Protein AF-A0A9D8F911-F1 (afdb_monomer_lite)

Sequence (1002 aa):
MTALPIVSRELAAAAREPRVYHNRSIGALWGMAVLVVVLFFEGSASGPASQARMLFSMLAVGAFILCTTIGLAFADNLSLEKREGTLGLLFLTSLRGHDIVLGKIAARALGALYAILSLLPVLAIALLLGGIRLSDVFRMGLVWANALFLSLACAALASALSVDGRRATLSALGLVLLVLFGPLLAAFLLASPNNLFLGFWSSGIVDLSPIASLIIAIETAQGGMTIATFLEPRFLSNLAFGHATGWTLLWFASRVLPLAARGTPPSPRRMKWQQFADRWSYGEGNSRRQRRPTLLDQNPFLWLAGRHQRKTQYAWWFVLSMAAIWCPLLAAHTSLMMAWGFLYFLFWLLYGVLKIWWGTEACLRLGEDRRTGALELLLTTPVEVREFVHGHRLALQTIFLKPVLCLAAADILLTTTVVWRTVTNETERNVALGGLAARLVLVVVDAWAVRWVALWNALTRKTSQIAVNQTIVSVLVAPLVLTAVLSAAATSMAVLLSRTPPWFPYIPFLLLVISLPWSLGFGLSAKRKLLSQFRLIASEGFRKSALVRPDRKTTLAAFTFRFWRWPKLYSIPFGLAALSVAALLIHRAWWKHALGEPFARMRSLSMPRHFKDLAHTKLRVPAEANARPLLDQAATQLTPLRKWSTARYQNDEVPFRHKPFSSARLAQLGPEIDQNARCLELFRDAAALTGIEFPKSEYSLVDNPSVHFFKLQEPLLLAAAVRMDQGRLEEAVDLIAAQLRIGDMFANSPDWPGIYLHRGWQSQALNLMERLLSQHRLPAMTLQRLRAALPDYATPGFLGNLADSMGTYAILVRENGPGMLRRGVPVLPMTSNIDAFRWNVGNFTGLSDRDLSSCLHRVIRLKELSLLDWPAAREALVKLEPATGSHWLPGADYLGTISEGELILHGTLAGRLRCARVGLEIEEFRLKHGRLPTTLDALPPPSRPELRLDPFQKLPLIFEPLAQGSGFRVFLHQTSKNTSLSTNHAPTLGSRHNPIDFTVER

pLDDT: mean 73.67, std 14.59, range [27.33, 95.69]

Foldseek 3Di:
DPLVVLLVVLLVVLVPDCVLVVLLVVLLVVLVVLLVLLLFQDFCLPPLLVSLLSSCLVNLVVLLVVLLLLLLVVLCVLLVCLLVLVLLVVVVDPDALLSVLVSSLNNSLVSSLSSNVSSVVSNVVSVVSDLFDPLLVVLSSLLSSLSNLLLNLLSLLLNLPDNDSVSSSVSSNVSSLCQQCVLVVVLVVLDDPPDVVSVVVSVVSNLSHSVVSSVLSSVCSNPPDDPVCSPVVSNVSSSVNSNVSSVVSSVNSSVSNVVSSVPDDQDPVRVVVVVVVLCVQQNDPVVNVVVQVVQVVLAVLLCVLCRGVCLQVVLVVLLVSVVVVLPVCCVVPVPQSLSLSNLLVVLVVSLLVVLLVLLLVLLVVLLVCLVVCVVVVVLPDPDALVRNLVSSVVSSCSRPVVSVVVSLVVSCVSNLVSLVVPPPDPVLSVLSVVLNVLVVVLSVLSSLLSNLQSNLLSLQDPHSVVSSVCSCCQQPVVLVVVLVLVVLLQLLVCVLVLHDSPCSSVSSVSSSVRNNVSSVVNSVVSVVCCNPCVSVSSVVPPPPPPPPPPDPPDVVVVCVVVVVVPPVVVVVSVVSSVVSLVSLVVLQVVLVVLLVVLVVLCVVLVFDQALLCLQVPDDDDPPVQALAVLLVVLLVQQDQDPPPPDPPPPPDDDPLFADADDPVVLVVVVVNLVSSVSSLVSLLVSLVGQAHHDDSVQSDLFHDPLLSNVSVQVSLLSNLRSCLNVVVPVSSLSSLLSLLSVLVNLLSPLAPSSVVSNLLSLLSSLSSLNHNLQVDQDDLVSLVSSLVSQDPDDDLCSLQSHLSNLLNVLSSCLVPPLSSCVRYPPFAPRDDSVLSSLQSSCNSRVSSSVLSSVLSVLSSLSNVLSVDQQQVSQVVQVPDDQPDGDHSRRCSNVSRRCRNVVSVSVLLSLLSSLQVSLQSQQSSVCVVPVDGDPDSVVGDCDPDNQSQARSNPRHGWDKDQDPPNQWIKTFHPPQDDDPPPVPVPTPDDDPDDPDSMSTHGD

Radius of gyration: 39.86 Å; chains: 1; bounding box: 105×61×112 Å

Secondary structure (DSSP, 8-state):
---HHHHHHHHHHHHT-THHHHHHHHHHHHHHHHHHHHHHHS-TTS-HHHHHHHHHHHHHHHHHHHHHHHHHHHTHHHHHHHHTTHHHHHHTTT--HHHHHHHHHHHHHHHHHHHHHTTHHHHHHHHHTSS--HHHHHHHHHHHHHHHHHHHHHHHHHHHH-SSHHHHHHHHHHHHHHHHHHHHHHHHHH--TT-HHHHHHHHHHHTTSHHHHHHHHHHHHHHT--GGGGG-HHHHHHHHHHHHHHHHHHHHHHHHHHHHHTTPPPPHHHHHHHHHHHHHHH--HHHHHHHHHHHHHH-HHHHHHHTSTTHHHHHHHHHHHHHHHHHHHHHH-HHHHT-HHHHHHHHHHHHHHHHHHHHHHHHHHHHHHHHTTHHHHHHTSS--HHHHHHHHHHHHHHHHHHHHHHHHHHHHHHHHHHHHHH---HHHHHHHHHHHHHHHHHHHHHHHHHHHHHHHHHHHSSSHHHHHHHHHIIIIIHHHHHHHHHHHHHHHHHHHTT---TTSTTHHHHHHHHHHHHHHHHHHHHHHHHHHHHHHHHHHGGGSTTT-PPPTT-HHHHHHHHHTT-HHHHHHHHHHHHHHHHHHHHHHHHHHHHTHHHHHHHHHTT--SSGGGGGGGSPPPPGGGB-HHHHHHHHHHPPPPTT--STTSSSS----SS-PPPHHHHHHHHHHHHTTHHHHHHHHHHHTS-B----GGG--SS--GGGGGGGGHHHHHHHHHHHHHTT-HHHHHHHHHHHHHHHHHGGG-SSHHHHHHHHHHHHHHHHHHHHHHHH-PPPHHHHHHHHHHS-----THHHHHHHHHHHHHHHHHHHH-GGGGGTT-TTSPPPPHHHHHHHHHHHHHSHHHHHHHHHHHHHHHHHHHTTS-HHHHHHHHHTSPP--S--SSTTHHHHHHHHHHHHHHHHHHHHHHHHHHHHHHHHHHHHHHSS--SSGGGSPPPSSGGGGB-TTT-PBPEEEEPGGGSEEEEE-TTTTS------TTS--SS-S---SEEEEE-

Structure (mmCIF, N/CA/C/O backbone):
data_AF-A0A9D8F911-F1
#
_entry.id   AF-A0A9D8F911-F1
#
loop_
_atom_site.group_PDB
_atom_site.id
_atom_site.type_symbol
_atom_site.label_atom_id
_atom_site.label_alt_id
_atom_site.label_comp_id
_atom_site.label_asym_id
_atom_site.label_entity_id
_atom_site.label_seq_id
_atom_site.pdbx_PDB_ins_code
_atom_site.Cartn_x
_atom_site.Cartn_y
_atom_site.Cartn_z
_atom_site.occupancy
_atom_site.B_iso_or_equiv
_atom_site.auth_seq_id
_atom_site.auth_comp_id
_atom_site.auth_asym_id
_atom_site.auth_atom_id
_atom_site.pdbx_PDB_model_num
ATOM 1 N N . MET A 1 1 ? -46.778 9.294 17.442 1.00 45.53 1 MET A N 1
ATOM 2 C CA . MET A 1 1 ? -45.452 8.768 17.835 1.00 45.53 1 MET A CA 1
ATOM 3 C C . MET A 1 1 ? -44.903 9.629 18.963 1.00 45.53 1 MET A C 1
ATOM 5 O O . MET A 1 1 ? -44.649 10.801 18.733 1.00 45.53 1 MET A O 1
ATOM 9 N N . THR A 1 2 ? -44.754 9.085 20.171 1.00 60.09 2 THR A N 1
ATOM 10 C CA . THR A 1 2 ? -44.238 9.793 21.364 1.00 60.09 2 THR A CA 1
ATOM 11 C C . THR A 1 2 ? -42.732 9.569 21.580 1.00 60.09 2 THR A C 1
ATOM 13 O O . THR A 1 2 ? -42.197 9.938 22.618 1.00 60.09 2 THR A O 1
ATOM 16 N N . ALA A 1 3 ? -42.022 8.998 20.595 1.00 60.28 3 ALA A N 1
ATOM 17 C CA . ALA A 1 3 ? -40.574 8.761 20.639 1.00 60.28 3 ALA A CA 1
ATOM 18 C C . ALA A 1 3 ? -39.716 10.029 20.422 1.00 60.28 3 ALA A C 1
ATOM 20 O O . ALA A 1 3 ? -38.586 10.100 20.904 1.00 60.28 3 ALA A O 1
ATOM 21 N N . LEU A 1 4 ? -40.241 11.043 19.720 1.00 69.62 4 LEU A N 1
ATOM 22 C CA . LEU A 1 4 ? -39.529 12.288 19.378 1.00 69.62 4 LEU A CA 1
ATOM 23 C C . LEU A 1 4 ? -38.951 13.045 20.599 1.00 69.62 4 LEU A C 1
ATOM 25 O O . LEU A 1 4 ? -37.795 13.459 20.522 1.00 69.62 4 LEU A O 1
ATOM 29 N N . PRO A 1 5 ? -39.662 13.175 21.740 1.00 76.56 5 PRO A N 1
ATOM 30 C CA . PRO A 1 5 ? -39.117 13.755 22.971 1.00 76.56 5 PRO A CA 1
ATOM 31 C C . PRO A 1 5 ? -37.935 12.982 23.574 1.00 76.56 5 PRO A C 1
ATOM 33 O O . PRO A 1 5 ? -37.034 13.580 24.157 1.00 76.56 5 PRO A O 1
ATOM 36 N N . ILE A 1 6 ? -37.904 11.650 23.442 1.00 76.81 6 ILE A N 1
ATOM 37 C CA . ILE A 1 6 ? -36.761 10.846 23.907 1.00 76.81 6 ILE A CA 1
ATOM 38 C C . ILE A 1 6 ? -35.571 11.089 22.989 1.00 76.81 6 ILE A C 1
ATOM 40 O O . ILE A 1 6 ? -34.465 11.332 23.465 1.00 76.81 6 ILE A O 1
ATOM 44 N N . VAL A 1 7 ? -35.804 11.062 21.674 1.00 77.31 7 VAL A N 1
ATOM 45 C CA . VAL A 1 7 ? -34.765 11.333 20.678 1.00 77.31 7 VAL A CA 1
ATOM 46 C C . VAL A 1 7 ? -34.167 12.721 20.906 1.00 77.31 7 VAL A C 1
ATOM 48 O O . VAL A 1 7 ? -32.949 12.838 20.971 1.00 77.31 7 VAL A O 1
ATOM 51 N N . SER A 1 8 ? -34.987 13.758 21.106 1.00 79.38 8 SER A N 1
ATOM 52 C CA . SER A 1 8 ? -34.491 15.115 21.360 1.00 79.38 8 SER A CA 1
ATOM 53 C C . SER A 1 8 ? -33.690 15.209 22.661 1.00 79.38 8 SER A C 1
ATOM 55 O O . SER A 1 8 ? -32.609 15.799 22.660 1.00 79.38 8 SER A O 1
ATOM 57 N N . ARG A 1 9 ? -34.150 14.571 23.747 1.00 80.31 9 ARG A N 1
ATOM 58 C CA . ARG A 1 9 ? -33.425 14.522 25.027 1.00 80.31 9 ARG A CA 1
ATOM 59 C C . ARG A 1 9 ? -32.065 13.841 24.887 1.00 80.31 9 ARG A C 1
ATOM 61 O O . ARG A 1 9 ? -31.056 14.383 25.333 1.00 80.31 9 ARG A O 1
ATOM 68 N N . GLU A 1 10 ? -32.032 12.660 24.277 1.00 77.50 10 GLU A N 1
ATOM 69 C CA . GLU A 1 10 ? -30.810 11.867 24.123 1.00 77.50 10 GLU A CA 1
ATOM 70 C C . GLU A 1 10 ? -29.834 12.519 23.129 1.00 77.50 10 GLU A C 1
ATOM 72 O O . GLU A 1 10 ? -28.626 12.513 23.360 1.00 77.50 10 GLU A O 1
ATOM 77 N N . LEU A 1 11 ? -30.336 13.160 22.067 1.00 75.25 11 LEU A N 1
ATOM 78 C CA . LEU A 1 11 ? -29.518 13.952 21.145 1.00 75.25 11 LEU A CA 1
ATOM 79 C C . LEU A 1 11 ? -28.944 15.203 21.812 1.00 75.25 11 LEU A C 1
ATOM 81 O O . LEU A 1 11 ? -27.763 15.489 21.630 1.00 75.25 11 LEU A O 1
ATOM 85 N N . ALA A 1 12 ? -29.731 15.926 22.612 1.00 77.75 12 ALA A N 1
ATOM 86 C CA . ALA A 1 12 ? -29.249 17.087 23.357 1.00 77.75 12 ALA A CA 1
ATOM 87 C C . ALA A 1 12 ? -28.187 16.693 24.397 1.00 77.75 12 ALA A C 1
ATOM 89 O O . ALA A 1 12 ? -27.187 17.397 24.558 1.00 77.75 12 ALA A O 1
ATOM 90 N N . ALA A 1 13 ? -28.364 15.550 25.067 1.00 74.06 13 ALA A N 1
ATOM 91 C CA . ALA A 1 13 ? -27.361 14.989 25.967 1.00 74.06 13 ALA A CA 1
ATOM 92 C C . ALA A 1 13 ? -26.079 14.602 25.208 1.00 74.06 13 ALA A C 1
ATOM 94 O O . ALA A 1 13 ? -24.987 15.008 25.604 1.00 74.06 13 ALA A O 1
ATOM 95 N N . ALA A 1 14 ? -26.204 13.896 24.079 1.00 68.88 14 ALA A N 1
ATOM 96 C CA . ALA A 1 14 ? -25.070 13.479 23.257 1.00 68.88 14 ALA A CA 1
ATOM 97 C C . ALA A 1 14 ? -24.313 14.664 22.630 1.00 68.88 14 ALA A C 1
ATOM 99 O O . ALA A 1 14 ? -23.085 14.649 22.588 1.00 68.88 14 ALA A O 1
ATOM 100 N N . ALA A 1 15 ? -25.013 15.712 22.185 1.00 70.44 15 ALA A N 1
ATOM 101 C CA . ALA A 1 15 ? -24.412 16.910 21.594 1.00 70.44 15 ALA A CA 1
ATOM 102 C C . ALA A 1 15 ? -23.548 17.700 22.592 1.00 70.44 15 ALA A C 1
ATOM 104 O O . ALA A 1 15 ? -22.583 18.356 22.198 1.00 70.44 15 ALA A O 1
ATOM 105 N N . ARG A 1 16 ? -23.873 17.610 23.887 1.00 70.50 16 ARG A N 1
ATOM 106 C CA . ARG A 1 16 ? -23.096 18.210 24.981 1.00 70.50 16 ARG A CA 1
ATOM 107 C C . ARG A 1 16 ? -21.911 17.340 25.413 1.00 70.50 16 ARG A C 1
ATOM 109 O O . ARG A 1 16 ? -21.068 17.807 26.178 1.00 70.50 16 ARG A O 1
ATOM 116 N N . GLU A 1 17 ? -21.806 16.098 24.931 1.00 63.31 17 GLU A N 1
ATOM 117 C CA . GLU A 1 17 ? -20.663 15.239 25.225 1.00 63.31 17 GLU A CA 1
ATOM 118 C C . GLU A 1 17 ? -19.501 15.495 24.242 1.00 63.31 17 GLU A C 1
ATOM 120 O O . GLU A 1 17 ? -19.627 15.238 23.041 1.00 63.31 17 GLU A O 1
ATOM 125 N N . PRO A 1 18 ? -18.293 15.853 24.726 1.00 63.12 18 PRO A N 1
ATOM 126 C CA . PRO A 1 18 ? -17.110 16.016 23.869 1.00 63.12 18 PRO A CA 1
ATOM 127 C C . PRO A 1 18 ? -16.697 14.723 23.134 1.00 63.12 18 PRO A C 1
ATOM 129 O O . PRO A 1 18 ? -15.866 14.739 22.227 1.00 63.12 18 PRO A O 1
ATOM 132 N N . ARG A 1 19 ? -17.294 13.583 23.499 1.00 59.12 19 ARG A N 1
ATOM 133 C CA . ARG A 1 19 ? -17.072 12.273 22.877 1.00 59.12 19 ARG A CA 1
ATOM 134 C C . ARG A 1 19 ? -17.466 12.222 21.405 1.00 59.12 19 ARG A C 1
ATOM 136 O O . ARG A 1 19 ? -16.788 11.536 20.649 1.00 59.12 19 ARG A O 1
ATOM 143 N N . VAL A 1 20 ? -18.510 12.942 20.990 1.00 61.50 20 VAL A N 1
ATOM 144 C CA . VAL A 1 20 ? -18.933 12.960 19.578 1.00 61.50 20 VAL A CA 1
ATOM 145 C C . VAL A 1 20 ? -17.826 13.547 18.699 1.00 61.50 20 VAL A C 1
ATOM 147 O O . VAL A 1 20 ? -17.519 13.002 17.641 1.00 61.50 20 VAL A O 1
ATOM 150 N N . TYR A 1 21 ? -17.157 14.597 19.178 1.00 62.22 21 TYR A N 1
ATOM 151 C CA . TYR A 1 21 ? -16.028 15.220 18.488 1.00 62.22 21 TYR A CA 1
ATOM 152 C C . TYR A 1 21 ? -14.793 14.311 18.473 1.00 62.22 21 TYR A C 1
ATOM 154 O O . TYR A 1 21 ? -14.188 14.125 17.422 1.00 62.22 21 TYR A O 1
ATOM 162 N N . HIS A 1 22 ? -14.462 13.663 19.596 1.00 62.53 22 HIS A N 1
ATOM 163 C CA . HIS A 1 22 ? -13.327 12.734 19.646 1.00 62.53 22 HIS A CA 1
ATOM 164 C C . HIS A 1 22 ? -13.509 11.498 18.754 1.00 62.53 22 HIS A C 1
ATOM 166 O O . HIS A 1 22 ? -12.563 11.095 18.082 1.00 62.53 22 HIS A O 1
ATOM 172 N N . ASN A 1 23 ? -14.710 10.914 18.702 1.00 61.91 23 ASN A N 1
ATOM 173 C CA . ASN A 1 23 ? -14.971 9.744 17.861 1.00 61.91 23 ASN A CA 1
ATOM 174 C C . ASN A 1 23 ? -14.815 10.068 16.365 1.00 61.91 23 ASN A C 1
ATOM 176 O O . ASN A 1 23 ? -14.276 9.251 15.620 1.00 61.91 23 ASN A O 1
ATOM 180 N N . ARG A 1 24 ? -15.207 11.277 15.939 1.00 67.75 24 ARG A N 1
ATOM 181 C CA . ARG A 1 24 ? -14.987 11.765 14.566 1.00 67.75 24 ARG A CA 1
ATOM 182 C C . ARG A 1 24 ? -13.498 11.863 14.235 1.00 67.75 24 ARG A C 1
ATOM 184 O O . ARG A 1 24 ? -13.076 11.346 13.200 1.00 67.75 24 ARG A O 1
ATOM 191 N N . SER A 1 25 ? -12.708 12.468 15.127 1.00 64.69 25 SER A N 1
ATOM 192 C CA . SER A 1 25 ? -11.259 12.625 14.946 1.00 64.69 25 SER A CA 1
ATOM 193 C C . SER A 1 25 ? -10.525 11.284 14.897 1.00 64.69 25 SER A C 1
ATOM 195 O O . SER A 1 25 ? -9.601 11.131 14.106 1.00 64.69 25 SER A O 1
ATOM 197 N N . ILE A 1 26 ? -10.944 10.298 15.699 1.00 65.06 26 ILE A N 1
ATOM 198 C CA . ILE A 1 26 ? -10.361 8.947 15.682 1.00 65.06 26 ILE A CA 1
ATOM 199 C C . ILE A 1 26 ? -10.625 8.254 14.340 1.00 65.06 26 ILE A C 1
ATOM 201 O O . ILE A 1 26 ? -9.696 7.690 13.768 1.00 65.06 26 ILE A O 1
ATOM 205 N N . GLY A 1 27 ? -11.856 8.329 13.818 1.00 65.81 27 GLY A N 1
ATOM 206 C CA . GLY A 1 27 ? -12.192 7.770 12.502 1.00 65.81 27 GLY A CA 1
ATOM 207 C C . GLY A 1 27 ? -11.356 8.389 11.378 1.00 65.81 27 GLY A C 1
ATOM 208 O O . GLY A 1 27 ? -10.752 7.667 10.590 1.00 65.81 27 GLY A O 1
ATOM 209 N N . ALA A 1 28 ? -11.222 9.720 11.372 1.00 68.19 28 ALA A N 1
ATOM 210 C CA . ALA A 1 28 ? -10.405 10.432 10.390 1.00 68.19 28 ALA A CA 1
ATOM 211 C C . ALA A 1 28 ? -8.912 10.064 10.488 1.00 68.19 28 ALA A C 1
ATOM 213 O O . ALA A 1 28 ? -8.272 9.809 9.471 1.00 68.19 28 ALA A O 1
ATOM 214 N N . LEU A 1 29 ? -8.359 9.983 11.706 1.00 65.62 29 LEU A N 1
ATOM 215 C CA . LEU A 1 29 ? -6.971 9.561 11.933 1.00 65.62 29 LEU A CA 1
ATOM 216 C C . LEU A 1 29 ? -6.721 8.127 11.460 1.00 65.62 29 LEU A C 1
ATOM 218 O O . LEU A 1 29 ? -5.676 7.857 10.875 1.00 65.62 29 LEU A O 1
ATOM 222 N N . TRP A 1 30 ? -7.671 7.217 11.690 1.00 72.81 30 TRP A N 1
ATOM 223 C CA . TRP A 1 30 ? -7.574 5.843 11.203 1.00 72.81 30 TRP A CA 1
ATOM 224 C C . TRP A 1 30 ? -7.595 5.787 9.674 1.00 72.81 30 TRP A C 1
ATOM 226 O O . TRP A 1 30 ? -6.706 5.178 9.085 1.00 72.81 30 TRP A O 1
ATOM 236 N N . GLY A 1 31 ? -8.537 6.481 9.028 1.00 67.38 31 GLY A N 1
ATOM 237 C CA . GLY A 1 31 ? -8.583 6.561 7.568 1.00 67.38 31 GLY A CA 1
ATOM 238 C C . GLY A 1 31 ? -7.293 7.144 6.982 1.00 67.38 31 GLY A C 1
ATOM 239 O O . GLY A 1 31 ? -6.746 6.600 6.027 1.00 67.38 31 GLY A O 1
ATOM 240 N N . MET A 1 32 ? -6.740 8.186 7.608 1.00 67.25 32 MET A N 1
ATOM 241 C CA . MET A 1 32 ? -5.463 8.778 7.202 1.00 67.25 32 MET A CA 1
ATOM 242 C C . MET A 1 32 ? -4.285 7.811 7.385 1.00 67.25 32 MET A C 1
ATOM 244 O O . MET A 1 32 ? -3.407 7.745 6.532 1.00 67.25 32 MET A O 1
ATOM 248 N N . ALA A 1 33 ? -4.270 7.028 8.467 1.00 63.12 33 ALA A N 1
ATOM 249 C CA . ALA A 1 33 ? -3.255 6.002 8.686 1.00 63.12 33 ALA A CA 1
ATOM 250 C C . ALA A 1 33 ? -3.333 4.886 7.632 1.00 63.12 33 ALA A C 1
ATOM 252 O O . ALA A 1 33 ? -2.297 4.435 7.155 1.00 63.12 33 ALA A O 1
ATOM 253 N N . VAL A 1 34 ? -4.540 4.470 7.233 1.00 65.31 34 VAL A N 1
ATOM 254 C CA . VAL A 1 34 ? -4.736 3.502 6.141 1.00 65.31 34 VAL A CA 1
ATOM 255 C C . VAL A 1 34 ? -4.287 4.090 4.803 1.00 65.31 34 VAL A C 1
ATOM 257 O O . VAL A 1 34 ? -3.586 3.412 4.061 1.00 65.31 34 VAL A O 1
ATOM 260 N N . LEU A 1 35 ? -4.615 5.355 4.516 1.00 66.81 35 LEU A N 1
ATOM 261 C CA . LEU A 1 35 ? -4.138 6.058 3.321 1.00 66.81 35 LEU A CA 1
ATOM 262 C C . LEU A 1 35 ? -2.612 6.080 3.253 1.00 66.81 35 LEU A C 1
ATOM 264 O O . LEU A 1 35 ? -2.043 5.725 2.228 1.00 66.81 35 LEU A O 1
ATOM 268 N N . VAL A 1 36 ? -1.963 6.452 4.356 1.00 62.41 36 VAL A N 1
ATOM 269 C CA . VAL A 1 36 ? -0.511 6.364 4.526 1.00 62.41 36 VAL A CA 1
ATOM 270 C C . VAL A 1 36 ? -0.068 4.935 4.197 1.00 62.41 36 VAL A C 1
ATOM 272 O O . VAL A 1 36 ? 0.681 4.737 3.249 1.00 62.41 36 VAL A O 1
ATOM 275 N N . VAL A 1 37 ? -0.592 3.917 4.880 1.00 59.22 37 VAL A N 1
ATOM 276 C CA . VAL A 1 37 ? -0.199 2.519 4.638 1.00 59.22 37 VAL A CA 1
ATOM 277 C C . VAL A 1 37 ? -0.339 2.116 3.163 1.00 59.22 37 VAL A C 1
ATOM 279 O O . VAL A 1 37 ? 0.594 1.533 2.626 1.00 59.22 37 VAL A O 1
ATOM 282 N N . VAL A 1 38 ? -1.426 2.457 2.471 1.00 61.28 38 VAL A N 1
ATOM 283 C CA . VAL A 1 38 ? -1.599 2.070 1.059 1.00 61.28 38 VAL A CA 1
ATOM 284 C C . VAL A 1 38 ? -0.659 2.824 0.127 1.00 61.28 38 VAL A C 1
ATOM 286 O O . VAL A 1 38 ? -0.016 2.201 -0.713 1.00 61.28 38 VAL A O 1
ATOM 289 N N . LEU A 1 39 ? -0.506 4.138 0.313 1.00 59.53 39 LEU A N 1
ATOM 290 C CA . LEU A 1 39 ? 0.445 4.933 -0.470 1.00 59.53 39 LEU A CA 1
ATOM 291 C C . LEU A 1 39 ? 1.897 4.462 -0.283 1.00 59.53 39 LEU A C 1
ATOM 293 O O . LEU A 1 39 ? 2.741 4.741 -1.137 1.00 59.53 39 LEU A O 1
ATOM 297 N N . PHE A 1 40 ? 2.193 3.770 0.822 1.00 51.56 40 PHE A N 1
ATOM 298 C CA . PHE A 1 40 ? 3.553 3.403 1.197 1.00 51.56 40 PHE A CA 1
ATOM 299 C C . PHE A 1 40 ? 3.907 1.906 1.086 1.00 51.56 40 PHE A C 1
ATOM 301 O O . PHE A 1 40 ? 5.073 1.602 0.845 1.00 51.56 40 PHE A O 1
ATOM 308 N N . PHE A 1 41 ? 2.965 0.972 1.275 1.00 48.03 41 PHE A N 1
ATOM 309 C CA . PHE A 1 41 ? 3.230 -0.481 1.280 1.00 48.03 41 PHE A CA 1
ATOM 310 C C . PHE A 1 41 ? 2.851 -1.188 -0.026 1.00 48.03 41 PHE A C 1
ATOM 312 O O . PHE A 1 41 ? 3.318 -2.305 -0.257 1.00 48.03 41 PHE A O 1
ATOM 319 N N . GLU A 1 42 ? 2.040 -0.570 -0.886 1.00 44.53 42 GLU A N 1
ATOM 320 C CA . GLU A 1 42 ? 1.738 -1.120 -2.206 1.00 44.53 42 GLU A CA 1
ATOM 321 C C . GLU A 1 42 ? 2.667 -0.491 -3.250 1.00 44.53 42 GLU A C 1
ATOM 323 O O . GLU A 1 42 ? 2.548 0.680 -3.620 1.00 44.53 42 GLU A O 1
ATOM 328 N N . GLY A 1 43 ? 3.649 -1.273 -3.707 1.00 45.00 43 GLY A N 1
ATOM 329 C CA . GLY A 1 43 ? 4.545 -0.854 -4.779 1.00 45.00 43 GLY A CA 1
ATOM 330 C C . GLY A 1 43 ? 3.754 -0.510 -6.044 1.00 45.00 43 GLY A C 1
ATOM 331 O O . GLY A 1 43 ? 2.862 -1.248 -6.456 1.00 45.00 43 GLY A O 1
ATOM 332 N N . SER A 1 44 ? 4.113 0.583 -6.718 1.00 41.66 44 SER A N 1
ATOM 333 C CA . SER A 1 44 ? 3.498 1.064 -7.972 1.00 41.66 44 SER A CA 1
ATOM 334 C C . SER A 1 44 ? 3.679 0.131 -9.179 1.00 41.66 44 SER A C 1
ATOM 336 O O . SER A 1 44 ? 3.415 0.535 -10.310 1.00 41.66 44 SER A O 1
ATOM 338 N N . ALA A 1 45 ? 4.115 -1.119 -8.975 1.00 40.47 45 ALA A N 1
ATOM 339 C CA . ALA A 1 45 ? 4.043 -2.163 -9.999 1.00 40.47 45 ALA A CA 1
ATOM 340 C C . ALA A 1 45 ? 2.603 -2.337 -10.521 1.00 40.47 45 ALA A C 1
ATOM 342 O O . ALA A 1 45 ? 2.387 -2.755 -11.657 1.00 40.47 45 ALA A O 1
ATOM 343 N N . SER A 1 46 ? 1.627 -1.956 -9.702 1.00 50.53 46 SER A N 1
ATOM 344 C CA . SER A 1 46 ? 0.219 -1.842 -10.033 1.00 50.53 46 SER A CA 1
ATOM 345 C C . SER A 1 46 ? -0.162 -0.345 -10.000 1.00 50.53 46 SER A C 1
ATOM 347 O O . SER A 1 46 ? 0.086 0.324 -8.998 1.00 50.53 46 SER A O 1
ATOM 349 N N . GLY A 1 47 ? -0.640 0.215 -11.124 1.00 53.94 47 GLY A N 1
ATOM 350 C CA . GLY A 1 47 ? -0.839 1.667 -11.323 1.00 53.94 47 GLY A CA 1
ATOM 351 C C . GLY A 1 47 ? -1.844 2.344 -10.365 1.00 53.94 47 GLY A C 1
ATOM 352 O O . GLY A 1 47 ? -2.446 1.670 -9.539 1.00 53.94 47 GLY A O 1
ATOM 353 N N . PRO A 1 48 ? -2.107 3.665 -10.482 1.00 64.06 48 PRO A N 1
ATOM 354 C CA . PRO A 1 48 ? -2.952 4.418 -9.533 1.00 64.06 48 PRO A CA 1
ATOM 355 C C . PRO A 1 48 ? -4.315 3.767 -9.233 1.00 64.06 48 PRO A C 1
ATOM 357 O O . PRO A 1 48 ? -4.773 3.742 -8.092 1.00 64.06 48 PRO A O 1
ATOM 360 N N . ALA A 1 49 ? -4.903 3.125 -10.246 1.00 69.50 49 ALA A N 1
ATOM 361 C CA . ALA A 1 49 ? -6.161 2.397 -10.137 1.00 69.50 49 ALA A CA 1
ATOM 362 C C . ALA A 1 49 ? -6.121 1.145 -9.240 1.00 69.50 49 ALA A C 1
ATOM 364 O O . ALA A 1 49 ? -7.156 0.730 -8.725 1.00 69.50 49 ALA A O 1
ATOM 365 N N . SER A 1 50 ? -4.981 0.476 -9.070 1.00 67.19 50 SER A N 1
ATOM 366 C CA . SER A 1 50 ? -4.877 -0.627 -8.103 1.00 67.19 50 SER A CA 1
ATOM 367 C C . SER A 1 50 ? -4.676 -0.108 -6.685 1.00 67.19 50 SER A C 1
ATOM 369 O O . SER A 1 50 ? -5.321 -0.626 -5.783 1.00 67.19 50 SER A O 1
ATOM 371 N N . GLN A 1 51 ? -3.885 0.957 -6.510 1.00 70.25 51 GLN A N 1
ATOM 372 C CA . GLN A 1 51 ? -3.687 1.604 -5.210 1.00 70.25 51 GLN A CA 1
ATOM 373 C C . GLN A 1 51 ? -5.009 2.122 -4.649 1.00 70.25 51 GLN A C 1
ATOM 375 O O . GLN A 1 51 ? -5.335 1.901 -3.484 1.00 70.25 51 GLN A O 1
ATOM 380 N N . ALA A 1 52 ? -5.833 2.735 -5.499 1.00 77.06 52 ALA A N 1
ATOM 381 C CA . ALA A 1 52 ? -7.191 3.111 -5.137 1.00 77.06 52 ALA A CA 1
ATOM 382 C C . ALA A 1 52 ? -8.043 1.910 -4.697 1.00 77.06 52 ALA A C 1
ATOM 384 O O . ALA A 1 52 ? -8.751 1.995 -3.694 1.00 77.06 52 ALA A O 1
ATOM 385 N N . ARG A 1 53 ? -7.956 0.777 -5.411 1.00 77.56 53 ARG A N 1
ATOM 386 C CA . ARG A 1 53 ? -8.686 -0.456 -5.077 1.00 77.56 53 ARG A CA 1
ATOM 387 C C . ARG A 1 53 ? -8.222 -1.077 -3.765 1.00 77.56 53 ARG A C 1
ATOM 389 O O . ARG A 1 53 ? -9.069 -1.513 -2.983 1.00 77.56 53 ARG A O 1
ATOM 396 N N . MET A 1 54 ? -6.925 -1.071 -3.477 1.00 72.56 54 MET A N 1
ATOM 397 C CA . MET A 1 54 ? -6.406 -1.540 -2.195 1.00 72.56 54 MET A CA 1
ATOM 398 C C . MET A 1 54 ? -6.824 -0.612 -1.055 1.00 72.56 54 MET A C 1
ATOM 400 O O . MET A 1 54 ? -7.326 -1.092 -0.040 1.00 72.56 54 MET A O 1
ATOM 404 N N . LEU A 1 55 ? -6.695 0.708 -1.238 1.00 80.44 55 LEU A N 1
ATOM 405 C CA . LEU A 1 55 ? -7.131 1.714 -0.267 1.00 80.44 55 LEU A CA 1
ATOM 406 C C . LEU A 1 55 ? -8.610 1.541 0.065 1.00 80.44 55 LEU A C 1
ATOM 408 O O . LEU A 1 55 ? -8.979 1.436 1.235 1.00 80.44 55 LEU A O 1
ATOM 412 N N . PHE A 1 56 ? -9.445 1.450 -0.969 1.00 83.94 56 PHE A N 1
ATOM 413 C CA . PHE A 1 56 ? -10.870 1.196 -0.830 1.00 83.94 56 PHE A CA 1
ATOM 414 C C . PHE A 1 56 ? -11.136 -0.109 -0.074 1.00 83.94 56 PHE A C 1
ATOM 416 O O . PHE A 1 56 ? -11.909 -0.101 0.878 1.00 83.94 56 PHE A O 1
ATOM 423 N N . SER A 1 57 ? -10.451 -1.202 -0.422 1.00 78.69 57 SER A N 1
ATOM 424 C CA . SER A 1 57 ? -10.634 -2.516 0.216 1.00 78.69 57 SER A CA 1
ATOM 425 C C . SER A 1 57 ? -10.213 -2.518 1.694 1.00 78.69 57 SER A C 1
ATOM 427 O O . SER A 1 57 ? -10.919 -3.063 2.543 1.00 78.69 57 SER A O 1
ATOM 429 N N . MET A 1 58 ? -9.093 -1.875 2.040 1.00 75.56 58 MET A N 1
ATOM 430 C CA . MET A 1 58 ? -8.636 -1.763 3.431 1.00 75.56 58 MET A CA 1
ATOM 431 C C . MET A 1 58 ? -9.591 -0.919 4.277 1.00 75.56 58 MET A C 1
ATOM 433 O O . MET A 1 58 ? -9.928 -1.302 5.402 1.00 75.56 58 MET A O 1
ATOM 437 N N . LEU A 1 59 ? -10.059 0.208 3.728 1.00 83.44 59 LEU A N 1
ATOM 438 C CA . LEU A 1 59 ? -11.064 1.044 4.379 1.00 83.44 59 LEU A CA 1
ATOM 439 C C . LEU A 1 59 ? -12.388 0.286 4.538 1.00 83.44 59 LEU A C 1
ATOM 441 O O . LEU A 1 59 ? -12.957 0.308 5.626 1.00 83.44 59 LEU A O 1
ATOM 445 N N . ALA A 1 60 ? -12.836 -0.426 3.498 1.00 84.88 60 ALA A N 1
ATOM 446 C CA . ALA A 1 60 ? -14.040 -1.259 3.484 1.00 84.88 60 ALA A CA 1
ATOM 447 C C . ALA A 1 60 ? -14.057 -2.262 4.639 1.00 84.88 60 ALA A C 1
ATOM 449 O O . ALA A 1 60 ? -14.971 -2.231 5.468 1.00 84.88 60 ALA A O 1
ATOM 450 N N . VAL A 1 61 ? -13.020 -3.100 4.729 1.00 79.06 61 VAL A N 1
ATOM 451 C CA . VAL A 1 61 ? -12.907 -4.143 5.757 1.00 79.06 61 VAL A CA 1
ATOM 452 C C . VAL A 1 61 ? -12.781 -3.530 7.149 1.00 79.06 61 VAL A C 1
ATOM 454 O O . VAL A 1 61 ? -13.494 -3.924 8.072 1.00 79.06 61 VAL A O 1
ATOM 457 N N . GLY A 1 62 ? -11.902 -2.542 7.322 1.00 74.25 62 GLY A N 1
ATOM 458 C CA . GLY A 1 62 ? -11.667 -1.960 8.638 1.00 74.25 62 GLY A CA 1
ATOM 459 C C . GLY A 1 62 ? -12.870 -1.189 9.184 1.00 74.25 62 GLY A C 1
ATOM 460 O O . GLY A 1 62 ? -13.235 -1.366 10.347 1.00 74.25 62 GLY A O 1
ATOM 461 N N . ALA A 1 63 ? -13.554 -0.408 8.347 1.00 83.00 63 ALA A N 1
ATOM 462 C CA . ALA A 1 63 ? -14.774 0.287 8.742 1.00 83.00 63 ALA A CA 1
ATOM 463 C C . ALA A 1 63 ? -15.925 -0.690 9.020 1.00 83.00 63 ALA A C 1
ATOM 465 O O . ALA A 1 63 ? -16.683 -0.469 9.963 1.00 83.00 63 ALA A O 1
ATOM 466 N N . PHE A 1 64 ? -16.024 -1.804 8.289 1.00 85.25 64 PHE A N 1
ATOM 467 C CA . PHE A 1 64 ? -16.999 -2.857 8.582 1.00 85.25 64 PHE A CA 1
ATOM 468 C C . PHE A 1 64 ? -16.763 -3.494 9.964 1.00 85.25 64 PHE A C 1
ATOM 470 O O . PHE A 1 64 ? -17.703 -3.655 10.747 1.00 85.25 64 PHE A O 1
ATOM 477 N N . ILE A 1 65 ? -15.505 -3.786 10.322 1.00 78.31 65 ILE A N 1
ATOM 478 C CA . ILE A 1 65 ? -15.139 -4.276 11.664 1.00 78.31 65 ILE A CA 1
ATOM 479 C C . ILE A 1 65 ? -15.508 -3.240 12.740 1.00 78.31 65 ILE A C 1
ATOM 481 O O . ILE A 1 65 ? -16.053 -3.588 13.791 1.00 78.31 65 ILE A O 1
ATOM 485 N N . LEU A 1 66 ? -15.271 -1.951 12.487 1.00 77.44 66 LEU A N 1
ATOM 486 C CA . LEU A 1 66 ? -15.671 -0.888 13.413 1.00 77.44 66 LEU A CA 1
ATOM 487 C C . LEU A 1 66 ? -17.199 -0.822 13.567 1.00 77.44 66 LEU A C 1
ATOM 489 O O . LEU A 1 66 ? -17.703 -0.843 14.688 1.00 77.44 66 LEU A O 1
ATOM 493 N N . CYS A 1 67 ? -17.954 -0.824 12.467 1.00 85.19 67 CYS A N 1
ATOM 494 C CA . CYS A 1 67 ? -19.420 -0.782 12.490 1.00 85.19 67 CYS A CA 1
ATOM 495 C C . CYS A 1 67 ? -20.020 -1.965 13.256 1.00 85.19 67 CYS A C 1
ATOM 497 O O . CYS A 1 67 ? -20.927 -1.785 14.068 1.00 85.19 67 CYS A O 1
ATOM 499 N N . THR A 1 68 ? -19.480 -3.167 13.049 1.00 83.56 68 THR A N 1
ATOM 500 C CA . THR A 1 68 ? -19.959 -4.386 13.715 1.00 83.56 68 THR A CA 1
ATOM 501 C C . THR A 1 68 ? -19.616 -4.429 15.206 1.00 83.56 68 THR A C 1
ATOM 503 O O . THR A 1 68 ? -20.362 -5.033 15.979 1.00 83.56 68 THR A O 1
ATOM 506 N N . THR A 1 69 ? -18.562 -3.736 15.651 1.00 75.06 69 THR A N 1
ATOM 507 C CA . THR A 1 69 ? -18.142 -3.693 17.065 1.00 75.06 69 THR A CA 1
ATOM 508 C C . THR A 1 69 ? -18.727 -2.523 17.863 1.00 75.06 69 THR A C 1
ATOM 510 O O . THR A 1 69 ? -18.847 -2.630 19.085 1.00 75.06 69 THR A O 1
ATOM 513 N N . ILE A 1 70 ? -19.165 -1.434 17.217 1.00 78.31 70 ILE A N 1
ATOM 514 C CA . ILE A 1 70 ? -19.770 -0.266 17.889 1.00 78.31 70 ILE A CA 1
ATOM 515 C C . ILE A 1 70 ? -20.989 -0.648 18.748 1.00 78.31 70 ILE A C 1
ATOM 517 O O . ILE A 1 70 ? -21.148 -0.116 19.852 1.00 78.31 70 ILE A O 1
ATOM 521 N N . GLY A 1 71 ? -21.821 -1.597 18.305 1.00 80.00 71 GLY A N 1
ATOM 522 C CA . GLY A 1 71 ? -22.970 -2.076 19.080 1.00 80.00 71 GLY A CA 1
ATOM 523 C C . GLY A 1 71 ? -22.589 -2.669 20.440 1.00 80.00 71 GLY A C 1
ATOM 524 O O . GLY A 1 71 ? -23.336 -2.535 21.406 1.00 80.00 71 GLY A O 1
ATOM 525 N N . LEU A 1 72 ? -21.388 -3.227 20.595 1.00 76.69 72 LEU A N 1
ATOM 526 C CA . LEU A 1 72 ? -20.937 -3.798 21.871 1.00 76.69 72 LEU A CA 1
ATOM 527 C C . LEU A 1 72 ? -20.854 -2.744 22.979 1.00 76.69 72 LEU A C 1
ATOM 529 O O . LEU A 1 72 ? -21.199 -3.019 24.129 1.00 76.69 72 LEU A O 1
ATOM 533 N N . ALA A 1 73 ? -20.457 -1.521 22.621 1.00 71.25 73 ALA A N 1
ATOM 534 C CA . ALA A 1 73 ? -20.435 -0.384 23.536 1.00 71.25 73 ALA A CA 1
ATOM 535 C C . ALA A 1 73 ? -21.847 0.136 23.867 1.00 71.25 73 ALA A C 1
ATOM 537 O O . ALA A 1 73 ? -22.032 0.805 24.882 1.00 71.25 73 ALA A O 1
ATOM 538 N N . PHE A 1 74 ? -22.843 -0.164 23.027 1.00 77.12 74 PHE A N 1
ATOM 539 C CA . PHE A 1 74 ? -24.253 0.157 23.265 1.00 77.12 74 PHE A CA 1
ATOM 540 C C . PHE A 1 74 ? -24.954 -0.873 24.157 1.00 77.12 74 PHE A C 1
ATOM 542 O O . PHE A 1 74 ? -25.950 -0.550 24.803 1.00 77.12 74 PHE A O 1
ATOM 549 N N . ALA A 1 75 ? -24.430 -2.096 24.224 1.00 80.75 75 ALA A N 1
ATOM 550 C CA . ALA A 1 75 ? -25.101 -3.212 24.871 1.00 80.75 75 ALA A CA 1
ATOM 551 C C . ALA A 1 75 ? -25.394 -2.995 26.368 1.00 80.75 75 ALA A C 1
ATOM 553 O O . ALA A 1 75 ? -26.321 -3.617 26.869 1.00 80.75 75 ALA A O 1
ATOM 554 N N . ASP A 1 76 ? -24.689 -2.104 27.082 1.00 76.56 76 ASP A N 1
ATOM 555 C CA . ASP A 1 76 ? -25.017 -1.806 28.489 1.00 76.56 76 ASP A CA 1
ATOM 556 C C . ASP A 1 76 ? -26.100 -0.717 28.666 1.00 76.56 76 ASP A C 1
ATOM 558 O O . ASP A 1 76 ? -26.545 -0.474 29.774 1.00 76.56 76 ASP A O 1
ATOM 562 N N . ASN A 1 77 ? -26.580 -0.035 27.621 1.00 78.94 77 ASN A N 1
ATOM 563 C CA . ASN A 1 77 ? -27.430 1.153 27.820 1.00 78.94 77 ASN A CA 1
ATOM 564 C C . ASN A 1 77 ? -28.852 0.863 28.339 1.00 78.94 77 ASN A C 1
ATOM 566 O O . ASN A 1 77 ? -29.378 1.672 29.100 1.00 78.94 77 ASN A O 1
ATOM 570 N N . LEU A 1 78 ? -29.503 -0.236 27.928 1.00 82.75 78 LEU A N 1
ATOM 571 C CA . LEU A 1 78 ? -30.822 -0.616 28.469 1.00 82.75 78 LEU A CA 1
ATOM 572 C C . LEU A 1 78 ? -30.674 -1.440 29.754 1.00 82.75 78 LEU A C 1
ATOM 574 O O . LEU A 1 78 ? -31.463 -1.275 30.681 1.00 82.75 78 LEU A O 1
ATOM 578 N N . SER A 1 79 ? -29.651 -2.294 29.846 1.00 79.12 79 SER A N 1
ATOM 579 C CA . SER A 1 79 ? -29.340 -3.042 31.071 1.00 79.12 79 SER A CA 1
ATOM 580 C C . SER A 1 79 ? -28.908 -2.137 32.223 1.00 79.12 79 SER A C 1
ATOM 582 O O . SER A 1 79 ? -29.240 -2.431 33.367 1.00 79.12 79 SER A O 1
ATOM 584 N N . LEU A 1 80 ? -28.246 -1.011 31.942 1.00 78.44 80 LEU A N 1
ATOM 585 C CA . LEU A 1 80 ? -27.918 0.012 32.935 1.00 78.44 80 LEU A CA 1
ATOM 586 C C . LEU A 1 80 ? -29.184 0.566 33.595 1.00 78.44 80 LEU A C 1
ATOM 588 O O . LEU A 1 80 ? -29.277 0.540 34.816 1.00 78.44 80 LEU A O 1
ATOM 592 N N . GLU A 1 81 ? -30.180 0.967 32.801 1.00 81.38 81 GLU A N 1
ATOM 593 C CA . GLU A 1 81 ? -31.462 1.497 33.299 1.00 81.38 81 GLU A CA 1
ATOM 594 C C . GLU A 1 81 ? -32.251 0.442 34.094 1.00 81.38 81 GLU A C 1
ATOM 596 O O . GLU A 1 81 ? -32.976 0.750 35.038 1.00 81.38 81 GLU A O 1
ATOM 601 N N . LYS A 1 82 ? -32.099 -0.839 33.732 1.00 80.38 82 LYS A N 1
ATOM 602 C CA . LYS A 1 82 ? -32.678 -1.962 34.485 1.00 80.38 82 LYS A CA 1
ATOM 603 C C . LYS A 1 82 ? -31.979 -2.161 35.826 1.00 80.38 82 LYS A C 1
ATOM 605 O O . LYS A 1 82 ? -32.649 -2.387 36.826 1.00 80.38 82 LYS A O 1
ATOM 610 N N . ARG A 1 83 ? -30.647 -2.075 35.848 1.00 75.06 83 ARG A N 1
ATOM 611 C CA . ARG A 1 83 ? -29.828 -2.208 37.061 1.00 75.06 83 ARG A CA 1
ATOM 612 C C . ARG A 1 83 ? -30.028 -1.036 38.020 1.00 75.06 83 ARG A C 1
ATOM 614 O O . ARG A 1 83 ? -29.967 -1.232 39.226 1.00 75.06 83 ARG A O 1
ATOM 621 N N . GLU A 1 84 ? -30.243 0.161 37.489 1.00 77.94 84 GLU A N 1
ATOM 622 C CA . GLU A 1 84 ? -30.436 1.388 38.272 1.00 77.94 84 GLU A CA 1
ATOM 623 C C . GLU A 1 84 ? -31.902 1.609 38.680 1.00 77.94 84 GLU A C 1
ATOM 625 O O . GLU A 1 84 ? -32.199 2.553 39.404 1.00 77.94 84 GLU A O 1
ATOM 630 N N . GLY A 1 85 ? -32.820 0.726 38.264 1.00 77.88 85 GLY A N 1
ATOM 631 C CA . GLY A 1 85 ? -34.242 0.788 38.623 1.00 77.88 85 GLY A CA 1
ATOM 632 C C . GLY A 1 85 ? -35.027 1.901 37.916 1.00 77.88 85 GLY A C 1
ATOM 633 O O . GLY A 1 85 ? -36.226 2.058 38.133 1.00 77.88 85 GLY A O 1
ATOM 634 N N . THR A 1 86 ? -34.385 2.649 37.025 1.00 83.12 86 THR A N 1
ATOM 635 C CA . THR A 1 86 ? -34.946 3.799 36.306 1.00 83.12 86 THR A CA 1
ATOM 636 C C . THR A 1 86 ? -35.836 3.394 35.132 1.00 83.12 86 THR A C 1
ATOM 638 O O . THR A 1 86 ? -36.687 4.175 34.704 1.00 83.12 86 THR A O 1
ATOM 641 N N . LEU A 1 87 ? -35.720 2.154 34.638 1.00 81.94 87 LEU A N 1
ATOM 642 C CA . LEU A 1 87 ? -36.591 1.645 33.572 1.00 81.94 87 LEU A CA 1
ATOM 643 C C . LEU A 1 87 ? -38.074 1.635 33.984 1.00 81.94 87 LEU A C 1
ATOM 645 O O . LEU A 1 87 ? -38.936 1.921 33.156 1.00 81.94 87 LEU A O 1
ATOM 649 N N . GLY A 1 88 ? -38.374 1.333 35.253 1.00 78.81 88 GLY A N 1
ATOM 650 C CA . GLY A 1 88 ? -39.746 1.351 35.772 1.00 78.81 88 GLY A CA 1
ATOM 651 C C . GLY A 1 88 ? -40.366 2.748 35.707 1.00 78.81 88 GLY A C 1
ATOM 652 O O . GLY A 1 88 ? -41.497 2.890 35.254 1.00 78.81 88 GLY A O 1
ATOM 653 N N . LEU A 1 89 ? -39.584 3.781 36.046 1.00 81.88 89 LEU A N 1
ATOM 654 C CA . LEU A 1 89 ? -40.001 5.187 35.981 1.00 81.88 89 LEU A CA 1
ATOM 655 C C . LEU A 1 89 ? -40.343 5.623 34.549 1.00 81.88 89 LEU A C 1
ATOM 657 O O . LEU A 1 89 ? -41.304 6.357 34.341 1.00 81.88 89 LEU A O 1
ATOM 661 N N . LEU A 1 90 ? -39.599 5.134 33.550 1.00 81.25 90 LEU A N 1
ATOM 662 C CA . LEU A 1 90 ? -39.886 5.416 32.139 1.00 81.25 90 LEU A CA 1
ATOM 663 C C . LEU A 1 90 ? -41.234 4.824 31.694 1.00 81.25 90 LEU A C 1
ATOM 665 O O . LEU A 1 90 ? -41.947 5.466 30.929 1.00 81.25 90 LEU A O 1
ATOM 669 N N . PHE A 1 91 ? -41.617 3.646 32.195 1.00 83.19 91 PHE A N 1
ATOM 670 C CA . PHE A 1 91 ? -42.902 3.008 31.874 1.00 83.19 91 PHE A CA 1
ATOM 671 C C . PHE A 1 91 ? -44.100 3.536 32.682 1.00 83.19 91 PHE A C 1
ATOM 673 O O . PHE A 1 91 ? -45.231 3.194 32.346 1.00 83.19 91 PHE A O 1
ATOM 680 N N . LEU A 1 92 ? -43.885 4.370 33.709 1.00 81.56 92 LEU A N 1
ATOM 681 C CA . LEU A 1 92 ? -44.971 5.110 34.376 1.00 81.56 92 LEU A CA 1
ATOM 682 C C . LEU A 1 92 ? -45.513 6.256 33.507 1.00 81.56 92 LEU A C 1
ATOM 684 O O . LEU A 1 92 ? -46.601 6.767 33.756 1.00 81.56 92 LEU A O 1
ATOM 688 N N . THR A 1 93 ? -44.765 6.656 32.479 1.00 80.00 93 THR A N 1
ATOM 689 C CA . THR A 1 93 ? -45.222 7.603 31.455 1.00 80.00 93 THR A CA 1
ATOM 690 C C . THR A 1 93 ? -45.922 6.870 30.300 1.00 80.00 93 THR A C 1
ATOM 692 O O . THR A 1 93 ? -45.866 5.646 30.211 1.00 80.00 93 THR A O 1
ATOM 695 N N . SER A 1 94 ? -46.551 7.590 29.362 1.00 80.00 94 SER A N 1
ATOM 696 C CA . SER A 1 94 ? -47.268 7.013 28.202 1.00 80.00 94 SER A CA 1
ATOM 697 C C . SER A 1 94 ? -46.367 6.352 27.134 1.00 80.00 94 SER A C 1
ATOM 699 O O . SER A 1 94 ? -46.773 6.182 25.981 1.00 80.00 94 SER A O 1
ATOM 701 N N . LEU A 1 95 ? -45.141 5.968 27.498 1.00 82.38 95 LEU A N 1
ATOM 702 C CA . LEU A 1 95 ? -44.129 5.401 26.611 1.00 82.38 95 LEU A CA 1
ATOM 703 C C . LEU A 1 95 ? -44.284 3.887 26.443 1.00 82.38 95 LEU A C 1
ATOM 705 O O . LEU A 1 95 ? -44.395 3.129 27.409 1.00 82.38 95 LEU A O 1
ATOM 709 N N . ARG A 1 96 ? -44.222 3.418 25.193 1.00 85.12 96 ARG A N 1
ATOM 710 C CA . ARG A 1 96 ? -44.222 1.989 24.859 1.00 85.12 96 ARG A CA 1
ATOM 711 C C . ARG A 1 96 ? -42.789 1.477 24.697 1.00 85.12 96 ARG A C 1
ATOM 713 O O . ARG A 1 96 ? -41.843 2.236 24.503 1.00 85.12 96 ARG A O 1
ATOM 720 N N . GLY A 1 97 ? -42.615 0.152 24.723 1.00 82.50 97 GLY A N 1
ATOM 721 C CA . GLY A 1 97 ? -41.289 -0.474 24.602 1.00 82.50 97 GLY A CA 1
ATOM 722 C C . GLY A 1 97 ? -40.523 -0.075 23.333 1.00 82.50 97 GLY A C 1
ATOM 723 O O . GLY A 1 97 ? -39.311 0.111 23.391 1.00 82.50 97 GLY A O 1
ATOM 724 N N . HIS A 1 98 ? -41.221 0.129 22.210 1.00 85.19 98 HIS A N 1
ATOM 725 C CA . HIS A 1 98 ? -40.596 0.587 20.964 1.00 85.19 98 HIS A CA 1
ATOM 726 C C . HIS A 1 98 ? -40.141 2.049 21.021 1.00 85.19 98 HIS A C 1
ATOM 728 O O . HIS A 1 98 ? -39.089 2.355 20.469 1.00 85.19 98 HIS A O 1
ATOM 734 N N . ASP A 1 99 ? -40.870 2.933 21.716 1.00 85.00 99 ASP A N 1
ATOM 735 C CA . ASP A 1 99 ? -40.489 4.346 21.843 1.00 85.00 99 ASP A CA 1
ATOM 736 C C . ASP A 1 99 ? -39.144 4.481 22.573 1.00 85.00 99 ASP A C 1
ATOM 738 O O . ASP A 1 99 ? -38.269 5.241 22.157 1.00 85.00 99 ASP A O 1
ATOM 742 N N . ILE A 1 100 ? -38.940 3.673 23.621 1.00 86.00 100 ILE A N 1
ATOM 743 C CA . ILE A 1 100 ? -37.707 3.659 24.420 1.00 86.00 100 ILE A CA 1
ATOM 744 C C . ILE A 1 100 ? -36.536 3.060 23.629 1.00 86.00 100 ILE A C 1
ATOM 746 O O . ILE A 1 100 ? -35.447 3.640 23.605 1.00 86.00 100 ILE A O 1
ATOM 750 N N . VAL A 1 101 ? -36.741 1.902 22.987 1.00 87.56 101 VAL A N 1
ATOM 751 C CA . VAL A 1 101 ? -35.686 1.211 22.226 1.00 87.56 101 VAL A CA 1
ATOM 752 C C . VAL A 1 101 ? -35.234 2.063 21.040 1.00 87.56 101 VAL A C 1
ATOM 754 O O . VAL A 1 101 ? -34.041 2.337 20.914 1.00 87.56 101 VAL A O 1
ATOM 757 N N . LEU A 1 102 ? -36.168 2.532 20.205 1.00 84.62 102 LEU A N 1
ATOM 758 C CA . LEU A 1 102 ? -35.841 3.346 19.032 1.00 84.62 102 LEU A CA 1
ATOM 759 C C . LEU A 1 102 ? -35.224 4.690 19.435 1.00 84.62 102 LEU A C 1
ATOM 761 O O . LEU A 1 102 ? -34.227 5.097 18.839 1.00 84.62 102 LEU A O 1
ATOM 765 N N . GLY A 1 103 ? -35.743 5.335 20.488 1.00 80.25 103 GLY A N 1
ATOM 766 C CA . GLY A 1 103 ? -35.213 6.604 20.990 1.00 80.25 103 GLY A CA 1
ATOM 767 C C . GLY A 1 103 ? -33.751 6.514 21.439 1.00 80.25 103 GLY A C 1
ATOM 768 O O . GLY A 1 103 ? -32.924 7.338 21.046 1.00 80.25 103 GLY A O 1
ATOM 769 N N . LYS A 1 104 ? -33.399 5.470 22.202 1.00 82.94 104 LYS A N 1
ATOM 770 C CA . LYS A 1 104 ? -32.020 5.253 22.678 1.00 82.94 104 LYS A CA 1
ATOM 771 C C . LYS A 1 104 ? -31.061 4.812 21.570 1.00 82.94 104 LYS A C 1
ATOM 773 O O . LYS A 1 104 ? -29.883 5.172 21.609 1.00 82.94 104 LYS A O 1
ATOM 778 N N . ILE A 1 105 ? -31.538 4.051 20.584 1.00 84.44 105 ILE A N 1
ATOM 779 C CA . ILE A 1 105 ? -30.718 3.652 19.432 1.00 84.44 105 ILE A CA 1
ATOM 780 C C . ILE A 1 105 ? -30.435 4.852 18.533 1.00 84.44 105 ILE A C 1
ATOM 782 O O . ILE A 1 105 ? -29.281 5.043 18.157 1.00 84.44 105 ILE A O 1
ATOM 786 N N . ALA A 1 106 ? -31.437 5.683 18.233 1.00 80.00 106 ALA A N 1
ATOM 787 C CA . ALA A 1 106 ? -31.298 6.822 17.325 1.00 80.00 106 ALA A CA 1
ATOM 788 C C . ALA A 1 106 ? -30.158 7.769 17.739 1.00 80.00 106 ALA A C 1
ATOM 790 O O . ALA A 1 106 ? -29.314 8.127 16.916 1.00 80.00 106 ALA A O 1
ATOM 791 N N . ALA A 1 107 ? -30.057 8.101 19.031 1.00 74.06 107 ALA A N 1
ATOM 792 C CA . ALA A 1 107 ? -28.999 8.979 19.533 1.00 74.06 107 ALA A CA 1
ATOM 793 C C . ALA A 1 107 ? -27.585 8.391 19.367 1.00 74.06 107 ALA A C 1
ATOM 795 O O . ALA A 1 107 ? -26.619 9.114 19.115 1.00 74.06 107 ALA A O 1
ATOM 796 N N . ARG A 1 108 ? -27.445 7.065 19.476 1.00 76.25 108 ARG A N 1
ATOM 797 C CA . ARG A 1 108 ? -26.154 6.369 19.351 1.00 76.25 108 ARG A CA 1
ATOM 798 C C . ARG A 1 108 ? -25.797 6.032 17.910 1.00 76.25 108 ARG A C 1
ATOM 800 O O . ARG A 1 108 ? -24.623 6.131 17.553 1.00 76.25 108 ARG A O 1
ATOM 807 N N . ALA A 1 109 ? -26.796 5.729 17.086 1.00 79.06 109 ALA A N 1
ATOM 808 C CA . ALA A 1 109 ? -26.654 5.590 15.645 1.00 79.06 109 ALA A CA 1
ATOM 809 C C . ALA A 1 109 ? -26.097 6.877 15.028 1.00 79.06 109 ALA A C 1
ATOM 811 O O . ALA A 1 109 ? -25.181 6.798 14.219 1.00 79.06 109 ALA A O 1
ATOM 812 N N . LEU A 1 110 ? -26.551 8.055 15.477 1.00 76.88 110 LEU A N 1
ATOM 813 C CA . LEU A 1 110 ? -26.059 9.341 14.973 1.00 76.88 110 LEU A CA 1
ATOM 814 C C . LEU A 1 110 ? -24.555 9.542 15.239 1.00 76.88 110 LEU A C 1
ATOM 816 O O . LEU A 1 110 ? -23.794 9.899 14.342 1.00 76.88 110 LEU A O 1
ATOM 820 N N . GLY A 1 111 ? -24.105 9.266 16.469 1.00 72.75 111 GLY A N 1
ATOM 821 C CA . GLY A 1 111 ? -22.689 9.367 16.839 1.00 72.75 111 GLY A CA 1
ATOM 822 C C . GLY A 1 111 ? -21.790 8.419 16.037 1.00 72.75 111 GLY A C 1
ATOM 823 O O . GLY A 1 111 ? -20.691 8.802 15.639 1.00 72.75 111 GLY A O 1
ATOM 824 N N . ALA A 1 112 ? -22.270 7.204 15.773 1.00 75.44 112 ALA A N 1
ATOM 825 C CA . ALA A 1 112 ? -21.572 6.213 14.961 1.00 75.44 112 ALA A CA 1
ATOM 826 C C . ALA A 1 112 ? -21.590 6.557 13.462 1.00 75.44 112 ALA A C 1
ATOM 828 O O . ALA A 1 112 ? -20.563 6.439 12.798 1.00 75.44 112 ALA A O 1
ATOM 829 N N . LEU A 1 113 ? -22.712 7.071 12.951 1.00 78.44 113 LEU A N 1
ATOM 830 C CA . LEU A 1 113 ? -22.844 7.544 11.576 1.00 78.44 113 LEU A CA 1
ATOM 831 C C . LEU A 1 113 ? -21.826 8.647 11.280 1.00 78.44 113 LEU A C 1
ATOM 833 O O . LEU A 1 113 ? -21.173 8.610 10.245 1.00 78.44 113 LEU A O 1
ATOM 837 N N . TYR A 1 114 ? -21.607 9.580 12.212 1.00 76.94 114 TYR A N 1
ATOM 838 C CA . TYR A 1 114 ? -20.578 10.608 12.046 1.00 76.94 114 TYR A CA 1
ATOM 839 C C . TYR A 1 114 ? -19.144 10.066 12.007 1.00 76.94 114 TYR A C 1
ATOM 841 O O . TYR A 1 114 ? -18.292 10.686 11.375 1.00 76.94 114 TYR A O 1
ATOM 849 N N . ALA A 1 115 ? -18.861 8.947 12.678 1.00 72.81 115 ALA A N 1
ATOM 850 C CA . ALA A 1 115 ? -17.551 8.299 12.608 1.00 72.81 115 ALA A CA 1
ATOM 851 C C . ALA A 1 115 ? -17.331 7.598 11.256 1.00 72.81 115 ALA A C 1
ATOM 853 O O . ALA A 1 115 ? -16.209 7.555 10.769 1.00 72.81 115 ALA A O 1
ATOM 854 N N . ILE A 1 116 ? -18.397 7.095 10.627 1.00 78.94 116 ILE A N 1
ATOM 855 C CA . ILE A 1 116 ? -18.349 6.582 9.250 1.00 78.94 116 ILE A CA 1
ATOM 856 C C . ILE A 1 116 ? -18.197 7.749 8.268 1.00 78.94 116 ILE A C 1
ATOM 858 O O . ILE A 1 116 ? -17.369 7.705 7.363 1.00 78.94 116 ILE A O 1
ATOM 862 N N . LEU A 1 117 ? -18.953 8.830 8.478 1.00 80.19 117 LEU A N 1
ATOM 863 C CA . LEU A 1 117 ? -18.924 10.018 7.626 1.00 80.19 117 LEU A CA 1
ATOM 864 C C . LEU A 1 117 ? -17.540 10.686 7.608 1.00 80.19 117 LEU A C 1
ATOM 866 O O . LEU A 1 117 ? -17.158 11.270 6.599 1.00 80.19 117 LEU A O 1
ATOM 870 N N . SER A 1 118 ? -16.757 10.565 8.688 1.00 82.44 118 SER A N 1
ATOM 871 C CA . SER A 1 118 ? -15.382 11.077 8.726 1.00 82.44 118 SER A CA 1
ATOM 872 C C . SER A 1 118 ? -14.387 10.270 7.883 1.00 82.44 118 SER A C 1
ATOM 874 O O . SER A 1 118 ? -13.276 10.747 7.659 1.00 82.44 118 SER A O 1
ATOM 876 N N . LEU A 1 119 ? -14.780 9.101 7.362 1.00 78.88 119 LEU A N 1
ATOM 877 C CA . LEU A 1 119 ? -14.008 8.332 6.380 1.00 78.88 119 LEU A CA 1
ATOM 878 C C . LEU A 1 119 ? -14.279 8.770 4.936 1.00 78.88 119 LEU A C 1
ATOM 880 O O . LEU A 1 119 ? -13.464 8.476 4.062 1.00 78.88 119 LEU A O 1
ATOM 884 N N . LEU A 1 120 ? -15.375 9.499 4.674 1.00 76.56 120 LEU A N 1
ATOM 885 C CA . LEU A 1 120 ? -15.711 9.974 3.326 1.00 76.56 120 LEU A CA 1
ATOM 886 C C . LEU A 1 120 ? -14.596 10.798 2.666 1.00 76.56 120 LEU A C 1
ATOM 888 O O . LEU A 1 120 ? -14.328 10.544 1.495 1.00 76.56 120 LEU A O 1
ATOM 892 N N . PRO A 1 121 ? -13.895 11.725 3.356 1.00 77.88 121 PRO A N 1
ATOM 893 C CA . PRO A 1 121 ? -12.786 12.453 2.741 1.00 77.88 121 PRO A CA 1
ATOM 894 C C . PRO A 1 121 ? -11.659 11.529 2.265 1.00 77.88 121 PRO A C 1
ATOM 896 O O . PRO A 1 121 ? -11.057 11.772 1.226 1.00 77.88 121 PRO A O 1
ATOM 899 N N . VAL A 1 122 ? -11.395 10.441 2.992 1.00 79.00 122 VAL A N 1
ATOM 900 C CA . VAL A 1 122 ? -10.352 9.471 2.629 1.00 79.00 122 VAL A CA 1
ATOM 901 C C . VAL A 1 122 ? -10.811 8.587 1.464 1.00 79.00 122 VAL A C 1
ATOM 903 O O . VAL A 1 122 ? -10.040 8.323 0.545 1.00 79.00 122 VAL A O 1
ATOM 906 N N . LEU A 1 123 ? -12.087 8.193 1.440 1.00 77.88 123 LEU A N 1
ATOM 907 C CA . LEU A 1 123 ? -12.699 7.525 0.286 1.00 77.88 123 LEU A CA 1
ATOM 908 C C . LEU A 1 123 ? -12.704 8.407 -0.969 1.00 77.88 123 LEU A C 1
ATOM 910 O O . LEU A 1 123 ? -12.495 7.901 -2.068 1.00 77.88 123 LEU A O 1
ATOM 914 N N . ALA A 1 124 ? -12.905 9.718 -0.821 1.00 77.56 124 ALA A N 1
ATOM 915 C CA . ALA A 1 124 ? -12.829 10.657 -1.936 1.00 77.56 124 ALA A CA 1
ATOM 916 C C . ALA A 1 124 ? -11.422 10.679 -2.555 1.00 77.56 124 ALA A C 1
ATOM 918 O O . ALA A 1 124 ? -11.297 10.758 -3.772 1.00 77.56 124 ALA A O 1
ATOM 919 N N . ILE A 1 125 ? -10.367 10.518 -1.747 1.00 77.38 125 ILE A N 1
ATOM 920 C CA . ILE A 1 125 ? -8.994 10.361 -2.252 1.00 77.38 125 ILE A CA 1
ATOM 921 C C . ILE A 1 125 ? -8.857 9.068 -3.069 1.00 77.38 125 ILE A C 1
ATOM 923 O O . ILE A 1 125 ? -8.260 9.102 -4.142 1.00 77.38 125 ILE A O 1
ATOM 927 N N . ALA A 1 126 ? -9.452 7.952 -2.626 1.00 78.88 126 ALA A N 1
ATOM 928 C CA . ALA A 1 126 ? -9.484 6.711 -3.411 1.00 78.88 126 ALA A CA 1
ATOM 929 C C . ALA A 1 126 ? -10.200 6.901 -4.762 1.00 78.88 126 ALA A C 1
ATOM 931 O O . ALA A 1 126 ? -9.748 6.384 -5.778 1.00 78.88 126 ALA A O 1
ATOM 932 N N . LEU A 1 127 ? -11.278 7.690 -4.792 1.00 81.62 127 LEU A N 1
ATOM 933 C CA . LEU A 1 127 ? -12.000 8.026 -6.021 1.00 81.62 127 LEU A CA 1
ATOM 934 C C . LEU A 1 127 ? -11.162 8.912 -6.963 1.00 81.62 127 LEU A C 1
ATOM 936 O O . LEU A 1 127 ? -11.151 8.685 -8.171 1.00 81.62 127 LEU A O 1
ATOM 940 N N . LEU A 1 128 ? -10.411 9.876 -6.417 1.00 79.12 128 LEU A N 1
ATOM 941 C CA . LEU A 1 128 ? -9.515 10.758 -7.179 1.00 79.12 128 LEU A CA 1
ATOM 942 C C . LEU A 1 128 ? -8.277 10.039 -7.738 1.00 79.12 128 LEU A C 1
ATOM 944 O O . LEU A 1 128 ? -7.788 10.417 -8.799 1.00 79.12 128 LEU A O 1
ATOM 948 N N . LEU A 1 129 ? -7.781 9.000 -7.057 1.00 70.06 129 LEU A N 1
ATOM 949 C CA . LEU A 1 129 ? -6.683 8.144 -7.536 1.00 70.06 129 LEU A CA 1
ATOM 950 C C . LEU A 1 129 ? -7.070 7.308 -8.778 1.00 70.06 129 LEU A C 1
ATOM 952 O O . LEU A 1 129 ? -6.194 6.741 -9.433 1.00 70.06 129 LEU A O 1
ATOM 956 N N . GLY A 1 130 ? -8.359 7.277 -9.137 1.00 71.25 130 GLY A N 1
ATOM 957 C CA . GLY A 1 130 ? -8.902 6.527 -10.269 1.00 71.25 130 GLY A CA 1
ATOM 958 C C . GLY A 1 130 ? -9.092 5.044 -9.948 1.00 71.25 130 GLY A C 1
ATOM 959 O O . GLY A 1 130 ? -8.528 4.529 -9.000 1.00 71.25 130 GLY A O 1
ATOM 960 N N . GLY A 1 131 ? -9.907 4.320 -10.719 1.00 75.00 131 GLY A N 1
ATOM 961 C CA . GLY A 1 131 ? -10.146 2.881 -10.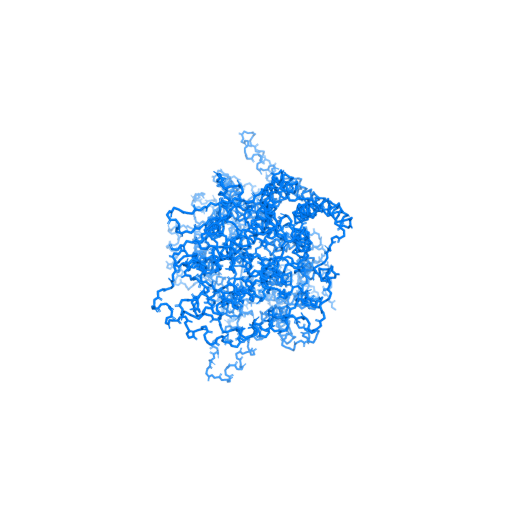501 1.00 75.00 131 GLY A CA 1
ATOM 962 C C . GLY A 1 131 ? -11.256 2.523 -9.504 1.00 75.00 131 GLY A C 1
ATOM 963 O O . GLY A 1 131 ? -11.606 1.351 -9.422 1.00 75.00 131 GLY A O 1
ATOM 964 N N . ILE A 1 132 ? -11.846 3.507 -8.816 1.00 82.31 132 ILE A N 1
ATOM 965 C CA . ILE A 1 132 ? -13.046 3.363 -7.974 1.00 82.31 132 ILE A CA 1
ATOM 966 C C . ILE A 1 132 ? -14.122 4.332 -8.467 1.00 82.31 132 ILE A C 1
ATOM 968 O O . ILE A 1 132 ? -13.829 5.499 -8.736 1.00 82.31 132 ILE A O 1
ATOM 972 N N . ARG A 1 133 ? -15.373 3.874 -8.593 1.00 83.12 133 ARG A N 1
ATOM 973 C CA . ARG A 1 133 ? -16.496 4.703 -9.058 1.00 83.12 133 ARG A CA 1
ATOM 974 C C . ARG A 1 133 ? -17.287 5.263 -7.885 1.00 83.12 133 ARG A C 1
ATOM 976 O O . ARG A 1 133 ? -17.318 4.696 -6.795 1.00 83.12 133 ARG A O 1
ATOM 983 N N . LEU A 1 134 ? -18.016 6.352 -8.131 1.00 83.12 134 LEU A N 1
ATOM 984 C CA . LEU A 1 134 ? -18.902 6.943 -7.126 1.00 83.12 134 LEU A CA 1
ATOM 985 C C . LEU A 1 134 ? -19.994 5.953 -6.675 1.00 83.12 134 LEU A C 1
ATOM 987 O O . LEU A 1 134 ? -20.341 5.913 -5.497 1.00 83.12 134 LEU A O 1
ATOM 991 N N . SER A 1 135 ? -20.477 5.102 -7.589 1.00 81.31 135 SER A N 1
ATOM 992 C CA . SER A 1 135 ? -21.413 4.014 -7.279 1.00 81.31 135 SER A CA 1
ATOM 993 C C . SER A 1 135 ? -20.873 3.046 -6.227 1.00 81.31 135 SER A C 1
ATOM 995 O O . SER A 1 135 ? -21.631 2.614 -5.361 1.00 81.31 135 SER A O 1
ATOM 997 N N . ASP A 1 136 ? -19.577 2.736 -6.273 1.00 84.62 136 ASP A N 1
ATOM 998 C CA . ASP A 1 136 ? -18.935 1.770 -5.374 1.00 84.62 136 ASP A CA 1
ATOM 999 C C . ASP A 1 136 ? -18.807 2.361 -3.968 1.00 84.62 136 ASP A C 1
ATOM 1001 O O . ASP A 1 136 ? -19.082 1.695 -2.969 1.00 84.62 136 ASP A O 1
ATOM 1005 N N . VAL A 1 137 ? -18.492 3.659 -3.889 1.00 85.62 137 VAL A N 1
ATOM 1006 C CA . VAL A 1 137 ? -18.480 4.422 -2.634 1.00 85.62 137 VAL A CA 1
ATOM 1007 C C . VAL A 1 137 ? -19.872 4.451 -1.995 1.00 85.62 137 VAL A C 1
ATOM 1009 O O . VAL A 1 137 ? -19.997 4.198 -0.796 1.00 85.62 137 VAL A O 1
ATOM 1012 N N . PHE A 1 138 ? -20.931 4.695 -2.776 1.00 85.31 138 PHE A N 1
ATOM 1013 C CA . PHE A 1 138 ? -22.305 4.667 -2.263 1.00 85.31 138 PHE A CA 1
ATOM 1014 C C . PHE A 1 138 ? -22.727 3.273 -1.782 1.00 85.31 138 PHE A C 1
ATOM 1016 O O . PHE A 1 138 ? -23.293 3.163 -0.692 1.00 85.31 138 PHE A O 1
ATOM 1023 N N . ARG A 1 139 ? -22.416 2.205 -2.533 1.00 86.19 139 ARG A N 1
ATOM 1024 C CA . ARG A 1 139 ? -22.682 0.821 -2.092 1.00 86.19 139 ARG A CA 1
ATOM 1025 C C . ARG A 1 139 ? -21.976 0.511 -0.784 1.00 86.19 139 ARG A C 1
ATOM 1027 O O . ARG A 1 139 ? -22.609 0.001 0.134 1.00 86.19 139 ARG A O 1
ATOM 1034 N N . MET A 1 140 ? -20.698 0.867 -0.666 1.00 89.00 140 MET A N 1
ATOM 1035 C CA . MET A 1 140 ? -19.941 0.646 0.564 1.00 89.00 140 MET A CA 1
ATOM 1036 C C . MET A 1 140 ? -20.527 1.432 1.744 1.00 89.00 140 MET A C 1
ATOM 1038 O O . MET A 1 140 ? -20.654 0.898 2.845 1.00 89.00 140 MET A O 1
ATOM 1042 N N . GLY A 1 141 ? -20.977 2.667 1.504 1.00 88.44 141 GLY A N 1
ATOM 1043 C CA . GLY A 1 141 ? -21.722 3.450 2.489 1.00 88.44 141 GLY A CA 1
ATOM 1044 C C . GLY A 1 141 ? -22.993 2.741 2.976 1.00 88.44 141 GLY A C 1
ATOM 1045 O O . GLY A 1 141 ? -23.236 2.692 4.183 1.00 88.44 141 GLY A O 1
ATOM 1046 N N . LEU A 1 142 ? -23.767 2.137 2.066 1.00 89.62 142 LEU A N 1
ATOM 1047 C CA . LEU A 1 142 ? -24.950 1.335 2.409 1.00 89.62 142 LEU A CA 1
ATOM 1048 C C . LEU A 1 142 ? -24.585 0.074 3.204 1.00 89.62 142 LEU A C 1
ATOM 1050 O O . LEU A 1 142 ? -25.252 -0.228 4.195 1.00 89.62 142 LEU A O 1
ATOM 1054 N N . VAL A 1 143 ? -23.509 -0.626 2.824 1.00 91.19 143 VAL A N 1
ATOM 1055 C CA . VAL A 1 143 ? -22.993 -1.798 3.553 1.00 91.19 143 VAL A CA 1
ATOM 1056 C C . VAL A 1 143 ? -22.641 -1.425 4.991 1.00 91.19 143 VAL A C 1
ATOM 1058 O O . VAL A 1 143 ? -23.092 -2.081 5.931 1.00 91.19 143 VAL A O 1
ATOM 1061 N N . TRP A 1 144 ? -21.885 -0.343 5.195 1.00 90.75 144 TRP A N 1
ATOM 1062 C CA . TRP A 1 144 ? -21.509 0.116 6.533 1.00 90.75 144 TRP A CA 1
ATOM 1063 C C . TRP A 1 144 ? -22.709 0.585 7.356 1.00 90.75 144 TRP A C 1
ATOM 1065 O O . TRP A 1 144 ? -22.803 0.251 8.538 1.00 90.75 144 TRP A O 1
ATOM 1075 N N . ALA A 1 145 ? -23.650 1.310 6.744 1.00 90.31 145 ALA A N 1
ATOM 1076 C CA . ALA A 1 145 ? -24.878 1.734 7.411 1.00 90.31 145 ALA A CA 1
ATOM 1077 C C . ALA A 1 145 ? -25.714 0.529 7.872 1.00 90.31 145 ALA A C 1
ATOM 1079 O O . ALA A 1 145 ? -26.179 0.504 9.014 1.00 90.31 145 ALA A O 1
ATOM 1080 N N . ASN A 1 146 ? -25.850 -0.497 7.027 1.00 92.00 146 ASN A N 1
ATOM 1081 C CA . ASN A 1 146 ? -26.582 -1.712 7.371 1.00 92.00 146 ASN A CA 1
ATOM 1082 C C . ASN A 1 146 ? -25.854 -2.536 8.445 1.00 92.00 146 ASN A C 1
ATOM 1084 O O . ASN A 1 146 ? -26.481 -2.990 9.400 1.00 92.00 146 ASN A O 1
ATOM 1088 N N . ALA A 1 147 ? -24.526 -2.664 8.354 1.00 91.88 147 ALA A N 1
ATOM 1089 C CA . ALA A 1 147 ? -23.708 -3.340 9.362 1.00 91.88 147 ALA A CA 1
ATOM 1090 C C . ALA A 1 147 ? -23.802 -2.656 10.737 1.00 91.88 147 ALA A C 1
ATOM 1092 O O . ALA A 1 147 ? -23.931 -3.327 11.764 1.00 91.88 147 ALA A O 1
ATOM 1093 N N . LEU A 1 148 ? -23.786 -1.319 10.761 1.00 91.00 148 LEU A N 1
ATOM 1094 C CA . LEU A 1 148 ? -23.979 -0.531 11.975 1.00 91.00 148 LEU A CA 1
ATOM 1095 C C . LEU A 1 148 ? -25.389 -0.724 12.549 1.00 91.00 148 LEU A C 1
ATOM 1097 O O . LEU A 1 148 ? -25.531 -0.979 13.746 1.00 91.00 148 LEU A O 1
ATOM 1101 N N . PHE A 1 149 ? -26.424 -0.617 11.711 1.00 92.00 149 PHE A N 1
ATOM 1102 C CA . PHE A 1 149 ? -27.815 -0.823 12.119 1.00 92.00 149 PHE A CA 1
ATOM 1103 C C . PHE A 1 149 ? -28.016 -2.209 12.740 1.00 92.00 149 PHE A C 1
ATOM 1105 O O . PHE A 1 149 ? -28.548 -2.324 13.845 1.00 92.00 149 PHE A O 1
ATOM 1112 N N . LEU A 1 150 ? -27.512 -3.249 12.076 1.00 92.69 150 LEU A N 1
ATOM 1113 C CA . LEU A 1 150 ? -27.581 -4.623 12.553 1.00 92.69 150 LEU A CA 1
ATOM 1114 C C . LEU A 1 150 ? -26.832 -4.808 13.881 1.00 92.69 150 LEU A C 1
ATOM 1116 O O . LEU A 1 150 ? -27.365 -5.417 14.807 1.00 92.69 150 LEU A O 1
ATOM 1120 N N . SER A 1 151 ? -25.627 -4.245 14.014 1.00 92.12 151 SER A N 1
ATOM 1121 C CA . SER A 1 151 ? -24.854 -4.292 15.263 1.00 92.12 151 SER A CA 1
ATOM 1122 C C . SER A 1 151 ? -25.603 -3.640 16.430 1.00 92.12 151 SER A C 1
ATOM 1124 O O . SER A 1 151 ? -25.681 -4.208 17.524 1.00 92.12 151 SER A O 1
ATOM 1126 N N . LEU A 1 152 ? -26.219 -2.476 16.197 1.00 91.56 152 LEU A N 1
ATOM 1127 C CA . LEU A 1 152 ? -27.036 -1.781 17.194 1.00 91.56 152 LEU A CA 1
ATOM 1128 C C . LEU A 1 152 ? -28.312 -2.560 17.542 1.00 91.56 152 LEU A C 1
ATOM 1130 O O . LEU A 1 152 ? -28.690 -2.595 18.712 1.00 91.56 152 LEU A O 1
ATOM 1134 N N . ALA A 1 153 ? -28.945 -3.222 16.571 1.00 93.56 153 ALA A N 1
ATOM 1135 C CA . ALA A 1 153 ? -30.114 -4.069 16.801 1.00 93.56 153 ALA A CA 1
ATOM 1136 C C . ALA A 1 153 ? -29.777 -5.312 17.643 1.00 93.56 153 ALA A C 1
ATOM 1138 O O . ALA A 1 153 ? -30.461 -5.591 18.632 1.00 93.56 153 ALA A O 1
ATOM 1139 N N . CYS A 1 154 ? -28.676 -6.002 17.323 1.00 91.69 154 CYS A N 1
ATOM 1140 C CA . CYS A 1 154 ? -28.132 -7.096 18.132 1.00 91.69 154 CYS A CA 1
ATOM 1141 C C . CYS A 1 154 ? -27.857 -6.637 19.570 1.00 91.69 154 CYS A C 1
ATOM 1143 O O . CYS A 1 154 ? -28.249 -7.305 20.528 1.00 91.69 154 CYS A O 1
ATOM 1145 N N . ALA A 1 155 ? -27.229 -5.471 19.729 1.00 89.94 155 ALA A N 1
ATOM 1146 C CA . ALA A 1 155 ? -26.940 -4.894 21.033 1.00 89.94 155 ALA A CA 1
ATOM 1147 C C . ALA A 1 155 ? -28.202 -4.506 21.814 1.00 89.94 155 ALA A C 1
ATOM 1149 O O . ALA A 1 155 ? -28.265 -4.741 23.018 1.00 89.94 155 ALA A O 1
ATOM 1150 N N . ALA A 1 156 ? -29.221 -3.957 21.151 1.00 90.81 156 ALA A N 1
ATOM 1151 C CA . ALA A 1 156 ? -30.487 -3.599 21.778 1.00 90.81 156 ALA A CA 1
ATOM 1152 C C . ALA A 1 156 ? -31.243 -4.827 22.298 1.00 90.81 156 ALA A C 1
ATOM 1154 O O . ALA A 1 156 ? -31.704 -4.818 23.440 1.00 90.81 156 ALA A O 1
ATOM 1155 N N . LEU A 1 157 ? -31.321 -5.901 21.503 1.00 91.75 157 LEU A N 1
ATOM 1156 C CA . LEU A 1 157 ? -31.940 -7.157 21.932 1.00 91.75 157 LEU A CA 1
ATOM 1157 C C . LEU A 1 157 ? -31.168 -7.792 23.095 1.00 91.75 157 LEU A C 1
ATOM 1159 O O . LEU A 1 157 ? -31.763 -8.160 24.110 1.00 91.75 157 LEU A O 1
ATOM 1163 N N . ALA A 1 158 ? -29.843 -7.863 22.976 1.00 87.00 158 ALA A N 1
ATOM 1164 C CA . ALA A 1 158 ? -28.961 -8.353 24.030 1.00 87.00 158 ALA A CA 1
ATOM 1165 C C . ALA A 1 158 ? -29.127 -7.572 25.346 1.00 87.00 158 ALA A C 1
ATOM 1167 O O . ALA A 1 158 ? -29.223 -8.170 26.423 1.00 87.00 158 ALA A O 1
ATOM 1168 N N . SER A 1 159 ? -29.222 -6.243 25.256 1.00 87.75 159 SER A N 1
ATOM 1169 C CA . SER A 1 159 ? -29.441 -5.343 26.392 1.00 87.75 159 SER A CA 1
ATOM 1170 C C . SER A 1 159 ? -30.840 -5.495 26.998 1.00 87.75 159 SER A C 1
ATOM 1172 O O . SER A 1 159 ? -30.985 -5.533 28.218 1.00 87.75 159 SER A O 1
ATOM 1174 N N . ALA A 1 160 ? -31.877 -5.673 26.172 1.00 86.44 160 ALA A N 1
ATOM 1175 C CA . ALA A 1 160 ? -33.243 -5.908 26.641 1.00 86.44 160 ALA A CA 1
ATOM 1176 C C . ALA A 1 160 ? -33.376 -7.240 27.405 1.00 86.44 160 ALA A C 1
ATOM 1178 O O . ALA A 1 160 ? -34.055 -7.299 28.437 1.00 86.44 160 ALA A O 1
ATOM 1179 N N . LEU A 1 161 ? -32.695 -8.294 26.941 1.00 82.88 161 LEU A N 1
ATOM 1180 C CA . LEU A 1 161 ? -32.700 -9.626 27.558 1.00 82.88 161 LEU A CA 1
ATOM 1181 C C . LEU A 1 161 ? -31.844 -9.709 28.831 1.00 82.88 161 LEU A C 1
ATOM 1183 O O . LEU A 1 161 ? -32.153 -10.491 29.734 1.00 82.88 161 LEU A O 1
ATOM 1187 N N . SER A 1 162 ? -30.797 -8.893 28.929 1.00 78.44 162 SER A N 1
ATOM 1188 C CA . SER A 1 162 ? -29.825 -8.946 30.022 1.00 78.44 162 SER A CA 1
ATOM 1189 C C . SER A 1 162 ? -30.165 -7.976 31.155 1.00 78.44 162 SER A C 1
ATOM 1191 O O . SER A 1 162 ? -30.768 -6.925 30.947 1.00 78.44 162 SER A O 1
ATOM 1193 N N . VAL A 1 163 ? -29.810 -8.344 32.385 1.00 70.00 163 VAL A N 1
ATOM 1194 C CA . VAL A 1 163 ? -29.861 -7.445 33.556 1.00 70.00 163 VAL A CA 1
ATOM 1195 C C . VAL A 1 163 ? -28.454 -6.939 33.880 1.00 70.00 163 VAL A C 1
ATOM 1197 O O . VAL A 1 163 ? -28.265 -5.757 34.141 1.00 70.00 163 VAL A O 1
ATOM 1200 N N . ASP A 1 164 ? -27.448 -7.808 33.753 1.00 67.06 164 ASP A N 1
ATOM 1201 C CA . ASP A 1 164 ? -26.041 -7.436 33.889 1.00 67.06 164 ASP A CA 1
ATOM 1202 C C . ASP A 1 164 ? -25.477 -6.872 32.581 1.00 67.06 164 ASP A C 1
ATOM 1204 O O . ASP A 1 164 ? -25.518 -7.540 31.542 1.00 67.06 164 ASP A O 1
ATOM 1208 N N . GLY A 1 165 ? -24.824 -5.710 32.653 1.00 66.06 165 GLY A N 1
ATOM 1209 C CA . GLY A 1 165 ? -24.174 -5.079 31.499 1.00 66.06 165 GLY A CA 1
ATOM 1210 C C . GLY A 1 165 ? -23.146 -5.955 30.795 1.00 66.06 165 GLY A C 1
ATOM 1211 O O . GLY A 1 165 ? -23.077 -6.017 29.572 1.00 66.06 165 GLY A O 1
ATOM 1212 N N . ARG A 1 166 ? -22.394 -6.741 31.566 1.00 62.22 166 ARG A N 1
ATOM 1213 C CA . ARG A 1 166 ? -21.390 -7.654 31.017 1.00 62.22 166 ARG A CA 1
ATOM 1214 C C . ARG A 1 166 ? -22.012 -8.806 30.227 1.00 62.22 166 ARG A C 1
ATOM 1216 O O . ARG A 1 166 ? -21.484 -9.179 29.183 1.00 62.22 166 ARG A O 1
ATOM 1223 N N . ARG A 1 167 ? -23.139 -9.357 30.697 1.00 65.50 167 ARG A N 1
ATOM 1224 C CA . ARG A 1 167 ? -23.908 -10.378 29.959 1.00 65.50 167 ARG A CA 1
ATOM 1225 C C . ARG A 1 167 ? -24.524 -9.775 28.695 1.00 65.50 167 ARG A C 1
ATOM 1227 O O . ARG A 1 167 ? -24.536 -10.443 27.663 1.00 65.50 167 ARG A O 1
ATOM 1234 N N . ALA A 1 168 ? -24.942 -8.511 28.750 1.00 74.44 168 ALA A N 1
ATOM 1235 C CA . ALA A 1 168 ? -25.458 -7.783 27.598 1.00 74.44 168 ALA A CA 1
ATOM 1236 C C . ALA A 1 168 ? -24.398 -7.615 26.500 1.00 74.44 168 ALA A C 1
ATOM 1238 O O . ALA A 1 168 ? -24.636 -7.981 25.355 1.00 74.44 168 ALA A O 1
ATOM 1239 N N . THR A 1 169 ? -23.189 -7.158 26.833 1.00 69.44 169 THR A N 1
ATOM 1240 C CA . THR A 1 169 ? -22.104 -7.017 25.845 1.00 69.44 169 THR A CA 1
ATOM 1241 C C . THR A 1 169 ? -21.709 -8.352 25.214 1.00 69.44 169 THR A C 1
ATOM 1243 O O . THR A 1 169 ? -21.470 -8.428 24.011 1.00 69.44 169 THR A O 1
ATOM 1246 N N . LEU A 1 170 ? -21.670 -9.425 26.006 1.00 63.91 170 LEU A N 1
ATOM 1247 C CA . LEU A 1 170 ? -21.302 -10.757 25.519 1.00 63.91 170 LEU A CA 1
ATOM 1248 C C . LEU A 1 170 ? -22.379 -11.382 24.635 1.00 63.91 170 LEU A C 1
ATOM 1250 O O . LEU A 1 170 ? -22.055 -11.983 23.614 1.00 63.91 170 LEU A O 1
ATOM 1254 N N . SER A 1 171 ? -23.649 -11.226 25.003 1.00 70.19 171 SER A N 1
ATOM 1255 C CA . SER A 1 171 ? -24.760 -11.667 24.158 1.00 70.19 171 SER A CA 1
ATOM 1256 C C . SER A 1 171 ? -24.852 -10.837 22.879 1.00 70.19 171 SER A C 1
ATOM 1258 O O . SER A 1 171 ? -25.093 -11.410 21.825 1.00 70.19 171 SER A O 1
ATOM 1260 N N . ALA A 1 172 ? -24.557 -9.534 22.929 1.00 81.12 172 ALA A N 1
ATOM 1261 C CA . ALA A 1 172 ? -24.465 -8.692 21.737 1.00 81.12 172 ALA A CA 1
ATOM 1262 C C . ALA A 1 172 ? -23.363 -9.181 20.788 1.00 81.12 172 ALA A C 1
ATOM 1264 O O . ALA A 1 172 ? -23.619 -9.350 19.599 1.00 81.12 172 ALA A O 1
ATOM 1265 N N . LEU A 1 173 ? -22.167 -9.476 21.312 1.00 76.81 173 LEU A N 1
ATOM 1266 C CA . LEU A 1 173 ? -21.070 -10.041 20.522 1.00 76.81 173 LEU A CA 1
ATOM 1267 C C . LEU A 1 173 ? -21.452 -11.392 19.918 1.00 76.81 173 LEU A C 1
ATOM 1269 O O . LEU A 1 173 ? -21.260 -11.600 18.725 1.00 76.81 173 LEU A O 1
ATOM 1273 N N . GLY A 1 174 ? -22.020 -12.289 20.726 1.00 72.75 174 GLY A N 1
ATOM 1274 C CA . GLY A 1 174 ? -22.479 -13.594 20.260 1.00 72.75 174 GLY A CA 1
ATOM 1275 C C . GLY A 1 174 ? -23.531 -13.486 19.156 1.00 72.75 174 GLY A C 1
ATOM 1276 O O . GLY A 1 174 ? -23.421 -14.191 18.161 1.00 72.75 174 GLY A O 1
ATOM 1277 N N . LEU A 1 175 ? -24.503 -12.576 19.289 1.00 83.50 175 LEU A N 1
ATOM 1278 C CA . LEU A 1 175 ? -25.529 -12.331 18.271 1.00 83.50 175 LEU A CA 1
ATOM 1279 C C . LEU A 1 175 ? -24.937 -11.751 16.986 1.00 83.50 175 LEU A C 1
ATOM 1281 O O . LEU A 1 175 ? -25.256 -12.243 15.911 1.00 83.50 175 LEU A O 1
ATOM 1285 N N . VAL A 1 176 ? -24.048 -10.756 17.079 1.00 85.56 176 VAL A N 1
ATOM 1286 C CA . VAL A 1 176 ? -23.366 -10.201 15.898 1.00 85.56 176 VAL A CA 1
ATOM 1287 C C . VAL A 1 176 ? -22.584 -11.297 15.177 1.00 85.56 176 VAL A C 1
ATOM 1289 O O . VAL A 1 176 ? -22.746 -11.465 13.974 1.00 85.56 176 VAL A O 1
ATOM 1292 N N . LEU A 1 177 ? -21.791 -12.093 15.900 1.00 78.62 177 LEU A N 1
ATOM 1293 C CA . LEU A 1 177 ? -21.040 -13.197 15.300 1.00 78.62 177 LEU A CA 1
ATOM 1294 C C . LEU A 1 177 ? -21.963 -14.263 14.702 1.00 78.62 177 LEU A C 1
ATOM 1296 O O . LEU A 1 177 ? -21.694 -14.749 13.611 1.00 78.62 177 LEU A O 1
ATOM 1300 N N . LEU A 1 178 ? -23.060 -14.608 15.376 1.00 81.75 178 LEU A N 1
ATOM 1301 C CA . LEU A 1 178 ? -24.022 -15.583 14.871 1.00 81.75 178 LEU A CA 1
ATOM 1302 C C . LEU A 1 178 ? -24.675 -15.109 13.570 1.00 81.75 178 LEU A C 1
ATOM 1304 O O . LEU A 1 178 ? -24.783 -15.891 12.634 1.00 81.75 178 LEU A O 1
ATOM 1308 N N . VAL A 1 179 ? -25.083 -13.843 13.485 1.00 88.06 179 VAL A N 1
ATOM 1309 C CA . VAL A 1 179 ? -25.716 -13.310 12.271 1.00 88.06 179 VAL A CA 1
ATOM 1310 C C . VAL A 1 179 ? -24.708 -13.198 11.124 1.00 88.06 179 VAL A C 1
ATOM 1312 O O . VAL A 1 179 ? -25.040 -13.497 9.982 1.00 88.06 179 VAL A O 1
ATOM 1315 N N . LEU A 1 180 ? -23.466 -12.807 11.414 1.00 83.00 180 LEU A N 1
ATOM 1316 C CA . LEU A 1 180 ? -22.423 -12.683 10.397 1.00 83.00 180 LEU A CA 1
ATOM 1317 C C . LEU A 1 180 ? -21.915 -14.046 9.897 1.00 83.00 180 LEU A C 1
ATOM 1319 O O . LEU A 1 180 ? -21.754 -14.235 8.695 1.00 83.00 180 LEU A O 1
ATOM 1323 N N . PHE A 1 181 ? -21.672 -15.003 10.793 1.00 73.75 181 PHE A N 1
ATOM 1324 C CA . PHE A 1 181 ? -20.976 -16.256 10.467 1.00 73.75 181 PHE A CA 1
ATOM 1325 C C . PHE A 1 181 ? -21.857 -17.497 10.480 1.00 73.75 181 PHE A C 1
ATOM 1327 O O . PHE A 1 181 ? -21.480 -18.495 9.876 1.00 73.75 181 PHE A O 1
ATOM 1334 N N . GLY A 1 182 ? -23.013 -17.465 11.142 1.00 75.19 182 GLY A N 1
ATOM 1335 C CA . GLY A 1 182 ? -23.936 -18.599 11.206 1.00 75.19 182 GLY A CA 1
ATOM 1336 C C . GLY A 1 182 ? -24.316 -19.130 9.822 1.00 75.19 182 GLY A C 1
ATOM 1337 O O . GLY A 1 182 ? -24.154 -20.329 9.596 1.00 75.19 182 GLY A O 1
ATOM 1338 N N . PRO A 1 183 ? -24.726 -18.267 8.871 1.00 81.88 183 PRO A N 1
ATOM 1339 C CA . PRO A 1 183 ? -25.010 -18.706 7.509 1.00 81.88 183 PRO A CA 1
ATOM 1340 C C . PRO A 1 183 ? -23.771 -19.256 6.792 1.00 81.88 183 PRO A C 1
ATOM 1342 O O . PRO A 1 183 ? -23.839 -20.319 6.193 1.00 81.88 183 PRO A O 1
ATOM 1345 N N . LEU A 1 184 ? -22.604 -18.614 6.923 1.00 68.69 184 LEU A N 1
ATOM 1346 C CA . LEU A 1 184 ? -21.363 -19.098 6.296 1.00 68.69 184 LEU A CA 1
ATOM 1347 C C . LEU A 1 184 ? -20.960 -20.488 6.806 1.00 68.69 184 LEU A C 1
ATOM 1349 O O . LEU A 1 184 ? -20.588 -21.356 6.021 1.00 68.69 184 LEU A O 1
ATOM 1353 N N . LEU A 1 185 ? -21.071 -20.713 8.117 1.00 65.94 185 LEU A N 1
ATOM 1354 C CA . LEU A 1 185 ? -20.808 -22.011 8.727 1.00 65.94 185 LEU A CA 1
ATOM 1355 C C . LEU A 1 185 ? -21.820 -23.060 8.253 1.00 65.94 185 LEU A C 1
ATOM 1357 O O . LEU A 1 185 ? -21.424 -24.174 7.929 1.00 65.94 185 LEU A O 1
ATOM 1361 N N . ALA A 1 186 ? -23.107 -22.714 8.179 1.00 70.12 186 ALA A N 1
ATOM 1362 C CA . ALA A 1 186 ? -24.137 -23.615 7.668 1.00 70.12 186 ALA A CA 1
ATOM 1363 C C . ALA A 1 186 ? -23.892 -23.983 6.197 1.00 70.12 186 ALA A C 1
ATOM 1365 O O . ALA A 1 186 ? -23.952 -25.158 5.849 1.00 70.12 186 ALA A O 1
ATOM 1366 N N . ALA A 1 187 ? -23.543 -23.007 5.354 1.00 66.25 187 ALA A N 1
ATOM 1367 C CA . ALA A 1 187 ? -23.189 -23.241 3.959 1.00 66.25 187 ALA A CA 1
ATOM 1368 C C . ALA A 1 187 ? -21.966 -24.154 3.828 1.00 66.25 187 ALA A C 1
ATOM 1370 O O . ALA A 1 187 ? -21.989 -25.081 3.028 1.00 66.25 187 ALA A O 1
ATOM 1371 N N . PHE A 1 188 ? -20.930 -23.936 4.644 1.00 62.44 188 PHE A N 1
ATOM 1372 C CA . PHE A 1 188 ? -19.734 -24.777 4.665 1.00 62.44 188 PHE A CA 1
ATOM 1373 C C . PHE A 1 188 ? -20.036 -26.218 5.099 1.00 62.44 188 PHE A C 1
ATOM 1375 O O . PHE A 1 188 ? -19.573 -27.157 4.462 1.00 62.44 188 PHE A O 1
ATOM 1382 N N . LEU A 1 189 ? -20.836 -26.411 6.153 1.00 64.38 189 LEU A N 1
ATOM 1383 C CA . LEU A 1 189 ? -21.214 -27.745 6.638 1.00 64.38 189 LEU A CA 1
ATOM 1384 C C . LEU A 1 189 ? -22.089 -28.516 5.641 1.00 64.38 189 LEU A C 1
ATOM 1386 O O . LEU A 1 189 ? -22.078 -29.744 5.637 1.00 64.38 189 LEU A O 1
ATOM 1390 N N . LEU A 1 190 ? -22.851 -27.798 4.816 1.00 66.00 190 LEU A N 1
ATOM 1391 C CA . LEU A 1 190 ? -23.711 -28.363 3.778 1.00 66.00 190 LEU A CA 1
ATOM 1392 C C . LEU A 1 190 ? -23.015 -28.438 2.409 1.00 66.00 190 LEU A C 1
ATOM 1394 O O . LEU A 1 190 ? -23.590 -28.991 1.472 1.00 66.00 190 LEU A O 1
ATOM 1398 N N . ALA A 1 191 ? -21.797 -27.904 2.275 1.00 59.91 191 ALA A N 1
ATOM 1399 C CA . ALA A 1 191 ? -21.064 -27.895 1.019 1.00 59.91 191 ALA A CA 1
ATOM 1400 C C . ALA A 1 191 ? -20.630 -29.320 0.654 1.00 59.91 191 ALA A C 1
ATOM 1402 O O . ALA A 1 191 ? -19.838 -29.953 1.351 1.00 59.91 191 ALA A O 1
ATOM 1403 N N . SER A 1 192 ? -21.140 -29.822 -0.470 1.00 56.25 192 SER A N 1
ATOM 1404 C CA . SER A 1 192 ? -20.753 -31.112 -1.036 1.00 56.25 192 SER A CA 1
ATOM 1405 C C . SER A 1 192 ? -20.293 -30.909 -2.481 1.00 56.25 192 SER A C 1
ATOM 1407 O O . SER A 1 192 ? -21.115 -30.530 -3.316 1.00 56.25 192 SER A O 1
ATOM 1409 N N . PRO A 1 193 ? -19.010 -31.161 -2.811 1.00 54.53 193 PRO A N 1
ATOM 1410 C CA . PRO A 1 193 ? -18.494 -30.954 -4.167 1.00 54.53 193 PRO A CA 1
ATOM 1411 C C . PRO A 1 193 ? -19.123 -31.896 -5.207 1.00 54.53 193 PRO A C 1
ATOM 1413 O O . PRO A 1 193 ? -19.115 -31.583 -6.391 1.00 54.53 193 PRO A O 1
ATOM 1416 N N . ASN A 1 194 ? -19.722 -33.009 -4.771 1.00 52.53 194 ASN A N 1
ATOM 1417 C CA . ASN A 1 194 ? -20.301 -34.023 -5.657 1.00 52.53 194 ASN A CA 1
ATOM 1418 C C . ASN A 1 194 ? -21.832 -33.938 -5.770 1.00 52.53 194 ASN A C 1
ATOM 1420 O O . ASN A 1 194 ? -22.434 -34.771 -6.443 1.00 52.53 194 ASN A O 1
ATOM 1424 N N . ASN A 1 195 ? -22.485 -32.978 -5.103 1.00 53.50 195 ASN A N 1
ATOM 1425 C CA . ASN A 1 195 ? -23.944 -32.910 -5.062 1.00 53.50 195 ASN A CA 1
ATOM 1426 C C . ASN A 1 195 ? -24.452 -31.511 -5.431 1.00 53.50 195 ASN A C 1
ATOM 1428 O O . ASN A 1 195 ? -24.465 -30.597 -4.607 1.00 53.50 195 ASN A O 1
ATOM 1432 N N . LEU A 1 196 ? -24.904 -31.370 -6.681 1.00 54.97 196 LEU A N 1
ATOM 1433 C CA . LEU A 1 196 ? -25.407 -30.118 -7.259 1.00 54.97 196 LEU A CA 1
ATOM 1434 C C . LEU A 1 196 ? -26.573 -29.513 -6.459 1.00 54.97 196 LEU A C 1
ATOM 1436 O O . LEU A 1 196 ? -26.656 -28.291 -6.347 1.00 54.97 196 LEU A O 1
ATOM 1440 N N . PHE A 1 197 ? -27.434 -30.343 -5.854 1.00 48.50 197 PHE A N 1
ATOM 1441 C CA . PHE A 1 197 ? -28.534 -29.868 -5.009 1.00 48.50 197 PHE A CA 1
ATOM 1442 C C . PHE A 1 197 ? -27.992 -29.162 -3.761 1.00 48.50 197 PHE A C 1
ATOM 1444 O O . PHE A 1 197 ? -28.304 -27.999 -3.519 1.00 48.50 197 PHE A O 1
ATOM 1451 N N . LEU A 1 198 ? -27.105 -29.819 -3.010 1.00 52.62 198 LEU A N 1
ATOM 1452 C CA . LEU A 1 198 ? -26.456 -29.224 -1.837 1.00 52.62 198 LEU A CA 1
ATOM 1453 C C . LEU A 1 198 ? -25.572 -28.020 -2.210 1.00 52.62 198 LEU A C 1
ATOM 1455 O O . LEU A 1 198 ? -25.541 -27.034 -1.475 1.00 52.62 198 LEU A O 1
ATOM 1459 N N . GLY A 1 199 ? -24.925 -28.052 -3.380 1.00 50.22 199 GLY A N 1
ATOM 1460 C CA . GLY A 1 199 ? -24.163 -26.933 -3.938 1.00 50.22 199 GLY A CA 1
ATOM 1461 C C . GLY A 1 199 ? -25.020 -25.685 -4.183 1.00 50.22 199 GLY A C 1
ATOM 1462 O O . GLY A 1 199 ? -24.650 -24.594 -3.746 1.00 50.22 199 GLY A O 1
ATOM 1463 N N . PHE A 1 200 ? -26.205 -25.834 -4.783 1.00 51.66 200 PHE A N 1
ATOM 1464 C CA . PHE A 1 200 ? -27.144 -24.726 -4.995 1.00 51.66 200 PHE A CA 1
ATOM 1465 C C . PHE A 1 200 ? -27.593 -24.090 -3.671 1.00 51.66 200 PHE A C 1
ATOM 1467 O O . PHE A 1 200 ? -27.458 -22.877 -3.491 1.00 51.66 200 PHE A O 1
ATOM 1474 N N . TRP A 1 201 ? -28.032 -24.901 -2.702 1.00 50.94 201 TRP A N 1
ATOM 1475 C CA . TRP A 1 201 ? -28.418 -24.412 -1.373 1.00 50.94 201 TRP A CA 1
ATOM 1476 C C . TRP A 1 201 ? -27.247 -23.760 -0.626 1.00 50.94 201 TRP A C 1
ATOM 1478 O O . TRP A 1 201 ? -27.443 -22.738 0.029 1.00 50.94 201 TRP A O 1
ATOM 1488 N N . SER A 1 202 ? -26.022 -24.279 -0.768 1.00 59.22 202 SER A N 1
ATOM 1489 C CA . SER A 1 202 ? -24.839 -23.677 -0.140 1.00 59.22 202 SER A CA 1
ATOM 1490 C C . SER A 1 202 ? -24.589 -22.241 -0.621 1.00 59.22 202 SER A C 1
ATOM 1492 O O . SER A 1 202 ? -24.292 -21.375 0.200 1.00 59.22 202 SER A O 1
ATOM 1494 N N . SER A 1 203 ? -24.810 -21.947 -1.909 1.00 62.97 203 SER A N 1
ATOM 1495 C CA . SER A 1 203 ? -24.650 -20.593 -2.462 1.00 62.97 203 SER A CA 1
ATOM 1496 C C . SER A 1 203 ? -25.708 -19.606 -1.946 1.00 62.97 203 SER A C 1
ATOM 1498 O O . SER A 1 203 ? -25.368 -18.503 -1.522 1.00 62.97 203 SER A O 1
ATOM 1500 N N . GLY A 1 204 ? -26.976 -20.028 -1.864 1.00 70.88 204 GLY A N 1
ATOM 1501 C CA . GLY A 1 204 ? -28.057 -19.201 -1.319 1.00 70.88 204 GLY A CA 1
ATOM 1502 C C . GLY A 1 204 ? -27.913 -18.927 0.182 1.00 70.88 204 GLY A C 1
ATOM 1503 O O . GLY A 1 204 ? -28.263 -17.846 0.648 1.00 70.88 204 GLY A O 1
ATOM 1504 N N . ILE A 1 205 ? -27.354 -19.870 0.949 1.00 75.31 205 ILE A N 1
ATOM 1505 C CA . ILE A 1 205 ? -27.106 -19.692 2.388 1.00 75.31 205 ILE A CA 1
ATOM 1506 C C . ILE A 1 205 ? -25.961 -18.695 2.637 1.00 75.31 205 ILE A C 1
ATOM 1508 O O . ILE A 1 205 ? -26.035 -17.913 3.587 1.00 75.31 205 ILE A O 1
ATOM 1512 N N . VAL A 1 206 ? -24.924 -18.668 1.791 1.00 70.44 206 VAL A N 1
ATOM 1513 C CA . VAL A 1 206 ? -23.863 -17.643 1.870 1.00 70.44 206 VAL A CA 1
ATOM 1514 C C . VAL A 1 206 ? -24.453 -16.242 1.701 1.00 70.44 206 VAL A C 1
ATOM 1516 O O . VAL A 1 206 ? -24.117 -15.342 2.473 1.00 70.44 206 VAL A O 1
ATOM 1519 N N . ASP A 1 207 ? -25.403 -16.083 0.777 1.00 78.06 207 ASP A N 1
ATOM 1520 C CA . ASP A 1 207 ? -26.095 -14.817 0.515 1.00 78.06 207 ASP A CA 1
ATOM 1521 C C . ASP A 1 207 ? -27.027 -14.375 1.673 1.00 78.06 207 ASP A C 1
ATOM 1523 O O . ASP A 1 207 ? -27.527 -13.251 1.652 1.00 78.06 207 ASP A O 1
ATOM 1527 N N . LEU A 1 208 ? -27.225 -15.186 2.725 1.00 82.38 208 LEU A N 1
ATOM 1528 C CA . LEU A 1 208 ? -27.899 -14.772 3.970 1.00 82.38 208 LEU A CA 1
ATOM 1529 C C . LEU A 1 208 ? -26.944 -14.111 4.977 1.00 82.38 208 LEU A C 1
ATOM 1531 O O . LEU A 1 208 ? -27.393 -13.481 5.937 1.00 82.38 208 LEU A O 1
ATOM 1535 N N . SER A 1 209 ? -25.626 -14.248 4.793 1.00 83.81 209 SER A N 1
ATOM 1536 C CA . SER A 1 209 ? -24.641 -13.581 5.644 1.00 83.81 209 SER A CA 1
ATOM 1537 C C . SER A 1 209 ? -24.503 -12.109 5.250 1.00 83.81 209 SER A C 1
ATOM 1539 O O . SER A 1 209 ? -24.172 -11.818 4.100 1.00 83.81 209 SER A O 1
ATOM 1541 N N . PRO A 1 210 ? -24.617 -11.149 6.186 1.00 85.38 210 PRO A N 1
ATOM 1542 C CA . PRO A 1 210 ? -24.329 -9.747 5.885 1.00 85.38 210 PRO A CA 1
ATOM 1543 C C . PRO A 1 210 ? -22.874 -9.490 5.457 1.00 85.38 210 PRO A C 1
ATOM 1545 O O . PRO A 1 210 ? -22.593 -8.437 4.890 1.00 85.38 210 PRO A O 1
ATOM 1548 N N . ILE A 1 211 ? -21.944 -10.429 5.693 1.00 81.75 211 ILE A N 1
ATOM 1549 C CA . ILE A 1 211 ? -20.564 -10.348 5.181 1.00 81.75 211 ILE A CA 1
ATOM 1550 C C . ILE A 1 211 ? -20.538 -10.445 3.652 1.00 81.75 211 ILE A C 1
ATOM 1552 O O . ILE A 1 211 ? -19.694 -9.802 3.031 1.00 81.75 211 ILE A O 1
ATOM 1556 N N . ALA A 1 212 ? -21.471 -11.174 3.029 1.00 81.00 212 ALA A N 1
ATOM 1557 C CA . ALA A 1 212 ? -21.535 -11.257 1.572 1.00 81.00 212 ALA A CA 1
ATOM 1558 C C . ALA A 1 212 ? -21.731 -9.874 0.929 1.00 81.00 212 ALA A C 1
ATOM 1560 O O . ALA A 1 212 ? -21.074 -9.594 -0.068 1.00 81.00 212 ALA A O 1
ATOM 1561 N N . SER A 1 213 ? -22.498 -8.953 1.532 1.00 86.25 213 SER A N 1
ATOM 1562 C CA . SER A 1 213 ? -22.591 -7.577 1.009 1.00 86.25 213 SER A CA 1
ATOM 1563 C C . SER A 1 213 ? -21.252 -6.828 0.967 1.00 86.25 213 SER A C 1
ATOM 1565 O O . SER A 1 213 ? -21.020 -6.060 0.035 1.00 86.25 213 SER A O 1
ATOM 1567 N N . LEU A 1 214 ? -20.357 -7.062 1.937 1.00 84.94 214 LEU A N 1
ATOM 1568 C CA . LEU A 1 214 ? -19.007 -6.487 1.950 1.00 84.94 214 LEU A CA 1
ATOM 1569 C C . LEU A 1 214 ? -18.148 -7.080 0.829 1.00 84.94 214 LEU A C 1
ATOM 1571 O O . LEU A 1 214 ? -17.460 -6.337 0.134 1.00 84.94 214 LEU A O 1
ATOM 1575 N N . ILE A 1 215 ? -18.201 -8.403 0.659 1.00 77.81 215 ILE A N 1
ATOM 1576 C CA . ILE A 1 215 ? -17.442 -9.127 -0.367 1.00 77.81 215 ILE A CA 1
ATOM 1577 C C . ILE A 1 215 ? -17.887 -8.675 -1.762 1.00 77.81 215 ILE A C 1
ATOM 1579 O O . ILE A 1 215 ? -17.061 -8.188 -2.528 1.00 77.81 215 ILE A O 1
ATOM 1583 N N . ILE A 1 216 ? -19.193 -8.709 -2.040 1.00 78.12 216 ILE A N 1
ATOM 1584 C CA . ILE A 1 216 ? -19.777 -8.286 -3.322 1.00 78.12 216 ILE A CA 1
ATOM 1585 C C . ILE A 1 216 ? -19.416 -6.822 -3.628 1.00 78.12 216 ILE A C 1
ATOM 1587 O O . ILE A 1 216 ? -19.047 -6.483 -4.753 1.00 78.12 216 ILE A O 1
ATOM 1591 N N . ALA A 1 217 ? -19.464 -5.929 -2.632 1.00 83.50 217 ALA A N 1
ATOM 1592 C CA . ALA A 1 217 ? -19.094 -4.525 -2.823 1.00 83.50 217 ALA A CA 1
ATOM 1593 C C . ALA A 1 217 ? -17.594 -4.326 -3.128 1.00 83.50 217 ALA A C 1
ATOM 1595 O O . ALA A 1 217 ? -17.242 -3.414 -3.875 1.00 83.50 217 ALA A O 1
ATOM 1596 N N . ILE A 1 218 ? -16.705 -5.164 -2.582 1.00 78.88 218 ILE A N 1
ATOM 1597 C CA . ILE A 1 218 ? -15.267 -5.133 -2.896 1.00 78.88 218 ILE A CA 1
ATOM 1598 C C . ILE A 1 218 ? -15.004 -5.719 -4.290 1.00 78.88 218 ILE A C 1
ATOM 1600 O O . ILE A 1 218 ? -14.285 -5.107 -5.078 1.00 78.88 218 ILE A O 1
ATOM 1604 N N . GLU A 1 219 ? -15.605 -6.861 -4.622 1.00 73.50 219 GLU A N 1
ATOM 1605 C CA . GLU A 1 219 ? -15.446 -7.533 -5.919 1.00 73.50 219 GLU A CA 1
ATOM 1606 C C . GLU A 1 219 ? -15.927 -6.649 -7.076 1.00 73.50 219 GLU A C 1
ATOM 1608 O O . GLU A 1 219 ? -15.214 -6.451 -8.065 1.00 73.50 219 GLU A O 1
ATOM 1613 N N . THR A 1 220 ? -17.101 -6.029 -6.925 1.00 74.50 220 THR A N 1
ATOM 1614 C CA . THR A 1 220 ? -17.645 -5.101 -7.929 1.00 74.50 220 THR A CA 1
ATOM 1615 C C . THR A 1 220 ? -16.755 -3.872 -8.130 1.00 74.50 220 THR A C 1
ATOM 1617 O O . THR A 1 220 ? -16.528 -3.470 -9.275 1.00 74.50 220 THR A O 1
ATOM 1620 N N . ALA A 1 221 ? -16.170 -3.331 -7.056 1.00 73.88 221 ALA A N 1
ATOM 1621 C CA . ALA A 1 221 ? -15.200 -2.237 -7.132 1.00 73.88 221 ALA A CA 1
ATOM 1622 C C . ALA A 1 221 ? -13.881 -2.656 -7.812 1.00 73.88 221 ALA A C 1
ATOM 1624 O O . ALA A 1 221 ? -13.193 -1.830 -8.412 1.00 73.88 221 ALA A O 1
ATOM 1625 N N . GLN A 1 222 ? -13.513 -3.940 -7.753 1.00 67.81 222 GLN A N 1
ATOM 1626 C CA . GLN A 1 222 ? -12.290 -4.448 -8.372 1.00 67.81 222 GLN A CA 1
ATOM 1627 C C . GLN A 1 222 ? -12.428 -4.763 -9.870 1.00 67.81 222 GLN A C 1
ATOM 1629 O O . GLN A 1 222 ? -11.430 -4.632 -10.588 1.00 67.81 222 GLN A O 1
ATOM 1634 N N . GLY A 1 223 ? -13.628 -5.132 -10.337 1.00 59.81 223 GLY A N 1
ATOM 1635 C CA . GLY A 1 223 ? -13.912 -5.577 -11.712 1.00 59.81 223 GLY A CA 1
ATOM 1636 C C . GLY A 1 223 ? -14.268 -4.487 -12.738 1.00 59.81 223 GLY A C 1
ATOM 1637 O O . GLY A 1 223 ? -14.388 -4.791 -13.921 1.00 59.81 223 GLY A O 1
ATOM 1638 N N . GLY A 1 224 ? -14.435 -3.220 -12.337 1.00 50.50 224 GLY A N 1
ATOM 1639 C CA . GLY A 1 224 ? -14.621 -2.101 -13.277 1.00 50.50 224 GLY A CA 1
ATOM 1640 C C . GLY A 1 224 ? -15.943 -2.093 -14.073 1.00 50.50 224 GLY A C 1
ATOM 1641 O O . GLY A 1 224 ? -15.973 -1.592 -15.199 1.00 50.50 224 GLY A O 1
ATOM 1642 N N . MET A 1 225 ? -17.050 -2.601 -13.521 1.00 47.81 225 MET A N 1
ATOM 1643 C CA . MET A 1 225 ? -18.341 -2.742 -14.231 1.00 47.81 225 MET A CA 1
ATOM 1644 C C . MET A 1 225 ? -19.357 -1.596 -14.009 1.00 47.81 225 MET A C 1
ATOM 1646 O O . MET A 1 225 ? -19.327 -0.889 -13.003 1.00 47.81 225 MET A O 1
ATOM 1650 N N . THR A 1 226 ? -20.209 -1.350 -15.021 1.00 46.19 226 THR A N 1
ATOM 1651 C CA . THR A 1 226 ? -21.140 -0.208 -15.270 1.00 46.19 226 THR A CA 1
ATOM 1652 C C . THR A 1 226 ? -22.261 0.002 -14.235 1.00 46.19 226 THR A C 1
ATOM 1654 O O . THR A 1 226 ? -22.468 -0.831 -13.361 1.00 46.19 226 THR A O 1
ATOM 1657 N N . ILE A 1 227 ? -23.023 1.108 -14.356 1.00 46.88 227 ILE A N 1
ATOM 1658 C CA . ILE A 1 227 ? -24.201 1.483 -13.527 1.00 46.88 227 ILE A CA 1
ATOM 1659 C C . ILE A 1 227 ? -25.216 0.332 -13.362 1.00 46.88 227 ILE A C 1
ATOM 1661 O O . ILE A 1 227 ? -25.834 0.226 -12.305 1.00 46.88 227 ILE A O 1
ATOM 1665 N N . ALA A 1 228 ? -25.326 -0.576 -14.341 1.00 46.06 228 ALA A N 1
ATOM 1666 C CA . ALA A 1 228 ? -26.152 -1.788 -14.264 1.00 46.06 228 ALA A CA 1
ATOM 1667 C C . ALA A 1 228 ? -25.836 -2.678 -13.040 1.00 46.06 228 ALA A C 1
ATOM 1669 O O . ALA A 1 228 ? -26.715 -3.369 -12.538 1.00 46.06 228 ALA A O 1
ATOM 1670 N N . THR A 1 229 ? -24.618 -2.603 -12.494 1.00 54.69 229 THR A N 1
ATOM 1671 C CA . THR A 1 229 ? -24.234 -3.324 -11.269 1.00 54.69 229 THR A CA 1
ATOM 1672 C C . THR A 1 229 ? -24.762 -2.680 -9.980 1.00 54.69 229 THR A C 1
ATOM 1674 O O . THR A 1 229 ? -24.662 -3.278 -8.916 1.00 54.69 229 THR A O 1
ATOM 1677 N N . PHE A 1 230 ? -25.313 -1.453 -10.011 1.00 50.91 230 PHE A N 1
ATOM 1678 C CA . PHE A 1 230 ? -25.799 -0.784 -8.787 1.00 50.91 230 PHE A CA 1
ATOM 1679 C C . PHE A 1 230 ? -27.049 -1.445 -8.226 1.00 50.91 230 PHE A C 1
ATOM 1681 O O . PHE A 1 230 ? -27.226 -1.504 -7.012 1.00 50.91 230 PHE A O 1
ATOM 1688 N N . LEU A 1 231 ? -27.865 -1.984 -9.123 1.00 57.97 231 LEU A N 1
ATOM 1689 C CA . LEU A 1 231 ? -29.071 -2.731 -8.808 1.00 57.97 231 LEU A CA 1
ATOM 1690 C C . LEU A 1 231 ? -28.831 -4.238 -8.896 1.00 57.97 231 LEU A C 1
ATOM 1692 O O . LEU A 1 231 ? -29.771 -4.978 -9.172 1.00 57.97 231 LEU A O 1
ATOM 1696 N N . GLU A 1 232 ? -27.588 -4.697 -8.702 1.00 73.06 232 GLU A N 1
ATOM 1697 C CA . GLU A 1 232 ? -27.286 -6.124 -8.742 1.00 73.06 232 GLU A CA 1
ATOM 1698 C C . GLU A 1 232 ? -28.230 -6.865 -7.774 1.00 73.06 232 GLU A C 1
ATOM 1700 O O . GLU A 1 232 ? -28.194 -6.600 -6.564 1.00 73.06 232 GLU A O 1
ATOM 1705 N N . PRO A 1 233 ? -29.104 -7.762 -8.274 1.00 78.75 233 PRO A N 1
ATOM 1706 C CA . PRO A 1 233 ? -30.189 -8.316 -7.469 1.00 78.75 233 PRO A CA 1
ATOM 1707 C C . PRO A 1 233 ? -29.690 -9.023 -6.210 1.00 78.75 233 PRO A C 1
ATOM 1709 O O . PRO A 1 233 ? -30.306 -8.890 -5.157 1.00 78.75 233 PRO A O 1
ATOM 1712 N N . ARG A 1 234 ? -28.531 -9.693 -6.305 1.00 80.00 234 ARG A N 1
ATOM 1713 C CA . ARG A 1 234 ? -27.863 -10.375 -5.186 1.00 80.00 234 ARG A CA 1
ATOM 1714 C C . ARG A 1 234 ? -27.396 -9.412 -4.092 1.00 80.00 234 ARG A C 1
ATOM 1716 O O . ARG A 1 234 ? -27.528 -9.712 -2.907 1.00 80.00 234 ARG A O 1
ATOM 1723 N N . PHE A 1 235 ? -26.882 -8.239 -4.468 1.00 84.69 235 PHE A N 1
ATOM 1724 C CA . PHE A 1 235 ? -26.476 -7.215 -3.504 1.00 84.69 235 PHE A CA 1
ATOM 1725 C C . PHE A 1 235 ? -27.693 -6.644 -2.767 1.00 84.69 235 PHE A C 1
ATOM 1727 O O . PHE A 1 235 ? -27.702 -6.575 -1.536 1.00 84.69 235 PHE A O 1
ATOM 1734 N N . LEU A 1 236 ? -28.743 -6.276 -3.509 1.00 87.25 236 LEU A N 1
ATOM 1735 C CA . LEU A 1 236 ? -29.968 -5.719 -2.932 1.00 87.25 236 LEU A CA 1
ATOM 1736 C C . LEU A 1 236 ? -30.702 -6.731 -2.049 1.00 87.25 236 LEU A C 1
ATOM 1738 O O . LEU A 1 236 ? -31.160 -6.362 -0.968 1.00 87.25 236 LEU A O 1
ATOM 1742 N N . SER A 1 237 ? -30.783 -7.999 -2.465 1.00 85.75 237 SER A N 1
ATOM 1743 C CA . SER A 1 237 ? -31.414 -9.054 -1.670 1.00 85.75 237 SER A CA 1
ATOM 1744 C C . SER A 1 237 ? -30.659 -9.308 -0.365 1.00 85.75 237 SER A C 1
ATOM 1746 O O . SER A 1 237 ? -31.292 -9.400 0.686 1.00 85.75 237 SER A O 1
ATOM 1748 N N . ASN A 1 238 ? -29.319 -9.341 -0.393 1.00 88.62 238 ASN A N 1
ATOM 1749 C CA . ASN A 1 238 ? -28.502 -9.482 0.816 1.00 88.62 238 ASN A CA 1
ATOM 1750 C C . ASN A 1 238 ? -28.688 -8.285 1.764 1.00 88.62 238 ASN A C 1
ATOM 1752 O O . ASN A 1 238 ? -28.919 -8.460 2.964 1.00 88.62 238 ASN A O 1
ATOM 1756 N N . LEU A 1 239 ? -28.655 -7.062 1.222 1.00 90.69 239 LEU A N 1
ATOM 1757 C CA . LEU A 1 239 ? -28.845 -5.843 2.005 1.00 90.69 239 LEU A CA 1
ATOM 1758 C C . LEU A 1 239 ? -30.237 -5.814 2.655 1.00 90.69 239 LEU A C 1
ATOM 1760 O O . LEU A 1 239 ? -30.344 -5.559 3.858 1.00 90.69 239 LEU A O 1
ATOM 1764 N N . ALA A 1 240 ? -31.282 -6.132 1.885 1.00 90.69 240 ALA A N 1
ATOM 1765 C CA . ALA A 1 240 ? -32.661 -6.218 2.356 1.00 90.69 240 ALA A CA 1
ATOM 1766 C C . ALA A 1 240 ? -32.826 -7.291 3.438 1.00 90.69 240 ALA A C 1
ATOM 1768 O O . ALA A 1 240 ? -33.466 -7.031 4.457 1.00 90.69 240 ALA A O 1
ATOM 1769 N N . PHE A 1 241 ? -32.197 -8.458 3.274 1.00 90.19 241 PHE A N 1
ATOM 1770 C CA . PHE A 1 241 ? -32.217 -9.524 4.274 1.00 90.19 241 PHE A CA 1
ATOM 1771 C C . PHE A 1 241 ? -31.540 -9.097 5.585 1.00 90.19 241 PHE A C 1
ATOM 1773 O O . PHE A 1 241 ? -32.111 -9.261 6.668 1.00 90.19 241 PHE A O 1
ATOM 1780 N N . GLY A 1 242 ? -30.358 -8.476 5.507 1.00 90.62 242 GLY A N 1
ATOM 1781 C CA . GLY A 1 242 ? -29.672 -7.924 6.678 1.00 90.62 242 GLY A CA 1
ATOM 1782 C C . GLY A 1 242 ? -30.504 -6.848 7.385 1.00 90.62 242 GLY A C 1
ATOM 1783 O O . GLY A 1 242 ? -30.605 -6.841 8.614 1.00 90.62 242 GLY A O 1
ATOM 1784 N N . HIS A 1 243 ? -31.177 -5.989 6.617 1.00 93.00 243 HIS A N 1
ATOM 1785 C CA . HIS A 1 243 ? -32.027 -4.934 7.162 1.00 93.00 243 HIS A CA 1
ATOM 1786 C C . HIS A 1 243 ? -33.296 -5.495 7.822 1.00 93.00 243 HIS A C 1
ATOM 1788 O O . HIS A 1 243 ? -33.640 -5.110 8.942 1.00 93.00 243 HIS A O 1
ATOM 1794 N N . ALA A 1 244 ? -33.957 -6.465 7.183 1.00 93.88 244 ALA A N 1
ATOM 1795 C CA . ALA A 1 244 ? -35.096 -7.189 7.745 1.00 93.88 244 ALA A CA 1
ATOM 1796 C C . ALA A 1 244 ? -34.710 -7.927 9.038 1.00 93.88 244 ALA A C 1
ATOM 1798 O O . ALA A 1 244 ? -35.444 -7.885 10.028 1.00 93.88 244 ALA A O 1
ATOM 1799 N N . THR A 1 245 ? -33.517 -8.526 9.080 1.00 92.38 245 THR A N 1
ATOM 1800 C CA . THR A 1 245 ? -32.964 -9.145 10.294 1.00 92.38 245 THR A CA 1
ATOM 1801 C C . THR A 1 245 ? -32.788 -8.110 11.409 1.00 92.38 245 THR A C 1
ATOM 1803 O O . THR A 1 245 ? -33.195 -8.345 12.543 1.00 92.38 245 THR A O 1
ATOM 1806 N N . GLY A 1 246 ? -32.272 -6.916 11.106 1.00 93.38 246 GLY A N 1
ATOM 1807 C CA . GLY A 1 246 ? -32.199 -5.826 12.082 1.00 93.38 246 GLY A CA 1
ATOM 1808 C C . GLY A 1 246 ? -33.575 -5.422 12.636 1.00 93.38 246 GLY A C 1
ATOM 1809 O O . GLY A 1 246 ? -33.747 -5.324 13.852 1.00 93.38 246 GLY A O 1
ATOM 1810 N N . TRP A 1 247 ? -34.586 -5.261 11.776 1.00 94.75 247 TRP A N 1
ATOM 1811 C CA . TRP A 1 247 ? -35.950 -4.919 12.203 1.00 94.75 247 TRP A CA 1
ATOM 1812 C C . TRP A 1 247 ? -36.611 -6.001 13.055 1.00 94.75 247 TRP A C 1
ATOM 1814 O O . TRP A 1 247 ? -37.256 -5.673 14.053 1.00 94.75 247 TRP A O 1
ATOM 1824 N N . THR A 1 248 ? -36.425 -7.279 12.721 1.00 94.06 248 THR A N 1
ATOM 1825 C CA . THR A 1 248 ? -36.954 -8.380 13.541 1.00 94.06 248 THR A CA 1
ATOM 1826 C C . THR A 1 248 ? -36.309 -8.389 14.928 1.00 94.06 248 THR A C 1
ATOM 1828 O O . THR A 1 248 ? -37.024 -8.467 15.929 1.00 94.06 248 THR A O 1
ATOM 1831 N N . LEU A 1 249 ? -34.988 -8.193 15.023 1.00 94.19 249 LEU A N 1
ATOM 1832 C CA . LEU A 1 249 ? -34.277 -8.070 16.303 1.00 94.19 249 LEU A CA 1
ATOM 1833 C C . LEU A 1 249 ? -34.796 -6.892 17.147 1.00 94.19 249 LEU A C 1
ATOM 1835 O O . LEU A 1 249 ? -35.020 -7.051 18.350 1.00 94.19 249 LEU A O 1
ATOM 1839 N N . LEU A 1 250 ? -35.045 -5.728 16.536 1.00 93.00 250 LEU A N 1
ATOM 1840 C CA . LEU A 1 250 ? -35.619 -4.563 17.225 1.00 93.00 250 LEU A CA 1
ATOM 1841 C C . LEU A 1 250 ? -37.069 -4.777 17.656 1.00 93.00 250 LEU A C 1
ATOM 1843 O O . LEU A 1 250 ? -37.458 -4.341 18.745 1.00 93.00 250 LEU A O 1
ATOM 1847 N N . TRP A 1 251 ? -37.868 -5.457 16.835 1.00 93.38 251 TRP A N 1
ATOM 1848 C CA . TRP A 1 251 ? -39.234 -5.834 17.181 1.00 93.38 251 TRP A CA 1
ATOM 1849 C C . TRP A 1 251 ? -39.248 -6.739 18.418 1.00 93.38 251 TRP A C 1
ATOM 1851 O O . TRP A 1 251 ? -39.962 -6.450 19.383 1.00 93.38 251 TRP A O 1
ATOM 1861 N N . PHE A 1 252 ? -38.380 -7.756 18.455 1.00 91.12 252 PHE A N 1
ATOM 1862 C CA . PHE A 1 252 ? -38.201 -8.600 19.637 1.00 91.12 252 PHE A CA 1
ATOM 1863 C C . PHE A 1 252 ? -37.717 -7.794 20.847 1.00 91.12 252 PHE A C 1
ATOM 1865 O O . PHE A 1 252 ? -38.307 -7.908 21.923 1.00 91.12 252 PHE A O 1
ATOM 1872 N N . ALA A 1 253 ? -36.712 -6.927 20.688 1.00 90.31 253 ALA A N 1
ATOM 1873 C CA . ALA A 1 253 ? -36.209 -6.084 21.775 1.00 90.31 253 ALA A CA 1
ATOM 1874 C C . ALA A 1 253 ? -37.327 -5.212 22.378 1.00 90.31 253 ALA A C 1
ATOM 1876 O O . ALA A 1 253 ? -37.479 -5.138 23.598 1.00 90.31 253 ALA A O 1
ATOM 1877 N N . SER A 1 254 ? -38.169 -4.628 21.521 1.00 90.38 254 SER A N 1
ATOM 1878 C CA . SER A 1 254 ? -39.290 -3.760 21.901 1.00 90.38 254 SER A CA 1
ATOM 1879 C C . SER A 1 254 ? -40.417 -4.501 22.626 1.00 90.38 254 SER A C 1
ATOM 1881 O O . SER A 1 254 ? -41.107 -3.905 23.453 1.00 90.38 254 SER A O 1
ATOM 1883 N N . ARG A 1 255 ? -40.618 -5.795 22.339 1.00 88.50 255 ARG A N 1
ATOM 1884 C CA . ARG A 1 255 ? -41.604 -6.658 23.018 1.00 88.50 255 ARG A CA 1
ATOM 1885 C C . ARG A 1 255 ? -41.079 -7.223 24.336 1.00 88.50 255 ARG A C 1
ATOM 1887 O O . ARG A 1 255 ? -41.839 -7.363 25.290 1.00 88.50 255 ARG A O 1
ATOM 1894 N N . VAL A 1 256 ? -39.785 -7.527 24.400 1.00 86.69 256 VAL A N 1
ATOM 1895 C CA . VAL A 1 256 ? -39.132 -8.088 25.589 1.00 86.69 256 VAL A CA 1
ATOM 1896 C C . VAL A 1 256 ? -38.913 -7.027 26.669 1.00 86.69 256 VAL A C 1
ATOM 1898 O O . VAL A 1 256 ? -39.038 -7.331 27.855 1.00 86.69 256 VAL A O 1
ATOM 1901 N N . LEU A 1 257 ? -38.617 -5.779 26.290 1.00 85.44 257 LEU A N 1
ATOM 1902 C CA . LEU A 1 257 ? -38.271 -4.722 27.244 1.00 85.44 257 LEU A CA 1
ATOM 1903 C C . LEU A 1 257 ? -39.374 -4.432 28.294 1.00 85.44 257 LEU A C 1
ATOM 1905 O O . LEU A 1 257 ? -39.037 -4.405 29.479 1.00 85.44 257 LEU A O 1
ATOM 1909 N N . PRO A 1 258 ? -40.674 -4.296 27.944 1.00 82.38 258 PRO A N 1
ATOM 1910 C CA . PRO A 1 258 ? -41.745 -4.102 28.930 1.00 82.38 258 PRO A CA 1
ATOM 1911 C C . PRO A 1 258 ? -41.931 -5.303 29.863 1.00 82.38 258 PRO A C 1
ATOM 1913 O O . PRO A 1 258 ? -42.196 -5.130 31.050 1.00 82.38 258 PRO A O 1
ATOM 1916 N N . LEU A 1 259 ? -41.761 -6.525 29.346 1.00 75.94 259 LEU A N 1
ATOM 1917 C CA . LEU A 1 259 ? -41.823 -7.751 30.152 1.00 75.94 259 LEU A CA 1
ATOM 1918 C C . LEU A 1 259 ? -40.682 -7.794 31.174 1.00 75.94 259 LEU A C 1
ATOM 1920 O O . LEU A 1 259 ? -40.867 -8.243 32.301 1.00 75.94 259 LEU A O 1
ATOM 1924 N N . ALA A 1 260 ? -39.508 -7.287 30.799 1.00 72.44 260 ALA A N 1
ATOM 1925 C CA . ALA A 1 260 ? -38.370 -7.189 31.698 1.00 72.44 260 ALA A CA 1
ATOM 1926 C C . ALA A 1 260 ? -38.527 -6.084 32.760 1.00 72.44 260 ALA A C 1
ATOM 1928 O O . ALA A 1 260 ? -37.930 -6.205 33.827 1.00 72.44 260 ALA A O 1
ATOM 1929 N N . ALA A 1 261 ? -39.319 -5.039 32.490 1.00 69.81 261 ALA A N 1
ATOM 1930 C CA . ALA A 1 261 ? -39.583 -3.939 33.421 1.00 69.81 261 ALA A CA 1
ATOM 1931 C C . ALA A 1 261 ? -40.626 -4.280 34.499 1.00 69.81 261 ALA A C 1
ATOM 1933 O O . ALA A 1 261 ? -40.541 -3.768 35.608 1.00 69.81 261 ALA A O 1
ATOM 1934 N N . ARG A 1 262 ? -41.583 -5.171 34.204 1.00 68.12 262 ARG A N 1
ATOM 1935 C CA . ARG A 1 262 ? -42.666 -5.558 35.133 1.00 68.12 262 ARG A CA 1
ATOM 1936 C C . ARG A 1 262 ? -42.221 -6.446 36.302 1.00 68.12 262 ARG A C 1
ATOM 1938 O O . ARG A 1 262 ? -43.061 -6.845 37.097 1.00 68.12 262 ARG A O 1
ATOM 1945 N N . GLY A 1 263 ? -40.936 -6.804 36.393 1.00 59.38 263 GLY A N 1
ATOM 1946 C CA . GLY A 1 263 ? -40.400 -7.589 37.512 1.00 59.38 263 GLY A CA 1
ATOM 1947 C C . GLY A 1 263 ? -41.031 -8.976 37.694 1.00 59.38 263 GLY A C 1
ATOM 1948 O O . GLY A 1 263 ? -40.849 -9.583 38.744 1.00 59.38 263 GLY A O 1
ATOM 1949 N N . THR A 1 264 ? -41.768 -9.495 36.702 1.00 56.00 264 THR A N 1
ATOM 1950 C CA . THR A 1 264 ? -42.498 -10.764 36.831 1.00 56.00 264 THR A CA 1
ATOM 1951 C C . THR A 1 264 ? -41.539 -11.903 37.186 1.00 56.00 264 THR A C 1
ATOM 1953 O O . THR A 1 264 ? -40.509 -12.040 36.503 1.00 56.00 264 THR A O 1
ATOM 1956 N N . PRO A 1 265 ? -41.864 -12.731 38.201 1.00 55.78 265 PRO A N 1
ATOM 1957 C CA . PRO A 1 265 ? -41.020 -13.846 38.605 1.00 55.78 265 PRO A CA 1
ATOM 1958 C C . PRO A 1 265 ? -40.744 -14.754 37.397 1.00 55.78 265 PRO A C 1
ATOM 1960 O O . PRO A 1 265 ? -41.615 -14.937 36.538 1.00 55.78 265 PRO A O 1
ATOM 1963 N N . PRO A 1 266 ? -39.511 -15.270 37.248 1.00 60.34 266 PRO A N 1
ATOM 1964 C CA . PRO A 1 266 ? -39.152 -16.067 36.087 1.00 60.34 266 PRO A CA 1
ATOM 1965 C C . PRO A 1 266 ? -40.057 -17.302 35.997 1.00 60.34 266 PRO A C 1
ATOM 1967 O O . PRO A 1 266 ? -40.186 -18.057 36.954 1.00 60.34 266 PRO A O 1
ATOM 1970 N N . SER A 1 267 ? -40.676 -17.520 34.832 1.00 64.19 267 SER A N 1
ATOM 1971 C CA . SER A 1 267 ? -41.478 -18.723 34.578 1.00 64.19 267 SER A CA 1
ATOM 1972 C C . SER A 1 267 ? -40.644 -20.000 34.785 1.00 64.19 267 SER A C 1
ATOM 1974 O O . SER A 1 267 ? -39.422 -19.951 34.624 1.00 64.19 267 SER A O 1
ATOM 1976 N N . PRO A 1 268 ? -41.249 -21.173 35.050 1.00 66.19 268 PRO A N 1
ATOM 1977 C CA . PRO A 1 268 ? -40.500 -22.410 35.310 1.00 66.19 268 PRO A CA 1
ATOM 1978 C C . PRO A 1 268 ? -39.513 -22.772 34.186 1.00 66.19 268 PRO A C 1
ATOM 1980 O O . PRO A 1 268 ? -38.383 -23.190 34.441 1.00 66.19 268 PRO A O 1
ATOM 1983 N N . ARG A 1 269 ? -39.897 -22.539 32.919 1.00 65.88 269 ARG A N 1
ATOM 1984 C CA . ARG A 1 269 ? -38.993 -22.670 31.762 1.00 65.88 269 ARG A CA 1
ATOM 1985 C C . ARG A 1 269 ? -37.849 -21.657 31.821 1.00 65.88 269 ARG A C 1
ATOM 1987 O O . ARG A 1 269 ? -36.703 -22.033 31.603 1.00 65.88 269 ARG A O 1
ATOM 1994 N N . ARG A 1 270 ? -38.130 -20.390 32.136 1.00 64.00 270 ARG A N 1
ATOM 1995 C CA . ARG A 1 270 ? -37.109 -19.341 32.267 1.00 64.00 270 ARG A CA 1
ATOM 1996 C C . ARG A 1 270 ? -36.160 -19.612 33.434 1.00 64.00 270 ARG A C 1
ATOM 1998 O O . ARG A 1 270 ? -34.974 -19.370 33.272 1.00 64.00 270 ARG A O 1
ATOM 2005 N N . MET A 1 271 ? -36.636 -20.178 34.544 1.00 68.44 271 MET A N 1
ATOM 2006 C CA . MET A 1 271 ? -35.788 -20.645 35.646 1.00 68.44 271 MET A CA 1
ATOM 2007 C C . MET A 1 271 ? -34.882 -21.795 35.206 1.00 68.44 271 MET A C 1
ATOM 2009 O O . MET A 1 271 ? -33.692 -21.752 35.493 1.00 68.44 271 MET A O 1
ATOM 2013 N N . LYS A 1 272 ? -35.387 -22.779 34.446 1.00 74.19 272 LYS A N 1
ATOM 2014 C CA . LYS A 1 272 ? -34.538 -23.837 33.860 1.00 74.19 272 LYS A CA 1
ATOM 2015 C C . LYS A 1 272 ? -33.470 -23.261 32.927 1.00 74.19 272 LYS A C 1
ATOM 2017 O O . LYS A 1 272 ? -32.312 -23.654 33.025 1.00 74.19 272 LYS A O 1
ATOM 2022 N N . TRP A 1 273 ? -33.826 -22.295 32.078 1.00 63.00 273 TRP A N 1
ATOM 2023 C CA . TRP A 1 273 ? -32.874 -21.598 31.205 1.00 63.00 273 TRP A CA 1
ATOM 2024 C C . TRP A 1 273 ? -31.892 -20.711 31.974 1.00 63.00 273 TRP A C 1
ATOM 2026 O O . TRP A 1 273 ? -30.730 -20.655 31.596 1.00 63.00 273 TRP A O 1
ATOM 2036 N N . GLN A 1 274 ? -32.308 -20.056 33.058 1.00 67.19 274 GLN A N 1
ATOM 2037 C CA . GLN A 1 274 ? -31.421 -19.296 33.944 1.00 67.19 274 GLN A CA 1
ATOM 2038 C C . GLN A 1 274 ? -30.461 -20.226 34.675 1.00 67.19 274 GLN A C 1
ATOM 2040 O O . GLN A 1 274 ? -29.265 -19.982 34.659 1.00 67.19 274 GLN A O 1
ATOM 2045 N N . GLN A 1 275 ? -30.946 -21.343 35.213 1.00 72.12 275 GLN A N 1
ATOM 2046 C CA . GLN A 1 275 ? -30.107 -22.378 35.809 1.00 72.12 275 GLN A CA 1
ATOM 2047 C C . GLN A 1 275 ? -29.157 -22.998 34.784 1.00 72.12 275 GLN A C 1
ATOM 2049 O O . GLN A 1 275 ? -28.023 -23.306 35.130 1.00 72.12 275 GLN A O 1
ATOM 2054 N N . PHE A 1 276 ? -29.591 -23.197 33.536 1.00 70.56 276 PHE A N 1
ATOM 2055 C CA . PHE A 1 276 ? -28.721 -23.639 32.447 1.00 70.56 276 PHE A CA 1
ATOM 2056 C C . PHE A 1 276 ? -27.688 -22.565 32.100 1.00 70.56 276 PHE A C 1
ATOM 2058 O O . PHE A 1 276 ? -26.511 -22.877 32.014 1.00 70.56 276 PHE A O 1
ATOM 2065 N N . ALA A 1 277 ? -28.087 -21.301 31.968 1.00 64.81 277 ALA A N 1
ATOM 2066 C CA . ALA A 1 277 ? -27.200 -20.180 31.671 1.00 64.81 277 ALA A CA 1
ATOM 2067 C C . ALA A 1 277 ? -26.204 -19.907 32.808 1.00 64.81 277 ALA A C 1
ATOM 2069 O O . ALA A 1 277 ? -25.052 -19.568 32.542 1.00 64.81 277 ALA A O 1
ATOM 2070 N N . ASP A 1 278 ? -26.606 -20.091 34.064 1.00 68.19 278 ASP A N 1
ATOM 2071 C CA . ASP A 1 278 ? -25.747 -19.974 35.238 1.00 68.19 278 ASP A CA 1
ATOM 2072 C C . ASP A 1 278 ? -24.807 -21.184 35.340 1.00 68.19 278 ASP A C 1
ATOM 2074 O O . ASP A 1 278 ? -23.609 -20.993 35.548 1.00 68.19 278 ASP A O 1
ATOM 2078 N N . ARG A 1 279 ? -25.290 -22.412 35.083 1.00 70.31 279 ARG A N 1
ATOM 2079 C CA . ARG A 1 279 ? -24.432 -23.604 34.915 1.00 70.31 279 ARG A CA 1
ATOM 2080 C C . ARG A 1 279 ? -23.442 -23.425 33.766 1.00 70.31 279 ARG A C 1
ATOM 2082 O O . ARG A 1 279 ? -22.271 -23.761 33.893 1.00 70.31 279 ARG A O 1
ATOM 2089 N N . TRP A 1 280 ? -23.876 -22.832 32.663 1.00 65.81 280 TRP A N 1
ATOM 2090 C CA . TRP A 1 280 ? -23.059 -22.547 31.491 1.00 65.81 280 TRP A CA 1
ATOM 2091 C C . TRP A 1 280 ? -22.001 -21.483 31.796 1.00 65.81 280 TRP A C 1
ATOM 2093 O O . TRP A 1 280 ? -20.833 -21.668 31.466 1.00 65.81 280 TRP A O 1
ATOM 2103 N N . SER A 1 281 ? -22.375 -20.386 32.455 1.00 64.94 281 SER A N 1
ATOM 2104 C CA . SER A 1 281 ? -21.498 -19.235 32.716 1.00 64.94 281 SER A CA 1
ATOM 2105 C C . SER A 1 281 ? -20.527 -19.464 33.877 1.00 64.94 281 SER A C 1
ATOM 2107 O O . SER A 1 281 ? -19.382 -19.002 33.824 1.00 64.94 281 SER A O 1
ATOM 2109 N N . TYR A 1 282 ? -20.966 -20.180 34.915 1.00 66.88 282 TYR A N 1
ATOM 2110 C CA . TYR A 1 282 ? -20.230 -20.378 36.167 1.00 66.88 282 TYR A CA 1
ATOM 2111 C C . TYR A 1 282 ? -19.787 -21.830 36.431 1.00 66.88 282 TYR A C 1
ATOM 2113 O O . TYR A 1 282 ? -19.039 -22.054 37.388 1.00 66.88 282 TYR A O 1
ATOM 2121 N N . GLY A 1 283 ? -20.189 -22.785 35.587 1.00 64.06 283 GLY A N 1
ATOM 2122 C CA . GLY A 1 283 ? -19.945 -24.225 35.738 1.00 64.06 283 GLY A CA 1
ATOM 2123 C C . GLY A 1 283 ? -20.987 -24.935 36.611 1.00 64.06 283 GLY A C 1
ATOM 2124 O O . GLY A 1 283 ? -21.721 -24.299 37.371 1.00 64.06 283 GLY A O 1
ATOM 2125 N N . GLU A 1 284 ? -21.044 -26.267 36.523 1.00 69.50 284 GLU A N 1
ATOM 2126 C CA . GLU A 1 284 ? -21.898 -27.098 37.383 1.00 69.50 284 GLU A CA 1
ATOM 2127 C C . GLU A 1 284 ? -21.459 -27.066 38.854 1.00 69.50 284 GLU A C 1
ATOM 2129 O O . GLU A 1 284 ? -20.287 -26.839 39.171 1.00 69.50 284 GLU A O 1
ATOM 2134 N N . GLY A 1 285 ? -22.406 -27.309 39.770 1.00 63.84 285 GLY A N 1
ATOM 2135 C CA . GLY A 1 285 ? -22.195 -27.203 41.219 1.00 63.84 285 GLY A CA 1
ATOM 2136 C C . GLY A 1 285 ? -21.013 -28.029 41.739 1.00 63.84 285 GLY A C 1
ATOM 2137 O O . GLY A 1 285 ? -20.233 -27.520 42.546 1.00 63.84 285 GLY A O 1
ATOM 2138 N N . ASN A 1 286 ? -20.817 -29.247 41.219 1.00 61.47 286 ASN A N 1
ATOM 2139 C CA . ASN A 1 286 ? -19.703 -30.120 41.603 1.00 61.47 286 ASN A CA 1
ATOM 2140 C C . ASN A 1 286 ? -18.354 -29.623 41.072 1.00 61.47 286 ASN A C 1
ATOM 2142 O O . ASN A 1 286 ? -17.418 -29.466 41.854 1.00 61.47 286 ASN A O 1
ATOM 2146 N N . SER A 1 287 ? -18.254 -29.259 39.789 1.00 63.25 287 SER A N 1
ATOM 2147 C CA . SER A 1 287 ? -17.019 -28.690 39.225 1.00 63.25 287 SER A CA 1
ATOM 2148 C C . SER A 1 287 ? -16.645 -27.353 39.880 1.00 63.25 287 SER A C 1
ATOM 2150 O O . SER A 1 287 ? -15.467 -27.020 40.002 1.00 63.25 287 SER A O 1
ATOM 2152 N N . ARG A 1 288 ? -17.640 -26.575 40.331 1.00 64.56 288 ARG A N 1
ATOM 2153 C CA . ARG A 1 288 ? -17.442 -25.308 41.050 1.00 64.56 288 ARG A CA 1
ATOM 2154 C C . ARG A 1 288 ? -16.985 -25.530 42.496 1.00 64.56 288 ARG A C 1
ATOM 2156 O O . ARG A 1 288 ? -16.127 -24.782 42.959 1.00 64.56 288 ARG A O 1
ATOM 2163 N N . ARG A 1 289 ? -17.513 -26.552 43.186 1.00 65.25 289 ARG A N 1
ATOM 2164 C CA . ARG A 1 289 ? -17.046 -26.986 44.518 1.00 65.25 289 ARG A CA 1
ATOM 2165 C C . ARG A 1 289 ? -15.620 -27.533 44.472 1.00 65.25 289 ARG A C 1
ATOM 2167 O O . ARG A 1 289 ? -14.841 -27.168 45.339 1.00 65.25 289 ARG A O 1
ATOM 2174 N N . GLN A 1 290 ? -15.267 -28.307 43.445 1.00 72.12 290 GLN A N 1
ATOM 2175 C CA . GLN A 1 290 ? -13.922 -28.874 43.278 1.00 72.12 290 GLN A CA 1
ATOM 2176 C C . GLN A 1 290 ? -12.862 -27.828 42.898 1.00 72.12 290 GLN A C 1
ATOM 2178 O O . GLN A 1 290 ? -11.752 -27.878 43.409 1.00 72.12 290 GLN A O 1
ATOM 2183 N N . ARG A 1 291 ? -13.189 -26.845 42.042 1.00 70.88 291 ARG A N 1
ATOM 2184 C CA . ARG A 1 291 ? -12.236 -25.788 41.627 1.00 70.88 291 ARG A CA 1
ATOM 2185 C C . ARG A 1 291 ? -12.060 -24.661 42.642 1.00 70.88 291 ARG A C 1
ATOM 2187 O O . ARG A 1 291 ? -11.096 -23.905 42.557 1.00 70.88 291 ARG A O 1
ATOM 2194 N N . ARG A 1 292 ? -13.018 -24.487 43.557 1.00 77.19 292 ARG A N 1
ATOM 2195 C CA . ARG A 1 292 ? -12.979 -23.438 44.582 1.00 77.19 292 ARG A CA 1
ATOM 2196 C C . ARG A 1 292 ? -11.744 -23.536 45.493 1.00 77.19 292 ARG A C 1
ATOM 2198 O O . ARG A 1 292 ? -11.085 -22.506 45.581 1.00 77.19 292 ARG A O 1
ATOM 2205 N N . PRO A 1 293 ? -11.423 -24.681 46.132 1.00 78.19 293 PRO A N 1
ATOM 2206 C CA . PRO A 1 293 ? -10.239 -24.785 46.984 1.00 78.19 293 PRO A CA 1
ATOM 2207 C C . PRO A 1 293 ? -8.968 -24.490 46.183 1.00 78.19 293 PRO A C 1
ATOM 2209 O O . PRO A 1 293 ? -8.277 -23.536 46.498 1.00 78.19 293 PRO A O 1
ATOM 2212 N N . THR A 1 294 ? -8.778 -25.127 45.024 1.00 78.44 294 THR A N 1
ATOM 2213 C CA . THR A 1 294 ? -7.570 -24.948 44.196 1.00 78.44 294 THR A CA 1
ATOM 2214 C C . THR A 1 294 ? -7.309 -23.497 43.770 1.00 78.44 294 THR A C 1
ATOM 2216 O O . THR A 1 294 ? -6.162 -23.070 43.688 1.00 78.44 294 THR A O 1
ATOM 2219 N N . LEU A 1 295 ? -8.360 -22.724 43.461 1.00 78.25 295 LEU A N 1
ATOM 2220 C CA . LEU A 1 295 ? -8.218 -21.312 43.086 1.00 78.25 295 LEU A CA 1
ATOM 2221 C C . LEU A 1 295 ? -8.027 -20.394 44.300 1.00 78.25 295 LEU A C 1
ATOM 2223 O O . LEU A 1 295 ? -7.329 -19.391 44.175 1.00 78.25 295 LEU A O 1
ATOM 2227 N N . LEU A 1 296 ? -8.657 -20.709 45.437 1.00 80.44 296 LEU A N 1
ATOM 2228 C CA . LEU A 1 296 ? -8.486 -19.963 46.687 1.00 80.44 296 LEU A CA 1
ATOM 2229 C C . LEU A 1 296 ? -7.085 -20.173 47.271 1.00 80.44 296 LEU A C 1
ATOM 2231 O O . LEU A 1 296 ? -6.479 -19.188 47.682 1.00 80.44 296 LEU A O 1
ATOM 2235 N N . ASP A 1 297 ? -6.571 -21.406 47.216 1.00 80.88 297 ASP A N 1
ATOM 2236 C CA . ASP A 1 297 ? -5.228 -21.783 47.675 1.00 80.88 297 ASP A CA 1
ATOM 2237 C C . ASP A 1 297 ? -4.134 -21.062 46.875 1.00 80.88 297 ASP A C 1
ATOM 2239 O O . ASP A 1 297 ? -3.102 -20.687 47.419 1.00 80.88 297 ASP A O 1
ATOM 2243 N N . GLN A 1 298 ? -4.361 -20.823 45.576 1.00 78.62 298 GLN A N 1
ATOM 2244 C CA . GLN A 1 298 ? -3.433 -20.048 44.747 1.00 78.62 298 GLN A CA 1
ATOM 2245 C C . GLN A 1 298 ? -3.528 -18.548 45.022 1.00 78.62 298 GLN A C 1
ATOM 2247 O O . GLN A 1 298 ? -2.512 -17.882 45.218 1.00 78.62 298 GLN A O 1
ATOM 2252 N N . ASN A 1 299 ? -4.737 -17.982 44.937 1.00 80.25 299 ASN A N 1
ATOM 2253 C CA . ASN A 1 299 ? -4.967 -16.575 45.231 1.00 80.25 299 ASN A CA 1
ATOM 2254 C C . ASN A 1 299 ? -6.475 -16.271 45.393 1.00 80.25 299 ASN A C 1
ATOM 2256 O O . ASN A 1 299 ? -7.248 -16.462 44.444 1.00 80.25 299 ASN A O 1
ATOM 2260 N N . PRO A 1 300 ? -6.916 -15.671 46.512 1.00 76.00 300 PRO A N 1
ATOM 2261 C CA . PRO A 1 300 ? -8.327 -15.342 46.733 1.00 76.00 300 PRO A CA 1
ATOM 2262 C C . PRO A 1 300 ? -8.947 -14.447 45.645 1.00 76.00 300 PRO A C 1
ATOM 2264 O O . PRO A 1 300 ? -10.109 -14.623 45.257 1.00 76.00 300 PRO A O 1
ATOM 2267 N N . PHE A 1 301 ? -8.165 -13.516 45.087 1.00 74.12 301 PHE A N 1
ATOM 2268 C CA . PHE A 1 301 ? -8.607 -12.651 43.994 1.00 74.12 301 PHE A CA 1
ATOM 2269 C C . PHE A 1 301 ? -8.735 -13.416 42.669 1.00 74.12 301 PHE A C 1
ATOM 2271 O O . PHE A 1 301 ? -9.645 -13.133 41.884 1.00 74.12 301 PHE A O 1
ATOM 2278 N N . LEU A 1 302 ? -7.881 -14.415 42.417 1.00 75.81 302 LEU A N 1
ATOM 2279 C CA . LEU A 1 302 ? -7.986 -15.274 41.233 1.00 75.81 302 LEU A CA 1
ATOM 2280 C C . LEU A 1 302 ? -9.312 -16.037 41.228 1.00 75.81 302 LEU A C 1
ATOM 2282 O O . LEU A 1 302 ? -9.980 -16.084 40.195 1.00 75.81 302 LEU A O 1
ATOM 2286 N N . TRP A 1 303 ? -9.744 -16.567 42.376 1.00 76.69 303 TRP A N 1
ATOM 2287 C CA . TRP A 1 303 ? -11.070 -17.175 42.500 1.00 76.69 303 TRP A CA 1
ATOM 2288 C C . TRP A 1 303 ? -12.193 -16.170 42.218 1.00 76.69 303 TRP A C 1
ATOM 2290 O O . TRP A 1 303 ? -13.116 -16.465 41.450 1.00 76.69 303 TRP A O 1
ATOM 2300 N N . LEU A 1 304 ? -12.109 -14.960 42.787 1.00 72.75 304 LEU A N 1
ATOM 2301 C CA . LEU A 1 304 ? -13.105 -13.909 42.570 1.00 72.75 304 LEU A CA 1
ATOM 2302 C C . LEU A 1 304 ? -13.212 -13.543 41.081 1.00 72.75 304 LEU A C 1
ATOM 2304 O O . LEU A 1 304 ? -14.320 -13.456 40.545 1.00 72.75 304 LEU A O 1
ATOM 2308 N N . ALA A 1 305 ? -12.079 -13.354 40.402 1.00 66.56 305 ALA A N 1
ATOM 2309 C CA . ALA A 1 305 ? -12.006 -13.012 38.983 1.00 66.56 305 ALA A CA 1
ATOM 2310 C C . ALA A 1 305 ? -12.391 -14.184 38.056 1.00 66.56 305 ALA A C 1
ATOM 2312 O O . ALA A 1 305 ? -13.048 -13.970 37.030 1.00 66.56 305 ALA A O 1
ATOM 2313 N N . GLY A 1 306 ? -12.042 -15.412 38.448 1.00 65.50 306 GLY A N 1
ATOM 2314 C CA . GLY A 1 306 ? -12.290 -16.668 37.738 1.00 65.50 306 GLY A CA 1
ATOM 2315 C C . GLY A 1 306 ? -13.678 -17.276 37.957 1.00 65.50 306 GLY A C 1
ATOM 2316 O O . GLY A 1 306 ? -14.007 -18.272 37.315 1.00 65.50 306 GLY A O 1
ATOM 2317 N N . ARG A 1 307 ? -14.536 -16.671 38.801 1.00 67.56 307 ARG A N 1
ATOM 2318 C CA . ARG A 1 307 ? -15.915 -17.144 39.053 1.00 67.56 307 ARG A CA 1
ATOM 2319 C C . ARG A 1 307 ? -16.694 -17.422 37.769 1.00 67.56 307 ARG A C 1
ATOM 2321 O O . ARG A 1 307 ? -17.500 -18.346 37.751 1.00 67.56 307 ARG A O 1
ATOM 2328 N N . HIS A 1 308 ? -16.476 -16.621 36.727 1.00 66.69 308 HIS A N 1
ATOM 2329 C CA . HIS A 1 308 ? -17.145 -16.740 35.435 1.00 66.69 308 HIS A CA 1
ATOM 2330 C C . HIS A 1 308 ? -16.273 -17.545 34.457 1.00 66.69 308 HIS A C 1
ATOM 2332 O O . HIS A 1 308 ? -15.462 -16.981 33.720 1.00 66.69 308 HIS A O 1
ATOM 2338 N N . GLN A 1 309 ? -16.465 -18.866 34.430 1.00 62.72 309 GLN A N 1
ATOM 2339 C CA . GLN A 1 309 ? -15.575 -19.826 33.761 1.00 62.72 309 GLN A CA 1
ATOM 2340 C C . GLN A 1 309 ? -15.425 -19.593 32.250 1.00 62.72 309 GLN A C 1
ATOM 2342 O O . GLN A 1 309 ? -14.369 -19.849 31.678 1.00 62.72 309 GLN A O 1
ATOM 2347 N N . ARG A 1 310 ? -16.456 -19.052 31.588 1.00 68.94 310 ARG A N 1
ATOM 2348 C CA . ARG A 1 310 ? -16.420 -18.800 30.136 1.00 68.94 310 ARG A CA 1
ATOM 2349 C C . ARG A 1 310 ? -15.706 -17.528 29.704 1.00 68.94 310 ARG A C 1
ATOM 2351 O O . ARG A 1 310 ? -15.520 -17.337 28.508 1.00 68.94 310 ARG A O 1
ATOM 2358 N N . LYS A 1 311 ? -15.241 -16.689 30.640 1.00 66.44 311 LYS A N 1
ATOM 2359 C CA . LYS A 1 311 ? -14.433 -15.506 30.288 1.00 66.44 311 LYS A CA 1
ATOM 2360 C C . LYS A 1 311 ? -13.220 -15.883 29.439 1.00 66.44 311 LYS A C 1
ATOM 2362 O O . LYS A 1 311 ? -12.943 -15.215 28.452 1.00 66.44 311 LYS A O 1
ATOM 2367 N N . THR A 1 312 ? -12.560 -16.982 29.796 1.00 66.62 312 THR A N 1
ATOM 2368 C CA . THR A 1 312 ? -11.404 -17.524 29.075 1.00 66.62 312 THR A CA 1
ATOM 2369 C C . THR A 1 312 ? -11.736 -17.966 27.653 1.00 66.62 312 THR A C 1
ATOM 2371 O O . THR A 1 312 ? -10.874 -17.931 26.783 1.00 66.62 312 THR A O 1
ATOM 2374 N N . GLN A 1 313 ? -12.984 -18.354 27.380 1.00 72.62 313 GLN A N 1
ATOM 2375 C CA . GLN A 1 313 ? -13.380 -18.781 26.042 1.00 72.62 313 GLN A CA 1
ATOM 2376 C C . GLN A 1 313 ? -13.525 -17.584 25.094 1.00 72.62 313 GLN A C 1
ATOM 2378 O O . GLN A 1 313 ? -13.242 -17.732 23.915 1.00 72.62 313 GLN A O 1
ATOM 2383 N N . TYR A 1 314 ? -13.916 -16.391 25.557 1.00 72.44 314 TYR A N 1
ATOM 2384 C CA . TYR A 1 314 ? -14.239 -15.265 24.660 1.00 72.44 314 TYR A CA 1
ATOM 2385 C C . TYR A 1 314 ? -13.076 -14.801 23.783 1.00 72.44 314 TYR A C 1
ATOM 2387 O O . TYR A 1 314 ? -13.278 -14.512 22.606 1.00 72.44 314 TYR A O 1
ATOM 2395 N N . ALA A 1 315 ? -11.859 -14.778 24.322 1.00 77.62 315 ALA A N 1
ATOM 2396 C CA . ALA A 1 315 ? -10.679 -14.460 23.527 1.00 77.62 315 ALA A CA 1
ATOM 2397 C C . ALA A 1 315 ? -10.391 -15.546 22.467 1.00 77.62 315 ALA A C 1
ATOM 2399 O O . ALA A 1 315 ? -9.929 -15.218 21.378 1.00 77.62 315 ALA A O 1
ATOM 2400 N N . TRP A 1 316 ? -10.744 -16.812 22.725 1.00 80.94 316 TRP A N 1
ATOM 2401 C CA . TRP A 1 316 ? -10.715 -17.869 21.707 1.00 80.94 316 TRP A CA 1
ATOM 2402 C C . TRP A 1 316 ? -11.777 -17.677 20.628 1.00 80.94 316 TRP A C 1
ATOM 2404 O O . TRP A 1 316 ? -11.446 -17.800 19.458 1.00 80.94 316 TRP A O 1
ATOM 2414 N N . TRP A 1 317 ? -13.017 -17.323 20.986 1.00 77.50 317 TRP A N 1
ATOM 2415 C CA . TRP A 1 317 ? -14.061 -17.018 19.995 1.00 77.50 317 TRP A CA 1
ATOM 2416 C C . TRP A 1 317 ? -13.642 -15.883 19.057 1.00 77.50 317 TRP A C 1
ATOM 2418 O O . TRP A 1 317 ? -13.937 -15.946 17.870 1.00 77.50 317 TRP A O 1
ATOM 2428 N N . PHE A 1 318 ? -12.920 -14.882 19.570 1.00 76.25 318 PHE A N 1
ATOM 2429 C CA . PHE A 1 318 ? -12.332 -13.827 18.745 1.00 76.25 318 PHE A CA 1
ATOM 2430 C C . PHE A 1 318 ? -11.254 -14.363 17.789 1.00 76.25 318 PHE A C 1
ATOM 2432 O O . PHE A 1 318 ? -11.326 -14.107 16.596 1.00 76.25 318 PHE A O 1
ATOM 2439 N N . VAL A 1 319 ? -10.272 -15.132 18.272 1.00 80.00 319 VAL A N 1
ATOM 2440 C CA . VAL A 1 319 ? -9.215 -15.679 17.394 1.00 80.00 319 VAL A CA 1
ATOM 2441 C C . VAL A 1 319 ? -9.799 -16.627 16.340 1.00 80.00 319 VAL A C 1
ATOM 2443 O O . VAL A 1 319 ? -9.456 -16.528 15.164 1.00 80.00 319 VAL A O 1
ATOM 2446 N N . LEU A 1 320 ? -10.718 -17.507 16.741 1.00 81.12 320 LEU A N 1
ATOM 2447 C CA . LEU A 1 320 ? -11.378 -18.457 15.846 1.00 81.12 320 LEU A CA 1
ATOM 2448 C C . LEU A 1 320 ? -12.267 -17.754 14.818 1.00 81.12 320 LEU A C 1
ATOM 2450 O O . LEU A 1 320 ? -12.278 -18.169 13.664 1.00 81.12 320 LEU A O 1
ATOM 2454 N N . SER A 1 321 ? -12.971 -16.678 15.190 1.00 68.94 321 SER A N 1
ATOM 2455 C CA . SER A 1 321 ? -13.763 -15.915 14.221 1.00 68.94 321 SER A CA 1
ATOM 2456 C C . SER A 1 321 ? -12.878 -15.197 13.210 1.00 68.94 321 SER A C 1
ATOM 2458 O O . SER A 1 321 ? -13.197 -15.201 12.029 1.00 68.94 321 SER A O 1
ATOM 2460 N N . MET A 1 322 ? -11.730 -14.654 13.627 1.00 75.50 322 MET A N 1
ATOM 2461 C CA . MET A 1 322 ? -10.779 -14.047 12.691 1.00 75.50 322 MET A CA 1
ATOM 2462 C C . MET A 1 322 ? -10.191 -15.080 11.727 1.00 75.50 322 MET A C 1
ATOM 2464 O O . MET A 1 322 ? -10.102 -14.806 10.534 1.00 75.50 322 MET A O 1
ATOM 2468 N N . ALA A 1 323 ? -9.864 -16.284 12.205 1.00 75.38 323 ALA A N 1
ATOM 2469 C CA . ALA A 1 323 ? -9.444 -17.383 11.335 1.00 75.38 323 ALA A CA 1
ATOM 2470 C C . ALA A 1 323 ? -10.562 -17.798 10.359 1.00 75.38 323 ALA A C 1
ATOM 2472 O O . ALA A 1 323 ? -10.309 -17.970 9.169 1.00 75.38 323 ALA A O 1
ATOM 2473 N N . ALA A 1 324 ? -11.807 -17.874 10.835 1.00 66.69 324 ALA A N 1
ATOM 2474 C CA . ALA A 1 324 ? -12.970 -18.198 10.013 1.00 66.69 324 ALA A CA 1
ATOM 2475 C C . ALA A 1 324 ? -13.315 -17.110 8.977 1.00 66.69 324 ALA A C 1
ATOM 2477 O O . ALA A 1 324 ? -13.864 -17.439 7.933 1.00 66.69 324 ALA A O 1
ATOM 2478 N N . ILE A 1 325 ? -12.983 -15.837 9.232 1.00 66.50 325 ILE A N 1
ATOM 2479 C CA . ILE A 1 325 ? -13.035 -14.758 8.227 1.00 66.50 325 ILE A CA 1
ATOM 2480 C C . ILE A 1 325 ? -11.908 -14.934 7.211 1.00 66.50 325 ILE A C 1
ATOM 2482 O O . ILE A 1 325 ? -12.116 -14.804 6.008 1.00 66.50 325 ILE A O 1
ATOM 2486 N N . TRP A 1 326 ? -10.697 -15.198 7.698 1.00 69.00 326 TRP A N 1
ATOM 2487 C CA . TRP A 1 326 ? -9.497 -15.154 6.876 1.00 69.00 326 TRP A CA 1
ATOM 2488 C C . TRP A 1 326 ? -9.396 -16.339 5.908 1.00 69.00 326 TRP A C 1
ATOM 2490 O O . TRP A 1 326 ? -9.030 -16.138 4.755 1.00 69.00 326 TRP A O 1
ATOM 2500 N N . CYS A 1 327 ? -9.768 -17.556 6.323 1.00 69.50 327 CYS A N 1
ATOM 2501 C CA . CYS A 1 327 ? -9.655 -18.750 5.475 1.00 69.50 327 CYS A CA 1
ATOM 2502 C C . CYS A 1 327 ? -10.490 -18.673 4.174 1.00 69.50 327 CYS A C 1
ATOM 2504 O O . CYS A 1 327 ? -9.917 -18.902 3.108 1.00 69.50 327 CYS A O 1
ATOM 2506 N N . PRO A 1 328 ? -11.790 -18.308 4.193 1.00 57.06 328 PRO A N 1
ATOM 2507 C CA . PRO A 1 328 ? -12.566 -18.120 2.966 1.00 57.06 328 PRO A CA 1
ATOM 2508 C C . PRO A 1 328 ? -12.056 -16.955 2.111 1.00 57.06 328 PRO A C 1
ATOM 2510 O O . PRO A 1 328 ? -11.987 -17.074 0.890 1.00 57.06 328 PRO A O 1
ATOM 2513 N N . LEU A 1 329 ? -11.645 -15.843 2.736 1.00 60.41 329 LEU A N 1
ATOM 2514 C CA . LEU A 1 329 ? -11.092 -14.700 2.002 1.00 60.41 329 LEU A CA 1
ATOM 2515 C C . LEU A 1 329 ? -9.769 -15.048 1.313 1.00 60.41 329 LEU A C 1
ATOM 2517 O O . LEU A 1 329 ? -9.532 -14.582 0.202 1.00 60.41 329 LEU A O 1
ATOM 2521 N N . LEU A 1 330 ? -8.924 -15.885 1.924 1.00 65.19 330 LEU A N 1
ATOM 2522 C CA . LEU A 1 330 ? -7.698 -16.391 1.300 1.00 65.19 330 LEU A CA 1
ATOM 2523 C C . LEU A 1 330 ? -8.004 -17.223 0.053 1.00 65.19 330 LEU A C 1
ATOM 2525 O O . LEU A 1 330 ? -7.323 -17.063 -0.963 1.00 65.19 330 LEU A O 1
ATOM 2529 N N . ALA A 1 331 ? -9.014 -18.091 0.137 1.00 54.88 331 ALA A N 1
ATOM 2530 C CA . ALA A 1 331 ? -9.433 -18.930 -0.980 1.00 54.88 331 ALA A CA 1
ATOM 2531 C C . ALA A 1 331 ? -9.975 -18.094 -2.152 1.00 54.88 331 ALA A C 1
ATOM 2533 O O . ALA A 1 331 ? -9.688 -18.405 -3.302 1.00 54.88 331 ALA A O 1
ATOM 2534 N N . ALA A 1 332 ? -10.703 -17.011 -1.863 1.00 50.03 332 ALA A N 1
ATOM 2535 C CA . ALA A 1 332 ? -11.262 -16.128 -2.885 1.00 50.03 332 ALA A CA 1
ATOM 2536 C C . ALA A 1 332 ? -10.246 -15.111 -3.450 1.00 50.03 332 ALA A C 1
ATOM 2538 O O . ALA A 1 332 ? -10.311 -14.765 -4.625 1.00 50.03 332 ALA A O 1
ATOM 2539 N N . HIS A 1 333 ? -9.305 -14.620 -2.634 1.00 56.44 333 HIS A N 1
ATOM 2540 C CA . HIS A 1 333 ? -8.438 -13.481 -2.970 1.00 56.44 333 HIS A CA 1
ATOM 2541 C C . HIS A 1 333 ? -6.976 -13.725 -2.565 1.00 56.44 333 HIS A C 1
ATOM 2543 O O . HIS A 1 333 ? -6.394 -12.986 -1.764 1.00 56.44 333 HIS A O 1
ATOM 2549 N N . THR A 1 334 ? -6.353 -14.763 -3.131 1.00 60.84 334 THR A N 1
ATOM 2550 C CA . THR A 1 334 ? -5.007 -15.210 -2.733 1.00 60.84 334 THR A CA 1
ATOM 2551 C C . THR A 1 334 ? -3.938 -14.124 -2.888 1.00 60.84 334 THR A C 1
ATOM 2553 O O . THR A 1 334 ? -3.110 -13.963 -1.997 1.00 60.84 334 THR A O 1
ATOM 2556 N N . SER A 1 335 ? -3.973 -13.326 -3.959 1.00 56.34 335 SER A N 1
ATOM 2557 C CA . SER A 1 335 ? -2.987 -12.259 -4.201 1.00 56.34 335 SER A CA 1
ATOM 2558 C C . SER A 1 335 ? -3.024 -11.149 -3.143 1.00 56.34 335 SER A C 1
ATOM 2560 O O . SER A 1 335 ? -1.971 -10.683 -2.714 1.00 56.34 335 SER A O 1
ATOM 2562 N N . LEU A 1 336 ? -4.216 -10.755 -2.683 1.00 59.72 336 LEU A N 1
ATOM 2563 C CA . LEU A 1 336 ? -4.387 -9.698 -1.681 1.00 59.72 336 LEU A CA 1
ATOM 2564 C C . LEU A 1 336 ? -4.158 -10.226 -0.262 1.00 59.72 336 LEU A C 1
ATOM 2566 O O . LEU A 1 336 ? -3.462 -9.596 0.531 1.00 59.72 336 LEU A O 1
ATOM 2570 N N . MET A 1 337 ? -4.689 -11.412 0.052 1.00 66.56 337 MET A N 1
ATOM 2571 C CA . MET A 1 337 ? -4.528 -12.033 1.373 1.00 66.56 337 MET A CA 1
ATOM 2572 C C . MET A 1 337 ? -3.090 -12.495 1.642 1.00 66.56 337 MET A C 1
ATOM 2574 O O . MET A 1 337 ? -2.683 -12.562 2.802 1.00 66.56 337 MET A O 1
ATOM 2578 N N . MET A 1 338 ? -2.315 -12.783 0.590 1.00 69.38 338 MET A N 1
ATOM 2579 C CA . MET A 1 338 ? -0.886 -13.106 0.671 1.00 69.38 338 MET A CA 1
ATOM 2580 C C . MET A 1 338 ? 0.018 -11.898 0.387 1.00 69.38 338 MET A C 1
ATOM 2582 O O . MET A 1 338 ? 1.226 -12.063 0.242 1.00 69.38 338 MET A O 1
ATOM 2586 N N . ALA A 1 339 ? -0.516 -10.675 0.329 1.00 66.38 339 ALA A N 1
ATOM 2587 C CA . ALA A 1 339 ? 0.325 -9.486 0.291 1.00 66.38 339 ALA A CA 1
ATOM 2588 C C . ALA A 1 339 ? 0.950 -9.260 1.678 1.00 66.38 339 ALA A C 1
ATOM 2590 O O . ALA A 1 339 ? 0.244 -9.102 2.679 1.00 66.38 339 ALA A O 1
ATOM 2591 N N . TRP A 1 340 ? 2.283 -9.214 1.753 1.00 68.56 340 TRP A N 1
ATOM 2592 C CA . TRP A 1 340 ? 2.994 -9.090 3.032 1.00 68.56 340 TRP A CA 1
ATOM 2593 C C . TRP A 1 340 ? 2.596 -7.821 3.809 1.00 68.56 340 TRP A C 1
ATOM 2595 O O . TRP A 1 340 ? 2.409 -7.883 5.024 1.00 68.56 340 TRP A O 1
ATOM 2605 N N . GLY A 1 341 ? 2.368 -6.695 3.119 1.00 66.62 341 GLY A N 1
ATOM 2606 C CA . GLY A 1 341 ? 1.886 -5.450 3.731 1.00 66.62 341 GLY A CA 1
ATOM 2607 C C . GLY A 1 341 ? 0.477 -5.569 4.329 1.00 66.62 341 GLY A C 1
ATOM 2608 O O . GLY A 1 341 ? 0.223 -5.055 5.420 1.00 66.62 341 GLY A O 1
ATOM 2609 N N . PHE A 1 342 ? -0.423 -6.311 3.672 1.00 68.44 342 PHE A N 1
ATOM 2610 C CA . PHE A 1 342 ? -1.773 -6.569 4.179 1.00 68.44 342 PHE A CA 1
ATOM 2611 C C . PHE A 1 342 ? -1.742 -7.424 5.450 1.00 68.44 342 PHE A C 1
ATOM 2613 O O . PHE A 1 342 ? -2.367 -7.060 6.446 1.00 68.44 342 PHE A O 1
ATOM 2620 N N . LEU A 1 343 ? -0.967 -8.515 5.458 1.00 76.62 343 LEU A N 1
ATOM 2621 C CA . LEU A 1 343 ? -0.776 -9.335 6.659 1.00 76.62 343 LEU A CA 1
ATOM 2622 C C . LEU A 1 343 ? -0.163 -8.528 7.801 1.00 76.62 343 LEU A C 1
ATOM 2624 O O . LEU A 1 343 ? -0.596 -8.638 8.952 1.00 76.62 343 LEU A O 1
ATOM 2628 N N . TYR A 1 344 ? 0.808 -7.669 7.486 1.00 78.00 344 TYR A N 1
ATOM 2629 C CA . TYR A 1 344 ? 1.423 -6.803 8.478 1.00 78.00 344 TYR A CA 1
ATOM 2630 C C . TYR A 1 344 ? 0.388 -5.884 9.144 1.00 78.00 344 TYR A C 1
ATOM 2632 O O . TYR A 1 344 ? 0.323 -5.830 10.375 1.00 78.00 344 TYR A O 1
ATOM 2640 N N . PHE A 1 345 ? -0.462 -5.228 8.347 1.00 72.75 345 PHE A N 1
ATOM 2641 C CA . PHE A 1 345 ? -1.566 -4.392 8.825 1.00 72.75 345 PHE A CA 1
ATOM 2642 C C . PHE A 1 345 ? -2.604 -5.189 9.629 1.00 72.75 345 PHE A C 1
ATOM 2644 O O . PHE A 1 345 ? -2.966 -4.785 10.737 1.00 72.75 345 PHE A O 1
ATOM 2651 N N . LEU A 1 346 ? -3.042 -6.341 9.112 1.00 77.44 346 LEU A N 1
ATOM 2652 C CA . LEU A 1 346 ? -4.045 -7.200 9.738 1.00 77.44 346 LEU A CA 1
ATOM 2653 C C . LEU A 1 346 ? -3.625 -7.606 11.152 1.00 77.44 346 LEU A C 1
ATOM 2655 O O . LEU A 1 346 ? -4.361 -7.370 12.108 1.00 77.44 346 LEU A O 1
ATOM 2659 N N . PHE A 1 347 ? -2.427 -8.166 11.316 1.00 85.44 347 PHE A N 1
ATOM 2660 C CA . PHE A 1 347 ? -1.953 -8.574 12.637 1.00 85.44 347 PHE A CA 1
ATOM 2661 C C . PHE A 1 347 ? -1.773 -7.379 13.576 1.00 85.44 347 PHE A C 1
ATOM 2663 O O . PHE A 1 347 ? -2.082 -7.485 14.763 1.00 85.44 347 PHE A O 1
ATOM 2670 N N . TRP A 1 348 ? -1.356 -6.217 13.063 1.00 81.75 348 TRP A N 1
ATOM 2671 C CA . TRP A 1 348 ? -1.297 -4.990 13.861 1.00 81.75 348 TRP A CA 1
ATOM 2672 C C . TRP A 1 348 ? -2.682 -4.601 14.405 1.00 81.75 348 TRP A C 1
ATOM 2674 O O . TRP A 1 348 ? -2.818 -4.311 15.597 1.00 81.75 348 TRP A O 1
ATOM 2684 N N . LEU A 1 349 ? -3.722 -4.676 13.568 1.00 76.56 349 LEU A N 1
ATOM 2685 C CA . LEU A 1 349 ? -5.114 -4.441 13.958 1.00 76.56 349 LEU A CA 1
ATOM 2686 C C . LEU A 1 349 ? -5.593 -5.462 15.002 1.00 76.56 349 LEU A C 1
ATOM 2688 O O . LEU A 1 349 ? -6.141 -5.070 16.034 1.00 76.56 349 LEU A O 1
ATOM 2692 N N . LEU A 1 350 ? -5.345 -6.757 14.778 1.00 81.38 350 LEU A N 1
ATOM 2693 C CA . LEU A 1 350 ? -5.757 -7.835 15.685 1.00 81.38 350 LEU A CA 1
ATOM 2694 C C . LEU A 1 350 ? -5.122 -7.696 17.075 1.00 81.38 350 LEU A C 1
ATOM 2696 O O . LEU A 1 350 ? -5.822 -7.771 18.090 1.00 81.38 350 LEU A O 1
ATOM 2700 N N . TYR A 1 351 ? -3.815 -7.420 17.143 1.00 87.31 351 TYR A N 1
ATOM 2701 C CA . TYR A 1 351 ? -3.160 -7.129 18.419 1.00 87.31 351 TYR A CA 1
ATOM 2702 C C . TYR A 1 351 ? -3.667 -5.832 19.044 1.00 87.31 351 TYR A C 1
ATOM 2704 O O . TYR A 1 351 ? -3.806 -5.775 20.263 1.00 87.31 351 TYR A O 1
ATOM 2712 N N . GLY A 1 352 ? -3.965 -4.802 18.247 1.00 82.00 352 GLY A N 1
ATOM 2713 C CA . GLY A 1 352 ? -4.570 -3.561 18.730 1.00 82.00 352 GLY A CA 1
ATOM 2714 C C . GLY A 1 352 ? -5.889 -3.813 19.466 1.00 82.00 352 GLY A C 1
ATOM 2715 O O . GLY A 1 352 ? -6.052 -3.366 20.604 1.00 82.00 352 GLY A O 1
ATOM 2716 N N . VAL A 1 353 ? -6.788 -4.604 18.870 1.00 77.56 353 VAL A N 1
ATOM 2717 C CA . VAL A 1 353 ? -8.063 -5.009 19.488 1.00 77.56 353 VAL A CA 1
ATOM 2718 C C . VAL A 1 353 ? -7.827 -5.771 20.793 1.00 77.56 353 VAL A C 1
ATOM 2720 O O . VAL A 1 353 ? -8.421 -5.428 21.818 1.00 77.56 353 VAL A O 1
ATOM 2723 N N . LEU A 1 354 ? -6.922 -6.757 20.800 1.00 82.75 354 LEU A N 1
ATOM 2724 C CA . LEU A 1 354 ? -6.612 -7.530 22.008 1.00 82.75 354 LEU A CA 1
ATOM 2725 C C . LEU A 1 354 ? -5.983 -6.674 23.114 1.00 82.75 354 LEU A C 1
ATOM 2727 O O . LEU A 1 354 ? -6.351 -6.831 24.276 1.00 82.75 354 LEU A O 1
ATOM 2731 N N . LYS A 1 355 ? -5.087 -5.737 22.781 1.00 84.81 355 LYS A N 1
ATOM 2732 C CA . LYS A 1 355 ? -4.482 -4.797 23.743 1.00 84.81 355 LYS A CA 1
ATOM 2733 C C . LYS A 1 355 ? -5.530 -3.866 24.358 1.00 84.81 355 LYS A C 1
ATOM 2735 O O . LYS A 1 355 ? -5.525 -3.654 25.572 1.00 84.81 355 LYS A O 1
ATOM 2740 N N . ILE A 1 356 ? -6.448 -3.339 23.543 1.00 79.44 356 ILE A N 1
ATOM 2741 C CA . ILE A 1 356 ? -7.567 -2.505 24.008 1.00 79.44 356 ILE A CA 1
ATOM 2742 C C . ILE A 1 356 ? -8.490 -3.314 24.924 1.00 79.44 356 ILE A C 1
ATOM 2744 O O . ILE A 1 356 ? -8.860 -2.836 25.999 1.00 79.44 356 ILE A O 1
ATOM 2748 N N . TRP A 1 357 ? -8.830 -4.547 24.542 1.00 80.75 357 TRP A N 1
ATOM 2749 C CA . TRP A 1 357 ? -9.681 -5.421 25.349 1.00 80.75 357 TRP A CA 1
ATOM 2750 C C . TRP A 1 357 ? -9.012 -5.795 26.675 1.00 80.75 357 TRP A C 1
ATOM 2752 O O . TRP A 1 357 ? -9.621 -5.635 27.735 1.00 80.75 357 TRP A O 1
ATOM 2762 N N . TRP A 1 358 ? -7.739 -6.192 26.639 1.00 83.81 358 TRP A N 1
ATOM 2763 C CA . TRP A 1 358 ? -6.922 -6.458 27.822 1.00 83.81 358 TRP A CA 1
ATOM 2764 C C . TRP A 1 358 ? -6.934 -5.266 28.788 1.00 83.81 358 TRP A C 1
ATOM 2766 O O . TRP A 1 358 ? -7.220 -5.428 29.975 1.00 83.81 358 TRP A O 1
ATOM 2776 N N . GLY A 1 359 ? -6.680 -4.052 28.285 1.00 84.00 359 GLY A N 1
ATOM 2777 C CA . GLY A 1 359 ? -6.705 -2.835 29.101 1.00 84.00 359 GLY A CA 1
ATOM 2778 C C . GLY A 1 359 ? -8.088 -2.499 29.651 1.00 84.00 359 GLY A C 1
ATOM 2779 O O . GLY A 1 359 ? -8.212 -2.032 30.783 1.00 84.00 359 G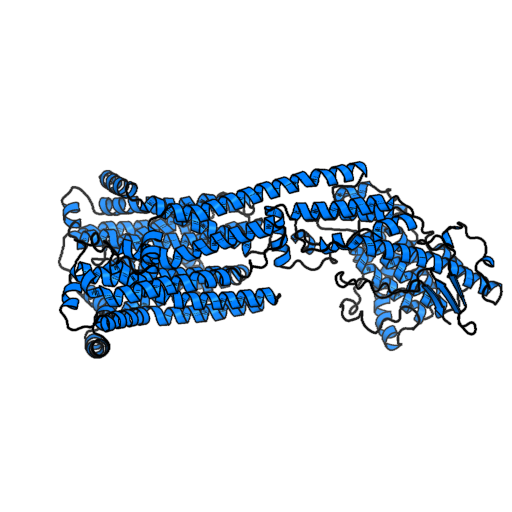LY A O 1
ATOM 2780 N N . THR A 1 360 ? -9.136 -2.788 28.882 1.00 79.06 360 THR A N 1
ATOM 2781 C CA . THR A 1 360 ? -10.521 -2.561 29.297 1.00 79.06 360 THR A CA 1
ATOM 2782 C C . THR A 1 360 ? -10.927 -3.492 30.439 1.00 79.06 360 THR A C 1
ATOM 2784 O O . THR A 1 360 ? -11.435 -3.013 31.452 1.00 79.06 360 THR A O 1
ATOM 2787 N N . GLU A 1 361 ? -10.653 -4.798 30.340 1.00 81.75 361 GLU A N 1
ATOM 2788 C CA . GLU A 1 361 ? -10.972 -5.758 31.414 1.00 81.75 361 GLU A CA 1
ATOM 2789 C C . GLU A 1 361 ? -10.155 -5.458 32.687 1.00 81.75 361 GLU A C 1
ATOM 2791 O O . GLU A 1 361 ? -10.701 -5.535 33.791 1.00 81.75 361 GLU A O 1
ATOM 2796 N N . ALA A 1 362 ? -8.892 -5.032 32.545 1.00 84.94 362 ALA A N 1
ATOM 2797 C CA . ALA A 1 362 ? -8.052 -4.622 33.674 1.00 84.94 362 ALA A CA 1
ATOM 2798 C C . ALA A 1 362 ? -8.637 -3.417 34.441 1.00 84.94 362 ALA A C 1
ATOM 2800 O O . ALA A 1 362 ? -8.670 -3.423 35.672 1.00 84.94 362 ALA A O 1
ATOM 2801 N N . CYS A 1 363 ? -9.152 -2.406 33.730 1.00 83.06 363 CYS A N 1
ATOM 2802 C CA . CYS A 1 363 ? -9.779 -1.230 34.342 1.00 83.06 363 CYS A CA 1
ATOM 2803 C C . CYS A 1 363 ? -11.166 -1.521 34.935 1.00 83.06 363 CYS A C 1
ATOM 2805 O O . CYS A 1 363 ? -11.479 -1.069 36.038 1.00 83.06 363 CYS A O 1
ATOM 2807 N N . LEU A 1 364 ? -12.022 -2.228 34.188 1.00 75.06 364 LEU A N 1
ATOM 2808 C CA . LEU A 1 364 ? -13.422 -2.435 34.565 1.00 75.06 364 LEU A CA 1
ATOM 2809 C C . LEU A 1 364 ? -13.550 -3.255 35.844 1.00 75.06 364 LEU A C 1
ATOM 2811 O O . LEU A 1 364 ? -14.388 -2.925 36.677 1.00 75.06 364 LEU A O 1
ATOM 2815 N N . ARG A 1 365 ? -12.702 -4.275 36.028 1.00 74.69 365 ARG A N 1
ATOM 2816 C CA . ARG A 1 365 ? -12.807 -5.165 37.186 1.00 74.69 365 ARG A CA 1
ATOM 2817 C C . ARG A 1 365 ? -12.608 -4.423 38.505 1.00 74.69 365 ARG A C 1
ATOM 2819 O O . ARG A 1 365 ? -13.444 -4.521 39.393 1.00 74.69 365 ARG A O 1
ATOM 2826 N N . LEU A 1 366 ? -11.544 -3.628 38.587 1.00 76.31 366 LEU A N 1
ATOM 2827 C CA . LEU A 1 366 ? -11.247 -2.840 39.780 1.00 76.31 366 LEU A CA 1
ATOM 2828 C C . LEU A 1 366 ? -12.244 -1.689 39.976 1.00 76.31 366 LEU A C 1
ATOM 2830 O O . LEU A 1 366 ? -12.598 -1.356 41.103 1.00 76.31 366 LEU A O 1
ATOM 2834 N N . GLY A 1 367 ? -12.732 -1.098 38.881 1.00 73.44 367 GLY A N 1
ATOM 2835 C CA . GLY A 1 367 ? -13.781 -0.082 38.944 1.00 73.44 367 GLY A CA 1
ATOM 2836 C C . GLY A 1 367 ? -15.115 -0.622 39.476 1.00 73.44 367 GLY A C 1
ATOM 2837 O O . GLY A 1 367 ? -15.819 0.091 40.187 1.00 73.44 367 GLY A O 1
ATOM 2838 N N . GLU A 1 368 ? -15.452 -1.872 39.156 1.00 70.00 368 GLU A N 1
ATOM 2839 C CA . GLU A 1 368 ? -16.654 -2.558 39.639 1.00 70.00 368 GLU A CA 1
ATOM 2840 C C . GLU A 1 368 ? -16.526 -2.929 41.122 1.00 70.00 368 GLU A C 1
ATOM 2842 O O . GLU A 1 368 ? -17.426 -2.603 41.891 1.00 70.00 368 GLU A O 1
ATOM 2847 N N . ASP A 1 369 ? -15.377 -3.474 41.542 1.00 73.25 369 ASP A N 1
ATOM 2848 C CA . ASP A 1 369 ? -15.083 -3.768 42.955 1.00 73.25 369 ASP A CA 1
ATOM 2849 C C . ASP A 1 369 ? -15.094 -2.490 43.820 1.00 73.25 369 ASP A C 1
ATOM 2851 O O . ASP A 1 369 ? -15.515 -2.509 44.976 1.00 73.25 369 ASP A O 1
ATOM 2855 N N . ARG A 1 370 ? -14.693 -1.342 43.254 1.00 73.81 370 ARG A N 1
ATOM 2856 C CA . ARG A 1 370 ? -14.824 -0.033 43.911 1.00 73.81 370 ARG A CA 1
ATOM 2857 C C . ARG A 1 370 ? -16.277 0.434 43.991 1.00 73.81 370 ARG A C 1
ATOM 2859 O O . ARG A 1 370 ? -16.697 0.935 45.025 1.00 73.81 370 ARG A O 1
ATOM 2866 N N . ARG A 1 371 ? -17.048 0.305 42.903 1.00 67.75 371 ARG A N 1
ATOM 2867 C CA . ARG A 1 371 ? -18.457 0.748 42.848 1.00 67.75 371 ARG A CA 1
ATOM 2868 C C . ARG A 1 371 ? -19.334 -0.019 43.840 1.00 67.75 371 ARG A C 1
ATOM 2870 O O . ARG A 1 371 ? -20.278 0.556 44.363 1.00 67.75 371 ARG A O 1
ATOM 2877 N N . THR A 1 372 ? -19.043 -1.296 44.071 1.00 70.38 372 THR A N 1
ATOM 2878 C CA . THR A 1 372 ? -19.808 -2.164 44.978 1.00 70.38 372 THR A CA 1
ATOM 2879 C C . THR A 1 372 ? -19.353 -2.085 46.437 1.00 70.38 372 THR A C 1
ATOM 2881 O O . THR A 1 372 ? -19.904 -2.800 47.266 1.00 70.38 372 THR A O 1
ATOM 2884 N N . GLY A 1 373 ? -18.339 -1.270 46.761 1.00 71.75 373 GLY A N 1
ATOM 2885 C CA . GLY A 1 373 ? -17.723 -1.226 48.096 1.00 71.75 373 GLY A CA 1
ATOM 2886 C C . GLY A 1 373 ? -16.881 -2.465 48.437 1.00 71.75 373 GLY A C 1
ATOM 2887 O O . GLY A 1 373 ? -16.266 -2.529 49.498 1.00 71.75 373 GLY A O 1
ATOM 2888 N N . ALA A 1 374 ? -16.782 -3.443 47.529 1.00 73.44 374 ALA A N 1
ATOM 2889 C CA . ALA A 1 374 ? -16.001 -4.661 47.738 1.00 73.44 374 ALA A CA 1
ATOM 2890 C C . ALA A 1 374 ? -14.499 -4.378 47.901 1.00 73.44 374 ALA A C 1
ATOM 2892 O O . ALA A 1 374 ? -13.803 -5.127 48.583 1.00 73.44 374 ALA A O 1
ATOM 2893 N N . LEU A 1 375 ? -13.997 -3.293 47.302 1.00 75.69 375 LEU A N 1
ATOM 2894 C CA . LEU A 1 375 ? -12.615 -2.849 47.467 1.00 75.69 375 LEU A CA 1
ATOM 2895 C C . LEU A 1 375 ? -12.317 -2.416 48.911 1.00 75.69 375 LEU A C 1
ATOM 2897 O O . LEU A 1 375 ? -11.255 -2.747 49.424 1.00 75.69 375 LEU A O 1
ATOM 2901 N N . GLU A 1 376 ? -13.243 -1.718 49.571 1.00 75.06 376 GLU A N 1
ATOM 2902 C CA . GLU A 1 376 ? -13.096 -1.297 50.974 1.00 75.06 376 GLU A CA 1
ATOM 2903 C C . GLU A 1 376 ? -13.079 -2.519 51.897 1.00 75.06 376 GLU A C 1
ATOM 2905 O O . GLU A 1 376 ? -12.228 -2.638 52.774 1.00 75.06 376 GLU A O 1
ATOM 2910 N N . LEU A 1 377 ? -13.937 -3.495 51.600 1.00 75.06 377 LEU A N 1
ATOM 2911 C CA . LEU A 1 377 ? -14.003 -4.770 52.307 1.00 75.06 377 LEU A CA 1
ATOM 2912 C C . LEU A 1 377 ? -12.719 -5.599 52.109 1.00 75.06 377 LEU A C 1
ATOM 2914 O O . LEU A 1 377 ? -12.181 -6.145 53.067 1.00 75.06 377 LEU A O 1
ATOM 2918 N N . LEU A 1 378 ? -12.150 -5.623 50.899 1.00 70.69 378 LEU A N 1
ATOM 2919 C CA . LEU A 1 378 ? -10.840 -6.234 50.634 1.00 70.69 378 LEU A CA 1
ATOM 2920 C C . LEU A 1 378 ? -9.703 -5.523 51.384 1.00 70.69 378 LEU A C 1
ATOM 2922 O O . LEU A 1 378 ? -8.780 -6.185 51.846 1.00 70.69 378 LEU A O 1
ATOM 2926 N N . LEU A 1 379 ? -9.767 -4.200 51.551 1.00 69.31 379 LEU A N 1
ATOM 2927 C CA . LEU A 1 379 ? -8.763 -3.438 52.305 1.00 69.31 379 LEU A CA 1
ATOM 2928 C C . LEU A 1 379 ? -8.818 -3.688 53.816 1.00 69.31 379 LEU A C 1
ATOM 2930 O O . LEU A 1 379 ? -7.813 -3.469 54.487 1.00 69.31 379 LEU A O 1
ATOM 2934 N N . THR A 1 380 ? -9.951 -4.167 54.339 1.00 75.69 380 THR A N 1
ATOM 2935 C CA . THR A 1 380 ? -10.071 -4.624 55.736 1.00 75.69 380 THR A CA 1
ATOM 2936 C C . THR A 1 380 ? -9.559 -6.048 55.967 1.00 75.69 380 THR A C 1
ATOM 2938 O O . THR A 1 380 ? -9.432 -6.474 57.111 1.00 75.69 380 THR A O 1
ATOM 2941 N N . THR A 1 381 ? -9.233 -6.789 54.901 1.00 75.25 381 THR A N 1
ATOM 2942 C CA . THR A 1 381 ? -8.631 -8.129 55.005 1.00 75.25 381 THR A CA 1
ATOM 2943 C C . THR A 1 381 ? -7.099 -8.051 55.054 1.00 75.25 381 THR A C 1
ATOM 2945 O O . THR A 1 381 ? -6.525 -7.094 54.531 1.00 75.25 381 THR A O 1
ATOM 2948 N N . PRO A 1 382 ? -6.397 -9.057 55.618 1.00 73.75 382 PRO A N 1
ATOM 2949 C CA . PRO A 1 382 ? -4.930 -9.067 55.699 1.00 73.75 382 PRO A CA 1
ATOM 2950 C C . PRO A 1 382 ? -4.209 -9.223 54.344 1.00 73.75 382 PRO A C 1
ATOM 2952 O O . PRO A 1 382 ? -2.991 -9.363 54.323 1.00 73.75 382 PRO A O 1
ATOM 2955 N N . VAL A 1 383 ? -4.922 -9.186 53.212 1.00 74.31 383 VAL A N 1
ATOM 2956 C CA . VAL A 1 383 ? -4.349 -9.388 51.873 1.00 74.31 383 VAL A CA 1
ATOM 2957 C C . VAL A 1 383 ? -3.366 -8.268 51.527 1.00 74.31 383 VAL A C 1
ATOM 2959 O O . VAL A 1 383 ? -3.690 -7.073 51.556 1.00 74.31 383 VAL A O 1
ATOM 2962 N N . GLU A 1 384 ? -2.148 -8.645 51.143 1.00 81.00 384 GLU A N 1
ATOM 2963 C CA . GLU A 1 384 ? -1.140 -7.675 50.730 1.00 81.00 384 GLU A CA 1
ATOM 2964 C C . GLU A 1 384 ? -1.426 -7.106 49.331 1.00 81.00 384 GLU A C 1
ATOM 2966 O O . GLU A 1 384 ? -1.931 -7.776 48.427 1.00 81.00 384 GLU A O 1
ATOM 2971 N N . VAL A 1 385 ? -0.999 -5.861 49.078 1.00 80.50 385 VAL A N 1
ATOM 2972 C CA . VAL A 1 385 ? -1.115 -5.226 47.746 1.00 80.50 385 VAL A CA 1
ATOM 2973 C C . VAL A 1 385 ? -0.416 -6.067 46.669 1.00 80.50 385 VAL A C 1
ATOM 2975 O O . VAL A 1 385 ? -0.866 -6.132 45.523 1.00 80.50 385 VAL A O 1
ATOM 2978 N N . ARG A 1 386 ? 0.685 -6.739 47.026 1.00 82.06 386 ARG A N 1
ATOM 2979 C CA . ARG A 1 386 ? 1.426 -7.620 46.116 1.00 82.06 386 ARG A CA 1
ATOM 2980 C C . ARG A 1 386 ? 0.607 -8.848 45.728 1.00 82.06 386 ARG A C 1
ATOM 2982 O O . ARG A 1 386 ? 0.565 -9.176 44.542 1.00 82.06 386 ARG A O 1
ATOM 2989 N N . GLU A 1 387 ? -0.080 -9.463 46.684 1.00 82.25 387 GLU A N 1
ATOM 2990 C CA . GLU A 1 387 ? -0.967 -10.608 46.455 1.00 82.25 387 GLU A CA 1
ATOM 2991 C C . GLU A 1 387 ? -2.178 -10.219 45.609 1.00 82.25 387 GLU A C 1
ATOM 2993 O O . GLU A 1 387 ? -2.527 -10.935 44.669 1.00 82.25 387 GLU A O 1
ATOM 2998 N N . PHE A 1 388 ? -2.763 -9.045 45.862 1.00 81.69 388 PHE A N 1
ATOM 2999 C CA . PHE A 1 388 ? -3.842 -8.493 45.042 1.00 81.69 388 PHE A CA 1
ATOM 3000 C C . PHE A 1 388 ? -3.409 -8.322 43.576 1.00 81.69 388 PHE A C 1
ATOM 3002 O O . PHE A 1 388 ? -4.063 -8.796 42.642 1.00 81.69 388 PHE A O 1
ATOM 3009 N N . VAL A 1 389 ? -2.257 -7.682 43.354 1.00 84.62 389 VAL A N 1
ATOM 3010 C CA . VAL A 1 389 ? -1.723 -7.455 42.006 1.00 84.62 389 VAL A CA 1
ATOM 3011 C C . VAL A 1 389 ? -1.338 -8.771 41.320 1.00 84.62 389 VAL A C 1
ATOM 3013 O O . VAL A 1 389 ? -1.513 -8.904 40.103 1.00 84.62 389 VAL A O 1
ATOM 3016 N N . HIS A 1 390 ? -0.814 -9.738 42.075 1.00 84.88 390 HIS A N 1
ATOM 3017 C CA . HIS A 1 390 ? -0.475 -11.065 41.569 1.00 84.88 390 HIS A CA 1
ATOM 3018 C C . HIS A 1 390 ? -1.726 -11.824 41.109 1.00 84.88 390 HIS A C 1
ATOM 3020 O O . HIS A 1 390 ? -1.770 -12.290 39.969 1.00 84.88 390 HIS A O 1
ATOM 3026 N N . GLY A 1 391 ? -2.782 -11.843 41.927 1.00 82.88 391 GLY A N 1
ATOM 3027 C CA . GLY A 1 391 ? -4.071 -12.433 41.567 1.00 82.88 391 GLY A CA 1
ATOM 3028 C C . GLY A 1 391 ? -4.683 -11.792 40.322 1.00 82.88 391 GLY A C 1
ATOM 3029 O O . GLY A 1 391 ? -5.169 -12.489 39.431 1.00 82.88 391 GLY A O 1
ATOM 3030 N N . HIS A 1 392 ? -4.589 -10.464 40.199 1.00 85.31 392 HIS A N 1
ATOM 3031 C CA . HIS A 1 392 ? -5.051 -9.753 39.007 1.00 85.31 392 HIS A CA 1
ATOM 3032 C C . HIS A 1 392 ? -4.260 -10.134 37.746 1.00 85.31 392 HIS A C 1
ATOM 3034 O O . HIS A 1 392 ? -4.839 -10.313 36.672 1.00 85.31 392 HIS A O 1
ATOM 3040 N N . ARG A 1 393 ? -2.936 -10.307 37.859 1.00 87.25 393 ARG A N 1
ATOM 3041 C CA . ARG A 1 393 ? -2.098 -10.793 36.753 1.00 87.25 393 ARG A CA 1
ATOM 3042 C C . ARG A 1 393 ? -2.517 -12.198 36.316 1.00 87.25 393 ARG A C 1
ATOM 3044 O O . ARG A 1 393 ? -2.697 -12.408 35.118 1.00 87.25 393 ARG A O 1
ATOM 3051 N N . LEU A 1 394 ? -2.680 -13.128 37.257 1.00 85.12 394 LEU A N 1
ATOM 3052 C CA . LEU A 1 394 ? -3.092 -14.505 36.963 1.00 85.12 394 LEU A CA 1
ATOM 3053 C C . LEU A 1 394 ? -4.472 -14.544 36.288 1.00 85.12 394 LEU A C 1
ATOM 3055 O O . LEU A 1 394 ? -4.674 -15.271 35.313 1.00 85.12 394 LEU A O 1
ATOM 3059 N N . ALA A 1 395 ? -5.406 -13.702 36.734 1.00 82.88 395 ALA A N 1
ATOM 3060 C CA . ALA A 1 395 ? -6.728 -13.587 36.125 1.00 82.88 395 ALA A CA 1
ATOM 3061 C C . ALA A 1 395 ? -6.673 -13.113 34.660 1.00 82.88 395 ALA A C 1
ATOM 3063 O O . ALA A 1 395 ? -7.367 -13.657 33.806 1.00 82.88 395 ALA A O 1
ATOM 3064 N N . LEU A 1 396 ? -5.828 -12.133 34.332 1.00 84.62 396 LEU A N 1
ATOM 3065 C CA . LEU A 1 396 ? -5.662 -11.692 32.941 1.00 84.62 396 LEU A CA 1
ATOM 3066 C C . LEU A 1 396 ? -4.951 -12.747 32.082 1.00 84.62 396 LEU A C 1
ATOM 3068 O O . LEU A 1 396 ? -5.360 -13.002 30.948 1.00 84.62 396 LEU A O 1
ATOM 3072 N N . GLN A 1 397 ? -3.921 -13.404 32.623 1.00 87.38 397 GLN A N 1
ATOM 3073 C CA . GLN A 1 397 ? -3.190 -14.463 31.920 1.00 87.38 397 GLN A CA 1
ATOM 3074 C C . GLN A 1 397 ? -4.094 -15.654 31.590 1.00 87.38 397 GLN A C 1
ATOM 3076 O O . GLN A 1 397 ? -4.070 -16.152 30.469 1.00 87.38 397 GLN A O 1
ATOM 3081 N N . THR A 1 398 ? -4.947 -16.076 32.521 1.00 82.25 398 THR A N 1
ATOM 3082 C CA . THR A 1 398 ? -5.893 -17.176 32.280 1.00 82.25 398 THR A CA 1
ATOM 3083 C C . THR A 1 398 ? -6.930 -16.857 31.206 1.00 82.25 398 THR A C 1
ATOM 3085 O O . THR A 1 398 ? -7.450 -17.787 30.595 1.00 82.25 398 THR A O 1
ATOM 3088 N N . ILE A 1 399 ? -7.224 -15.581 30.939 1.00 81.94 399 ILE A N 1
ATOM 3089 C CA . ILE A 1 399 ? -8.160 -15.176 29.882 1.00 81.94 399 ILE A CA 1
ATOM 3090 C C . ILE A 1 399 ? -7.458 -15.063 28.523 1.00 81.94 399 ILE A C 1
ATOM 3092 O O . ILE A 1 399 ? -7.956 -15.599 27.537 1.00 81.94 399 ILE A O 1
ATOM 3096 N N . PHE A 1 400 ? -6.315 -14.377 28.460 1.00 87.12 400 PHE A N 1
ATOM 3097 C CA . PHE A 1 400 ? -5.739 -13.927 27.187 1.00 87.12 400 PHE A CA 1
ATOM 3098 C C . PHE A 1 400 ? -4.443 -14.634 26.773 1.00 87.12 400 PHE A C 1
ATOM 3100 O O . PHE A 1 400 ? -4.109 -14.592 25.592 1.00 87.12 400 PHE A O 1
ATOM 3107 N N . LEU A 1 401 ? -3.712 -15.298 27.681 1.00 89.81 401 LEU A N 1
ATOM 3108 C CA . LEU A 1 401 ? -2.374 -15.828 27.371 1.00 89.81 401 LEU A CA 1
ATOM 3109 C C . LEU A 1 401 ? -2.399 -16.833 26.213 1.00 89.81 401 LEU A C 1
ATOM 3111 O O . LEU A 1 401 ? -1.681 -16.652 25.236 1.00 89.81 401 LEU A O 1
ATOM 3115 N N . LYS A 1 402 ? -3.244 -17.872 26.294 1.00 91.19 402 LYS A N 1
ATOM 3116 C CA . LYS A 1 402 ? -3.300 -18.913 25.253 1.00 91.19 402 LYS A CA 1
ATOM 3117 C C . LYS A 1 402 ? -3.787 -18.373 23.891 1.00 91.19 402 LYS A C 1
ATOM 3119 O O . LYS A 1 402 ? -3.118 -18.652 22.902 1.00 91.19 402 LYS A O 1
ATOM 3124 N N . PRO A 1 403 ? -4.866 -17.565 23.810 1.00 89.62 403 PRO A N 1
ATOM 3125 C CA . PRO A 1 403 ? -5.278 -16.932 22.552 1.00 89.62 403 PRO A CA 1
ATOM 3126 C C . PRO A 1 403 ? -4.207 -16.032 21.926 1.00 89.62 403 PRO A C 1
ATOM 3128 O O . PRO A 1 403 ? -3.999 -16.089 20.719 1.00 89.62 403 PRO A O 1
ATOM 3131 N N . VAL A 1 404 ? -3.494 -15.232 22.731 1.00 91.25 404 VAL A N 1
ATOM 3132 C CA . VAL A 1 404 ? -2.411 -14.365 22.233 1.00 91.25 404 VAL A CA 1
ATOM 3133 C C . VAL A 1 404 ? -1.242 -15.194 21.700 1.00 91.25 404 VAL A C 1
ATOM 3135 O O . VAL A 1 404 ? -0.707 -14.858 20.651 1.00 91.25 404 VAL A O 1
ATOM 3138 N N . LEU A 1 405 ? -0.875 -16.293 22.370 1.00 93.88 405 LEU A N 1
ATOM 3139 C CA . LEU A 1 405 ? 0.161 -17.210 21.880 1.00 93.88 405 LEU A CA 1
ATOM 3140 C C . LEU A 1 405 ? -0.248 -17.895 20.570 1.00 93.88 405 LEU A C 1
ATOM 3142 O O . LEU A 1 405 ? 0.567 -17.993 19.659 1.00 93.88 405 LEU A O 1
ATOM 3146 N N . CYS A 1 406 ? -1.510 -18.319 20.447 1.00 93.75 406 CYS A N 1
ATOM 3147 C CA . CYS A 1 406 ? -2.037 -18.881 19.202 1.00 93.75 406 CYS A CA 1
ATOM 3148 C C . CYS A 1 406 ? -1.988 -17.859 18.058 1.00 93.75 406 CYS A C 1
ATOM 3150 O O . CYS A 1 406 ? -1.568 -18.190 16.951 1.00 93.75 406 CYS A O 1
ATOM 3152 N N . LEU A 1 407 ? -2.379 -16.609 18.329 1.00 92.88 407 LEU A N 1
ATOM 3153 C CA . LEU A 1 407 ? -2.309 -15.531 17.346 1.00 92.88 407 LEU A CA 1
ATOM 3154 C C . LEU A 1 407 ? -0.857 -15.210 16.958 1.00 92.88 407 LEU A C 1
ATOM 3156 O O . LEU A 1 407 ? -0.585 -15.004 15.782 1.00 92.88 407 LEU A O 1
ATOM 3160 N N . ALA A 1 408 ? 0.075 -15.227 17.916 1.00 94.94 408 ALA A N 1
ATOM 3161 C CA . ALA A 1 408 ? 1.502 -15.041 17.660 1.00 94.94 408 ALA A CA 1
ATOM 3162 C C . ALA A 1 408 ? 2.107 -16.170 16.823 1.00 94.94 408 ALA A C 1
ATOM 3164 O O . ALA A 1 408 ? 2.896 -15.899 15.923 1.00 94.94 408 ALA A O 1
ATOM 3165 N N . ALA A 1 409 ? 1.707 -17.420 17.061 1.00 95.69 409 ALA A N 1
ATOM 3166 C CA . ALA A 1 409 ? 2.122 -18.544 16.229 1.00 95.69 409 ALA A CA 1
ATOM 3167 C C . ALA A 1 409 ? 1.606 -18.403 14.787 1.00 95.69 409 ALA A C 1
ATOM 3169 O O . ALA A 1 409 ? 2.375 -18.580 13.845 1.00 95.69 409 ALA A O 1
ATOM 3170 N N . ALA A 1 410 ? 0.333 -18.025 14.613 1.00 91.44 410 ALA A N 1
ATOM 3171 C CA . ALA A 1 410 ? -0.242 -17.757 13.295 1.00 91.44 410 ALA A CA 1
ATOM 3172 C C . ALA A 1 410 ? 0.459 -16.585 12.589 1.00 91.44 410 ALA A C 1
ATOM 3174 O O . ALA A 1 410 ? 0.730 -16.664 11.396 1.00 91.44 410 ALA A O 1
ATOM 3175 N N . ASP A 1 411 ? 0.794 -15.528 13.330 1.00 93.31 411 ASP A N 1
ATOM 3176 C CA . ASP A 1 411 ? 1.534 -14.374 12.822 1.00 93.31 411 ASP A CA 1
ATOM 3177 C C . ASP A 1 411 ? 2.930 -14.758 12.323 1.00 93.31 411 ASP A C 1
ATOM 3179 O O . ASP A 1 411 ? 3.291 -14.461 11.182 1.00 93.31 411 ASP A O 1
ATOM 3183 N N . ILE A 1 412 ? 3.691 -15.482 13.147 1.00 94.75 412 ILE A N 1
ATOM 3184 C CA . ILE A 1 412 ? 5.016 -15.976 12.771 1.00 94.75 412 ILE A CA 1
ATOM 3185 C C . ILE A 1 412 ? 4.906 -16.841 11.517 1.00 94.75 412 ILE A C 1
ATOM 3187 O O . ILE A 1 412 ? 5.614 -16.588 10.547 1.00 94.75 412 ILE A O 1
ATOM 3191 N N . LEU A 1 413 ? 3.997 -17.818 11.499 1.00 93.31 413 LEU A N 1
ATOM 3192 C CA . LEU A 1 413 ? 3.844 -18.741 10.376 1.00 93.31 413 LEU A CA 1
ATOM 3193 C C . LEU A 1 413 ? 3.446 -18.018 9.080 1.00 93.31 413 LEU A C 1
ATOM 3195 O O . LEU A 1 413 ? 4.103 -18.185 8.055 1.00 93.31 413 LEU A O 1
ATOM 3199 N N . LEU A 1 414 ? 2.392 -17.199 9.105 1.00 89.25 414 LEU A N 1
ATOM 3200 C CA . LEU A 1 414 ? 1.871 -16.543 7.903 1.00 89.25 414 LEU A CA 1
ATOM 3201 C C . LEU A 1 414 ? 2.807 -15.446 7.393 1.00 89.25 414 LEU A C 1
ATOM 3203 O O . LEU A 1 414 ? 3.079 -15.381 6.196 1.00 89.25 414 LEU A O 1
ATOM 3207 N N . THR A 1 415 ? 3.349 -14.610 8.282 1.00 87.69 415 THR A N 1
ATOM 3208 C CA . THR A 1 415 ? 4.248 -13.526 7.869 1.00 87.69 415 THR A CA 1
ATOM 3209 C C . THR A 1 415 ? 5.554 -14.091 7.304 1.00 87.69 415 THR A C 1
ATOM 3211 O O . THR A 1 415 ? 5.996 -13.646 6.247 1.00 87.69 415 THR A O 1
ATOM 3214 N N . THR A 1 416 ? 6.160 -15.100 7.944 1.00 90.00 416 THR A N 1
ATOM 3215 C CA . THR A 1 416 ? 7.413 -15.702 7.441 1.00 90.00 416 THR A CA 1
ATOM 3216 C C . THR A 1 416 ? 7.214 -16.413 6.107 1.00 90.00 416 THR A C 1
ATOM 3218 O O . THR A 1 416 ? 7.989 -16.178 5.182 1.00 90.00 416 THR A O 1
ATOM 3221 N N . THR A 1 417 ? 6.160 -17.223 5.965 1.00 86.50 417 THR A N 1
ATOM 3222 C CA . THR A 1 417 ? 5.870 -17.942 4.712 1.00 86.50 417 THR A CA 1
ATOM 3223 C C . THR A 1 417 ? 5.611 -16.992 3.548 1.00 86.50 417 THR A C 1
ATOM 3225 O O . THR A 1 417 ? 6.149 -17.201 2.460 1.00 86.50 417 THR A O 1
ATOM 3228 N N . VAL A 1 418 ? 4.839 -15.925 3.764 1.00 83.31 418 VAL A N 1
ATOM 3229 C CA . VAL A 1 418 ? 4.555 -14.929 2.725 1.00 83.31 418 VAL A CA 1
ATOM 3230 C C . VAL A 1 418 ? 5.793 -14.122 2.363 1.00 83.31 418 VAL A C 1
ATOM 3232 O O . VAL A 1 418 ? 6.092 -13.987 1.176 1.00 83.31 418 VAL A O 1
ATOM 3235 N N . VAL A 1 419 ? 6.543 -13.619 3.346 1.00 82.62 419 VAL A N 1
ATOM 3236 C CA . VAL A 1 419 ? 7.772 -12.857 3.082 1.00 82.62 419 VAL A CA 1
ATOM 3237 C C . VAL A 1 419 ? 8.769 -13.717 2.304 1.00 82.62 419 VAL A C 1
ATOM 3239 O O . VAL A 1 419 ? 9.319 -13.258 1.309 1.00 82.62 419 VAL A O 1
ATOM 3242 N N . TRP A 1 420 ? 8.942 -14.984 2.687 1.00 82.81 420 TRP A N 1
ATOM 3243 C CA . TRP A 1 420 ? 9.871 -15.891 2.013 1.00 82.81 420 TRP A CA 1
ATOM 3244 C C . TRP A 1 420 ? 9.473 -16.210 0.567 1.00 82.81 420 TRP A C 1
ATOM 3246 O O . TRP A 1 420 ? 10.338 -16.407 -0.281 1.00 82.81 420 TRP A O 1
ATOM 3256 N N . ARG A 1 421 ? 8.168 -16.265 0.274 1.00 77.81 421 ARG A N 1
ATOM 3257 C CA . ARG A 1 421 ? 7.655 -16.560 -1.073 1.00 77.81 421 ARG A CA 1
ATOM 3258 C C . ARG A 1 421 ? 7.588 -15.341 -1.988 1.00 77.81 421 ARG A C 1
ATOM 3260 O O . ARG A 1 421 ? 7.717 -15.499 -3.196 1.00 77.81 421 ARG A O 1
ATOM 3267 N N . THR A 1 422 ? 7.325 -14.156 -1.439 1.00 68.94 422 THR A N 1
ATOM 3268 C CA . THR A 1 422 ? 6.971 -12.963 -2.233 1.00 68.94 422 THR A CA 1
ATOM 3269 C C . THR A 1 422 ? 8.075 -11.910 -2.301 1.00 68.94 422 THR A C 1
ATOM 3271 O O . THR A 1 422 ? 8.083 -11.114 -3.237 1.00 68.94 422 THR A O 1
ATOM 3274 N N . VAL A 1 423 ? 9.019 -11.897 -1.351 1.00 69.19 423 VAL A N 1
ATOM 3275 C CA . VAL A 1 423 ? 10.076 -10.879 -1.265 1.00 69.19 423 VAL A CA 1
ATOM 3276 C C . VAL A 1 423 ? 11.408 -11.467 -1.731 1.00 69.19 423 VAL A C 1
ATOM 3278 O O . VAL A 1 423 ? 12.011 -12.299 -1.055 1.00 69.19 423 VAL A O 1
ATOM 3281 N N . THR A 1 424 ? 11.882 -11.016 -2.894 1.00 69.19 424 THR A N 1
ATOM 3282 C CA . THR A 1 424 ? 13.140 -11.481 -3.507 1.00 69.19 424 THR A CA 1
ATOM 3283 C C . THR A 1 424 ? 14.371 -10.732 -2.993 1.00 69.19 424 THR A C 1
ATOM 3285 O O . THR A 1 424 ? 15.459 -11.301 -2.943 1.00 69.19 424 THR A O 1
ATOM 3288 N N . ASN A 1 425 ? 14.208 -9.473 -2.580 1.00 71.69 425 ASN A N 1
ATOM 3289 C CA . ASN A 1 425 ? 15.285 -8.626 -2.075 1.00 71.69 425 ASN A CA 1
ATOM 3290 C C . ASN A 1 425 ? 15.638 -8.981 -0.618 1.00 71.69 425 ASN A C 1
ATOM 3292 O O . ASN A 1 425 ? 14.781 -8.964 0.268 1.00 71.69 425 ASN A O 1
ATOM 3296 N N . GLU A 1 426 ? 16.913 -9.267 -0.357 1.00 73.31 426 GLU A N 1
ATOM 3297 C CA . GLU A 1 426 ? 17.405 -9.664 0.964 1.00 73.31 426 GLU A CA 1
ATOM 3298 C C . GLU A 1 426 ? 17.205 -8.578 2.031 1.00 73.31 426 GLU A C 1
ATOM 3300 O O . GLU A 1 426 ? 16.760 -8.876 3.142 1.00 73.31 426 GLU A O 1
ATOM 3305 N N . THR A 1 427 ? 17.454 -7.312 1.690 1.00 68.19 427 THR A N 1
ATOM 3306 C CA . THR A 1 427 ? 17.290 -6.191 2.624 1.00 68.19 427 THR A CA 1
ATOM 3307 C C . THR A 1 427 ? 15.824 -6.015 3.023 1.00 68.19 427 THR A C 1
ATOM 3309 O O . THR A 1 427 ? 15.517 -5.865 4.206 1.00 68.19 427 THR A O 1
ATOM 3312 N N . GLU A 1 428 ? 14.901 -6.095 2.059 1.00 67.94 428 GLU A N 1
ATOM 3313 C CA . GLU A 1 428 ? 13.453 -6.012 2.311 1.00 67.94 428 GLU A CA 1
ATOM 3314 C C . GLU A 1 428 ? 12.965 -7.179 3.177 1.00 67.94 428 GLU A C 1
ATOM 3316 O O . GLU A 1 428 ? 12.188 -6.985 4.115 1.00 67.94 428 GLU A O 1
ATOM 3321 N N . ARG A 1 429 ? 13.469 -8.390 2.915 1.00 80.19 429 ARG A N 1
ATOM 3322 C CA . ARG A 1 429 ? 13.161 -9.582 3.709 1.00 80.19 429 ARG A CA 1
ATOM 3323 C C . ARG A 1 429 ? 13.613 -9.424 5.161 1.00 80.19 429 ARG A C 1
ATOM 3325 O O . ARG A 1 429 ? 12.823 -9.668 6.073 1.00 80.19 429 ARG A O 1
ATOM 3332 N N . ASN A 1 430 ? 14.846 -8.971 5.388 1.00 80.62 430 ASN A N 1
ATOM 3333 C CA . ASN A 1 430 ? 15.390 -8.759 6.733 1.00 80.62 430 ASN A CA 1
ATOM 3334 C C . ASN A 1 430 ? 14.602 -7.697 7.506 1.00 80.62 430 ASN A C 1
ATOM 3336 O O . ASN A 1 430 ? 14.313 -7.866 8.691 1.00 80.62 430 ASN A O 1
ATOM 3340 N N . VAL A 1 431 ? 14.190 -6.631 6.822 1.00 77.12 431 VAL A N 1
ATOM 3341 C CA . VAL A 1 431 ? 13.320 -5.606 7.397 1.00 77.12 431 VAL A CA 1
ATOM 3342 C C . VAL A 1 431 ? 11.968 -6.185 7.810 1.00 77.12 431 VAL A C 1
ATOM 3344 O O . VAL A 1 431 ? 11.526 -5.942 8.933 1.00 77.12 431 VAL A O 1
ATOM 3347 N N . ALA A 1 432 ? 11.304 -6.940 6.932 1.00 78.44 432 ALA A N 1
ATOM 3348 C CA . ALA A 1 432 ? 9.983 -7.493 7.216 1.00 78.44 432 ALA A CA 1
ATOM 3349 C C . ALA A 1 432 ? 10.020 -8.460 8.415 1.00 78.44 432 ALA A C 1
ATOM 3351 O O . ALA A 1 432 ? 9.175 -8.378 9.312 1.00 78.44 432 ALA A O 1
ATOM 3352 N N . LEU A 1 433 ? 11.042 -9.321 8.478 1.00 87.06 433 LEU A N 1
ATOM 3353 C CA . LEU A 1 433 ? 11.262 -10.246 9.594 1.00 87.06 433 LEU A CA 1
ATOM 3354 C C . LEU A 1 433 ? 11.625 -9.518 10.896 1.00 87.06 433 LEU A C 1
ATOM 3356 O O . LEU A 1 433 ? 11.117 -9.861 11.965 1.00 87.06 433 LEU A O 1
ATOM 3360 N N . GLY A 1 434 ? 12.449 -8.471 10.827 1.00 86.12 434 GLY A N 1
ATOM 3361 C CA . GLY A 1 434 ? 12.747 -7.645 11.994 1.00 86.12 434 GLY A CA 1
ATOM 3362 C C . GLY A 1 434 ? 11.535 -6.840 12.481 1.00 86.12 434 GLY A C 1
ATOM 3363 O O . GLY A 1 434 ? 11.334 -6.704 13.687 1.00 86.12 434 GLY A O 1
ATOM 3364 N N . GLY A 1 435 ? 10.664 -6.391 11.573 1.00 85.75 435 GLY A N 1
ATOM 3365 C CA . GLY A 1 435 ? 9.383 -5.767 11.909 1.00 85.75 435 GLY A CA 1
ATOM 3366 C C . GLY A 1 435 ? 8.430 -6.719 12.637 1.00 85.75 435 GLY A C 1
ATOM 3367 O O . GLY A 1 435 ? 7.828 -6.339 13.645 1.00 85.75 435 GLY A O 1
ATOM 3368 N N . LEU A 1 436 ? 8.354 -7.980 12.199 1.00 90.38 436 LEU A N 1
ATOM 3369 C CA . LEU A 1 436 ? 7.635 -9.041 12.914 1.00 90.38 436 LEU A CA 1
ATOM 3370 C C . LEU A 1 436 ? 8.164 -9.192 14.351 1.00 90.38 436 LEU A C 1
ATOM 3372 O O . LEU A 1 436 ? 7.378 -9.147 15.300 1.00 90.38 436 LEU A O 1
ATOM 3376 N N . ALA A 1 437 ? 9.485 -9.301 14.527 1.00 91.12 437 ALA A N 1
ATOM 3377 C CA . ALA A 1 437 ? 10.099 -9.399 15.852 1.00 91.12 437 ALA A CA 1
ATOM 3378 C C . ALA A 1 437 ? 9.777 -8.172 16.727 1.00 91.12 437 ALA A C 1
ATOM 3380 O O . ALA A 1 437 ? 9.341 -8.318 17.872 1.00 91.12 437 ALA A O 1
ATOM 3381 N N . ALA A 1 438 ? 9.902 -6.963 16.171 1.00 89.81 438 ALA A N 1
ATOM 3382 C CA . ALA A 1 438 ? 9.561 -5.713 16.843 1.00 89.81 438 ALA A CA 1
ATOM 3383 C C . ALA A 1 438 ? 8.099 -5.690 17.321 1.00 89.81 438 ALA A C 1
ATOM 3385 O O . ALA A 1 438 ? 7.821 -5.338 18.471 1.00 89.81 438 ALA A O 1
ATOM 3386 N N . ARG A 1 439 ? 7.153 -6.119 16.476 1.00 90.50 439 ARG A N 1
ATOM 3387 C CA . ARG A 1 439 ? 5.731 -6.207 16.836 1.00 90.50 439 ARG A CA 1
ATOM 3388 C C . ARG A 1 439 ? 5.495 -7.172 17.996 1.00 90.50 439 ARG A C 1
ATOM 3390 O O . ARG A 1 439 ? 4.778 -6.812 18.930 1.00 90.50 439 ARG A O 1
ATOM 3397 N N . LEU A 1 440 ? 6.096 -8.362 17.966 1.00 93.94 440 LEU A N 1
ATOM 3398 C CA . LEU A 1 440 ? 5.944 -9.360 19.031 1.00 93.94 440 LEU A CA 1
ATOM 3399 C C . LEU A 1 440 ? 6.489 -8.848 20.372 1.00 93.94 440 LEU A C 1
ATOM 3401 O O . LEU A 1 440 ? 5.819 -8.984 21.399 1.00 93.94 440 LEU A O 1
ATOM 3405 N N . VAL A 1 441 ? 7.644 -8.172 20.363 1.00 93.81 441 VAL A N 1
ATOM 3406 C CA . VAL A 1 441 ? 8.203 -7.517 21.558 1.00 93.81 441 VAL A CA 1
ATOM 3407 C C . VAL A 1 441 ? 7.237 -6.463 22.104 1.00 93.81 441 VAL A C 1
ATOM 3409 O O . VAL A 1 441 ? 6.928 -6.462 23.300 1.00 93.81 441 VAL A O 1
ATOM 3412 N N . LEU A 1 442 ? 6.694 -5.602 21.237 1.00 91.88 442 LEU A N 1
ATOM 3413 C CA . LEU A 1 442 ? 5.738 -4.571 21.646 1.00 91.88 442 LEU A CA 1
ATOM 3414 C C . LEU A 1 442 ? 4.447 -5.153 22.219 1.00 91.88 442 LEU A C 1
ATOM 3416 O O . LEU A 1 442 ? 3.889 -4.586 23.152 1.00 91.88 442 LEU A O 1
ATOM 3420 N N . VAL A 1 443 ? 3.954 -6.285 21.709 1.00 92.44 443 VAL A N 1
ATOM 3421 C CA . VAL A 1 443 ? 2.771 -6.950 22.283 1.00 92.44 443 VAL A CA 1
ATOM 3422 C C . VAL A 1 443 ? 2.992 -7.310 23.751 1.00 92.44 443 VAL A C 1
ATOM 3424 O O . VAL A 1 443 ? 2.131 -7.019 24.584 1.00 92.44 443 VAL A O 1
ATOM 3427 N N . VAL A 1 444 ? 4.153 -7.875 24.083 1.00 92.69 444 VAL A N 1
ATOM 3428 C CA . VAL A 1 444 ? 4.493 -8.275 25.455 1.00 92.69 444 VAL A CA 1
ATOM 3429 C C . VAL A 1 444 ? 4.668 -7.058 26.365 1.00 92.69 444 VAL A C 1
ATOM 3431 O O . VAL A 1 444 ? 4.103 -7.013 27.464 1.00 92.69 444 VAL A O 1
ATOM 3434 N N . VAL A 1 445 ? 5.425 -6.058 25.910 1.00 93.81 445 VAL A N 1
ATOM 3435 C CA . VAL A 1 445 ? 5.736 -4.865 26.710 1.00 93.81 445 VAL A CA 1
ATOM 3436 C C . VAL A 1 445 ? 4.491 -4.016 26.941 1.00 93.81 445 VAL A C 1
ATOM 3438 O O . VAL A 1 445 ? 4.236 -3.600 28.075 1.00 93.81 445 VAL A O 1
ATOM 3441 N N . ASP A 1 446 ? 3.669 -3.813 25.911 1.00 91.69 446 ASP A N 1
ATOM 3442 C CA . ASP A 1 446 ? 2.431 -3.051 26.042 1.00 91.69 446 ASP A CA 1
ATOM 3443 C C . ASP A 1 446 ? 1.440 -3.767 26.958 1.00 91.69 446 ASP A C 1
ATOM 3445 O O . ASP A 1 446 ? 0.847 -3.121 27.816 1.00 91.69 446 ASP A O 1
ATOM 3449 N N . ALA A 1 447 ? 1.287 -5.094 26.865 1.00 90.12 447 ALA A N 1
ATOM 3450 C CA . ALA A 1 447 ? 0.411 -5.838 27.776 1.00 90.12 447 ALA A CA 1
ATOM 3451 C C . ALA A 1 447 ? 0.841 -5.676 29.247 1.00 90.12 447 ALA A C 1
ATOM 3453 O O . ALA A 1 447 ? 0.002 -5.507 30.144 1.00 90.12 447 ALA A O 1
ATOM 3454 N N . TRP A 1 448 ? 2.155 -5.670 29.502 1.00 93.25 448 TRP A N 1
ATOM 3455 C CA . TRP A 1 448 ? 2.710 -5.403 30.826 1.00 93.25 448 TRP A CA 1
ATOM 3456 C C . TRP A 1 448 ? 2.439 -3.965 31.293 1.00 93.25 448 TRP A C 1
ATOM 3458 O O . TRP A 1 448 ? 1.982 -3.770 32.424 1.00 93.25 448 TRP A O 1
ATOM 3468 N N . ALA A 1 449 ? 2.679 -2.971 30.435 1.00 93.06 449 ALA A N 1
ATOM 3469 C CA . ALA A 1 449 ? 2.496 -1.556 30.749 1.00 93.06 449 ALA A CA 1
ATOM 3470 C C . ALA A 1 449 ? 1.017 -1.203 30.961 1.00 93.06 449 ALA A C 1
ATOM 3472 O O . ALA A 1 449 ? 0.659 -0.626 31.991 1.00 93.06 449 ALA A O 1
ATOM 3473 N N . VAL A 1 450 ? 0.149 -1.630 30.038 1.00 91.00 450 VAL A N 1
ATOM 3474 C CA . VAL A 1 450 ? -1.307 -1.460 30.102 1.00 91.00 450 VAL A CA 1
ATOM 3475 C C . VAL A 1 450 ? -1.848 -2.013 31.411 1.00 91.00 450 VAL A C 1
ATOM 3477 O O . VAL A 1 450 ? -2.648 -1.337 32.042 1.00 91.00 450 VAL A O 1
ATOM 3480 N N . ARG A 1 451 ? -1.392 -3.184 31.880 1.00 91.00 451 ARG A N 1
ATOM 3481 C CA . ARG A 1 451 ? -1.857 -3.745 33.161 1.00 91.00 451 ARG A CA 1
ATOM 3482 C C . ARG A 1 451 ? -1.607 -2.796 34.336 1.00 91.00 451 ARG A C 1
ATOM 3484 O O . ARG A 1 451 ? -2.508 -2.561 35.136 1.00 91.00 451 ARG A O 1
ATOM 3491 N N . TRP A 1 452 ? -0.390 -2.269 34.470 1.00 91.50 452 TRP A N 1
ATOM 3492 C CA . TRP A 1 452 ? -0.048 -1.385 35.590 1.00 91.50 452 TRP A CA 1
ATOM 3493 C C . TRP A 1 452 ? -0.754 -0.036 35.499 1.00 91.50 452 TRP A C 1
ATOM 3495 O O . TRP A 1 452 ? -1.293 0.449 36.494 1.00 91.50 452 TRP A O 1
ATOM 3505 N N . VAL A 1 453 ? -0.773 0.557 34.305 1.00 90.56 453 VAL A N 1
ATOM 3506 C CA . VAL A 1 453 ? -1.412 1.853 34.063 1.00 90.56 453 VAL A CA 1
ATOM 3507 C C . VAL A 1 453 ? -2.933 1.751 34.225 1.00 90.56 453 VAL A C 1
ATOM 3509 O O . VAL A 1 453 ? -3.530 2.642 34.829 1.00 90.56 453 VAL A O 1
ATOM 3512 N N . ALA A 1 454 ? -3.549 0.648 33.784 1.00 89.38 454 ALA A N 1
ATOM 3513 C CA . ALA A 1 454 ? -4.970 0.358 33.976 1.00 89.38 454 ALA A CA 1
ATOM 3514 C C . ALA A 1 454 ? -5.349 0.319 35.456 1.00 89.38 454 ALA A C 1
ATOM 3516 O O . ALA A 1 454 ? -6.271 1.020 35.862 1.00 89.38 454 ALA A O 1
ATOM 3517 N N . LEU A 1 455 ? -4.613 -0.447 36.271 1.00 88.19 455 LEU A N 1
ATOM 3518 C CA . LEU A 1 455 ? -4.861 -0.544 37.714 1.00 88.19 455 LEU A CA 1
ATOM 3519 C C . LEU A 1 455 ? -4.757 0.825 38.395 1.00 88.19 455 LEU A C 1
ATOM 3521 O O . LEU A 1 455 ? -5.634 1.210 39.166 1.00 88.19 455 LEU A O 1
ATOM 3525 N N . TRP A 1 456 ? -3.719 1.594 38.063 1.00 87.38 456 TRP A N 1
ATOM 3526 C CA . TRP A 1 456 ? -3.535 2.939 38.602 1.00 87.38 456 TRP A CA 1
ATOM 3527 C C . TRP A 1 456 ? -4.667 3.897 38.206 1.00 87.38 456 TRP A C 1
ATOM 3529 O O . TRP A 1 456 ? -5.214 4.624 39.041 1.00 87.38 456 TRP A O 1
ATOM 3539 N N . ASN A 1 457 ? -5.051 3.900 36.930 1.00 84.81 457 ASN A N 1
ATOM 3540 C CA . ASN A 1 457 ? -6.125 4.753 36.436 1.00 84.81 457 ASN A CA 1
ATOM 3541 C C . ASN A 1 457 ? -7.494 4.323 36.985 1.00 84.81 457 ASN A C 1
ATOM 3543 O O . ASN A 1 457 ? -8.322 5.179 37.285 1.00 84.81 457 ASN A O 1
ATOM 3547 N N . ALA A 1 458 ? -7.740 3.027 37.172 1.00 84.56 458 ALA A N 1
ATOM 3548 C CA . ALA A 1 458 ? -8.988 2.537 37.751 1.00 84.56 458 ALA A CA 1
ATOM 3549 C C . ALA A 1 458 ? -9.187 3.023 39.197 1.00 84.56 458 ALA A C 1
ATOM 3551 O O . ALA A 1 458 ? -10.311 3.348 39.577 1.00 84.56 458 ALA A O 1
ATOM 3552 N N . LEU A 1 459 ? -8.107 3.166 39.974 1.00 80.62 459 LEU A N 1
ATOM 3553 C CA . LEU A 1 459 ? -8.160 3.741 41.323 1.00 80.62 459 LEU A CA 1
ATOM 3554 C C . LEU A 1 459 ? -8.335 5.261 41.304 1.00 80.62 459 LEU A C 1
ATOM 3556 O O . LEU A 1 459 ? -9.187 5.799 42.004 1.00 80.62 459 LEU A O 1
ATOM 3560 N N . THR A 1 460 ? -7.551 5.955 40.479 1.00 79.62 460 THR A N 1
ATOM 3561 C CA . THR A 1 460 ? -7.431 7.422 40.531 1.00 79.62 460 THR A CA 1
ATOM 3562 C C . THR A 1 460 ? -8.485 8.182 39.729 1.00 79.62 460 THR A C 1
ATOM 3564 O O . THR A 1 460 ? -8.622 9.395 39.901 1.00 79.62 460 THR A O 1
ATOM 3567 N N . ARG A 1 461 ? -9.236 7.529 38.829 1.00 78.00 461 ARG A N 1
ATOM 3568 C CA . ARG A 1 461 ? -10.211 8.203 37.946 1.00 78.00 461 ARG A CA 1
ATOM 3569 C C . ARG A 1 461 ? -11.664 7.990 38.364 1.00 78.00 461 ARG A C 1
ATOM 3571 O O . ARG A 1 461 ? -12.049 6.934 38.867 1.00 78.00 461 ARG A O 1
ATOM 3578 N N . LYS A 1 462 ? -12.473 9.043 38.175 1.00 67.44 462 LYS A N 1
ATOM 3579 C CA . LYS A 1 462 ? -13.858 9.134 38.677 1.00 67.44 462 LYS A CA 1
ATOM 3580 C C . LYS A 1 462 ? -14.752 8.030 38.127 1.00 67.44 462 LYS A C 1
ATOM 3582 O O . LYS A 1 462 ? -15.548 7.464 38.863 1.00 67.44 462 LYS A O 1
ATOM 3587 N N . THR A 1 463 ? -14.576 7.680 36.856 1.00 67.12 463 THR A N 1
ATOM 3588 C CA . THR A 1 463 ? -15.351 6.630 36.191 1.00 67.12 463 THR A CA 1
ATOM 3589 C C . THR A 1 463 ? -14.430 5.619 35.522 1.00 67.12 463 THR A C 1
ATOM 3591 O O . THR A 1 463 ? -13.354 5.974 35.029 1.00 67.12 463 THR A O 1
ATOM 3594 N N . SER A 1 464 ? -14.875 4.361 35.454 1.00 70.50 464 SER A N 1
ATOM 3595 C CA . SER A 1 464 ? -14.128 3.280 34.802 1.00 70.50 464 SER A CA 1
ATOM 3596 C C . SER A 1 464 ? -13.854 3.588 33.328 1.00 70.50 464 SER A C 1
ATOM 3598 O O . SER A 1 464 ? -12.773 3.298 32.831 1.00 70.50 464 SER A O 1
ATOM 3600 N N . GLN A 1 465 ? -14.772 4.273 32.638 1.00 61.88 465 GLN A N 1
ATOM 3601 C CA . GLN A 1 465 ? -14.570 4.663 31.241 1.00 61.88 465 GLN A CA 1
ATOM 3602 C C . GLN A 1 465 ? -13.428 5.676 31.062 1.00 61.88 465 GLN A C 1
ATOM 3604 O O . GLN A 1 465 ? -12.649 5.564 30.118 1.00 61.88 465 GLN A O 1
ATOM 3609 N N . ILE A 1 466 ? -13.300 6.665 31.959 1.00 66.25 466 ILE A N 1
ATOM 3610 C CA . ILE A 1 466 ? -12.184 7.626 31.905 1.00 66.25 466 ILE A CA 1
ATOM 3611 C C . ILE A 1 466 ? -10.859 6.895 32.147 1.00 66.25 466 ILE A C 1
ATOM 3613 O O . ILE A 1 466 ? -9.878 7.175 31.458 1.00 66.25 466 ILE A O 1
ATOM 3617 N N . ALA A 1 467 ? -10.844 5.935 33.076 1.00 75.75 467 ALA A N 1
ATOM 3618 C CA . ALA A 1 467 ? -9.671 5.109 33.340 1.00 75.75 467 ALA A CA 1
ATOM 3619 C C . ALA A 1 467 ? -9.244 4.284 32.115 1.00 75.75 467 ALA A C 1
ATOM 3621 O O . ALA A 1 467 ? -8.060 4.248 31.778 1.00 75.75 467 ALA A O 1
ATOM 3622 N N . VAL A 1 468 ? -10.202 3.657 31.423 1.00 72.88 468 VAL A N 1
ATOM 3623 C CA . VAL A 1 468 ? -9.967 2.905 30.178 1.00 72.88 468 VAL A CA 1
ATOM 3624 C C . VAL A 1 468 ? -9.375 3.809 29.102 1.00 72.88 468 VAL A C 1
ATOM 3626 O O . VAL A 1 468 ? -8.280 3.537 28.608 1.00 72.88 468 VAL A O 1
ATOM 3629 N N . ASN A 1 469 ? -10.050 4.918 28.786 1.00 67.50 469 ASN A N 1
ATOM 3630 C CA . ASN A 1 469 ? -9.629 5.813 27.710 1.00 67.50 469 ASN A CA 1
ATOM 3631 C C . ASN A 1 469 ? -8.218 6.362 27.951 1.00 67.50 469 ASN A C 1
ATOM 3633 O O . ASN A 1 469 ? -7.399 6.386 27.038 1.00 67.50 469 ASN A O 1
ATOM 3637 N N . GLN A 1 470 ? -7.905 6.773 29.181 1.00 75.25 470 GLN A N 1
ATOM 3638 C CA . GLN A 1 470 ? -6.579 7.301 29.491 1.00 75.25 470 GLN A CA 1
ATOM 3639 C C . GLN A 1 470 ? -5.487 6.241 29.422 1.00 75.25 470 GLN A C 1
ATOM 3641 O O . GLN A 1 470 ? -4.395 6.544 28.952 1.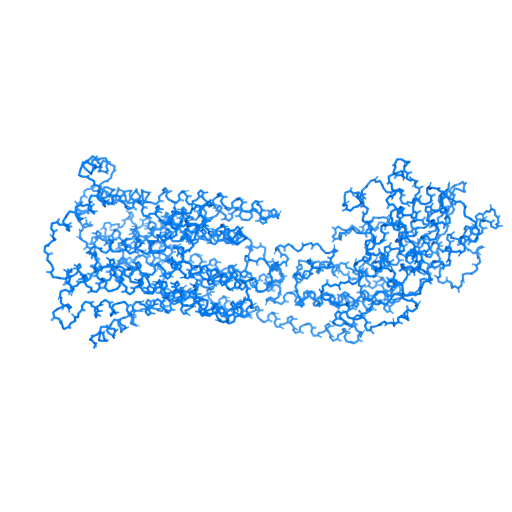00 75.25 470 GLN A O 1
ATOM 3646 N N . THR A 1 471 ? -5.761 5.007 29.843 1.00 80.62 471 THR A N 1
ATOM 3647 C CA . THR A 1 471 ? -4.803 3.902 29.704 1.00 80.62 471 THR A CA 1
ATOM 3648 C C . THR A 1 471 ? -4.498 3.622 28.234 1.00 80.62 471 THR A C 1
ATOM 3650 O O . THR A 1 471 ? -3.332 3.553 27.856 1.00 80.62 471 THR A O 1
ATOM 3653 N N . ILE A 1 472 ? -5.531 3.541 27.391 1.00 78.19 472 ILE A N 1
ATOM 3654 C CA . ILE A 1 472 ? -5.372 3.304 25.949 1.00 78.19 472 ILE A CA 1
ATOM 3655 C C . ILE A 1 472 ? -4.597 4.451 25.297 1.00 78.19 472 ILE A C 1
ATOM 3657 O O . ILE A 1 472 ? -3.623 4.211 24.586 1.00 78.19 472 ILE A O 1
ATOM 3661 N N . VAL A 1 473 ? -4.985 5.702 25.562 1.00 74.94 473 VAL A N 1
ATOM 3662 C CA . VAL A 1 473 ? -4.323 6.863 24.953 1.00 74.94 473 VAL A CA 1
ATOM 3663 C C . VAL A 1 473 ? -2.865 6.963 25.395 1.00 74.94 473 VAL A C 1
ATOM 3665 O O . VAL A 1 473 ? -1.995 7.171 24.557 1.00 74.94 473 VAL A O 1
ATOM 3668 N N . SER A 1 474 ? -2.586 6.797 26.690 1.00 78.06 474 SER A N 1
ATOM 3669 C CA . SER A 1 474 ? -1.231 6.972 27.223 1.00 78.06 474 SER A CA 1
ATOM 3670 C C . SER A 1 474 ? -0.261 5.881 26.786 1.00 78.06 474 SER A C 1
ATOM 3672 O O . SER A 1 474 ? 0.881 6.213 26.495 1.00 78.06 474 SER A O 1
ATOM 3674 N N . VAL A 1 475 ? -0.687 4.617 26.726 1.00 84.56 475 VAL A N 1
ATOM 3675 C CA . VAL A 1 475 ? 0.225 3.498 26.438 1.00 84.56 475 VAL A CA 1
ATOM 3676 C C . VAL A 1 475 ? 0.217 3.105 24.962 1.00 84.56 475 VAL A C 1
ATOM 3678 O O . VAL A 1 475 ? 1.270 2.802 24.425 1.00 84.56 475 VAL A O 1
ATOM 3681 N N . LEU A 1 476 ? -0.940 3.122 24.292 1.00 81.38 476 LEU A N 1
ATOM 3682 C CA . LEU A 1 476 ? -1.076 2.556 22.942 1.00 81.38 476 LEU A CA 1
ATOM 3683 C C . LEU A 1 476 ? -1.094 3.626 21.844 1.00 81.38 476 LEU A C 1
ATOM 3685 O O . LEU A 1 476 ? -0.419 3.481 20.830 1.00 81.38 476 LEU A O 1
ATOM 3689 N N . VAL A 1 477 ? -1.866 4.703 22.024 1.00 75.06 477 VAL A N 1
ATOM 3690 C CA . VAL A 1 477 ? -2.100 5.689 20.949 1.00 75.06 477 VAL A CA 1
ATOM 3691 C C . VAL A 1 477 ? -1.000 6.746 20.886 1.00 75.06 477 VAL A C 1
ATOM 3693 O O . VAL A 1 477 ? -0.511 7.052 19.804 1.00 75.06 477 VAL A O 1
ATOM 3696 N N . ALA A 1 478 ? -0.589 7.307 22.025 1.00 75.88 478 ALA A N 1
ATOM 3697 C CA . ALA A 1 478 ? 0.419 8.364 22.070 1.00 75.88 478 ALA A CA 1
ATOM 3698 C C . ALA A 1 478 ? 1.759 7.985 21.399 1.00 75.88 478 ALA A C 1
ATOM 3700 O O . ALA A 1 478 ? 2.208 8.759 20.550 1.00 75.88 478 ALA A O 1
ATOM 3701 N N . PRO A 1 479 ? 2.390 6.827 21.695 1.00 81.19 479 PRO A N 1
ATOM 3702 C CA . PRO A 1 479 ? 3.658 6.474 21.054 1.00 81.19 479 PRO A CA 1
ATOM 3703 C C . PRO A 1 479 ? 3.497 6.159 19.560 1.00 81.19 479 PRO A C 1
ATOM 3705 O O . PRO A 1 479 ? 4.383 6.485 18.770 1.00 81.19 479 PRO A O 1
ATOM 3708 N N . LEU A 1 480 ? 2.346 5.613 19.146 1.00 77.44 480 LEU A N 1
ATOM 3709 C CA . LEU A 1 480 ? 2.021 5.412 17.733 1.00 77.44 480 LEU A CA 1
ATOM 3710 C C . LEU A 1 480 ? 1.944 6.748 16.983 1.00 77.44 480 LEU A C 1
ATOM 3712 O O . LEU A 1 480 ? 2.581 6.907 15.944 1.00 77.44 480 LEU A O 1
ATOM 3716 N N . VAL A 1 481 ? 1.202 7.720 17.524 1.00 68.38 481 VAL A N 1
ATOM 3717 C CA . VAL A 1 481 ? 1.066 9.060 16.927 1.00 68.38 481 VAL A CA 1
ATOM 3718 C C . VAL A 1 481 ? 2.418 9.766 16.871 1.00 68.38 481 VAL A C 1
ATOM 3720 O O . VAL A 1 481 ? 2.763 10.336 15.840 1.00 68.38 481 VAL A O 1
ATOM 3723 N N . LEU A 1 482 ? 3.212 9.693 17.943 1.00 74.69 482 LEU A N 1
ATOM 3724 C CA . LEU A 1 482 ? 4.550 10.283 17.972 1.00 74.69 482 LEU A CA 1
ATOM 3725 C C . LEU A 1 482 ? 5.459 9.672 16.899 1.00 74.69 482 LEU A C 1
ATOM 3727 O O . LEU A 1 482 ? 6.117 10.404 16.164 1.00 74.69 482 LEU A O 1
ATOM 3731 N N . THR A 1 483 ? 5.449 8.346 16.766 1.00 76.94 483 THR A N 1
ATOM 3732 C CA . THR A 1 483 ? 6.212 7.641 15.728 1.00 76.94 483 THR A CA 1
ATOM 3733 C C . THR A 1 483 ? 5.769 8.062 14.333 1.00 76.94 483 THR A C 1
ATOM 3735 O O . THR A 1 483 ? 6.615 8.350 13.488 1.00 76.94 483 THR A O 1
ATOM 3738 N N . ALA A 1 484 ? 4.458 8.137 14.087 1.00 66.31 484 ALA A N 1
ATOM 3739 C CA . ALA A 1 484 ? 3.912 8.552 12.799 1.00 66.31 484 ALA A CA 1
ATOM 3740 C C . ALA A 1 484 ? 4.356 9.975 12.434 1.00 66.31 484 ALA A C 1
ATOM 3742 O O . ALA A 1 484 ? 4.814 10.210 11.316 1.00 66.31 484 ALA A O 1
ATOM 3743 N N . VAL A 1 485 ? 4.300 10.909 13.389 1.00 66.31 485 VAL A N 1
ATOM 3744 C CA . VAL A 1 485 ? 4.730 12.292 13.158 1.00 66.31 485 VAL A CA 1
ATOM 3745 C C . VAL A 1 485 ? 6.234 12.382 12.912 1.00 66.31 485 VAL A C 1
ATOM 3747 O O . VAL A 1 485 ? 6.646 13.038 11.960 1.00 66.31 485 VAL A O 1
ATOM 3750 N N . LEU A 1 486 ? 7.061 11.719 13.724 1.00 69.69 486 LEU A N 1
ATOM 3751 C CA . LEU A 1 486 ? 8.516 11.741 13.543 1.00 69.69 486 LEU A CA 1
ATOM 3752 C C . LEU A 1 486 ? 8.933 11.093 12.221 1.00 69.69 486 LEU A C 1
ATOM 3754 O O . LEU A 1 486 ? 9.801 11.622 11.535 1.00 69.69 486 LEU A O 1
ATOM 3758 N N . SER A 1 487 ? 8.272 10.002 11.825 1.00 66.19 487 SER A N 1
ATOM 3759 C CA . SER A 1 487 ? 8.494 9.361 10.524 1.00 66.19 487 SER A CA 1
ATOM 3760 C C . SER A 1 487 ? 8.144 10.307 9.378 1.00 66.19 487 SER A C 1
ATOM 3762 O O . SER A 1 487 ? 8.920 10.437 8.432 1.00 66.19 487 SER A O 1
ATOM 3764 N N . ALA A 1 488 ? 7.002 10.996 9.465 1.00 62.88 488 ALA A N 1
ATOM 3765 C CA . ALA A 1 488 ? 6.570 11.960 8.458 1.00 62.88 488 ALA A CA 1
ATOM 3766 C C . ALA A 1 488 ? 7.522 13.164 8.371 1.00 62.88 488 ALA A C 1
ATOM 3768 O O . ALA A 1 488 ? 7.919 13.553 7.272 1.00 62.88 488 ALA A O 1
ATOM 3769 N N . ALA A 1 489 ? 7.944 13.713 9.512 1.00 64.12 489 ALA A N 1
ATOM 3770 C CA . ALA A 1 489 ? 8.881 14.832 9.580 1.00 64.12 489 ALA A CA 1
ATOM 3771 C C . ALA A 1 489 ? 10.267 14.448 9.042 1.00 64.12 489 ALA A C 1
ATOM 3773 O O . ALA A 1 489 ? 10.815 15.158 8.203 1.00 64.12 489 ALA A O 1
ATOM 3774 N N . ALA A 1 490 ? 10.806 13.296 9.457 1.00 65.06 490 ALA A N 1
ATOM 3775 C CA . ALA A 1 490 ? 12.077 12.787 8.954 1.00 65.06 490 ALA A CA 1
ATOM 3776 C C . ALA A 1 490 ? 12.013 12.590 7.438 1.00 65.06 490 ALA A C 1
ATOM 3778 O O . ALA A 1 490 ? 12.865 13.105 6.721 1.00 65.06 490 ALA A O 1
ATOM 3779 N N . THR A 1 491 ? 10.973 11.910 6.939 1.00 62.94 491 THR A N 1
ATOM 3780 C CA . THR A 1 491 ? 10.765 11.673 5.498 1.00 62.94 491 THR A CA 1
ATOM 3781 C C . THR A 1 491 ? 10.707 12.984 4.724 1.00 62.94 491 THR A C 1
ATOM 3783 O O . THR A 1 491 ? 11.387 13.124 3.712 1.00 62.94 491 THR A O 1
ATOM 3786 N N . SER A 1 492 ? 9.974 13.972 5.239 1.00 61.06 492 SER A N 1
ATOM 3787 C CA . SER A 1 492 ? 9.901 15.305 4.637 1.00 61.06 492 SER A CA 1
ATOM 3788 C C . SER A 1 492 ? 11.267 15.995 4.608 1.00 61.06 492 SER A C 1
ATOM 3790 O O . SER A 1 492 ? 11.639 16.571 3.593 1.00 61.06 492 SER A O 1
ATOM 3792 N N . MET A 1 493 ? 12.052 15.880 5.683 1.00 65.94 493 MET A N 1
ATOM 3793 C CA . MET A 1 493 ? 13.405 16.433 5.759 1.00 65.94 493 MET A CA 1
ATOM 3794 C C . MET A 1 493 ? 14.377 15.745 4.790 1.00 65.94 493 MET A C 1
ATOM 3796 O O . MET A 1 493 ? 15.110 16.433 4.092 1.00 65.94 493 MET A O 1
ATOM 3800 N N . ALA A 1 494 ? 14.380 14.409 4.693 1.00 64.19 494 ALA A N 1
ATOM 3801 C CA . ALA A 1 494 ? 15.208 13.683 3.713 1.00 64.19 494 ALA A CA 1
ATOM 3802 C C . ALA A 1 494 ? 14.926 14.149 2.292 1.00 64.19 494 ALA A C 1
ATOM 3804 O O . ALA A 1 494 ? 15.847 14.383 1.516 1.00 64.19 494 ALA A O 1
ATOM 3805 N N . VAL A 1 495 ? 13.641 14.283 1.981 1.00 61.59 495 VAL A N 1
ATOM 3806 C CA . VAL A 1 495 ? 13.173 14.729 0.680 1.00 61.59 495 VAL A CA 1
ATOM 3807 C C . VAL A 1 495 ? 13.627 16.158 0.390 1.00 61.59 495 VAL A C 1
ATOM 3809 O O . VAL A 1 495 ? 14.150 16.405 -0.692 1.00 61.59 495 VAL A O 1
ATOM 3812 N N . LEU A 1 496 ? 13.482 17.083 1.345 1.00 65.12 496 LEU A N 1
ATOM 3813 C CA . LEU A 1 496 ? 13.986 18.457 1.210 1.00 65.12 496 LEU A CA 1
ATOM 3814 C C . LEU A 1 496 ? 15.506 18.482 1.017 1.00 65.12 496 LEU A C 1
ATOM 3816 O O . LEU A 1 496 ? 16.020 19.231 0.195 1.00 65.12 496 LEU A O 1
ATOM 3820 N N . LEU A 1 497 ? 16.219 17.607 1.725 1.00 68.69 497 LEU A N 1
ATOM 3821 C CA . LEU A 1 497 ? 17.656 17.388 1.567 1.00 68.69 497 LEU A CA 1
ATOM 3822 C C . LEU A 1 497 ? 18.001 16.541 0.343 1.00 68.69 497 LEU A C 1
ATOM 3824 O O . LEU A 1 497 ? 19.165 16.188 0.158 1.00 68.69 497 LEU A O 1
ATOM 3828 N N . SER A 1 498 ? 17.025 16.226 -0.513 1.00 60.53 498 SER A N 1
ATOM 3829 C CA . SER A 1 498 ? 17.270 15.571 -1.790 1.00 60.53 498 SER A CA 1
ATOM 3830 C C . SER A 1 498 ? 17.853 14.146 -1.670 1.00 60.53 498 SER A C 1
ATOM 3832 O O . SER A 1 498 ? 18.429 13.626 -2.630 1.00 60.53 498 SER A O 1
ATOM 3834 N N . ARG A 1 499 ? 17.675 13.494 -0.508 1.00 58.06 499 ARG A N 1
ATOM 3835 C CA . ARG A 1 499 ? 18.180 12.153 -0.156 1.00 58.06 499 ARG A CA 1
ATOM 3836 C C . ARG A 1 499 ? 17.054 11.126 -0.097 1.00 58.06 499 ARG A C 1
ATOM 3838 O O . ARG A 1 499 ? 16.000 11.398 0.475 1.00 58.06 499 ARG A O 1
ATOM 3845 N N . THR A 1 500 ? 17.286 9.915 -0.609 1.00 53.31 500 THR A N 1
ATOM 3846 C CA . THR A 1 500 ? 16.349 8.795 -0.408 1.00 53.31 500 THR A CA 1
ATOM 3847 C C . THR A 1 500 ? 16.245 8.491 1.082 1.00 53.31 500 THR A C 1
ATOM 3849 O O . THR A 1 500 ? 17.295 8.227 1.657 1.00 53.31 500 THR A O 1
ATOM 3852 N N . PRO A 1 501 ? 15.061 8.517 1.723 1.00 56.50 501 PRO A N 1
ATOM 3853 C CA . PRO A 1 501 ? 14.921 8.274 3.156 1.00 56.50 501 PRO A CA 1
ATOM 3854 C C . PRO A 1 501 ? 15.273 6.809 3.466 1.00 56.50 501 PRO A C 1
ATOM 3856 O O . PRO A 1 501 ? 14.449 5.924 3.224 1.00 56.50 501 PRO A O 1
ATOM 3859 N N . PRO A 1 502 ? 16.471 6.515 4.009 1.00 54.25 502 PRO A N 1
ATOM 3860 C CA . PRO A 1 502 ? 16.911 5.137 4.212 1.00 54.25 502 PRO A CA 1
ATOM 3861 C C . PRO A 1 502 ? 16.148 4.440 5.347 1.00 54.25 502 PRO A C 1
ATOM 3863 O O . PRO A 1 502 ? 16.151 3.221 5.428 1.00 54.25 502 PRO A O 1
ATOM 3866 N N . TRP A 1 503 ? 15.480 5.192 6.230 1.00 56.62 503 TRP A N 1
ATOM 3867 C CA . TRP A 1 503 ? 14.812 4.673 7.430 1.00 56.62 503 TRP A CA 1
ATOM 3868 C C . TRP A 1 503 ? 13.380 4.170 7.193 1.00 56.62 503 TRP A C 1
ATOM 3870 O O . TRP A 1 503 ? 12.768 3.653 8.123 1.00 56.62 503 TRP A O 1
ATOM 3880 N N . PHE A 1 504 ? 12.814 4.324 5.991 1.00 52.94 504 PHE A N 1
ATOM 3881 C CA . PHE A 1 504 ? 11.410 3.978 5.725 1.00 52.94 504 PHE A CA 1
ATOM 3882 C C . PHE A 1 504 ? 11.075 2.484 5.946 1.00 52.94 504 PHE A C 1
ATOM 3884 O O . PHE A 1 504 ? 10.109 2.194 6.656 1.00 52.94 504 PHE A O 1
ATOM 3891 N N . PRO A 1 505 ? 11.892 1.523 5.466 1.00 59.97 505 PRO A N 1
ATOM 3892 C CA . PRO A 1 505 ? 11.700 0.109 5.794 1.00 59.97 505 PRO A CA 1
ATOM 3893 C C . PRO A 1 505 ? 11.750 -0.120 7.317 1.00 59.97 505 PRO A C 1
ATOM 3895 O O . PRO A 1 505 ? 11.104 -1.008 7.865 1.00 59.97 505 PRO A O 1
ATOM 3898 N N . TYR A 1 506 ? 12.457 0.751 8.035 1.00 69.75 506 TYR A N 1
ATOM 3899 C CA . TYR A 1 506 ? 12.717 0.628 9.457 1.00 69.75 506 TYR A CA 1
ATOM 3900 C C . TYR A 1 506 ? 11.650 1.279 10.358 1.00 69.75 506 TYR A C 1
ATOM 3902 O O . TYR A 1 506 ? 11.845 1.338 11.572 1.00 69.75 506 TYR A O 1
ATOM 3910 N N . ILE A 1 507 ? 10.498 1.724 9.830 1.00 70.19 507 ILE A N 1
ATOM 3911 C CA . ILE A 1 507 ? 9.392 2.279 10.642 1.00 70.19 507 ILE A CA 1
ATOM 3912 C C . ILE A 1 507 ? 8.974 1.352 11.801 1.00 70.19 507 ILE A C 1
ATOM 3914 O O . ILE A 1 507 ? 8.796 1.857 12.912 1.00 70.19 507 ILE A O 1
ATOM 3918 N N . PRO A 1 508 ? 8.858 0.018 11.631 1.00 71.44 508 PRO A N 1
ATOM 3919 C CA . PRO A 1 508 ? 8.607 -0.883 12.756 1.00 71.44 508 PRO A CA 1
ATOM 3920 C C . PRO A 1 508 ? 9.650 -0.793 13.874 1.00 71.44 508 PRO A C 1
ATOM 3922 O O . PRO A 1 508 ? 9.307 -0.896 15.052 1.00 71.44 508 PRO A O 1
ATOM 3925 N N . PHE A 1 509 ? 10.914 -0.566 13.517 1.00 79.94 509 PHE A N 1
ATOM 3926 C CA . PHE A 1 509 ? 12.006 -0.403 14.471 1.00 79.94 509 PHE A CA 1
ATOM 3927 C C . PHE A 1 509 ? 11.952 0.969 15.133 1.00 79.94 509 PHE A C 1
ATOM 3929 O O . PHE A 1 509 ? 12.141 1.055 16.339 1.00 79.94 509 PHE A O 1
ATOM 3936 N N . LEU A 1 510 ? 11.618 2.031 14.393 1.00 79.75 510 LEU A N 1
ATOM 3937 C CA . LEU A 1 510 ? 11.390 3.354 14.977 1.00 79.75 510 LEU A CA 1
ATOM 3938 C C . LEU A 1 510 ? 10.239 3.310 15.993 1.00 79.75 510 LEU A C 1
ATOM 3940 O O . LEU A 1 510 ? 10.367 3.823 17.105 1.00 79.75 510 LEU A O 1
ATOM 3944 N N . LEU A 1 511 ? 9.143 2.630 15.641 1.00 82.69 511 LEU A N 1
ATOM 3945 C CA . LEU A 1 511 ? 8.024 2.389 16.546 1.00 82.69 511 LEU A CA 1
ATOM 3946 C C . LEU A 1 511 ? 8.474 1.627 17.791 1.00 82.69 511 LEU A C 1
ATOM 3948 O O . LEU A 1 511 ? 8.060 1.991 18.889 1.00 82.69 511 LEU A O 1
ATOM 3952 N N . LEU A 1 512 ? 9.310 0.595 17.645 1.00 86.81 512 LEU A N 1
ATOM 3953 C CA . LEU A 1 512 ? 9.878 -0.142 18.774 1.00 86.81 512 LEU A CA 1
ATOM 3954 C C . LEU A 1 512 ? 10.734 0.769 19.658 1.00 86.81 512 LEU A C 1
ATOM 3956 O O . LEU A 1 512 ? 10.507 0.822 20.862 1.00 86.81 512 LEU A O 1
ATOM 3960 N N . VAL A 1 513 ? 11.666 1.519 19.070 1.00 86.94 513 VAL A N 1
ATOM 3961 C CA . VAL A 1 513 ? 12.589 2.422 19.775 1.00 86.94 513 VAL A CA 1
ATOM 3962 C C . VAL A 1 513 ? 11.840 3.504 20.553 1.00 86.94 513 VAL A C 1
ATOM 3964 O O . VAL A 1 513 ? 12.273 3.873 21.639 1.00 86.94 513 VAL A O 1
ATOM 3967 N N . ILE A 1 514 ? 10.700 3.981 20.047 1.00 85.19 514 ILE A N 1
ATOM 3968 C CA . ILE A 1 514 ? 9.864 4.973 20.737 1.00 85.19 514 ILE A CA 1
ATOM 3969 C C . ILE A 1 514 ? 8.950 4.305 21.771 1.00 85.19 514 ILE A C 1
ATOM 3971 O O . ILE A 1 514 ? 8.897 4.723 22.928 1.00 85.19 514 ILE A O 1
ATOM 3975 N N . SER A 1 515 ? 8.217 3.267 21.370 1.00 87.19 515 SER A N 1
ATOM 3976 C CA . SER A 1 515 ? 7.155 2.671 22.190 1.00 87.19 515 SER A CA 1
ATOM 3977 C C . SER A 1 515 ? 7.710 1.845 23.348 1.00 87.19 515 SER A C 1
ATOM 3979 O O . SER A 1 515 ? 7.116 1.833 24.421 1.00 87.19 515 SER A O 1
ATOM 3981 N N . LEU A 1 516 ? 8.867 1.196 23.182 1.00 91.31 516 LEU A N 1
ATOM 3982 C CA . LEU A 1 516 ? 9.501 0.385 24.223 1.00 91.31 516 LEU A CA 1
ATOM 3983 C C . LEU A 1 516 ? 9.832 1.204 25.490 1.00 91.31 516 LEU A C 1
ATOM 3985 O O . LEU A 1 516 ? 9.290 0.879 26.552 1.00 91.31 516 LEU A O 1
ATOM 3989 N N . PRO A 1 517 ? 10.660 2.270 25.437 1.00 90.31 517 PRO A N 1
ATOM 3990 C CA . PRO A 1 517 ? 10.945 3.087 26.615 1.00 90.31 517 PRO A CA 1
ATOM 3991 C C . PRO A 1 517 ? 9.698 3.819 27.119 1.00 90.31 517 PRO A C 1
ATOM 3993 O O . PRO A 1 517 ? 9.547 3.993 28.329 1.00 90.31 517 PRO A O 1
ATOM 3996 N N . TRP A 1 518 ? 8.776 4.199 26.228 1.00 90.25 518 TRP A N 1
ATOM 3997 C CA . TRP A 1 518 ? 7.518 4.850 26.597 1.00 90.25 518 TRP A CA 1
ATOM 3998 C C . TRP A 1 518 ? 6.643 3.946 27.476 1.00 90.25 518 TRP A C 1
ATOM 4000 O O . TRP A 1 518 ? 6.304 4.306 28.609 1.00 90.25 518 TRP A O 1
ATOM 4010 N N . SER A 1 519 ? 6.334 2.740 26.997 1.00 90.31 519 SER A N 1
ATOM 4011 C CA . SER A 1 519 ? 5.542 1.742 27.718 1.00 90.31 519 SER A CA 1
ATOM 4012 C C . SER A 1 519 ? 6.237 1.300 29.010 1.00 90.31 519 SER A C 1
ATOM 4014 O O . SER A 1 519 ? 5.590 1.223 30.060 1.00 90.31 519 SER A O 1
ATOM 4016 N N . LEU A 1 520 ? 7.560 1.093 28.990 1.00 91.19 520 LEU A N 1
ATOM 4017 C CA . LEU A 1 520 ? 8.330 0.776 30.198 1.00 91.19 520 LEU A CA 1
ATOM 4018 C C . LEU A 1 520 ? 8.279 1.908 31.230 1.00 91.19 520 LEU A C 1
ATOM 4020 O O . LEU A 1 520 ? 8.018 1.646 32.404 1.00 91.19 520 LEU A O 1
ATOM 4024 N N . GLY A 1 521 ? 8.463 3.161 30.814 1.00 87.88 521 GLY A N 1
ATOM 4025 C CA . GLY A 1 521 ? 8.432 4.326 31.696 1.00 87.88 521 GLY A CA 1
ATOM 4026 C C . GLY A 1 521 ? 7.075 4.510 32.378 1.00 87.88 521 GLY A C 1
ATOM 4027 O O . GLY A 1 521 ? 7.003 4.616 33.609 1.00 87.88 521 GLY A O 1
ATOM 4028 N N . PHE A 1 522 ? 5.984 4.480 31.604 1.00 86.00 522 PHE A N 1
ATOM 4029 C CA . PHE A 1 522 ? 4.626 4.570 32.149 1.00 86.00 522 PHE A CA 1
ATOM 4030 C C . PHE A 1 522 ? 4.288 3.378 33.048 1.00 86.00 522 PHE A C 1
ATOM 4032 O O . PHE A 1 522 ? 3.769 3.571 34.152 1.00 86.00 522 PHE A O 1
ATOM 4039 N N . GLY A 1 523 ? 4.625 2.158 32.624 1.00 88.62 523 GLY A N 1
ATOM 4040 C CA . GLY A 1 523 ? 4.376 0.949 33.402 1.00 88.62 523 GLY A CA 1
ATOM 4041 C C . GLY A 1 523 ? 5.166 0.904 34.714 1.00 88.62 523 GLY A C 1
ATOM 4042 O O . GLY A 1 523 ? 4.590 0.597 35.757 1.00 88.62 523 GLY A O 1
ATOM 4043 N N . LEU A 1 524 ? 6.454 1.272 34.713 1.00 90.12 524 LEU A N 1
ATOM 4044 C CA . LEU A 1 524 ? 7.293 1.330 35.920 1.00 90.12 524 LEU A CA 1
ATOM 4045 C C . LEU A 1 524 ? 6.821 2.421 36.884 1.00 90.12 524 LEU A C 1
ATOM 4047 O O . LEU A 1 524 ? 6.760 2.186 38.092 1.00 90.12 524 LEU A O 1
ATOM 4051 N N . SER A 1 525 ? 6.455 3.595 36.363 1.00 85.69 525 SER A N 1
ATOM 4052 C CA . SER A 1 525 ? 5.909 4.696 37.162 1.00 85.69 525 SER A CA 1
ATOM 4053 C C . SER A 1 525 ? 4.593 4.296 37.832 1.00 85.69 525 SER A C 1
ATOM 4055 O O . SER A 1 525 ? 4.452 4.435 39.048 1.00 85.69 525 SER A O 1
ATOM 4057 N N . ALA A 1 526 ? 3.661 3.714 37.068 1.00 87.94 526 ALA A N 1
ATOM 4058 C CA . ALA A 1 526 ? 2.397 3.211 37.597 1.00 87.94 526 ALA A CA 1
ATOM 4059 C C . ALA A 1 526 ? 2.612 2.076 38.609 1.00 87.94 526 ALA A C 1
ATOM 4061 O O . ALA A 1 526 ? 1.995 2.090 39.669 1.00 87.94 526 ALA A O 1
ATOM 4062 N N . LYS A 1 527 ? 3.538 1.143 38.344 1.00 89.56 527 LYS A N 1
ATOM 4063 C CA . LYS A 1 527 ? 3.917 0.071 39.278 1.00 89.56 527 LYS A CA 1
ATOM 4064 C C . LYS A 1 527 ? 4.413 0.627 40.612 1.00 89.56 527 LYS A C 1
ATOM 4066 O O . LYS A 1 527 ? 3.939 0.188 41.655 1.00 89.56 527 LYS A O 1
ATOM 4071 N N . ARG A 1 528 ? 5.360 1.573 40.588 1.00 88.12 528 ARG A N 1
ATOM 4072 C CA . ARG A 1 528 ? 5.926 2.175 41.807 1.00 88.12 528 ARG A CA 1
ATOM 4073 C C . ARG A 1 528 ? 4.844 2.878 42.621 1.00 88.12 528 ARG A C 1
ATOM 4075 O O . ARG A 1 528 ? 4.720 2.594 43.804 1.00 88.12 528 ARG A O 1
ATOM 4082 N N . LYS A 1 529 ? 4.037 3.726 41.975 1.00 83.69 529 LYS A N 1
ATOM 4083 C CA . LYS A 1 529 ? 2.951 4.472 42.630 1.00 83.69 529 LYS A CA 1
ATOM 4084 C C . LYS A 1 529 ? 1.870 3.557 43.192 1.00 83.69 529 LYS A C 1
ATOM 4086 O O . LYS A 1 529 ? 1.430 3.759 44.316 1.00 83.69 529 LYS A O 1
ATOM 4091 N N . LEU A 1 530 ? 1.467 2.534 42.436 1.00 84.56 530 LEU A N 1
ATOM 4092 C CA . LEU A 1 530 ? 0.492 1.559 42.908 1.00 84.56 530 LEU A CA 1
ATOM 4093 C C . LEU A 1 530 ? 1.029 0.848 44.153 1.00 84.56 530 LEU A C 1
ATOM 4095 O O . LEU A 1 530 ? 0.347 0.817 45.161 1.00 84.56 530 LEU A O 1
ATOM 4099 N N . LEU A 1 531 ? 2.262 0.341 44.131 1.00 84.31 531 LEU A N 1
ATOM 4100 C CA . LEU A 1 531 ? 2.811 -0.399 45.271 1.00 84.31 531 LEU A CA 1
ATOM 4101 C C . LEU A 1 531 ? 3.066 0.471 46.513 1.00 84.31 531 LEU A C 1
ATOM 4103 O O . LEU A 1 531 ? 2.984 -0.059 47.615 1.00 84.31 531 LEU A O 1
ATOM 4107 N N . SER A 1 532 ? 3.354 1.769 46.362 1.00 82.25 532 SER A N 1
ATOM 4108 C CA . SER A 1 532 ? 3.622 2.659 47.502 1.00 82.25 532 SER A CA 1
ATOM 4109 C C . SER A 1 532 ? 2.393 3.397 48.039 1.00 82.25 532 SER A C 1
ATOM 4111 O O . SER A 1 532 ? 2.347 3.695 49.227 1.00 82.25 532 SER A O 1
ATOM 4113 N N . GLN A 1 533 ? 1.398 3.705 47.198 1.00 82.38 533 GLN A N 1
ATOM 4114 C CA . GLN A 1 533 ? 0.281 4.601 47.549 1.00 82.38 533 GLN A CA 1
ATOM 4115 C C . GLN A 1 533 ? -1.101 3.932 47.493 1.00 82.38 533 GLN A C 1
ATOM 4117 O O . GLN A 1 533 ? -2.104 4.614 47.691 1.00 82.38 533 GLN A O 1
ATOM 4122 N N . PHE A 1 534 ? -1.187 2.618 47.237 1.00 79.25 534 PHE A N 1
ATOM 4123 C CA . PHE A 1 534 ? -2.467 1.915 47.064 1.00 79.25 534 PHE A CA 1
ATOM 4124 C C . PHE A 1 534 ? -3.463 2.178 48.197 1.00 79.25 534 PHE A C 1
ATOM 4126 O O . PHE A 1 534 ? -4.576 2.621 47.931 1.00 79.25 534 PHE A O 1
ATOM 4133 N N . ARG A 1 535 ? -3.056 1.924 49.450 1.00 74.62 535 ARG A N 1
ATOM 4134 C CA . ARG A 1 535 ? -3.946 2.023 50.618 1.00 74.62 535 ARG A CA 1
ATOM 4135 C C . ARG A 1 535 ? -4.415 3.460 50.853 1.00 74.62 535 ARG A C 1
ATOM 4137 O O . ARG A 1 535 ? -5.608 3.661 51.023 1.00 74.62 535 ARG A O 1
ATOM 4144 N N . LEU A 1 536 ? -3.507 4.435 50.748 1.00 75.19 536 LEU A N 1
ATOM 4145 C CA . LEU A 1 536 ? -3.808 5.866 50.892 1.00 75.19 536 LEU A CA 1
ATOM 4146 C C . LEU A 1 536 ? -4.863 6.331 49.874 1.00 75.19 536 LEU A C 1
ATOM 4148 O O . LEU A 1 536 ? -5.862 6.949 50.226 1.00 75.19 536 LEU A O 1
ATOM 4152 N N . ILE A 1 537 ? -4.663 6.000 48.596 1.00 75.56 537 ILE A N 1
ATOM 4153 C CA . ILE A 1 537 ? -5.558 6.445 47.518 1.00 75.56 537 ILE A CA 1
ATOM 4154 C C . ILE A 1 537 ? -6.901 5.720 47.584 1.00 75.56 537 ILE A C 1
ATOM 4156 O O . ILE A 1 537 ? -7.935 6.305 47.262 1.00 75.56 537 ILE A O 1
ATOM 4160 N N . ALA A 1 538 ? -6.895 4.451 47.988 1.00 71.06 538 ALA A N 1
ATOM 4161 C CA . ALA A 1 538 ? -8.120 3.688 48.124 1.00 71.06 538 ALA A CA 1
ATOM 4162 C C . ALA A 1 538 ? -8.953 4.119 49.348 1.00 71.06 538 ALA A C 1
ATOM 4164 O O . ALA A 1 538 ? -10.175 4.079 49.255 1.00 71.06 538 ALA A O 1
ATOM 4165 N N . SER A 1 539 ? -8.329 4.596 50.437 1.00 67.75 539 SER A N 1
ATOM 4166 C CA . SER A 1 539 ? -9.030 5.099 51.631 1.00 67.75 539 SER A CA 1
ATOM 4167 C C . SER A 1 539 ? -9.570 6.525 51.496 1.00 67.75 539 SER A C 1
ATOM 4169 O O . SER A 1 539 ? -10.580 6.858 52.105 1.00 67.75 539 SER A O 1
ATOM 4171 N N . GLU A 1 540 ? -8.915 7.400 50.725 1.00 64.81 540 GLU A N 1
ATOM 4172 C CA . GLU A 1 540 ? -9.311 8.818 50.656 1.00 64.81 540 GLU A CA 1
ATOM 4173 C C . GLU A 1 540 ? -10.597 9.070 49.848 1.00 64.81 540 GLU A C 1
ATOM 4175 O O . GLU A 1 540 ? -11.235 10.118 50.008 1.00 64.81 540 GLU A O 1
ATOM 4180 N N . GLY A 1 541 ? -10.995 8.138 48.972 1.00 58.78 541 GLY A N 1
ATOM 4181 C CA . GLY A 1 541 ? -12.065 8.367 47.997 1.00 58.78 541 GLY A CA 1
ATOM 4182 C C . GLY A 1 541 ? -11.839 9.650 47.172 1.00 58.78 541 GLY A C 1
ATOM 4183 O O . GLY A 1 541 ? -10.858 10.375 47.316 1.00 58.78 541 GLY A O 1
ATOM 4184 N N . PHE A 1 542 ? -12.753 10.017 46.272 1.00 52.72 542 PHE A N 1
ATOM 4185 C CA . PHE A 1 542 ? -12.566 11.224 45.438 1.00 52.72 542 PHE A CA 1
ATOM 4186 C C . PHE A 1 542 ? -12.552 12.563 46.198 1.00 52.72 542 PHE A C 1
ATOM 4188 O O . PHE A 1 542 ? -12.386 13.606 45.562 1.00 52.72 542 PHE A O 1
ATOM 4195 N N . ARG A 1 543 ? -12.733 12.575 47.526 1.00 45.97 543 ARG A N 1
ATOM 4196 C CA . ARG A 1 543 ? -12.954 13.808 48.295 1.00 45.97 543 ARG A CA 1
ATOM 4197 C C . ARG A 1 543 ? -11.705 14.688 48.446 1.00 45.97 543 ARG A C 1
ATOM 4199 O O . ARG A 1 543 ? -11.874 15.872 48.716 1.00 45.97 543 ARG A O 1
ATOM 4206 N N . LYS A 1 544 ? -10.479 14.188 48.213 1.00 41.62 544 LYS A N 1
ATOM 4207 C CA . LYS A 1 544 ? -9.238 14.984 48.386 1.00 41.62 544 LYS A CA 1
ATOM 4208 C C . LYS A 1 544 ? -8.156 14.839 47.307 1.00 41.62 544 LYS A C 1
ATOM 4210 O O . LYS A 1 544 ? -7.046 15.329 47.498 1.00 41.62 544 LYS A O 1
ATOM 4215 N N . SER A 1 545 ? -8.450 14.322 46.111 1.00 40.53 545 SER A N 1
ATOM 4216 C CA . SER A 1 545 ? -7.435 14.226 45.036 1.00 40.53 545 SER A CA 1
ATOM 4217 C C . SER A 1 545 ? -6.924 15.583 44.492 1.00 40.53 545 SER A C 1
ATOM 4219 O O . SER A 1 545 ? -6.160 15.610 43.529 1.00 40.53 545 SER A O 1
ATOM 4221 N N . ALA A 1 546 ? -7.353 16.713 45.069 1.00 39.47 546 ALA A N 1
ATOM 4222 C CA . ALA A 1 546 ? -6.820 18.052 44.818 1.00 39.47 546 ALA A CA 1
ATOM 4223 C C . ALA A 1 546 ? -5.688 18.469 45.788 1.00 39.47 546 ALA A C 1
ATOM 4225 O O . ALA A 1 546 ? -5.012 19.458 45.513 1.00 39.47 546 ALA A O 1
ATOM 4226 N N . LEU A 1 547 ? -5.460 17.742 46.894 1.00 37.22 547 LEU A N 1
ATOM 4227 C CA . LEU A 1 547 ? -4.558 18.172 47.978 1.00 37.22 547 LEU A CA 1
ATOM 4228 C C . LEU A 1 547 ? -3.237 17.399 48.084 1.00 37.22 547 LEU A C 1
ATOM 4230 O O . LEU A 1 547 ? -2.339 17.856 48.789 1.00 37.22 547 LEU A O 1
ATOM 4234 N N . VAL A 1 548 ? -3.044 16.309 47.334 1.00 40.81 548 VAL A N 1
ATOM 4235 C CA . VAL A 1 548 ? -1.710 15.704 47.190 1.00 40.81 548 VAL A CA 1
ATOM 4236 C C . VAL A 1 548 ? -0.882 16.588 46.253 1.00 40.81 548 VAL A C 1
ATOM 4238 O O . VAL A 1 548 ? -0.791 16.352 45.046 1.00 40.81 548 VAL A O 1
ATOM 4241 N N . ARG A 1 549 ? -0.293 17.658 46.802 1.00 34.56 549 ARG A N 1
ATOM 4242 C CA . ARG A 1 549 ? 0.840 18.336 46.166 1.00 34.56 549 ARG A CA 1
ATOM 4243 C C . ARG A 1 549 ? 1.952 17.288 46.038 1.00 34.56 549 ARG A C 1
ATOM 4245 O O . ARG A 1 549 ? 2.354 16.739 47.061 1.00 34.56 549 ARG A O 1
ATOM 4252 N N . PRO A 1 550 ? 2.438 16.968 44.826 1.00 37.06 550 PRO A N 1
ATOM 4253 C CA . PRO A 1 550 ? 3.581 16.083 44.701 1.00 37.06 550 PRO A CA 1
ATOM 4254 C C . PRO A 1 550 ? 4.763 16.741 45.412 1.00 37.06 550 PRO A C 1
ATOM 4256 O O . PRO A 1 550 ? 5.047 17.920 45.184 1.00 37.06 550 PRO A O 1
ATOM 4259 N N . ASP A 1 551 ? 5.411 15.981 46.290 1.00 37.44 551 ASP A N 1
ATOM 4260 C CA . ASP A 1 551 ? 6.639 16.386 46.956 1.00 37.44 551 ASP A CA 1
ATOM 4261 C C . ASP A 1 551 ? 7.637 16.906 45.904 1.00 37.44 551 ASP A C 1
ATOM 4263 O O . ASP A 1 551 ? 7.900 16.245 44.890 1.00 37.44 551 ASP A O 1
ATOM 4267 N N . ARG A 1 552 ? 8.139 18.133 46.103 1.00 39.41 552 ARG A N 1
ATOM 4268 C CA . ARG A 1 552 ? 8.915 18.913 45.115 1.00 39.41 552 ARG A CA 1
ATOM 4269 C C . ARG A 1 552 ? 10.227 18.232 44.695 1.00 39.41 552 ARG A C 1
ATOM 4271 O O . ARG A 1 552 ? 10.880 18.714 43.776 1.00 39.41 552 ARG A O 1
ATOM 4278 N N . LYS A 1 553 ? 10.611 17.121 45.331 1.00 38.53 553 LYS A N 1
ATOM 4279 C CA . LYS A 1 553 ? 11.929 16.488 45.192 1.00 38.53 553 LYS A CA 1
ATOM 4280 C C . LYS A 1 553 ? 12.017 15.296 44.223 1.00 38.53 553 LYS A C 1
ATOM 4282 O O . LYS A 1 553 ? 13.087 14.716 44.102 1.00 38.53 553 LYS A O 1
ATOM 4287 N N . THR A 1 554 ? 10.969 14.942 43.465 1.00 40.25 554 THR A N 1
ATOM 4288 C CA . THR A 1 554 ? 11.070 13.900 42.407 1.00 40.25 554 THR A CA 1
ATOM 4289 C C . THR A 1 554 ? 10.845 14.465 40.997 1.00 40.25 554 THR A C 1
ATOM 4291 O O . THR A 1 554 ? 9.745 14.474 40.439 1.00 40.25 554 THR A O 1
ATOM 4294 N N . THR A 1 555 ? 11.938 14.928 40.394 1.00 42.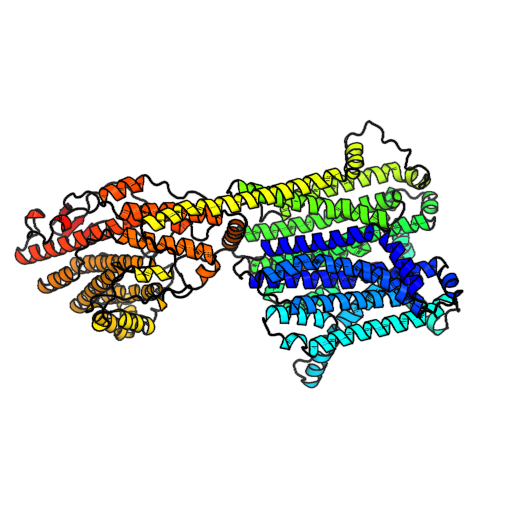69 555 THR A N 1
ATOM 4295 C CA . THR A 1 555 ? 12.031 15.686 39.132 1.00 42.69 555 THR A CA 1
ATOM 4296 C C . THR A 1 555 ? 11.479 14.981 37.880 1.00 42.69 555 THR A C 1
ATOM 4298 O O . THR A 1 555 ? 11.064 15.661 36.947 1.00 42.69 555 THR A O 1
ATOM 4301 N N . LEU A 1 556 ? 11.330 13.650 37.857 1.00 35.34 556 LEU A N 1
ATOM 4302 C CA . LEU A 1 556 ? 10.702 12.922 36.731 1.00 35.34 556 LEU A CA 1
ATOM 4303 C C . LEU A 1 556 ? 9.180 12.716 36.878 1.00 35.34 556 LEU A C 1
ATOM 4305 O O . LEU A 1 556 ? 8.441 12.653 35.889 1.00 35.34 556 LEU A O 1
ATOM 4309 N N . ALA A 1 557 ? 8.673 12.633 38.111 1.00 33.38 557 ALA A N 1
ATOM 4310 C CA . ALA A 1 557 ? 7.253 12.385 38.373 1.00 33.38 557 ALA A CA 1
ATOM 4311 C C . ALA A 1 557 ? 6.404 13.657 38.195 1.00 33.38 557 ALA A C 1
ATOM 4313 O O . ALA A 1 557 ? 5.277 13.587 37.702 1.00 33.38 557 ALA A O 1
ATOM 4314 N N . ALA A 1 558 ? 6.966 14.823 38.530 1.00 32.91 558 ALA A N 1
ATOM 4315 C CA . ALA A 1 558 ? 6.348 16.122 38.273 1.00 32.91 558 ALA A CA 1
ATOM 4316 C C . ALA A 1 558 ? 6.331 16.474 36.773 1.00 32.91 558 ALA A C 1
ATOM 4318 O O . ALA A 1 558 ? 5.344 17.031 36.287 1.00 32.91 558 ALA A O 1
ATOM 4319 N N . PHE A 1 559 ? 7.372 16.087 36.024 1.00 35.22 559 PHE A N 1
ATOM 4320 C CA . PHE A 1 559 ? 7.437 16.285 34.574 1.00 35.22 559 PHE A CA 1
ATOM 4321 C C . PHE A 1 559 ? 6.352 15.470 33.856 1.00 35.22 559 PHE A C 1
ATOM 4323 O O . PHE A 1 559 ? 5.553 16.032 33.116 1.00 35.22 559 PHE A O 1
ATOM 4330 N N . THR A 1 560 ? 6.221 14.176 34.177 1.00 38.38 560 THR A N 1
ATOM 4331 C CA . THR A 1 560 ? 5.209 13.274 33.584 1.00 38.38 560 THR A CA 1
ATOM 4332 C C . THR A 1 560 ? 3.756 13.649 33.915 1.00 38.38 560 THR A C 1
ATOM 4334 O O . THR A 1 560 ? 2.875 13.471 33.076 1.00 38.38 560 THR A O 1
ATOM 4337 N N . PHE A 1 561 ? 3.480 14.216 35.097 1.00 35.56 561 PHE A N 1
ATOM 4338 C CA . PHE A 1 561 ? 2.128 14.662 35.479 1.00 35.56 561 PHE A CA 1
ATOM 4339 C C . PHE A 1 561 ? 1.740 16.015 34.851 1.00 35.56 561 PHE A C 1
ATOM 4341 O O . PHE A 1 561 ? 0.566 16.261 34.568 1.00 35.56 561 PHE A O 1
ATOM 4348 N N . ARG A 1 562 ? 2.723 16.888 34.594 1.00 37.25 562 ARG A N 1
ATOM 4349 C CA . ARG A 1 562 ? 2.536 18.199 33.948 1.00 37.25 562 ARG A CA 1
ATOM 4350 C C . ARG A 1 562 ? 2.486 18.095 32.416 1.00 37.25 562 ARG A C 1
ATOM 4352 O O . ARG A 1 562 ? 1.749 18.858 31.795 1.00 37.25 562 ARG A O 1
ATOM 4359 N N . PHE A 1 563 ? 3.153 17.091 31.838 1.00 39.19 563 PHE A N 1
ATOM 4360 C CA . PHE A 1 563 ? 3.172 16.780 30.400 1.00 39.19 563 PHE A CA 1
ATOM 4361 C C . PHE A 1 563 ? 1.768 16.573 29.801 1.00 39.19 563 PHE A C 1
ATOM 4363 O O . PHE A 1 563 ? 1.497 16.970 28.673 1.00 39.19 563 PHE A O 1
ATOM 4370 N N . TRP A 1 564 ? 0.835 16.002 30.572 1.00 38.97 564 TRP A N 1
ATOM 4371 C CA . TRP A 1 564 ? -0.506 15.628 30.094 1.00 38.97 564 TRP A CA 1
ATOM 4372 C C . TRP A 1 564 ? -1.557 16.751 30.162 1.00 38.97 564 TRP A C 1
ATOM 4374 O O . TRP A 1 564 ? -2.668 16.585 29.662 1.00 38.97 564 TRP A O 1
ATOM 4384 N N . ARG A 1 565 ? -1.234 17.895 30.783 1.00 39.91 565 ARG A N 1
ATOM 4385 C CA . ARG A 1 565 ? -2.134 19.064 30.872 1.00 39.91 565 ARG A CA 1
ATOM 4386 C C . ARG A 1 565 ? -1.954 20.068 29.733 1.00 39.91 565 ARG A C 1
ATOM 4388 O O . ARG A 1 565 ? -2.650 21.076 29.720 1.00 39.91 565 ARG A O 1
ATOM 4395 N N . TRP A 1 566 ? -1.033 19.820 28.805 1.00 39.38 566 TRP A N 1
ATOM 4396 C CA . TRP A 1 566 ? -0.707 20.744 27.723 1.00 39.38 566 TRP A CA 1
ATOM 4397 C C . TRP A 1 566 ? -1.287 20.234 26.397 1.00 39.38 566 TRP A C 1
ATOM 4399 O O . TRP A 1 566 ? -0.582 19.561 25.648 1.00 39.38 566 TRP A O 1
ATOM 4409 N N . PRO A 1 567 ? -2.538 20.586 26.037 1.00 43.97 567 PRO A N 1
ATOM 4410 C CA . PRO A 1 567 ? -3.017 20.410 24.663 1.00 43.97 567 PRO A CA 1
ATOM 4411 C C . PRO A 1 567 ? -2.085 21.099 23.641 1.00 43.97 567 PRO A C 1
ATOM 4413 O O . PRO A 1 567 ? -1.959 20.631 22.515 1.00 43.97 567 PRO A O 1
ATOM 4416 N N . LYS A 1 568 ? -1.328 22.123 24.075 1.00 39.88 568 LYS A N 1
ATOM 4417 C CA . LYS A 1 568 ? -0.272 22.802 23.302 1.00 39.88 568 LYS A CA 1
ATOM 4418 C C . LYS A 1 568 ? 0.935 21.922 22.927 1.00 39.88 568 LYS A C 1
ATOM 4420 O O . LYS A 1 568 ? 1.670 22.259 22.009 1.00 39.88 568 LYS A O 1
ATOM 4425 N N . LEU A 1 569 ? 1.175 20.806 23.618 1.00 42.41 569 LEU A N 1
ATOM 4426 C CA . LEU A 1 569 ? 2.285 19.899 23.290 1.00 42.41 569 LEU A CA 1
ATOM 4427 C C . LEU A 1 569 ? 1.916 18.913 22.180 1.00 42.41 569 LEU A C 1
ATOM 4429 O O . LEU A 1 569 ? 2.801 18.478 21.456 1.00 42.41 569 LEU A O 1
ATOM 4433 N N . TYR A 1 570 ? 0.623 18.626 21.988 1.00 47.25 570 TYR A N 1
ATOM 4434 C CA . TYR A 1 570 ? 0.146 17.904 20.807 1.00 47.25 570 TYR A CA 1
ATOM 4435 C C . TYR A 1 570 ? 0.158 18.804 19.565 1.00 47.25 570 TYR A C 1
ATOM 4437 O O . TYR A 1 570 ? 0.430 18.318 18.476 1.00 47.25 570 TYR A O 1
ATOM 4445 N N . SER A 1 571 ? -0.041 20.122 19.699 1.00 52.75 571 SER A N 1
ATOM 4446 C CA . SER A 1 571 ? 0.016 21.033 18.546 1.00 52.75 571 SER A CA 1
ATOM 4447 C C . SER A 1 571 ? 1.415 21.209 17.951 1.00 52.75 571 SER A C 1
ATOM 4449 O O . SER A 1 571 ? 1.507 21.544 16.780 1.00 52.75 571 SER A O 1
ATOM 4451 N N . ILE A 1 572 ? 2.497 20.962 18.700 1.00 56.19 572 ILE A N 1
ATOM 4452 C CA . ILE A 1 572 ? 3.877 21.044 18.177 1.00 56.19 572 ILE A CA 1
ATOM 4453 C C . ILE A 1 572 ? 4.136 19.987 17.084 1.00 56.19 572 ILE A C 1
ATOM 4455 O O . ILE A 1 572 ? 4.495 20.382 15.978 1.00 56.19 572 ILE A O 1
ATOM 4459 N N . PRO A 1 573 ? 3.919 18.673 17.314 1.00 52.06 573 PRO A N 1
ATOM 4460 C CA . PRO A 1 573 ? 4.077 17.663 16.273 1.00 52.06 573 PRO A CA 1
ATOM 4461 C C . PRO A 1 573 ? 3.135 17.888 15.079 1.00 52.06 573 PRO A C 1
ATOM 4463 O O . PRO A 1 573 ? 3.562 17.740 13.938 1.00 52.06 573 PRO A O 1
ATOM 4466 N N . PHE A 1 574 ? 1.887 18.318 15.308 1.00 53.12 574 PHE A N 1
ATOM 4467 C CA . PHE A 1 574 ? 0.975 18.672 14.211 1.00 53.12 574 PHE A CA 1
ATOM 4468 C C . PHE A 1 574 ? 1.430 19.922 13.434 1.00 53.12 574 PHE A C 1
ATOM 4470 O O . PHE A 1 574 ? 1.335 19.942 12.210 1.00 53.12 574 PHE A O 1
ATOM 4477 N N . GLY A 1 575 ? 1.969 20.936 14.115 1.00 61.38 575 GLY A N 1
ATOM 4478 C CA . GLY A 1 575 ? 2.530 22.137 13.494 1.00 61.38 575 GLY A CA 1
ATOM 4479 C C . GLY A 1 575 ? 3.788 21.840 12.679 1.00 61.38 575 GLY A C 1
ATOM 4480 O O . GLY A 1 575 ? 3.912 22.314 11.554 1.00 61.38 575 GLY A O 1
ATOM 4481 N N . LEU A 1 576 ? 4.677 20.983 13.190 1.00 58.03 576 LEU A N 1
ATOM 4482 C CA . LEU A 1 576 ? 5.841 20.489 12.449 1.00 58.03 576 LEU A CA 1
ATOM 4483 C C . LEU A 1 576 ? 5.421 19.686 11.213 1.00 58.03 576 LEU A C 1
ATOM 4485 O O . LEU A 1 576 ? 6.009 19.866 10.149 1.00 58.03 576 LEU A O 1
ATOM 4489 N N . ALA A 1 577 ? 4.387 18.845 11.317 1.00 54.81 577 ALA A N 1
ATOM 4490 C CA . ALA A 1 577 ? 3.851 18.115 10.170 1.00 54.81 577 ALA A CA 1
ATOM 4491 C C . ALA A 1 577 ? 3.269 19.066 9.108 1.00 54.81 577 ALA A C 1
ATOM 4493 O O . ALA A 1 577 ? 3.560 18.906 7.926 1.00 54.81 577 ALA A O 1
ATOM 4494 N N . ALA A 1 578 ? 2.513 20.091 9.516 1.00 61.22 578 ALA A N 1
ATOM 4495 C CA . ALA A 1 578 ? 1.960 21.091 8.602 1.00 61.22 578 ALA A CA 1
ATOM 4496 C C . ALA A 1 578 ? 3.057 21.905 7.890 1.00 61.22 578 ALA A C 1
ATOM 4498 O O . ALA A 1 578 ? 3.008 22.064 6.671 1.00 61.22 578 ALA A O 1
ATOM 4499 N N . LEU A 1 579 ? 4.081 22.355 8.625 1.00 68.94 579 LEU A N 1
ATOM 4500 C CA . LEU A 1 579 ? 5.253 23.033 8.056 1.00 68.94 579 LEU A CA 1
ATOM 4501 C C . LEU A 1 579 ? 6.025 22.129 7.089 1.00 68.94 579 LEU A C 1
ATOM 4503 O O . LEU A 1 579 ? 6.426 22.579 6.020 1.00 68.94 579 LEU A O 1
ATOM 4507 N N . SER A 1 580 ? 6.185 20.848 7.432 1.00 61.81 580 SER A N 1
ATOM 4508 C CA . SER A 1 580 ? 6.835 19.860 6.564 1.00 61.81 580 SER A CA 1
ATOM 4509 C C . SER A 1 580 ? 6.079 19.696 5.243 1.00 61.81 580 SER A C 1
ATOM 4511 O O . SER A 1 580 ? 6.685 19.737 4.177 1.00 61.81 580 SER A O 1
ATOM 4513 N N . VAL A 1 581 ? 4.748 19.578 5.296 1.00 62.66 581 VAL A N 1
ATOM 4514 C CA . VAL A 1 581 ? 3.901 19.493 4.097 1.00 62.66 581 VAL A CA 1
ATOM 4515 C C . VAL A 1 581 ? 4.002 20.769 3.260 1.00 62.66 581 VAL A C 1
ATOM 4517 O O . VAL A 1 581 ? 4.176 20.682 2.047 1.00 62.66 581 VAL A O 1
ATOM 4520 N N . ALA A 1 582 ? 3.948 21.948 3.885 1.00 70.19 582 ALA A N 1
ATOM 4521 C CA . ALA A 1 582 ? 4.092 23.220 3.177 1.00 70.19 582 ALA A CA 1
ATOM 4522 C C . ALA A 1 582 ? 5.455 23.330 2.471 1.00 70.19 582 ALA A C 1
ATOM 4524 O O . ALA A 1 582 ? 5.510 23.675 1.292 1.00 70.19 582 ALA A O 1
ATOM 4525 N N . ALA A 1 583 ? 6.544 22.958 3.150 1.00 72.88 583 ALA A N 1
ATOM 4526 C CA . ALA A 1 583 ? 7.884 22.941 2.571 1.00 72.88 583 ALA A CA 1
ATOM 4527 C C . ALA A 1 583 ? 7.988 21.970 1.381 1.00 72.88 583 ALA A C 1
ATOM 4529 O O . ALA A 1 583 ? 8.572 22.319 0.356 1.00 72.88 583 ALA A O 1
ATOM 4530 N N . LEU A 1 584 ? 7.372 20.786 1.471 1.00 69.69 584 LEU A N 1
ATOM 4531 C CA . LEU A 1 584 ? 7.317 19.824 0.365 1.00 69.69 584 LEU A CA 1
ATOM 4532 C C . LEU A 1 584 ? 6.539 20.352 -0.845 1.00 69.69 584 LEU A C 1
ATOM 4534 O O . LEU A 1 584 ? 6.956 20.132 -1.981 1.00 69.69 584 LEU A O 1
ATOM 4538 N N . LEU A 1 585 ? 5.431 21.064 -0.622 1.00 72.50 585 LEU A N 1
ATOM 4539 C CA . LEU A 1 585 ? 4.655 21.683 -1.700 1.00 72.50 585 LEU A CA 1
ATOM 4540 C C . LEU A 1 585 ? 5.442 22.802 -2.393 1.00 72.50 585 LEU A C 1
ATOM 4542 O O . LEU A 1 585 ? 5.431 22.874 -3.622 1.00 72.50 585 LEU A O 1
ATOM 4546 N N . ILE A 1 586 ? 6.163 23.628 -1.627 1.00 80.44 586 ILE A N 1
ATOM 4547 C CA . ILE A 1 586 ? 7.050 24.669 -2.168 1.00 80.44 586 ILE A CA 1
ATOM 4548 C C . ILE A 1 586 ? 8.186 24.031 -2.974 1.00 80.44 586 ILE A C 1
ATOM 4550 O O . ILE A 1 586 ? 8.427 24.433 -4.109 1.00 80.44 586 ILE A O 1
ATOM 4554 N N . HIS A 1 587 ? 8.838 22.998 -2.436 1.00 80.88 587 HIS A N 1
ATOM 4555 C CA . HIS A 1 587 ? 9.909 22.273 -3.124 1.00 80.88 587 HIS A CA 1
ATOM 4556 C C . HIS A 1 587 ? 9.426 21.641 -4.442 1.00 80.88 587 HIS A C 1
ATOM 4558 O O . HIS A 1 587 ? 10.085 21.769 -5.475 1.00 80.88 587 HIS A O 1
ATOM 4564 N N . ARG A 1 588 ? 8.233 21.029 -4.438 1.00 80.12 588 ARG A N 1
ATOM 4565 C CA . ARG A 1 588 ? 7.582 20.504 -5.647 1.00 80.12 588 ARG A CA 1
ATOM 4566 C C . ARG A 1 588 ? 7.332 21.607 -6.676 1.00 80.12 588 ARG A C 1
ATOM 4568 O O . ARG A 1 588 ? 7.621 21.422 -7.856 1.00 80.12 588 ARG A O 1
ATOM 4575 N N . ALA A 1 589 ? 6.774 22.738 -6.245 1.00 82.31 589 ALA A N 1
ATOM 4576 C CA . ALA A 1 589 ? 6.501 23.869 -7.126 1.00 82.31 589 ALA A CA 1
ATOM 4577 C C . ALA A 1 589 ? 7.793 24.449 -7.723 1.00 82.31 589 ALA A C 1
ATOM 4579 O O . ALA A 1 589 ? 7.829 24.750 -8.915 1.00 82.31 589 ALA A O 1
ATOM 4580 N N . TRP A 1 590 ? 8.857 24.535 -6.921 1.00 86.50 590 TRP A N 1
ATOM 4581 C CA . TRP A 1 590 ? 10.159 25.033 -7.349 1.00 86.50 590 TRP A CA 1
ATOM 4582 C C . TRP A 1 590 ? 10.773 24.172 -8.454 1.00 86.50 590 TRP A C 1
ATOM 4584 O O . TRP A 1 590 ? 11.101 24.703 -9.511 1.00 86.50 590 TRP A O 1
ATOM 4594 N N . TRP A 1 591 ? 10.843 22.846 -8.285 1.00 84.62 591 TRP A N 1
ATOM 4595 C CA . TRP A 1 591 ? 11.388 21.973 -9.333 1.00 84.62 591 TRP A CA 1
ATOM 4596 C C . TRP A 1 591 ? 10.521 21.924 -10.589 1.00 84.62 591 TRP A C 1
ATOM 4598 O O . TRP A 1 591 ? 11.049 21.877 -11.699 1.00 84.62 591 TRP A O 1
ATOM 4608 N N . LYS A 1 592 ? 9.196 22.024 -10.440 1.00 83.81 592 LYS A N 1
ATOM 4609 C CA . LYS A 1 592 ? 8.296 22.161 -11.589 1.00 83.81 592 LYS A CA 1
ATOM 4610 C C . LYS A 1 592 ? 8.567 23.449 -12.375 1.00 83.81 592 LYS A C 1
ATOM 4612 O O . LYS A 1 592 ? 8.484 23.436 -13.599 1.00 83.81 592 LYS A O 1
ATOM 4617 N N . HIS A 1 593 ? 8.896 24.545 -11.691 1.00 86.12 593 HIS A N 1
ATOM 4618 C CA . HIS A 1 593 ? 9.298 25.794 -12.337 1.00 86.12 593 HIS A CA 1
ATOM 4619 C C . HIS A 1 593 ? 10.701 25.696 -12.957 1.00 86.12 593 HIS A C 1
ATOM 4621 O O . HIS A 1 593 ? 10.896 26.127 -14.091 1.00 86.12 593 HIS A O 1
ATOM 4627 N N . ALA A 1 594 ? 11.651 25.060 -12.264 1.00 85.69 594 ALA A N 1
ATOM 4628 C CA . ALA A 1 594 ? 13.027 24.872 -12.725 1.00 85.69 594 ALA A CA 1
ATOM 4629 C C . ALA A 1 594 ? 13.131 24.048 -14.021 1.00 85.69 594 ALA A C 1
ATOM 4631 O O . ALA A 1 594 ? 14.070 24.240 -14.784 1.00 85.69 594 ALA A O 1
ATOM 4632 N N . LEU A 1 595 ? 12.151 23.184 -14.320 1.00 86.12 595 LEU A N 1
ATOM 4633 C CA . LEU A 1 595 ? 12.052 22.496 -15.615 1.00 86.12 595 LEU A CA 1
ATOM 4634 C C . LEU A 1 595 ? 11.846 23.450 -16.808 1.00 86.12 595 LEU A C 1
ATOM 4636 O O . LEU A 1 595 ? 12.070 23.056 -17.951 1.00 86.12 595 LEU A O 1
ATOM 4640 N N . GLY A 1 596 ? 11.434 24.700 -16.576 1.00 88.62 596 GLY A N 1
ATOM 4641 C CA . GLY A 1 596 ? 11.221 25.685 -17.635 1.00 88.62 596 GLY A CA 1
ATOM 4642 C C . GLY A 1 596 ? 12.482 26.014 -18.442 1.00 88.62 596 GLY A C 1
ATOM 4643 O O . GLY A 1 596 ? 12.386 26.158 -19.661 1.00 88.62 596 GLY A O 1
ATOM 4644 N N . GLU A 1 597 ? 13.647 26.086 -17.789 1.00 91.81 597 GLU A N 1
ATOM 4645 C CA . GLU A 1 597 ? 14.941 26.373 -18.430 1.00 91.81 597 GLU A CA 1
ATOM 4646 C C . GLU A 1 597 ? 15.353 25.275 -19.429 1.00 91.81 597 GLU A C 1
ATOM 4648 O O . GLU A 1 597 ? 15.478 25.600 -20.618 1.00 91.81 597 GLU A O 1
ATOM 4653 N N . PRO A 1 598 ? 15.430 23.979 -19.053 1.00 88.19 598 PRO A N 1
ATOM 4654 C CA . PRO A 1 598 ? 15.847 22.948 -19.995 1.00 88.19 598 PRO A CA 1
ATOM 4655 C C . PRO A 1 598 ? 14.839 22.793 -21.137 1.00 88.19 598 PRO A C 1
ATOM 4657 O O . PRO A 1 598 ? 15.234 22.605 -22.286 1.00 88.19 598 PRO A O 1
ATOM 4660 N N . PHE A 1 599 ? 13.534 22.967 -20.890 1.00 90.88 599 PHE A N 1
ATOM 4661 C CA . PHE A 1 599 ? 12.541 22.975 -21.970 1.00 90.88 599 PHE A CA 1
ATOM 4662 C C . PHE A 1 599 ? 12.665 24.183 -22.909 1.00 90.88 599 PHE A C 1
ATOM 4664 O O . PHE A 1 599 ? 12.372 24.065 -24.102 1.00 90.88 599 PHE A O 1
ATOM 4671 N N . ALA A 1 600 ? 13.066 25.357 -22.412 1.00 90.69 600 ALA A N 1
ATOM 4672 C CA . ALA A 1 600 ? 13.373 26.504 -23.263 1.00 90.69 600 ALA A CA 1
ATOM 4673 C C . ALA A 1 600 ? 14.600 26.226 -24.139 1.00 90.69 600 ALA A C 1
ATOM 4675 O O . ALA A 1 600 ? 14.558 26.492 -25.339 1.00 90.69 600 ALA A O 1
ATOM 4676 N N . ARG A 1 601 ? 15.633 25.598 -23.576 1.00 90.94 601 ARG A N 1
ATOM 4677 C CA . ARG A 1 601 ? 16.866 25.278 -24.297 1.00 90.94 601 ARG A CA 1
ATOM 4678 C C . ARG A 1 601 ? 16.716 24.131 -25.303 1.00 90.94 601 ARG A C 1
ATOM 4680 O O . ARG A 1 601 ? 17.244 24.204 -26.409 1.00 90.94 601 ARG A O 1
ATOM 4687 N N . MET A 1 602 ? 15.900 23.121 -24.999 1.00 89.81 602 MET A N 1
ATOM 4688 C CA . MET A 1 602 ? 15.488 22.117 -25.992 1.00 89.81 602 MET A CA 1
ATOM 4689 C C . MET A 1 602 ? 14.790 22.763 -27.195 1.00 89.81 602 MET A C 1
ATOM 4691 O O . MET A 1 602 ? 15.041 22.365 -28.330 1.00 89.81 602 MET A O 1
ATOM 4695 N N . ARG A 1 603 ? 13.951 23.790 -26.970 1.00 88.75 603 ARG A N 1
ATOM 4696 C CA . ARG A 1 603 ? 13.299 24.533 -28.063 1.00 88.75 603 ARG A CA 1
ATOM 4697 C C . ARG A 1 603 ? 14.303 25.299 -28.922 1.00 88.75 603 ARG A C 1
ATOM 4699 O O . ARG A 1 603 ? 14.166 25.259 -30.138 1.00 88.75 603 ARG A O 1
ATOM 4706 N N . SER A 1 604 ? 15.315 25.943 -28.333 1.00 91.12 604 SER A N 1
ATOM 4707 C CA . SER A 1 604 ? 16.345 26.643 -29.121 1.00 91.12 604 SER A CA 1
ATOM 4708 C C . SER A 1 604 ? 17.197 25.696 -29.971 1.00 91.12 604 SER A C 1
ATOM 4710 O O . SER A 1 604 ? 17.668 26.092 -31.029 1.00 91.12 604 SER A O 1
ATOM 4712 N N . LEU A 1 605 ? 17.365 24.442 -29.540 1.00 88.19 605 LEU A N 1
ATOM 4713 C CA . LEU A 1 605 ? 18.096 23.406 -30.281 1.00 88.19 605 LEU A CA 1
ATOM 4714 C C . LEU A 1 605 ? 17.203 22.562 -31.208 1.00 88.19 605 LEU A C 1
ATOM 4716 O O . LEU A 1 605 ? 17.674 21.573 -31.767 1.00 88.19 605 LEU A O 1
ATOM 4720 N N . SER A 1 606 ? 15.922 22.922 -31.368 1.00 87.12 606 SER A N 1
ATOM 4721 C CA . SER A 1 606 ? 14.935 22.164 -32.156 1.00 87.12 606 SER A CA 1
ATOM 4722 C C . SER A 1 606 ? 14.813 20.684 -31.753 1.00 87.12 606 SER A C 1
ATOM 4724 O O . SER A 1 606 ? 14.546 19.823 -32.589 1.00 87.12 606 SER A O 1
ATOM 4726 N N . MET A 1 607 ? 15.006 20.371 -30.467 1.00 88.06 607 MET A N 1
ATOM 4727 C CA . MET A 1 607 ? 14.893 19.002 -29.958 1.00 88.06 607 MET A CA 1
ATOM 4728 C C . MET A 1 607 ? 13.418 18.588 -29.805 1.00 88.06 607 MET A C 1
ATOM 4730 O O . MET A 1 607 ? 12.600 19.386 -29.324 1.00 88.06 607 MET A O 1
ATOM 4734 N N . PRO A 1 608 ? 13.059 17.335 -30.137 1.00 85.38 608 PRO A N 1
ATOM 4735 C CA . PRO A 1 608 ? 11.714 16.820 -29.917 1.00 85.38 608 PRO A CA 1
ATOM 4736 C C . PRO A 1 608 ? 11.412 16.718 -28.415 1.00 85.38 608 PRO A C 1
ATOM 4738 O O . PRO A 1 608 ? 12.285 16.416 -27.602 1.00 85.38 608 PRO A O 1
ATOM 4741 N N . ARG A 1 609 ? 10.156 16.982 -28.030 1.00 83.62 609 ARG A N 1
ATOM 4742 C CA . ARG A 1 609 ? 9.697 16.923 -26.624 1.00 83.62 609 ARG A CA 1
ATOM 4743 C C . ARG A 1 609 ? 8.732 15.778 -26.350 1.00 83.62 609 ARG A C 1
ATOM 4745 O O . ARG A 1 609 ? 8.573 15.387 -25.199 1.00 83.62 609 ARG A O 1
ATOM 4752 N N . HIS A 1 610 ? 8.131 15.219 -27.394 1.00 78.56 610 HIS A N 1
ATOM 4753 C CA . HIS A 1 610 ? 7.315 14.022 -27.296 1.00 78.56 610 HIS A CA 1
ATOM 4754 C C . HIS A 1 610 ? 7.938 12.903 -28.114 1.00 78.56 610 HIS A C 1
ATOM 4756 O O . HIS A 1 610 ? 8.494 13.125 -29.187 1.00 78.56 610 HIS A O 1
ATOM 4762 N N . PHE A 1 611 ? 7.791 11.676 -27.623 1.00 71.50 611 PHE A N 1
ATOM 4763 C CA . PHE A 1 611 ? 8.328 10.488 -28.281 1.00 71.50 611 PHE A CA 1
ATOM 4764 C C . PHE A 1 611 ? 7.817 10.324 -29.727 1.00 71.50 611 PHE A C 1
ATOM 4766 O O . PHE A 1 611 ? 8.565 9.939 -30.615 1.00 71.50 611 PHE A O 1
ATOM 4773 N N . LYS A 1 612 ? 6.567 10.725 -29.997 1.00 71.38 612 LYS A N 1
ATOM 4774 C CA . LYS A 1 612 ? 5.960 10.713 -31.343 1.00 71.38 612 LYS A CA 1
ATOM 4775 C C . LYS A 1 612 ? 6.588 11.706 -32.325 1.00 71.38 612 LYS A C 1
ATOM 4777 O O . LYS A 1 612 ? 6.371 11.575 -33.527 1.00 71.38 612 LYS A O 1
ATOM 4782 N N . ASP A 1 613 ? 7.312 12.706 -31.830 1.00 74.44 613 ASP A N 1
ATOM 4783 C CA . ASP A 1 613 ? 7.942 13.731 -32.665 1.00 74.44 613 ASP A CA 1
ATOM 4784 C C . ASP A 1 613 ? 9.321 13.287 -33.172 1.00 74.44 613 ASP A C 1
ATOM 4786 O O . ASP A 1 613 ? 9.855 13.910 -34.085 1.00 74.44 613 ASP A O 1
ATOM 4790 N N . LEU A 1 614 ? 9.866 12.178 -32.650 1.00 73.25 614 LEU A N 1
ATOM 4791 C CA . LEU A 1 614 ? 11.119 11.586 -33.130 1.00 73.25 614 LEU A CA 1
ATOM 4792 C C . LEU A 1 614 ? 11.040 11.156 -34.602 1.00 73.25 614 LEU A C 1
ATOM 4794 O O . LEU A 1 614 ? 12.014 11.289 -35.329 1.00 73.25 614 LEU A O 1
ATOM 4798 N N . ALA A 1 615 ? 9.880 10.681 -35.065 1.00 63.41 615 ALA A N 1
ATOM 4799 C CA . ALA A 1 615 ? 9.698 10.240 -36.450 1.00 63.41 615 ALA A CA 1
ATOM 4800 C C . ALA A 1 615 ? 9.628 11.402 -37.462 1.00 63.41 615 ALA A C 1
ATOM 4802 O O . ALA A 1 615 ? 9.829 11.196 -38.654 1.00 63.41 615 ALA A O 1
ATOM 4803 N N . HIS A 1 616 ? 9.332 12.625 -37.008 1.00 58.97 616 HIS A N 1
ATOM 4804 C CA . HIS A 1 616 ? 9.157 13.793 -37.883 1.00 58.97 616 HIS A CA 1
ATOM 4805 C C . HIS A 1 616 ? 10.471 14.423 -38.341 1.00 58.97 616 HIS A C 1
ATOM 4807 O O . HIS A 1 616 ? 10.474 15.216 -39.278 1.00 58.97 616 HIS A O 1
ATOM 4813 N N . THR A 1 617 ? 11.584 14.110 -37.681 1.00 57.72 617 THR A N 1
ATOM 4814 C CA . THR A 1 617 ? 12.873 14.759 -37.939 1.00 57.72 617 THR A CA 1
ATOM 4815 C C . THR A 1 617 ? 13.640 14.150 -39.113 1.00 57.72 617 THR A C 1
ATOM 4817 O O . THR A 1 617 ? 14.732 14.631 -39.414 1.00 57.72 617 THR A O 1
ATOM 4820 N N . LYS A 1 618 ? 13.117 13.111 -39.791 1.00 63.44 618 LYS A N 1
ATOM 4821 C CA . LYS A 1 618 ? 13.888 12.327 -40.773 1.00 63.44 618 LYS A CA 1
ATOM 4822 C C . LYS A 1 618 ? 13.175 12.038 -42.096 1.00 63.44 618 LYS A C 1
ATOM 4824 O O . LYS A 1 618 ? 11.951 12.059 -42.187 1.00 63.44 618 LYS A O 1
ATOM 4829 N N . LEU A 1 619 ? 13.993 11.809 -43.130 1.00 60.06 619 LEU A N 1
ATOM 4830 C CA . LEU A 1 619 ? 13.586 11.579 -44.520 1.00 60.06 619 LEU A CA 1
ATOM 4831 C C . LEU A 1 619 ? 12.690 10.341 -44.657 1.00 60.06 619 LEU A C 1
ATOM 4833 O O . LEU A 1 619 ? 13.022 9.271 -44.151 1.00 60.06 619 LEU A O 1
ATOM 4837 N N . ARG A 1 620 ? 11.591 10.483 -45.406 1.00 72.06 620 ARG A N 1
ATOM 4838 C CA . ARG A 1 620 ? 10.778 9.348 -45.858 1.00 72.06 620 ARG A CA 1
ATOM 4839 C C . ARG A 1 620 ? 11.573 8.508 -46.850 1.00 72.06 620 ARG A C 1
ATOM 4841 O O . ARG A 1 620 ? 12.172 9.059 -47.774 1.00 72.06 620 ARG A O 1
ATOM 4848 N N . VAL A 1 621 ? 11.539 7.192 -46.678 1.00 81.12 621 VAL A N 1
ATOM 4849 C CA . VAL A 1 621 ? 12.117 6.246 -47.638 1.00 81.12 621 VAL A CA 1
ATOM 4850 C C . VAL A 1 621 ? 10.997 5.813 -48.588 1.00 81.12 621 VAL A C 1
ATOM 4852 O O . VAL A 1 621 ? 9.941 5.404 -48.109 1.00 81.12 621 VAL A O 1
ATOM 4855 N N . PRO A 1 622 ? 11.168 5.909 -49.918 1.00 84.56 622 PRO A N 1
ATOM 4856 C CA . PRO A 1 622 ? 10.190 5.380 -50.866 1.00 84.56 622 PRO A CA 1
ATOM 4857 C C . PRO A 1 622 ? 9.887 3.902 -50.592 1.00 84.56 622 PRO A C 1
ATOM 4859 O O . PRO A 1 622 ? 10.788 3.152 -50.220 1.00 84.56 622 PRO A O 1
ATOM 4862 N N . ALA A 1 623 ? 8.645 3.463 -50.816 1.00 80.81 623 ALA A N 1
ATOM 4863 C CA . ALA A 1 623 ? 8.224 2.090 -50.514 1.00 80.81 623 ALA A CA 1
ATOM 4864 C C . ALA A 1 623 ? 9.099 1.025 -51.205 1.00 80.81 623 ALA A C 1
ATOM 4866 O O . ALA A 1 623 ? 9.424 0.011 -50.597 1.00 80.81 623 ALA A O 1
ATOM 4867 N N . GLU A 1 624 ? 9.541 1.295 -52.436 1.00 84.44 624 GLU A N 1
ATOM 4868 C CA . GLU A 1 624 ? 10.414 0.419 -53.236 1.00 84.44 624 GLU A CA 1
ATOM 4869 C C . GLU A 1 624 ? 11.850 0.322 -52.701 1.00 84.44 624 GLU A C 1
ATOM 4871 O O . GLU A 1 624 ? 12.574 -0.606 -53.038 1.00 84.44 624 GLU A O 1
ATOM 4876 N N . ALA A 1 625 ? 12.263 1.274 -51.864 1.00 85.50 625 ALA A N 1
ATOM 4877 C CA . ALA A 1 625 ? 13.599 1.371 -51.283 1.00 85.50 625 ALA A CA 1
ATOM 4878 C C . ALA A 1 625 ? 13.631 0.996 -49.788 1.00 85.50 625 ALA A C 1
ATOM 4880 O O . ALA A 1 625 ? 14.695 1.043 -49.165 1.00 85.50 625 ALA A O 1
ATOM 4881 N N . ASN A 1 626 ? 12.475 0.657 -49.205 1.00 88.88 626 ASN A N 1
ATOM 4882 C CA . ASN A 1 626 ? 12.306 0.435 -47.775 1.00 88.88 626 ASN A CA 1
ATOM 4883 C C . ASN A 1 626 ? 12.522 -1.038 -47.402 1.00 88.88 626 ASN A C 1
ATOM 4885 O O . ASN A 1 626 ? 11.691 -1.895 -47.694 1.00 88.88 626 ASN A O 1
ATOM 4889 N N . ALA A 1 627 ? 13.606 -1.325 -46.683 1.00 89.38 627 ALA A N 1
ATOM 4890 C CA . ALA A 1 627 ? 13.949 -2.666 -46.211 1.00 89.38 627 ALA A CA 1
ATOM 4891 C C . ALA A 1 627 ? 13.051 -3.181 -45.079 1.00 89.38 627 ALA A C 1
ATOM 4893 O O . ALA A 1 627 ? 13.077 -4.369 -44.750 1.00 89.38 627 ALA A O 1
ATOM 4894 N N . ARG A 1 628 ? 12.241 -2.310 -44.473 1.00 87.50 628 ARG A N 1
ATOM 4895 C CA . ARG A 1 628 ? 11.497 -2.646 -43.263 1.00 87.50 628 ARG A CA 1
ATOM 4896 C C . ARG A 1 628 ? 10.528 -3.830 -43.391 1.00 87.50 628 ARG A C 1
ATOM 4898 O O . ARG A 1 628 ? 10.613 -4.713 -42.538 1.00 87.50 628 ARG A O 1
ATOM 4905 N N . PRO A 1 629 ? 9.655 -3.920 -44.413 1.00 89.25 629 PRO A N 1
ATOM 4906 C CA . PRO A 1 629 ? 8.699 -5.024 -44.512 1.00 89.25 629 PRO A CA 1
ATOM 4907 C C . PRO A 1 629 ? 9.380 -6.398 -44.567 1.00 89.25 629 PRO A C 1
ATOM 4909 O O . PRO A 1 629 ? 8.891 -7.358 -43.973 1.00 89.25 629 PRO A O 1
ATOM 4912 N N . LEU A 1 630 ? 10.543 -6.479 -45.224 1.00 90.25 630 LEU A N 1
ATOM 4913 C CA . LEU A 1 630 ? 11.344 -7.701 -45.303 1.00 90.25 630 LEU A CA 1
ATOM 4914 C C . LEU A 1 630 ? 11.956 -8.064 -43.946 1.00 90.25 630 LEU A C 1
ATOM 4916 O O . LEU A 1 630 ? 11.938 -9.231 -43.558 1.00 90.25 630 LEU A O 1
ATOM 4920 N N . LEU A 1 631 ? 12.443 -7.075 -43.189 1.00 88.38 631 LEU A N 1
ATOM 4921 C CA . LEU A 1 631 ? 12.973 -7.291 -41.839 1.00 88.38 631 LEU A CA 1
ATOM 4922 C C . LEU A 1 631 ? 11.880 -7.693 -40.839 1.00 88.38 631 LEU A C 1
ATOM 4924 O O . LEU A 1 631 ? 12.120 -8.549 -39.989 1.00 88.38 631 LEU A O 1
ATOM 4928 N N . ASP A 1 632 ? 10.675 -7.132 -40.949 1.00 87.19 632 ASP A N 1
ATOM 4929 C CA . ASP A 1 632 ? 9.523 -7.522 -40.126 1.00 87.19 632 ASP A CA 1
ATOM 4930 C C . ASP A 1 632 ? 9.065 -8.957 -40.454 1.00 87.19 632 ASP A C 1
ATOM 4932 O O . ASP A 1 632 ? 8.774 -9.764 -39.560 1.00 87.19 632 ASP A O 1
ATOM 4936 N N . GLN A 1 633 ? 9.079 -9.329 -41.737 1.00 88.88 633 GLN A N 1
ATOM 4937 C CA . GLN A 1 633 ? 8.822 -10.701 -42.171 1.00 88.88 633 GLN A CA 1
ATOM 4938 C C . GLN A 1 633 ? 9.903 -11.670 -41.664 1.00 88.88 633 GLN A C 1
ATOM 4940 O O . GLN A 1 633 ? 9.584 -12.736 -41.137 1.00 88.88 633 GLN A O 1
ATOM 4945 N N . ALA A 1 634 ? 11.178 -11.283 -41.732 1.00 87.00 634 ALA A N 1
ATOM 4946 C CA . ALA A 1 634 ? 12.281 -12.063 -41.178 1.00 87.00 634 ALA A CA 1
ATOM 4947 C C . ALA A 1 634 ? 12.132 -12.235 -39.654 1.00 87.00 634 ALA A C 1
ATOM 4949 O O . ALA A 1 634 ? 12.277 -13.335 -39.122 1.00 87.00 634 ALA A O 1
ATOM 4950 N N . ALA A 1 635 ? 11.754 -11.171 -38.939 1.00 83.06 635 ALA A N 1
ATOM 4951 C CA . ALA A 1 635 ? 11.539 -11.183 -37.495 1.00 83.06 635 ALA A CA 1
ATOM 4952 C C . ALA A 1 635 ? 10.416 -12.129 -37.053 1.00 83.06 635 ALA A C 1
ATOM 4954 O O . ALA A 1 635 ? 10.503 -12.710 -35.966 1.00 83.06 635 ALA A O 1
ATOM 4955 N N . THR A 1 636 ? 9.350 -12.247 -37.842 1.00 83.88 636 THR A N 1
ATOM 4956 C CA . THR A 1 636 ? 8.199 -13.112 -37.540 1.00 83.88 636 THR A CA 1
ATOM 4957 C C . THR A 1 636 ? 8.454 -14.573 -37.899 1.00 83.88 636 THR A C 1
ATOM 4959 O O . THR A 1 636 ? 7.969 -15.453 -37.194 1.00 83.88 636 THR A O 1
ATOM 4962 N N . GLN A 1 637 ? 9.249 -14.833 -38.938 1.00 85.56 637 GLN A N 1
ATOM 4963 C CA . GLN A 1 637 ? 9.602 -16.185 -39.386 1.00 85.56 637 GLN A CA 1
ATOM 4964 C C . GLN A 1 637 ? 10.838 -16.766 -38.686 1.00 85.56 637 GLN A C 1
ATOM 4966 O O . GLN A 1 637 ? 11.150 -17.942 -38.866 1.00 85.56 637 GLN A O 1
ATOM 4971 N N . LEU A 1 638 ? 11.546 -15.962 -37.887 1.00 83.69 638 LEU A N 1
ATOM 4972 C CA . LEU A 1 638 ? 12.727 -16.414 -37.166 1.00 83.69 638 LEU A CA 1
ATOM 4973 C C . LEU A 1 638 ? 12.372 -17.504 -36.145 1.00 83.69 638 LEU A C 1
ATOM 4975 O O . LEU A 1 638 ? 11.667 -17.252 -35.164 1.00 83.69 638 LEU A O 1
ATOM 4979 N N . THR A 1 639 ? 12.953 -18.689 -36.321 1.00 82.06 639 THR A N 1
ATOM 4980 C CA . THR A 1 639 ? 12.909 -19.758 -35.322 1.00 82.06 639 THR A CA 1
ATOM 4981 C C . THR A 1 639 ? 14.028 -19.528 -34.299 1.00 82.06 639 THR A C 1
ATOM 4983 O O . THR A 1 639 ? 15.202 -19.509 -34.684 1.00 82.06 639 THR A O 1
ATOM 4986 N N . PRO A 1 640 ? 13.711 -19.331 -33.003 1.00 70.94 640 PRO A N 1
ATOM 4987 C CA . PRO A 1 640 ? 14.712 -19.017 -31.989 1.00 70.94 640 PRO A CA 1
ATOM 4988 C C . PRO A 1 640 ? 15.687 -20.182 -31.778 1.00 70.94 640 PRO A C 1
ATOM 4990 O O . PRO A 1 640 ? 15.276 -21.329 -31.593 1.00 70.94 640 PRO A O 1
ATOM 4993 N N . LEU A 1 641 ? 16.985 -19.874 -31.757 1.00 69.19 641 LEU A N 1
ATOM 4994 C CA . LEU A 1 641 ? 18.052 -20.856 -31.557 1.00 69.19 641 LEU A CA 1
ATOM 4995 C C . LEU A 1 641 ? 18.012 -21.400 -30.117 1.00 69.19 641 LEU A C 1
ATOM 4997 O O . LEU A 1 641 ? 18.004 -20.648 -29.139 1.00 69.19 641 LEU A O 1
ATOM 5001 N N . ARG A 1 642 ? 17.974 -22.731 -29.969 1.00 57.19 642 ARG A N 1
ATOM 5002 C CA . ARG A 1 642 ? 17.457 -23.439 -28.775 1.00 57.19 642 ARG A CA 1
ATOM 5003 C C . ARG A 1 642 ? 18.284 -23.272 -27.488 1.00 57.19 642 ARG A C 1
ATOM 5005 O O . ARG A 1 642 ? 17.844 -23.722 -26.431 1.00 57.19 642 ARG A O 1
ATOM 5012 N N . LYS A 1 643 ? 19.486 -22.682 -27.549 1.00 54.22 643 LYS A N 1
ATOM 5013 C CA . LYS A 1 643 ? 20.443 -22.633 -26.420 1.00 54.22 643 LYS A CA 1
ATOM 5014 C C . LYS A 1 643 ? 21.260 -21.348 -26.268 1.00 54.22 643 LYS A C 1
ATOM 5016 O O . LYS A 1 643 ? 22.097 -21.288 -25.372 1.00 54.22 643 LYS A O 1
ATOM 5021 N N . TRP A 1 644 ? 21.034 -20.321 -27.077 1.00 50.59 644 TRP A N 1
ATOM 5022 C CA . TRP A 1 644 ? 21.859 -19.109 -26.993 1.00 50.59 644 TRP A CA 1
ATOM 5023 C C . TRP A 1 644 ? 21.323 -18.064 -25.995 1.00 50.59 644 TRP A C 1
ATOM 5025 O O . TRP A 1 644 ? 22.054 -17.187 -25.539 1.00 50.59 644 TRP A O 1
ATOM 5035 N N . SER A 1 645 ? 20.062 -18.192 -25.566 1.00 42.97 645 SER A N 1
ATOM 5036 C CA . SER A 1 645 ? 19.331 -17.151 -24.828 1.00 42.97 645 SER A CA 1
ATOM 5037 C C . SER A 1 645 ? 19.560 -17.108 -23.305 1.00 42.97 645 SER A C 1
ATOM 5039 O O . SER A 1 645 ? 18.681 -16.657 -22.570 1.00 42.97 645 SER A O 1
ATOM 5041 N N . THR A 1 646 ? 20.700 -17.567 -22.777 1.00 33.75 646 THR A N 1
ATOM 5042 C CA . THR A 1 646 ? 21.003 -17.400 -21.340 1.00 33.75 646 THR A CA 1
ATOM 5043 C C . THR A 1 646 ? 22.379 -16.789 -21.116 1.00 33.75 646 THR A C 1
ATOM 5045 O O . THR A 1 646 ? 23.385 -17.258 -21.642 1.00 33.75 646 THR A O 1
ATOM 5048 N N . ALA A 1 647 ? 22.420 -15.759 -20.262 1.00 33.78 647 ALA A N 1
ATOM 5049 C CA . ALA A 1 647 ? 23.582 -14.949 -19.869 1.00 33.78 647 ALA A CA 1
ATOM 5050 C C . ALA A 1 647 ? 24.801 -15.733 -19.323 1.00 33.78 647 ALA A C 1
ATOM 5052 O O . ALA A 1 647 ? 25.807 -15.143 -18.944 1.00 33.78 647 ALA A O 1
ATOM 5053 N N . ARG A 1 648 ? 24.733 -17.067 -19.281 1.00 31.19 648 ARG A N 1
ATOM 5054 C CA . ARG A 1 648 ? 25.785 -17.972 -18.814 1.00 31.19 648 ARG A CA 1
ATOM 5055 C C . ARG A 1 648 ? 26.746 -18.418 -19.933 1.00 31.19 648 ARG A C 1
ATOM 5057 O O . ARG A 1 648 ? 27.805 -18.944 -19.622 1.00 31.19 648 ARG A O 1
ATOM 5064 N N . TYR A 1 649 ? 26.422 -18.161 -21.205 1.00 39.41 649 TYR A N 1
ATOM 5065 C CA . TYR A 1 649 ? 27.239 -18.558 -22.368 1.00 39.41 649 TYR A CA 1
ATOM 5066 C C . TYR A 1 649 ? 28.147 -17.448 -22.928 1.00 39.41 649 TYR A C 1
ATOM 5068 O O . TYR A 1 649 ? 28.913 -17.688 -23.854 1.00 39.41 649 TYR A O 1
ATOM 5076 N N . GLN A 1 650 ? 28.115 -16.243 -22.345 1.00 41.59 650 GLN A N 1
ATOM 5077 C CA . GLN A 1 650 ? 28.987 -15.125 -22.738 1.00 41.59 650 GLN A CA 1
ATOM 5078 C C . GLN A 1 650 ? 30.427 -15.234 -22.200 1.00 41.59 650 GLN A C 1
ATOM 5080 O O . GLN A 1 650 ? 31.245 -14.375 -22.527 1.00 41.59 650 GLN A O 1
ATOM 5085 N N . ASN A 1 651 ? 30.746 -16.229 -21.358 1.00 34.50 651 ASN A N 1
ATOM 5086 C CA . ASN A 1 651 ? 31.982 -16.186 -20.577 1.00 34.50 651 ASN A CA 1
ATOM 5087 C C . ASN A 1 651 ? 33.200 -16.926 -21.136 1.00 34.50 651 ASN A C 1
ATOM 5089 O O . ASN A 1 651 ? 34.257 -16.341 -20.970 1.00 34.50 651 ASN A O 1
ATOM 5093 N N . ASP A 1 652 ? 33.128 -18.079 -21.820 1.00 33.59 652 ASP A N 1
ATOM 5094 C CA . ASP A 1 652 ? 34.384 -18.835 -22.062 1.00 33.59 652 ASP A CA 1
ATOM 5095 C C . ASP A 1 652 ? 34.524 -19.625 -23.383 1.00 33.59 652 ASP A C 1
ATOM 5097 O O . ASP A 1 652 ? 35.565 -20.235 -23.601 1.00 33.59 652 ASP A O 1
ATOM 5101 N N . GLU A 1 653 ? 33.579 -19.583 -24.331 1.00 37.09 653 GLU A N 1
ATOM 5102 C CA . GLU A 1 653 ? 33.740 -20.311 -25.612 1.00 37.09 653 GLU A CA 1
ATOM 5103 C C . GLU A 1 653 ? 33.159 -19.567 -26.823 1.00 37.09 653 GLU A C 1
ATOM 5105 O O . GLU A 1 653 ? 32.340 -20.111 -27.566 1.00 37.09 653 GLU A O 1
ATOM 5110 N N . VAL A 1 654 ? 33.572 -18.316 -27.065 1.00 45.75 654 VAL A N 1
ATOM 5111 C CA . VAL A 1 654 ? 33.260 -17.674 -28.354 1.00 45.75 654 VAL A CA 1
ATOM 5112 C C . VAL A 1 654 ? 34.521 -17.230 -29.092 1.00 45.75 654 VAL A C 1
ATOM 5114 O O . VAL A 1 654 ? 35.105 -16.196 -28.761 1.00 45.75 654 VAL A O 1
ATOM 5117 N N . PRO A 1 655 ? 34.969 -17.991 -30.108 1.00 49.69 655 PRO A N 1
ATOM 5118 C CA . PRO A 1 655 ? 36.152 -17.660 -30.878 1.00 49.69 655 PRO A CA 1
ATOM 5119 C C . PRO A 1 655 ? 35.782 -16.672 -31.993 1.00 49.69 655 PRO A C 1
ATOM 5121 O O . PRO A 1 655 ? 35.661 -17.035 -33.162 1.00 49.69 655 PRO A O 1
ATOM 5124 N N . PHE A 1 656 ? 35.535 -15.408 -31.646 1.00 53.72 656 PHE A N 1
ATOM 5125 C CA . PHE A 1 656 ? 35.094 -14.440 -32.657 1.00 53.72 656 PHE A CA 1
ATOM 5126 C C . PHE A 1 656 ? 36.204 -13.954 -33.580 1.00 53.72 656 PHE A C 1
ATOM 5128 O O . PHE A 1 656 ? 35.916 -13.694 -34.741 1.00 53.72 656 PHE A O 1
ATOM 5135 N N . ARG A 1 657 ? 37.448 -13.842 -33.108 1.00 55.56 657 ARG A N 1
ATOM 5136 C CA . ARG A 1 657 ? 38.497 -13.221 -33.925 1.00 55.56 657 ARG A CA 1
ATOM 5137 C C . ARG A 1 657 ? 39.309 -14.188 -34.779 1.00 55.56 657 ARG A C 1
ATOM 5139 O O . ARG A 1 657 ? 39.559 -13.872 -35.932 1.00 55.56 657 ARG A O 1
ATOM 5146 N N . HIS A 1 658 ? 39.696 -15.358 -34.258 1.00 56.47 658 HIS A N 1
ATOM 5147 C CA . HIS A 1 658 ? 40.729 -16.155 -34.944 1.00 56.47 658 HIS A CA 1
ATOM 5148 C C . HIS A 1 658 ? 40.505 -17.677 -34.998 1.00 56.47 658 HIS A C 1
ATOM 5150 O O . HIS A 1 658 ? 41.114 -18.325 -35.845 1.00 56.47 658 HIS A O 1
ATOM 5156 N N . LYS A 1 659 ? 39.640 -18.292 -34.168 1.00 66.12 659 LYS A N 1
ATOM 5157 C CA . LYS A 1 659 ? 39.510 -19.770 -34.128 1.00 66.12 659 LYS A CA 1
ATOM 5158 C C . LYS A 1 659 ? 38.205 -20.287 -34.769 1.00 66.12 659 LYS A C 1
ATOM 5160 O O . LYS A 1 659 ? 37.157 -19.673 -34.568 1.00 66.12 659 LYS A O 1
ATOM 5165 N N . PRO A 1 660 ? 38.245 -21.398 -35.526 1.00 70.12 660 PRO A N 1
ATOM 5166 C CA . PRO A 1 660 ? 37.047 -22.051 -36.053 1.00 70.12 660 PRO A CA 1
ATOM 5167 C C . PRO A 1 660 ? 36.231 -22.730 -34.941 1.00 70.12 660 PRO A C 1
ATOM 5169 O O . PRO A 1 660 ? 36.739 -22.986 -33.845 1.00 70.12 660 PRO A O 1
ATOM 5172 N N . PHE A 1 661 ? 34.960 -23.035 -35.209 1.00 74.88 661 PHE A N 1
ATOM 5173 C CA . PHE A 1 661 ? 34.145 -23.866 -34.322 1.00 74.88 661 PHE A CA 1
ATOM 5174 C C . PHE A 1 661 ? 34.643 -25.318 -34.311 1.00 74.88 661 PHE A C 1
ATOM 5176 O O . PHE A 1 661 ? 35.164 -25.829 -35.302 1.00 74.88 661 PHE A O 1
ATOM 5183 N N . SER A 1 662 ? 34.439 -26.022 -33.193 1.00 75.88 662 SER A N 1
ATOM 5184 C CA . SER A 1 662 ? 34.687 -27.466 -33.146 1.00 75.88 662 SER A CA 1
ATOM 5185 C C . SER A 1 662 ? 33.719 -28.215 -34.071 1.00 75.88 662 SER A C 1
ATOM 5187 O O . SER A 1 662 ? 32.565 -27.816 -34.246 1.00 75.88 662 SER A O 1
ATOM 5189 N N . SER A 1 663 ? 34.161 -29.341 -34.636 1.00 76.31 663 SER A N 1
ATOM 5190 C CA . SER A 1 663 ? 33.357 -30.165 -35.553 1.00 76.31 663 SER A CA 1
ATOM 5191 C C . SER A 1 663 ? 32.022 -30.612 -34.940 1.00 76.31 663 SER A C 1
ATOM 5193 O O . SER A 1 663 ? 30.980 -30.538 -35.591 1.00 76.31 663 SER A O 1
ATOM 5195 N N . ALA A 1 664 ? 32.022 -30.980 -33.654 1.00 76.81 664 ALA A N 1
ATOM 5196 C CA . ALA A 1 664 ? 30.814 -31.321 -32.902 1.00 76.81 664 ALA A CA 1
ATOM 5197 C C . ALA A 1 664 ? 29.826 -30.146 -32.798 1.00 76.81 664 ALA A C 1
ATOM 5199 O O . ALA A 1 664 ? 28.612 -30.351 -32.796 1.00 76.81 664 ALA A O 1
ATOM 5200 N N . ARG A 1 665 ? 30.330 -28.908 -32.728 1.00 76.69 665 ARG A N 1
ATOM 5201 C CA . ARG A 1 665 ? 29.497 -27.706 -32.643 1.00 76.69 665 ARG A CA 1
ATOM 5202 C C . ARG A 1 665 ? 28.937 -27.299 -34.003 1.00 76.69 665 ARG A C 1
ATOM 5204 O O . ARG A 1 665 ? 27.766 -26.934 -34.075 1.00 76.69 665 ARG A O 1
ATOM 5211 N N . LEU A 1 666 ? 29.725 -27.432 -35.070 1.00 76.06 666 LEU A N 1
ATOM 5212 C CA . LEU A 1 666 ? 29.260 -27.226 -36.447 1.00 76.06 666 LEU A CA 1
ATOM 5213 C C . LEU A 1 666 ? 28.128 -28.195 -36.815 1.00 76.06 666 LEU A C 1
ATOM 5215 O O . LEU A 1 666 ? 27.131 -27.768 -37.393 1.00 76.06 666 LEU A O 1
ATOM 5219 N N . ALA A 1 667 ? 28.233 -29.465 -36.407 1.00 78.50 667 ALA A N 1
ATOM 5220 C CA . ALA A 1 667 ? 27.189 -30.469 -36.627 1.00 78.50 667 ALA A CA 1
ATOM 5221 C C . ALA A 1 667 ? 25.871 -30.156 -35.888 1.00 78.50 667 ALA A C 1
ATOM 5223 O O . ALA A 1 667 ? 24.801 -30.546 -36.347 1.00 78.50 667 ALA A O 1
ATOM 5224 N N . GLN A 1 668 ? 25.933 -29.435 -34.761 1.00 78.88 668 GLN A N 1
ATOM 5225 C CA . GLN A 1 668 ? 24.749 -28.995 -34.014 1.00 78.88 668 GLN A CA 1
ATOM 5226 C C . GLN A 1 668 ? 24.118 -27.727 -34.601 1.00 78.88 668 GLN A C 1
ATOM 5228 O O . GLN A 1 668 ? 22.898 -27.643 -34.696 1.00 78.88 668 GLN A O 1
ATOM 5233 N N . LEU A 1 669 ? 24.935 -26.735 -34.969 1.00 76.38 669 LEU A N 1
ATOM 5234 C CA . LEU A 1 669 ? 24.453 -25.422 -35.410 1.00 76.38 669 LEU A CA 1
ATOM 5235 C C . LEU A 1 669 ? 23.993 -25.405 -36.871 1.00 76.38 669 LEU A C 1
ATOM 5237 O O . LEU A 1 669 ? 23.086 -24.645 -37.197 1.00 76.38 669 LEU A O 1
ATOM 5241 N N . GLY A 1 670 ? 24.583 -26.236 -37.738 1.00 77.62 670 GLY A N 1
ATOM 5242 C CA . GLY A 1 670 ? 24.234 -26.302 -39.163 1.00 77.62 670 GLY A CA 1
ATOM 5243 C C . GLY A 1 670 ? 22.724 -26.454 -39.408 1.00 77.62 670 GLY A C 1
ATOM 5244 O O . GLY A 1 670 ? 22.135 -25.554 -40.005 1.00 77.62 670 GLY A O 1
ATOM 5245 N N . PRO A 1 671 ? 22.068 -27.501 -38.867 1.00 82.44 671 PRO A N 1
ATOM 5246 C CA . PRO A 1 671 ? 20.630 -27.708 -39.047 1.00 82.44 671 PRO A CA 1
ATOM 5247 C C . PRO A 1 671 ? 19.749 -26.586 -38.473 1.00 82.44 671 PRO A C 1
ATOM 5249 O O . PRO A 1 671 ? 18.708 -26.280 -39.047 1.00 82.44 671 PRO A O 1
ATOM 5252 N N . GLU A 1 672 ? 20.141 -25.958 -37.357 1.00 80.56 672 GLU A N 1
ATOM 5253 C CA . GLU A 1 672 ? 19.383 -24.843 -36.756 1.00 80.56 672 GLU A CA 1
ATOM 5254 C C . GLU A 1 672 ? 19.482 -23.555 -37.596 1.00 80.56 672 GLU A C 1
ATOM 5256 O O . GLU A 1 672 ? 18.533 -22.771 -37.669 1.00 80.56 672 GLU A O 1
ATOM 5261 N N . ILE A 1 673 ? 20.619 -23.344 -38.265 1.00 82.12 673 ILE A N 1
ATOM 5262 C CA . ILE A 1 673 ? 20.812 -22.242 -39.215 1.00 82.12 673 ILE A CA 1
ATOM 5263 C C . ILE A 1 673 ? 20.044 -22.520 -40.510 1.00 82.12 673 ILE A C 1
ATOM 5265 O O . ILE A 1 673 ? 19.388 -21.620 -41.030 1.00 82.12 673 ILE A O 1
ATOM 5269 N N . ASP A 1 674 ? 20.073 -23.759 -41.008 1.00 82.12 674 ASP A N 1
ATOM 5270 C CA . ASP A 1 674 ? 19.361 -24.152 -42.230 1.00 82.12 674 ASP A CA 1
ATOM 5271 C C . ASP A 1 674 ? 17.831 -24.064 -42.064 1.00 82.12 674 ASP A C 1
ATOM 5273 O O . ASP A 1 674 ? 17.135 -23.661 -42.994 1.00 82.12 674 ASP A O 1
ATOM 5277 N N . GLN A 1 675 ? 17.295 -24.313 -40.862 1.00 84.88 675 GLN A N 1
ATOM 5278 C CA . GLN A 1 675 ? 15.879 -24.056 -40.537 1.00 84.88 675 GLN A CA 1
ATOM 5279 C C . GLN A 1 675 ? 15.476 -22.582 -40.703 1.00 84.88 675 GLN A C 1
ATOM 5281 O O . GLN A 1 675 ? 14.307 -22.280 -40.928 1.00 84.88 675 GLN A O 1
ATOM 5286 N N . ASN A 1 676 ? 16.442 -21.666 -40.622 1.00 87.25 676 ASN A N 1
ATOM 5287 C CA . ASN A 1 676 ? 16.246 -20.233 -40.805 1.00 87.25 676 ASN A CA 1
ATOM 5288 C C . ASN A 1 676 ? 16.673 -19.749 -42.207 1.00 87.25 676 ASN A C 1
ATOM 5290 O O . ASN A 1 676 ? 16.805 -18.542 -42.409 1.00 87.25 676 ASN A O 1
ATOM 5294 N N . ALA A 1 677 ? 16.851 -20.639 -43.195 1.00 85.44 677 ALA A N 1
ATOM 5295 C CA . ALA A 1 677 ? 17.284 -20.274 -44.552 1.00 85.44 677 ALA A CA 1
ATOM 5296 C C . ALA A 1 677 ? 16.412 -19.179 -45.189 1.00 85.44 677 ALA A C 1
ATOM 5298 O O . ALA A 1 677 ? 16.939 -18.209 -45.729 1.00 85.44 677 ALA A O 1
ATOM 5299 N N . ARG A 1 678 ? 15.084 -19.261 -45.030 1.00 87.88 678 ARG A N 1
ATOM 5300 C CA . ARG A 1 678 ? 14.160 -18.234 -45.535 1.00 87.88 678 ARG A CA 1
ATOM 5301 C C . ARG A 1 678 ? 14.378 -16.862 -44.887 1.00 87.88 678 ARG A C 1
ATOM 5303 O O . ARG A 1 678 ? 14.257 -15.838 -45.549 1.00 87.88 678 ARG A O 1
ATOM 5310 N N . CYS A 1 679 ? 14.725 -16.836 -43.602 1.00 87.19 679 CYS A N 1
ATOM 5311 C CA . CYS A 1 679 ? 15.063 -15.610 -42.881 1.00 87.19 679 CYS A CA 1
ATOM 5312 C C . CYS A 1 679 ? 16.366 -14.996 -43.429 1.00 87.19 679 CYS A C 1
ATOM 5314 O O . CYS A 1 679 ? 16.436 -13.790 -43.649 1.00 87.19 679 CYS A O 1
ATOM 5316 N N . LEU A 1 680 ? 17.366 -15.831 -43.742 1.00 86.94 680 LEU A N 1
ATOM 5317 C CA . LEU A 1 680 ? 18.627 -15.408 -44.366 1.00 86.94 680 LEU A CA 1
ATOM 5318 C C . LEU A 1 680 ? 18.440 -14.858 -45.790 1.00 86.94 680 LEU A C 1
ATOM 5320 O O . LEU A 1 680 ? 19.091 -13.876 -46.143 1.00 86.94 680 LEU A O 1
ATOM 5324 N N . GLU A 1 681 ? 17.533 -15.435 -46.582 1.00 89.00 681 GLU A N 1
ATOM 5325 C CA . GLU A 1 681 ? 17.143 -14.888 -47.891 1.00 89.00 681 GLU A CA 1
ATOM 5326 C C . GLU A 1 681 ? 16.529 -13.492 -47.752 1.00 89.00 681 GLU A C 1
ATOM 5328 O O . GLU A 1 681 ? 16.998 -12.552 -48.388 1.00 89.00 681 GLU A O 1
ATOM 5333 N N . LEU A 1 682 ? 15.557 -13.330 -46.847 1.00 90.50 682 LEU A N 1
ATOM 5334 C CA . LEU A 1 682 ? 14.914 -12.037 -46.589 1.00 90.50 682 LEU A CA 1
ATOM 5335 C C . LEU A 1 682 ? 15.917 -10.965 -46.141 1.00 90.50 682 LEU A C 1
ATOM 5337 O O . LEU A 1 682 ? 15.756 -9.798 -46.490 1.00 90.50 682 LEU A O 1
ATOM 5341 N N . PHE A 1 683 ? 16.972 -11.335 -45.406 1.00 87.44 683 PHE A N 1
ATOM 5342 C CA . PHE A 1 683 ? 18.054 -10.404 -45.072 1.00 87.44 683 PHE A CA 1
ATOM 5343 C C . PHE A 1 683 ? 18.889 -9.996 -46.276 1.00 87.44 683 PHE A C 1
ATOM 5345 O O . PHE A 1 683 ? 19.250 -8.826 -46.398 1.00 87.44 683 PHE A O 1
ATOM 5352 N N . ARG A 1 684 ? 19.214 -10.941 -47.160 1.00 87.56 684 ARG A N 1
ATOM 5353 C CA . ARG A 1 684 ? 19.950 -10.635 -48.387 1.00 87.56 684 ARG A CA 1
ATOM 5354 C C . ARG A 1 684 ? 19.135 -9.691 -49.276 1.00 87.56 684 ARG A C 1
ATOM 5356 O O . ARG A 1 684 ? 19.687 -8.705 -49.759 1.00 87.56 684 ARG A O 1
ATOM 5363 N N . ASP A 1 685 ? 17.836 -9.945 -49.406 1.00 90.75 685 ASP A N 1
ATOM 5364 C CA . ASP A 1 685 ? 16.910 -9.093 -50.157 1.00 90.75 685 ASP A CA 1
ATOM 5365 C C . ASP A 1 685 ? 16.782 -7.706 -49.506 1.00 90.75 685 ASP A C 1
ATOM 5367 O O . ASP A 1 685 ? 16.879 -6.683 -50.183 1.00 90.75 685 ASP A O 1
ATOM 5371 N N . ALA A 1 686 ? 16.664 -7.647 -48.174 1.00 90.75 686 ALA A N 1
ATOM 5372 C CA . ALA A 1 686 ? 16.638 -6.393 -47.423 1.00 90.75 686 ALA A CA 1
ATOM 5373 C C . ALA A 1 686 ? 17.924 -5.572 -47.612 1.00 90.75 686 ALA A C 1
ATOM 5375 O O . ALA A 1 686 ? 17.861 -4.353 -47.740 1.00 90.75 686 ALA A O 1
ATOM 5376 N N . ALA A 1 687 ? 19.088 -6.221 -47.680 1.00 89.25 687 ALA A N 1
ATOM 5377 C CA . ALA A 1 687 ? 20.373 -5.556 -47.887 1.00 89.25 687 ALA A CA 1
ATOM 5378 C C . ALA A 1 687 ? 20.573 -4.985 -49.304 1.00 89.25 687 ALA A C 1
ATOM 5380 O O . ALA A 1 687 ? 21.489 -4.181 -49.508 1.00 89.25 687 ALA A O 1
ATOM 5381 N N . ALA A 1 688 ? 19.754 -5.389 -50.280 1.00 88.94 688 ALA A N 1
ATOM 5382 C CA . ALA A 1 688 ? 19.760 -4.810 -51.623 1.00 88.94 688 ALA A CA 1
ATOM 5383 C C . ALA A 1 688 ? 19.067 -3.435 -51.681 1.00 88.94 688 ALA A C 1
ATOM 5385 O O . ALA A 1 688 ? 19.270 -2.683 -52.634 1.00 88.94 688 ALA A O 1
ATOM 5386 N N . LEU A 1 689 ? 18.275 -3.101 -50.661 1.00 90.69 689 LEU A N 1
ATOM 5387 C CA . LEU A 1 689 ? 17.540 -1.844 -50.544 1.00 90.69 689 LEU A CA 1
ATOM 5388 C C . LEU A 1 689 ? 18.406 -0.751 -49.892 1.00 90.69 689 LEU A C 1
ATOM 5390 O O . LEU A 1 689 ? 19.544 -1.005 -49.496 1.00 90.69 689 LEU A O 1
ATOM 5394 N N . THR A 1 690 ? 17.912 0.490 -49.827 1.00 82.88 690 THR A N 1
ATOM 5395 C CA . THR A 1 690 ? 18.746 1.661 -49.478 1.00 82.88 690 THR A CA 1
ATOM 5396 C C . THR A 1 690 ? 18.378 2.345 -48.162 1.00 82.88 690 THR A C 1
ATOM 5398 O O . THR A 1 690 ? 19.160 3.162 -47.678 1.00 82.88 690 THR A O 1
ATOM 5401 N N . GLY A 1 691 ? 17.243 2.016 -47.536 1.00 83.31 691 GLY A N 1
ATOM 5402 C CA . GLY A 1 691 ? 16.865 2.614 -46.254 1.00 83.31 691 GLY A CA 1
ATOM 5403 C C . GLY A 1 691 ? 15.790 1.850 -45.490 1.00 83.31 691 GLY A C 1
ATOM 5404 O O . GLY A 1 691 ? 15.193 0.902 -45.990 1.00 83.31 691 GLY A O 1
ATOM 5405 N N . ILE A 1 692 ? 15.534 2.288 -44.257 1.00 83.75 692 ILE A N 1
ATOM 5406 C CA . ILE A 1 692 ? 14.474 1.766 -43.386 1.00 83.75 692 ILE A CA 1
ATOM 5407 C C . ILE A 1 692 ? 13.614 2.951 -42.945 1.00 83.75 692 ILE A C 1
ATOM 5409 O O . ILE A 1 692 ? 14.126 3.908 -42.364 1.00 83.75 692 ILE A O 1
ATOM 5413 N N . GLU A 1 693 ? 12.309 2.895 -43.218 1.00 80.50 693 GLU A N 1
ATOM 5414 C CA . GLU A 1 693 ? 11.356 3.893 -42.721 1.00 80.50 693 GLU A CA 1
ATOM 5415 C C . GLU A 1 693 ? 10.729 3.446 -41.399 1.00 80.50 693 GLU A C 1
ATOM 5417 O O . GLU A 1 693 ? 10.329 2.292 -41.238 1.00 80.50 693 GLU A O 1
ATOM 5422 N N . PHE A 1 694 ? 10.573 4.383 -40.462 1.00 76.25 694 PHE A N 1
ATOM 5423 C CA . PHE A 1 694 ? 9.840 4.148 -39.223 1.00 76.25 694 PHE A CA 1
ATOM 5424 C C . PHE A 1 694 ? 8.595 5.045 -39.135 1.00 76.25 694 PHE A C 1
ATOM 5426 O O . PHE A 1 694 ? 8.718 6.239 -38.842 1.00 76.25 694 PHE A O 1
ATOM 5433 N N . PRO A 1 695 ? 7.385 4.501 -39.380 1.00 69.00 695 PRO A N 1
ATOM 5434 C CA . PRO A 1 695 ? 6.150 5.272 -39.360 1.00 69.00 695 PRO A CA 1
ATOM 5435 C C . PRO A 1 695 ? 5.862 5.901 -37.998 1.00 69.00 695 PRO A C 1
ATOM 5437 O O . PRO A 1 695 ? 5.962 5.268 -36.946 1.00 69.00 695 PRO A O 1
ATOM 5440 N N . LYS A 1 696 ? 5.376 7.145 -38.014 1.00 66.19 696 LYS A N 1
ATOM 5441 C CA . LYS A 1 696 ? 4.982 7.871 -36.797 1.00 66.19 696 LYS A CA 1
ATOM 5442 C C . LYS A 1 696 ? 3.924 7.133 -35.966 1.00 66.19 696 LYS A C 1
ATOM 5444 O O . LYS A 1 696 ? 3.927 7.236 -34.742 1.00 66.19 696 LYS A O 1
ATOM 5449 N N . SER A 1 697 ? 3.003 6.424 -36.620 1.00 59.38 697 SER A N 1
ATOM 5450 C CA . SER A 1 697 ? 1.925 5.665 -35.968 1.00 59.38 697 SER A CA 1
ATOM 5451 C C . SER A 1 697 ? 2.438 4.560 -35.048 1.00 59.38 697 SER A C 1
ATOM 5453 O O . SER A 1 697 ? 1.737 4.184 -34.113 1.00 59.38 697 SER A O 1
ATOM 5455 N N . GLU A 1 698 ? 3.650 4.069 -35.296 1.00 63.81 698 GLU A N 1
ATOM 5456 C CA . GLU A 1 698 ? 4.233 2.932 -34.589 1.00 63.81 698 GLU A CA 1
ATOM 5457 C C . GLU A 1 698 ? 5.079 3.347 -33.387 1.00 63.81 698 GLU A C 1
ATOM 5459 O O . GLU A 1 698 ? 5.281 2.537 -32.490 1.00 63.81 698 GLU A O 1
ATOM 5464 N N . TYR A 1 699 ? 5.511 4.612 -33.306 1.00 63.66 699 TYR A N 1
ATOM 5465 C CA . TYR A 1 699 ? 6.142 5.153 -32.100 1.00 63.66 699 TYR A CA 1
ATOM 5466 C C . TYR A 1 699 ? 5.083 5.401 -31.027 1.00 63.66 699 TYR A C 1
ATOM 5468 O O . TYR A 1 699 ? 4.594 6.516 -30.810 1.00 63.66 699 TYR A O 1
ATOM 5476 N N . SER A 1 700 ? 4.697 4.312 -30.371 1.00 59.31 700 SER A N 1
ATOM 5477 C CA . SER A 1 700 ? 3.718 4.296 -29.298 1.00 59.31 700 SER A CA 1
ATOM 5478 C C . SER A 1 700 ? 4.387 4.105 -27.939 1.00 59.31 700 SER A C 1
ATOM 5480 O O . SER A 1 700 ? 5.585 3.871 -27.809 1.00 59.31 700 SER A O 1
ATOM 5482 N N . LEU A 1 701 ? 3.578 4.235 -26.893 1.00 51.91 701 LEU A N 1
ATOM 5483 C CA . LEU A 1 701 ? 4.002 4.080 -25.505 1.00 51.91 701 LEU A CA 1
ATOM 5484 C C . LEU A 1 701 ? 4.334 2.623 -25.127 1.00 51.91 701 LEU A C 1
ATOM 5486 O O . LEU A 1 701 ? 4.827 2.381 -24.029 1.00 51.91 701 LEU A O 1
ATOM 5490 N N . VAL A 1 702 ? 4.010 1.657 -25.990 1.00 52.53 702 VAL A N 1
ATOM 5491 C CA . VAL A 1 702 ? 4.051 0.218 -25.684 1.00 52.53 702 VAL A CA 1
ATOM 5492 C C . VAL A 1 702 ? 4.958 -0.528 -26.658 1.00 52.53 702 VAL A C 1
ATOM 5494 O O . VAL A 1 702 ? 5.743 -1.363 -26.220 1.00 52.53 702 VAL A O 1
ATOM 5497 N N . ASP A 1 703 ? 4.929 -0.151 -27.935 1.00 57.56 703 ASP A N 1
ATOM 5498 C CA . ASP A 1 703 ? 5.670 -0.827 -28.994 1.00 57.56 703 ASP A CA 1
ATOM 5499 C C . ASP A 1 703 ? 6.777 0.091 -29.512 1.00 57.56 703 ASP A C 1
ATOM 5501 O O . ASP A 1 703 ? 6.511 1.128 -30.121 1.00 57.56 703 ASP A O 1
ATOM 5505 N N . ASN A 1 704 ? 8.032 -0.272 -29.234 1.00 64.75 704 ASN A N 1
ATOM 5506 C CA . ASN A 1 704 ? 9.173 0.319 -29.916 1.00 64.75 704 ASN A CA 1
ATOM 5507 C C . ASN A 1 704 ? 9.536 -0.593 -31.105 1.00 64.75 704 ASN A C 1
ATOM 5509 O O . ASN A 1 704 ? 9.978 -1.724 -30.877 1.00 64.75 704 ASN A O 1
ATOM 5513 N N . PRO A 1 705 ? 9.388 -0.119 -32.355 1.00 64.19 705 PRO A N 1
ATOM 5514 C CA . PRO A 1 705 ? 9.580 -0.953 -33.537 1.00 64.19 705 PRO A CA 1
ATOM 5515 C C . PRO A 1 705 ? 11.008 -1.500 -33.655 1.00 64.19 705 PRO A C 1
ATOM 5517 O O . PRO A 1 705 ? 11.205 -2.660 -34.015 1.00 64.19 705 PRO A O 1
ATOM 5520 N N . SER A 1 706 ? 12.007 -0.701 -33.277 1.00 70.94 706 SER A N 1
ATOM 5521 C CA . SER A 1 706 ? 13.420 -1.061 -33.374 1.00 70.94 706 SER A CA 1
ATOM 5522 C C . SER A 1 706 ? 13.805 -2.188 -32.409 1.00 70.94 706 SER A C 1
ATOM 5524 O O . SER A 1 706 ? 14.663 -3.009 -32.723 1.00 70.94 706 SER A O 1
ATOM 5526 N N . VAL A 1 707 ? 13.154 -2.299 -31.245 1.00 70.69 707 VAL A N 1
ATOM 5527 C CA . VAL A 1 707 ? 13.473 -3.335 -30.241 1.00 70.69 707 VAL A CA 1
ATOM 5528 C C . VAL A 1 707 ? 13.315 -4.754 -30.804 1.00 70.69 707 VAL A C 1
ATOM 5530 O O . VAL A 1 707 ? 14.086 -5.655 -30.462 1.00 70.69 707 VAL A O 1
ATOM 5533 N N . HIS A 1 708 ? 12.361 -4.964 -31.709 1.00 71.19 708 HIS A N 1
ATOM 5534 C CA . HIS A 1 708 ? 12.102 -6.278 -32.291 1.00 71.19 708 HIS A CA 1
ATOM 5535 C C . HIS A 1 708 ? 13.192 -6.761 -33.252 1.00 71.19 708 HIS A C 1
ATOM 5537 O O . HIS A 1 708 ? 13.222 -7.953 -33.547 1.00 71.19 708 HIS A O 1
ATOM 5543 N N . PHE A 1 709 ? 14.114 -5.904 -33.697 1.00 78.62 709 PHE A N 1
ATOM 5544 C CA . PHE A 1 709 ? 15.205 -6.310 -34.587 1.00 78.62 709 PHE A CA 1
ATOM 5545 C C . PHE A 1 709 ? 16.456 -6.802 -33.840 1.00 78.62 709 PHE A C 1
ATOM 5547 O O . PHE A 1 709 ? 17.340 -7.387 -34.461 1.00 78.62 709 PHE A O 1
ATOM 5554 N N . PHE A 1 710 ? 16.535 -6.671 -32.506 1.00 74.31 710 PHE A N 1
ATOM 5555 C CA . PHE A 1 710 ? 17.676 -7.210 -31.738 1.00 74.31 710 PHE A CA 1
ATOM 5556 C C . PHE A 1 710 ? 17.808 -8.729 -31.864 1.00 74.31 710 PHE A C 1
ATOM 5558 O O . PHE A 1 710 ? 18.918 -9.239 -31.992 1.00 74.31 710 PHE A O 1
ATOM 5565 N N . LYS A 1 711 ? 16.685 -9.456 -31.907 1.00 74.12 711 LYS A N 1
ATOM 5566 C CA . LYS A 1 711 ? 16.674 -10.919 -32.096 1.00 74.12 711 LYS A CA 1
ATOM 5567 C C . LYS A 1 711 ? 17.227 -11.370 -33.455 1.00 74.12 711 LYS A C 1
ATOM 5569 O O . LYS A 1 711 ? 17.548 -12.540 -33.605 1.00 74.12 711 LYS A O 1
ATOM 5574 N N . LEU A 1 712 ? 17.337 -10.465 -34.431 1.00 78.94 712 LEU A N 1
ATOM 5575 C CA . LEU A 1 712 ? 17.826 -10.775 -35.776 1.00 78.94 712 LEU A CA 1
ATOM 5576 C C . LEU A 1 712 ? 19.356 -10.731 -35.902 1.00 78.94 712 LEU A C 1
ATOM 5578 O O . LEU A 1 712 ? 19.897 -11.288 -36.852 1.00 78.94 712 LEU A O 1
ATOM 5582 N N . GLN A 1 713 ? 20.058 -10.115 -34.945 1.00 75.44 713 GLN A N 1
ATOM 5583 C CA . GLN A 1 713 ? 21.525 -10.013 -34.956 1.00 75.44 713 GLN A CA 1
ATOM 5584 C C . GLN A 1 713 ? 22.211 -11.376 -34.883 1.00 75.44 713 GLN A C 1
ATOM 5586 O O . GLN A 1 713 ? 23.126 -11.686 -35.642 1.00 75.44 713 GLN A O 1
ATOM 5591 N N . GLU A 1 714 ? 21.773 -12.180 -33.922 1.00 74.31 714 GLU A N 1
ATOM 5592 C CA . GLU A 1 714 ? 22.449 -13.411 -33.535 1.00 74.31 714 GLU A CA 1
ATOM 5593 C C . GLU A 1 714 ? 22.403 -14.497 -34.631 1.00 74.31 714 GLU A C 1
ATOM 5595 O O . GLU A 1 714 ? 23.458 -15.051 -34.946 1.00 74.31 714 GLU A O 1
ATOM 5600 N N . PRO A 1 715 ? 21.261 -14.760 -35.300 1.00 75.31 715 PRO A N 1
ATOM 5601 C CA . PRO A 1 715 ? 21.199 -15.731 -36.393 1.00 75.31 715 PRO A CA 1
ATOM 5602 C C . PRO A 1 715 ? 22.119 -15.388 -37.570 1.00 75.31 715 PRO A C 1
ATOM 5604 O O . PRO A 1 715 ? 22.763 -16.281 -38.114 1.00 75.31 715 PRO A O 1
ATOM 5607 N N . LEU A 1 716 ? 22.216 -14.107 -37.945 1.00 77.06 716 LEU A N 1
ATOM 5608 C CA . LEU A 1 716 ? 23.074 -13.645 -39.042 1.00 77.06 716 LEU A CA 1
ATOM 5609 C C . LEU A 1 716 ? 24.558 -13.831 -38.725 1.00 77.06 716 LEU A C 1
ATOM 5611 O O . LEU A 1 716 ? 25.302 -14.389 -39.533 1.00 77.06 716 LEU A O 1
ATOM 5615 N N . LEU A 1 717 ? 24.964 -13.418 -37.521 1.00 79.31 717 LEU A N 1
ATOM 5616 C CA . LEU A 1 717 ? 26.326 -13.585 -37.021 1.00 79.31 717 LEU A CA 1
ATOM 5617 C C . LEU A 1 717 ? 26.760 -15.059 -37.076 1.00 79.31 717 LEU A C 1
ATOM 5619 O O . LEU A 1 717 ? 27.867 -15.379 -37.515 1.00 79.31 717 LEU A O 1
ATOM 5623 N N . LEU A 1 718 ? 25.879 -15.962 -36.643 1.00 80.19 718 LEU A N 1
ATOM 5624 C CA . LEU A 1 718 ? 26.153 -17.396 -36.600 1.00 80.19 718 LEU A CA 1
ATOM 5625 C C . LEU A 1 718 ? 26.114 -18.050 -37.969 1.00 80.19 718 LEU A C 1
ATOM 5627 O O . LEU A 1 718 ? 26.970 -18.886 -38.255 1.00 80.19 718 LEU A O 1
ATOM 5631 N N . ALA A 1 719 ? 25.177 -17.645 -38.824 1.00 85.75 719 ALA A N 1
ATOM 5632 C CA . ALA A 1 719 ? 25.121 -18.102 -40.200 1.00 85.75 719 ALA A CA 1
ATOM 5633 C C . ALA A 1 719 ? 26.435 -17.787 -40.920 1.00 85.75 719 ALA A C 1
ATOM 5635 O O . ALA A 1 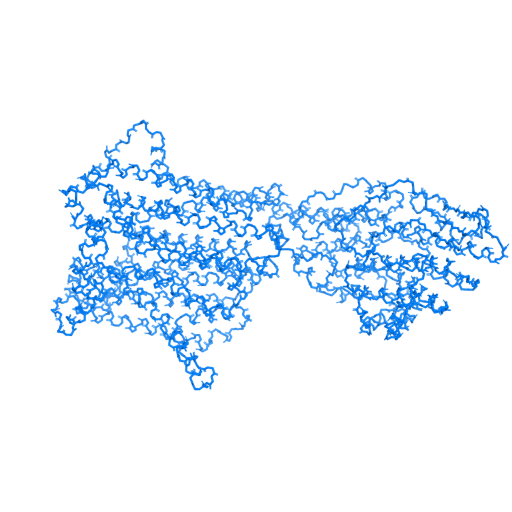719 ? 27.071 -18.707 -41.426 1.00 85.75 719 ALA A O 1
ATOM 5636 N N . ALA A 1 720 ? 26.905 -16.538 -40.880 1.00 86.88 720 ALA A N 1
ATOM 5637 C CA . ALA A 1 720 ? 28.166 -16.156 -41.511 1.00 86.88 720 ALA A CA 1
ATOM 5638 C C . ALA A 1 720 ? 29.350 -16.980 -40.975 1.00 86.88 720 ALA A C 1
ATOM 5640 O O . ALA A 1 720 ? 30.108 -17.551 -41.758 1.00 86.88 720 ALA A O 1
ATOM 5641 N N . ALA A 1 721 ? 29.472 -17.119 -39.651 1.00 84.06 721 ALA A N 1
ATOM 5642 C CA . ALA A 1 721 ? 30.556 -17.878 -39.027 1.00 84.06 721 ALA A CA 1
ATOM 5643 C C . ALA A 1 721 ? 30.557 -19.372 -39.397 1.00 84.06 721 ALA A C 1
ATOM 5645 O O . ALA A 1 721 ? 31.612 -19.934 -39.687 1.00 84.06 721 ALA A O 1
ATOM 5646 N N . VAL A 1 722 ? 29.386 -20.011 -39.436 1.00 85.81 722 VAL A N 1
ATOM 5647 C CA . VAL A 1 722 ? 29.262 -21.425 -39.816 1.00 85.81 722 VAL A CA 1
ATOM 5648 C C . VAL A 1 722 ? 29.530 -21.636 -41.307 1.00 85.81 722 VAL A C 1
ATOM 5650 O O . VAL A 1 722 ? 30.181 -22.616 -41.665 1.00 85.81 722 VAL A O 1
ATOM 5653 N N . ARG A 1 723 ? 29.093 -20.720 -42.186 1.00 88.19 723 ARG A N 1
ATOM 5654 C CA . ARG A 1 723 ? 29.381 -20.804 -43.631 1.00 88.19 723 ARG A CA 1
ATOM 5655 C C . ARG A 1 723 ? 30.878 -20.671 -43.920 1.00 88.19 723 ARG A C 1
ATOM 5657 O O . ARG A 1 723 ? 31.374 -21.412 -44.767 1.00 88.19 723 ARG A O 1
ATOM 5664 N N . MET A 1 724 ? 31.597 -19.817 -43.182 1.00 87.50 724 MET A N 1
ATOM 5665 C CA . MET A 1 724 ? 33.064 -19.722 -43.270 1.00 87.50 724 MET A CA 1
ATOM 5666 C C . MET A 1 724 ? 33.737 -21.058 -42.938 1.00 87.50 724 MET A C 1
ATOM 5668 O O . MET A 1 724 ? 34.476 -21.589 -43.763 1.00 87.50 724 MET A O 1
ATOM 5672 N N . ASP A 1 725 ? 33.407 -21.651 -41.787 1.00 85.31 725 ASP A N 1
ATOM 5673 C CA . ASP A 1 725 ? 34.019 -22.910 -41.333 1.00 85.31 725 ASP A CA 1
ATOM 5674 C C . ASP A 1 725 ? 33.666 -24.115 -42.225 1.00 85.31 725 ASP A C 1
ATOM 5676 O O . ASP A 1 725 ? 34.392 -25.106 -42.260 1.00 85.31 725 ASP A O 1
ATOM 5680 N N . GLN A 1 726 ? 32.558 -24.038 -42.966 1.00 86.06 726 GLN A N 1
ATOM 5681 C CA . GLN A 1 726 ? 32.149 -25.041 -43.955 1.00 86.06 726 GLN A CA 1
ATOM 5682 C C . GLN A 1 726 ? 32.774 -24.822 -45.344 1.00 86.06 726 GLN A C 1
ATOM 5684 O O . GLN A 1 726 ? 32.460 -25.563 -46.273 1.00 86.06 726 GLN A O 1
ATOM 5689 N N . GLY A 1 727 ? 33.616 -23.799 -45.520 1.00 85.31 727 GLY A N 1
ATOM 5690 C CA . GLY A 1 727 ? 34.234 -23.458 -46.806 1.00 85.31 727 GLY A CA 1
ATOM 5691 C C . GLY A 1 727 ? 33.300 -22.752 -47.798 1.00 85.31 727 GLY A C 1
ATOM 5692 O O . GLY A 1 727 ? 33.684 -22.520 -48.944 1.00 85.31 727 GLY A O 1
ATOM 5693 N N . ARG A 1 728 ? 32.090 -22.359 -47.380 1.00 89.31 728 ARG A N 1
ATOM 5694 C CA . ARG A 1 728 ? 31.111 -21.612 -48.193 1.00 89.31 728 ARG A CA 1
ATOM 5695 C C . ARG A 1 728 ? 31.386 -20.108 -48.120 1.00 89.31 728 ARG A C 1
ATOM 5697 O O . ARG A 1 728 ? 30.598 -19.335 -47.577 1.00 89.31 728 ARG A O 1
ATOM 5704 N N . LEU A 1 729 ? 32.544 -19.702 -48.645 1.00 89.62 729 LEU A N 1
ATOM 5705 C CA . LEU A 1 729 ? 33.091 -18.351 -48.461 1.00 89.62 729 LEU A CA 1
ATOM 5706 C C . LEU A 1 729 ? 32.249 -17.246 -49.116 1.00 89.62 729 LEU A C 1
ATOM 5708 O O . LEU A 1 729 ? 32.062 -16.202 -48.501 1.00 89.62 729 LEU A O 1
ATOM 5712 N N . GLU A 1 730 ? 31.700 -17.469 -50.313 1.00 89.69 730 GLU A N 1
ATOM 5713 C CA . GLU A 1 730 ? 30.856 -16.467 -50.989 1.00 89.69 730 GLU A CA 1
ATOM 5714 C C . GLU A 1 730 ? 29.551 -16.202 -50.218 1.00 89.69 730 GLU A C 1
ATOM 5716 O O . GLU A 1 730 ? 29.172 -15.051 -50.020 1.00 89.69 730 GLU A O 1
ATOM 5721 N N . GLU A 1 731 ? 28.912 -17.246 -49.676 1.00 88.38 731 GLU A N 1
ATOM 5722 C CA . GLU A 1 731 ? 27.724 -17.087 -48.824 1.00 88.38 731 GLU A CA 1
ATOM 5723 C C . GLU A 1 731 ? 28.050 -16.341 -47.523 1.00 88.38 731 GLU A C 1
ATOM 5725 O O . GLU A 1 731 ? 27.274 -15.495 -47.079 1.00 88.38 731 GLU A O 1
ATOM 5730 N N . ALA A 1 732 ? 29.204 -16.620 -46.911 1.00 89.69 732 ALA A N 1
ATOM 5731 C CA . ALA A 1 732 ? 29.646 -15.900 -45.720 1.00 89.69 732 ALA A CA 1
ATOM 5732 C C . ALA A 1 732 ? 29.910 -14.415 -46.007 1.00 89.69 732 ALA A C 1
ATOM 5734 O O . ALA A 1 732 ? 29.507 -13.555 -45.223 1.00 89.69 732 ALA A O 1
ATOM 5735 N N . VAL A 1 733 ? 30.550 -14.107 -47.138 1.00 92.06 733 VAL A N 1
ATOM 5736 C CA . VAL A 1 733 ? 30.801 -12.731 -47.587 1.00 92.06 733 VAL A CA 1
ATOM 5737 C C . VAL A 1 733 ? 29.493 -11.987 -47.831 1.00 92.06 733 VAL A C 1
ATOM 5739 O O . VAL A 1 733 ? 29.366 -10.845 -47.392 1.00 92.06 733 VAL A O 1
ATOM 5742 N N . ASP A 1 734 ? 28.511 -12.626 -48.470 1.00 90.25 734 ASP A N 1
ATOM 5743 C CA . ASP A 1 734 ? 27.190 -12.033 -48.691 1.00 90.25 734 ASP A CA 1
ATOM 5744 C C . ASP A 1 734 ? 26.500 -11.672 -47.375 1.00 90.25 734 ASP A C 1
ATOM 5746 O O . ASP A 1 734 ? 25.937 -10.586 -47.254 1.00 90.25 734 ASP A O 1
ATOM 5750 N N . LEU A 1 735 ? 26.561 -12.559 -46.378 1.00 90.62 735 LEU A N 1
ATOM 5751 C CA . LEU A 1 735 ? 25.954 -12.332 -45.066 1.00 90.62 735 LEU A CA 1
ATOM 5752 C C . LEU A 1 735 ? 26.659 -11.209 -44.295 1.00 90.62 735 LEU A C 1
ATOM 5754 O O . LEU A 1 735 ? 25.992 -10.361 -43.703 1.00 90.62 735 LEU A O 1
ATOM 5758 N N . ILE A 1 736 ? 27.994 -11.153 -44.345 1.00 90.88 736 ILE A N 1
ATOM 5759 C CA . ILE A 1 736 ? 28.782 -10.066 -43.742 1.00 90.88 736 ILE A CA 1
ATOM 5760 C C . ILE A 1 736 ? 28.453 -8.732 -44.425 1.00 90.88 736 ILE A C 1
ATOM 5762 O O . ILE A 1 736 ? 28.198 -7.734 -43.749 1.00 90.88 736 ILE A O 1
ATOM 5766 N N . ALA A 1 737 ? 28.407 -8.706 -45.759 1.00 91.12 737 ALA A N 1
ATOM 5767 C CA . ALA A 1 737 ? 28.050 -7.516 -46.525 1.00 91.12 737 ALA A CA 1
ATOM 5768 C C . ALA A 1 737 ? 26.605 -7.067 -46.248 1.00 91.12 737 ALA A C 1
ATOM 5770 O O . ALA A 1 737 ? 26.354 -5.870 -46.097 1.00 91.12 737 ALA A O 1
ATOM 5771 N N . ALA A 1 738 ? 25.666 -8.010 -46.130 1.00 90.31 738 ALA A N 1
ATOM 5772 C CA . ALA A 1 738 ? 24.284 -7.729 -45.759 1.00 90.31 738 ALA A CA 1
ATOM 5773 C C . ALA A 1 738 ? 24.190 -7.122 -44.354 1.00 90.31 738 ALA A C 1
ATOM 5775 O O . ALA A 1 738 ? 23.487 -6.131 -44.155 1.00 90.31 738 ALA A O 1
ATOM 5776 N N . GLN A 1 739 ? 24.954 -7.652 -43.395 1.00 89.44 739 GLN A N 1
ATOM 5777 C CA . GLN A 1 739 ? 25.004 -7.133 -42.031 1.00 89.44 739 GLN A CA 1
ATOM 5778 C C . GLN A 1 739 ? 25.574 -5.706 -41.969 1.00 89.44 739 GLN A C 1
ATOM 5780 O O . GLN A 1 739 ? 25.024 -4.866 -41.254 1.00 89.44 739 GLN A O 1
ATOM 5785 N N . LEU A 1 740 ? 26.624 -5.401 -42.742 1.00 89.50 740 LEU A N 1
ATOM 5786 C CA . LEU A 1 740 ? 27.168 -4.040 -42.860 1.00 89.50 740 LEU A CA 1
ATOM 5787 C C . LEU A 1 740 ? 26.146 -3.066 -43.463 1.00 89.50 740 LEU A C 1
ATOM 5789 O O . LEU A 1 740 ? 25.967 -1.968 -42.941 1.00 89.50 740 LEU A O 1
ATOM 5793 N N . ARG A 1 741 ? 25.440 -3.467 -44.526 1.00 89.62 741 ARG A N 1
ATOM 5794 C CA . ARG A 1 741 ? 24.446 -2.616 -45.203 1.00 89.62 741 ARG A CA 1
ATOM 5795 C C . ARG A 1 741 ? 23.221 -2.355 -44.337 1.00 89.62 741 ARG A C 1
ATOM 5797 O O . ARG A 1 741 ? 22.859 -1.204 -44.132 1.00 89.62 741 ARG A O 1
ATOM 5804 N N . ILE A 1 742 ? 22.620 -3.403 -43.774 1.00 88.56 742 ILE A N 1
ATOM 5805 C CA . ILE A 1 742 ? 21.458 -3.263 -42.884 1.00 88.56 742 ILE A CA 1
ATOM 5806 C C . ILE A 1 742 ? 21.845 -2.476 -41.629 1.00 88.56 742 ILE A C 1
ATOM 5808 O O . ILE A 1 742 ? 21.110 -1.588 -41.202 1.00 88.56 742 ILE A O 1
ATOM 5812 N N . GLY A 1 743 ? 23.023 -2.745 -41.058 1.00 87.44 743 GLY A N 1
ATOM 5813 C CA . GLY A 1 743 ? 23.547 -1.974 -39.937 1.00 87.44 743 GLY A CA 1
ATOM 5814 C C . GLY A 1 743 ? 23.634 -0.481 -40.260 1.00 87.44 743 GLY A C 1
ATOM 5815 O O . GLY A 1 743 ? 23.248 0.341 -39.434 1.00 87.44 743 GLY A O 1
ATOM 5816 N N . ASP A 1 744 ? 24.101 -0.112 -41.454 1.00 86.75 744 ASP A N 1
ATOM 5817 C CA . ASP A 1 744 ? 24.183 1.284 -41.902 1.00 86.75 744 ASP A CA 1
ATOM 5818 C C . ASP A 1 744 ? 22.803 1.942 -42.067 1.00 86.75 744 ASP A C 1
ATOM 5820 O O . ASP A 1 744 ? 22.618 3.086 -41.656 1.00 86.75 744 ASP A O 1
ATOM 5824 N N . MET A 1 745 ? 21.786 1.200 -42.524 1.00 86.44 745 MET A N 1
ATOM 5825 C CA . MET A 1 745 ? 20.405 1.711 -42.591 1.00 86.44 745 MET A CA 1
ATOM 5826 C C . MET A 1 745 ? 19.888 2.179 -41.220 1.00 86.44 745 MET A C 1
ATOM 5828 O O . MET A 1 745 ? 19.174 3.179 -41.129 1.00 86.44 745 MET A O 1
ATOM 5832 N N . PHE A 1 746 ? 20.291 1.505 -40.136 1.00 83.19 746 PHE A N 1
ATOM 5833 C CA . PHE A 1 746 ? 19.935 1.889 -38.768 1.00 83.19 746 PHE A CA 1
ATOM 5834 C C . PHE A 1 746 ? 20.715 3.105 -38.231 1.00 83.19 746 PHE A C 1
ATOM 5836 O O . PHE A 1 746 ? 20.329 3.636 -37.184 1.00 83.19 746 PHE A O 1
ATOM 5843 N N . ALA A 1 747 ? 21.763 3.596 -38.911 1.00 78.50 747 ALA A N 1
ATOM 5844 C CA . ALA A 1 747 ? 22.541 4.767 -38.472 1.00 78.50 747 ALA A CA 1
ATOM 5845 C C . ALA A 1 747 ? 21.658 6.012 -38.294 1.00 78.50 747 ALA A C 1
ATOM 5847 O O . ALA A 1 747 ? 21.895 6.865 -37.435 1.00 78.50 747 ALA A O 1
ATOM 5848 N N . ASN A 1 748 ? 20.590 6.078 -39.091 1.00 73.44 748 ASN A N 1
ATOM 5849 C CA . ASN A 1 748 ? 19.604 7.139 -39.058 1.00 73.44 748 ASN A CA 1
ATOM 5850 C C . ASN A 1 748 ? 18.338 6.788 -38.273 1.00 73.44 748 ASN A C 1
ATOM 5852 O O . ASN A 1 748 ? 17.368 7.533 -38.374 1.00 73.44 748 ASN A O 1
ATOM 5856 N N . SER A 1 749 ? 18.334 5.759 -37.430 1.00 76.75 749 SER A N 1
ATOM 5857 C CA . SER A 1 749 ? 17.173 5.484 -36.575 1.00 76.75 749 SER A CA 1
ATOM 5858 C C . SER A 1 749 ? 16.852 6.694 -35.683 1.00 76.75 749 SER A C 1
ATOM 5860 O O . SER A 1 749 ? 17.776 7.329 -35.159 1.00 76.75 749 SER A O 1
ATOM 5862 N N . PRO A 1 750 ? 15.571 7.069 -35.532 1.00 74.50 750 PRO A N 1
ATOM 5863 C CA . PRO A 1 750 ? 15.181 8.210 -34.708 1.00 74.50 750 PRO A CA 1
ATOM 5864 C C . PRO A 1 750 ? 15.150 7.861 -33.211 1.00 74.50 750 PRO A C 1
ATOM 5866 O O . PRO A 1 750 ? 15.045 8.752 -32.372 1.00 74.50 750 PRO A O 1
ATOM 5869 N N . ASP A 1 751 ? 15.253 6.579 -32.858 1.00 75.50 751 ASP A N 1
ATOM 5870 C CA . ASP A 1 751 ? 15.218 6.084 -31.492 1.00 75.50 751 ASP A CA 1
ATOM 5871 C C . ASP A 1 751 ? 16.510 5.368 -31.077 1.00 75.50 751 ASP A C 1
ATOM 5873 O O . ASP A 1 751 ? 17.166 4.697 -31.874 1.00 75.50 751 ASP A O 1
ATOM 5877 N N . TRP A 1 752 ? 16.866 5.484 -29.796 1.00 74.19 752 TRP A N 1
ATOM 5878 C CA . TRP A 1 752 ? 18.101 4.922 -29.257 1.00 74.19 752 TRP A CA 1
ATOM 5879 C C . TRP A 1 752 ? 18.258 3.412 -29.529 1.00 74.19 752 TRP A C 1
ATOM 5881 O O . TRP A 1 752 ? 19.357 3.039 -29.933 1.00 74.19 752 TRP A O 1
ATOM 5891 N N . PRO A 1 753 ? 17.234 2.530 -29.438 1.00 75.50 753 PRO A N 1
ATOM 5892 C CA . PRO A 1 753 ? 17.408 1.105 -29.733 1.00 75.50 753 PRO A CA 1
ATOM 5893 C C . PRO A 1 753 ? 17.904 0.847 -31.160 1.00 75.50 753 PRO A C 1
ATOM 5895 O O . PRO A 1 753 ? 18.826 0.054 -31.339 1.00 75.50 753 PRO A O 1
ATOM 5898 N N . GLY A 1 754 ? 17.370 1.556 -32.160 1.00 77.88 754 GLY A N 1
ATOM 5899 C CA . GLY A 1 754 ? 17.847 1.467 -33.543 1.00 77.88 754 GLY A CA 1
ATOM 5900 C C . GLY A 1 754 ? 19.299 1.920 -33.692 1.00 77.88 754 GLY A C 1
ATOM 5901 O O . GLY A 1 754 ? 20.099 1.300 -34.389 1.00 77.88 754 GLY A O 1
ATOM 5902 N N . ILE A 1 755 ? 19.696 2.935 -32.936 1.00 76.75 755 ILE A N 1
ATOM 5903 C CA . ILE A 1 755 ? 21.075 3.411 -32.928 1.00 76.75 755 ILE A CA 1
ATOM 5904 C C . ILE A 1 755 ? 22.047 2.376 -32.312 1.00 76.75 755 ILE A C 1
ATOM 5906 O O . ILE A 1 755 ? 23.158 2.176 -32.813 1.00 76.75 755 ILE A O 1
ATOM 5910 N N . TYR A 1 756 ? 21.633 1.655 -31.265 1.00 76.44 756 TYR A N 1
ATOM 5911 C CA . TYR A 1 756 ? 22.419 0.532 -30.733 1.00 76.44 756 TYR A CA 1
ATOM 5912 C C . TYR A 1 756 ? 22.443 -0.666 -31.687 1.00 76.44 756 TYR A C 1
ATOM 5914 O O . TYR A 1 756 ? 23.457 -1.367 -31.742 1.00 76.44 756 TYR A O 1
ATOM 5922 N N . LEU A 1 757 ? 21.375 -0.898 -32.463 1.00 78.00 757 LEU A N 1
ATOM 5923 C CA . LEU A 1 757 ? 21.385 -1.903 -33.528 1.00 78.00 757 LEU A CA 1
ATOM 5924 C C . LEU A 1 757 ? 22.459 -1.582 -34.564 1.00 78.00 757 LEU A C 1
ATOM 5926 O O . LEU A 1 757 ? 23.281 -2.452 -34.832 1.00 78.00 757 LEU A O 1
ATOM 5930 N N . HIS A 1 758 ? 22.535 -0.344 -35.058 1.00 83.62 758 HIS A N 1
ATOM 5931 C CA . HIS A 1 758 ? 23.617 0.078 -35.953 1.00 83.62 758 HIS A CA 1
ATOM 5932 C C . HIS A 1 758 ? 24.993 -0.319 -35.395 1.00 83.62 758 HIS A C 1
ATOM 5934 O O . HIS A 1 758 ? 25.758 -1.029 -36.050 1.00 83.62 758 HIS A O 1
ATOM 5940 N N . ARG A 1 759 ? 25.280 0.047 -34.137 1.00 79.44 759 ARG A N 1
ATOM 5941 C CA . ARG A 1 759 ? 26.566 -0.268 -33.494 1.00 79.44 759 ARG A CA 1
ATOM 5942 C C . ARG A 1 759 ? 26.824 -1.772 -33.399 1.00 79.44 759 ARG A C 1
ATOM 5944 O O . ARG A 1 759 ? 27.923 -2.233 -33.707 1.00 79.44 759 ARG A O 1
ATOM 5951 N N . GLY A 1 760 ? 25.824 -2.524 -32.943 1.00 77.38 760 GLY A N 1
ATOM 5952 C CA . GLY A 1 760 ? 25.913 -3.970 -32.755 1.00 77.38 760 GLY A CA 1
ATOM 5953 C C . GLY A 1 760 ? 26.194 -4.706 -34.062 1.00 77.38 760 GLY A C 1
ATOM 5954 O O . GLY A 1 760 ? 27.118 -5.516 -34.110 1.00 77.38 760 GLY A O 1
ATOM 5955 N N . TRP A 1 761 ? 25.460 -4.375 -35.129 1.00 83.00 761 TRP A N 1
ATOM 5956 C CA . TRP A 1 761 ? 25.602 -5.014 -36.440 1.00 83.00 761 TRP A CA 1
ATOM 5957 C C . TRP A 1 761 ? 26.966 -4.713 -37.063 1.00 83.00 761 TRP A C 1
ATOM 5959 O O . TRP A 1 761 ? 27.660 -5.640 -37.475 1.00 83.00 761 TRP A O 1
ATOM 5969 N N . GLN A 1 762 ? 27.391 -3.445 -37.057 1.00 84.94 762 GLN A N 1
ATOM 5970 C CA . GLN A 1 762 ? 28.687 -3.041 -37.611 1.00 84.94 762 GLN A CA 1
ATOM 5971 C C . GLN A 1 762 ? 29.850 -3.694 -36.853 1.00 84.94 762 GLN A C 1
ATOM 5973 O O . GLN A 1 762 ? 30.742 -4.287 -37.455 1.00 84.94 762 GLN A O 1
ATOM 5978 N N . SER A 1 763 ? 29.832 -3.651 -35.516 1.00 79.56 763 SER A N 1
ATOM 5979 C CA . SER A 1 763 ? 30.909 -4.236 -34.713 1.00 79.56 763 SER A CA 1
ATOM 5980 C C . SER A 1 763 ? 31.021 -5.752 -34.885 1.00 79.56 763 SER A C 1
ATOM 5982 O O . SER A 1 763 ? 32.130 -6.282 -34.835 1.00 79.56 763 SER A O 1
ATOM 5984 N N . GLN A 1 764 ? 29.897 -6.454 -35.022 1.00 80.38 764 GLN A N 1
ATOM 5985 C CA . GLN A 1 764 ? 29.873 -7.901 -35.229 1.00 80.38 764 GLN A CA 1
ATOM 5986 C C . GLN A 1 764 ? 30.368 -8.281 -36.626 1.00 80.38 764 GLN A C 1
ATOM 5988 O O . GLN A 1 764 ? 31.208 -9.172 -36.742 1.00 80.38 764 GLN A O 1
ATOM 5993 N N . ALA A 1 765 ? 29.923 -7.565 -37.662 1.00 86.00 765 ALA A N 1
ATOM 5994 C CA . ALA A 1 765 ? 30.391 -7.773 -39.028 1.00 86.00 765 ALA A CA 1
ATOM 5995 C C . ALA A 1 765 ? 31.906 -7.550 -39.154 1.00 86.00 765 ALA A C 1
ATOM 5997 O O . ALA A 1 765 ? 32.595 -8.360 -39.766 1.00 86.00 765 ALA A O 1
ATOM 5998 N N . LEU A 1 766 ? 32.451 -6.517 -38.501 1.00 85.00 766 LEU A N 1
ATOM 5999 C CA . LEU A 1 766 ? 33.896 -6.267 -38.463 1.00 85.00 766 LEU A CA 1
ATOM 6000 C C . LEU A 1 766 ? 34.683 -7.412 -37.812 1.00 85.00 766 LEU A C 1
ATOM 6002 O O . LEU A 1 766 ? 35.718 -7.814 -38.337 1.00 85.00 766 LEU A O 1
ATOM 6006 N N . ASN A 1 767 ? 34.178 -7.977 -36.712 1.00 82.81 767 ASN A N 1
ATOM 6007 C CA . ASN A 1 767 ? 34.802 -9.143 -36.080 1.00 82.81 767 ASN A CA 1
ATOM 6008 C C . ASN A 1 767 ? 34.791 -10.367 -37.019 1.00 82.81 767 ASN A C 1
ATOM 6010 O O . ASN A 1 767 ? 35.777 -11.098 -37.091 1.00 82.81 767 ASN A O 1
ATOM 6014 N N . LEU A 1 768 ? 33.703 -10.578 -37.771 1.00 83.88 768 LEU A N 1
ATOM 6015 C CA . LEU A 1 768 ? 33.628 -11.642 -38.778 1.00 83.88 768 LEU A CA 1
ATOM 6016 C C . LEU A 1 768 ? 34.578 -11.397 -39.958 1.00 83.88 768 LEU A C 1
ATOM 6018 O O . LEU A 1 768 ? 35.160 -12.350 -40.466 1.00 83.88 768 LEU A O 1
ATOM 6022 N N . MET A 1 769 ? 34.771 -10.144 -40.377 1.00 87.69 769 MET A N 1
ATOM 6023 C CA . MET A 1 769 ? 35.732 -9.787 -41.426 1.00 87.69 769 MET A CA 1
ATOM 6024 C C . MET A 1 769 ? 37.179 -10.060 -41.006 1.00 87.69 769 MET A C 1
ATOM 6026 O O . MET A 1 769 ? 37.930 -10.630 -41.794 1.00 87.69 769 MET A O 1
ATOM 6030 N N . GLU A 1 770 ? 37.569 -9.687 -39.780 1.00 84.75 770 GLU A N 1
ATOM 6031 C CA . GLU A 1 770 ? 38.897 -10.002 -39.222 1.00 84.75 770 GLU A CA 1
ATOM 6032 C C . GLU A 1 770 ? 39.149 -11.512 -39.269 1.00 84.75 770 GLU A C 1
ATOM 6034 O O . GLU A 1 770 ? 40.182 -11.962 -39.772 1.00 84.75 770 GLU A O 1
ATOM 6039 N N . ARG A 1 771 ? 38.161 -12.302 -38.832 1.00 85.31 771 ARG A N 1
ATOM 6040 C CA . ARG A 1 771 ? 38.214 -13.764 -38.885 1.00 85.31 771 ARG A CA 1
ATOM 6041 C C . ARG A 1 771 ? 38.328 -14.294 -40.313 1.00 85.31 771 ARG A C 1
ATOM 6043 O O . ARG A 1 771 ? 39.191 -15.128 -40.575 1.00 85.31 771 ARG A O 1
ATOM 6050 N N . LEU A 1 772 ? 37.501 -13.797 -41.234 1.00 87.88 772 LEU A N 1
ATOM 6051 C CA . LEU A 1 772 ? 37.488 -14.216 -42.636 1.00 87.88 772 LEU A CA 1
ATOM 6052 C C . LEU A 1 772 ? 38.852 -13.996 -43.307 1.00 87.88 772 LEU A C 1
ATOM 6054 O O . LEU A 1 772 ? 39.362 -14.900 -43.963 1.00 87.88 772 LEU A O 1
ATOM 6058 N N . LEU A 1 773 ? 39.452 -12.815 -43.131 1.00 87.00 773 LEU A N 1
ATOM 6059 C CA . LEU A 1 773 ? 40.740 -12.456 -43.744 1.00 87.00 773 LEU A CA 1
ATOM 6060 C C . LEU A 1 773 ? 41.940 -13.155 -43.091 1.00 87.00 773 LEU A C 1
ATOM 6062 O O . LEU A 1 773 ? 42.964 -13.367 -43.753 1.00 87.00 773 LEU A O 1
ATOM 6066 N N . SER A 1 774 ? 41.810 -13.488 -41.805 1.00 85.56 774 SER A N 1
ATOM 6067 C CA . SER A 1 774 ? 42.795 -14.264 -41.047 1.00 85.56 774 SER A CA 1
ATOM 6068 C C . SER A 1 774 ? 42.814 -15.725 -41.508 1.00 85.56 774 SER A C 1
ATOM 6070 O O . SER A 1 774 ? 43.867 -16.290 -41.775 1.00 85.56 774 SER A O 1
ATOM 6072 N N . GLN A 1 775 ? 41.637 -16.335 -41.679 1.00 83.94 775 GLN A N 1
ATOM 6073 C CA . GLN A 1 775 ? 41.515 -17.765 -41.982 1.00 83.94 775 GLN A CA 1
ATOM 6074 C C . GLN A 1 775 ? 41.573 -18.086 -43.481 1.00 83.94 775 GLN A C 1
ATOM 6076 O O . GLN A 1 775 ? 41.941 -19.199 -43.861 1.00 83.94 775 GLN A O 1
ATOM 6081 N N . HIS A 1 776 ? 41.218 -17.134 -44.348 1.00 85.75 776 HIS A N 1
ATOM 6082 C CA . HIS A 1 776 ? 41.060 -17.387 -45.777 1.00 85.75 776 HIS A CA 1
ATOM 6083 C C . HIS A 1 776 ? 41.726 -16.317 -46.645 1.00 85.75 776 HIS A C 1
ATOM 6085 O O . HIS A 1 776 ? 41.773 -15.130 -46.325 1.00 85.75 776 HIS A O 1
ATOM 6091 N N . ARG A 1 777 ? 42.218 -16.745 -47.813 1.00 84.38 777 ARG A N 1
ATOM 6092 C CA . ARG A 1 777 ? 42.684 -15.843 -48.872 1.00 84.38 777 ARG A CA 1
ATOM 6093 C C . ARG A 1 777 ? 41.539 -15.608 -49.850 1.00 84.38 777 ARG A C 1
ATOM 6095 O O . ARG A 1 777 ? 41.089 -16.548 -50.495 1.00 84.38 777 ARG A O 1
ATOM 6102 N N . LEU A 1 778 ? 41.086 -14.363 -49.958 1.00 87.38 778 LEU A N 1
ATOM 6103 C CA . LEU A 1 778 ? 39.976 -13.984 -50.833 1.00 87.38 778 LEU A CA 1
ATOM 6104 C C . LEU A 1 778 ? 40.482 -13.431 -52.174 1.00 87.38 778 LEU A C 1
ATOM 6106 O O . LEU A 1 778 ? 41.544 -12.805 -52.208 1.00 87.38 778 LEU A O 1
ATOM 6110 N N . PRO A 1 779 ? 39.738 -13.622 -53.277 1.00 88.50 779 PRO A N 1
ATOM 6111 C CA . PRO A 1 779 ? 40.061 -12.999 -54.553 1.00 88.50 779 PRO A CA 1
ATOM 6112 C C . PRO A 1 779 ? 39.752 -11.492 -54.534 1.00 88.50 779 PRO A C 1
ATOM 6114 O O . PRO A 1 779 ? 38.914 -11.013 -53.767 1.00 88.50 779 PRO A O 1
ATOM 6117 N N . ALA A 1 780 ? 40.409 -10.736 -55.420 1.00 85.25 780 ALA A N 1
ATOM 6118 C CA . ALA A 1 780 ? 40.319 -9.273 -55.456 1.00 85.25 780 ALA A CA 1
ATOM 6119 C C . ALA A 1 780 ? 38.879 -8.752 -55.634 1.00 85.25 780 ALA A C 1
ATOM 6121 O O . ALA A 1 780 ? 38.501 -7.770 -55.002 1.00 85.25 780 ALA A O 1
ATOM 6122 N N . MET A 1 781 ? 38.054 -9.437 -56.435 1.00 86.00 781 MET A N 1
ATOM 6123 C CA . MET A 1 781 ? 36.647 -9.070 -56.643 1.00 86.00 781 MET A CA 1
ATOM 6124 C C . MET A 1 781 ? 35.834 -9.140 -55.337 1.00 86.00 781 MET A C 1
ATOM 6126 O O . MET A 1 781 ? 35.035 -8.254 -55.043 1.00 86.00 781 MET A O 1
ATOM 6130 N N . THR A 1 782 ? 36.077 -10.159 -54.510 1.00 88.69 782 THR A N 1
ATOM 6131 C CA . THR A 1 782 ? 35.390 -10.365 -53.225 1.00 88.69 782 THR A CA 1
ATOM 6132 C C . THR A 1 782 ? 35.834 -9.331 -52.183 1.00 88.69 782 THR A C 1
ATOM 6134 O O . THR A 1 782 ? 34.999 -8.808 -51.443 1.00 88.69 782 THR A O 1
ATOM 6137 N N . LEU A 1 783 ? 37.118 -8.945 -52.179 1.00 88.31 783 LEU A N 1
ATOM 6138 C CA . LEU A 1 783 ? 37.616 -7.834 -51.353 1.00 88.31 783 LEU A CA 1
ATOM 6139 C C . LEU A 1 783 ? 36.972 -6.495 -51.740 1.00 88.31 783 LEU A C 1
ATOM 6141 O O . LEU A 1 783 ? 36.529 -5.754 -50.862 1.00 88.31 783 LEU A O 1
ATOM 6145 N N . GLN A 1 784 ? 36.830 -6.222 -53.041 1.00 87.19 784 GLN A N 1
ATOM 6146 C CA . GLN A 1 784 ? 36.160 -5.014 -53.530 1.00 87.19 784 GLN A CA 1
ATOM 6147 C C . GLN A 1 784 ? 34.679 -4.977 -53.136 1.00 87.19 784 GLN A C 1
ATOM 6149 O O . GLN A 1 784 ? 34.187 -3.924 -52.728 1.00 87.19 784 GLN A O 1
ATOM 6154 N N . ARG A 1 785 ? 33.976 -6.119 -53.190 1.00 88.50 785 ARG A N 1
ATOM 6155 C CA . ARG A 1 785 ? 32.580 -6.240 -52.731 1.00 88.50 785 ARG A CA 1
ATOM 6156 C C . ARG A 1 785 ? 32.437 -5.936 -51.238 1.00 88.50 785 ARG A C 1
ATOM 6158 O O . ARG A 1 785 ? 31.556 -5.163 -50.867 1.00 88.50 785 ARG A O 1
ATOM 6165 N N . LEU A 1 786 ? 33.317 -6.482 -50.393 1.00 89.75 786 LEU A N 1
ATOM 6166 C CA . LEU A 1 786 ? 33.346 -6.171 -48.958 1.00 89.75 786 LEU A CA 1
ATOM 6167 C C . LEU A 1 786 ? 33.665 -4.692 -48.706 1.00 89.75 786 LEU A C 1
ATOM 6169 O O . LEU A 1 786 ? 33.003 -4.047 -47.895 1.00 89.75 786 LEU A O 1
ATOM 6173 N N . ARG A 1 787 ? 34.620 -4.117 -49.448 1.00 89.38 787 ARG A N 1
ATOM 6174 C CA . ARG A 1 787 ? 34.969 -2.693 -49.341 1.00 89.38 787 ARG A CA 1
ATOM 6175 C C . ARG A 1 787 ? 33.817 -1.777 -49.756 1.00 89.38 787 ARG A C 1
ATOM 6177 O O . ARG A 1 787 ? 33.650 -0.716 -49.158 1.00 89.38 787 ARG A O 1
ATOM 6184 N N . ALA A 1 788 ? 33.033 -2.178 -50.756 1.00 87.44 788 ALA A N 1
ATOM 6185 C CA . ALA A 1 788 ? 31.835 -1.467 -51.199 1.00 87.44 788 ALA A CA 1
ATOM 6186 C C . ALA A 1 788 ? 30.652 -1.611 -50.223 1.00 87.44 788 ALA A C 1
ATOM 6188 O O . ALA A 1 788 ? 29.727 -0.808 -50.270 1.00 87.44 788 ALA A O 1
ATOM 6189 N N . ALA A 1 789 ? 30.658 -2.630 -49.357 1.00 88.31 789 ALA A N 1
ATOM 6190 C CA . ALA A 1 789 ? 29.674 -2.788 -48.287 1.00 88.31 789 ALA A CA 1
ATOM 6191 C C . ALA A 1 789 ? 30.039 -2.002 -47.014 1.00 88.31 789 ALA A C 1
ATOM 6193 O O . ALA A 1 789 ? 29.159 -1.758 -46.192 1.00 88.31 789 ALA A O 1
ATOM 6194 N N . LEU A 1 790 ? 31.307 -1.599 -46.845 1.00 88.44 790 LEU A N 1
ATOM 6195 C CA . LEU A 1 790 ? 31.725 -0.748 -45.732 1.00 88.44 790 LEU A CA 1
ATOM 6196 C C . LEU A 1 790 ? 31.167 0.675 -45.899 1.00 88.44 790 LEU A C 1
ATOM 6198 O O . LEU A 1 790 ? 31.444 1.306 -46.926 1.00 88.44 790 LEU A O 1
ATOM 6202 N N . PRO A 1 791 ? 30.474 1.221 -44.888 1.00 81.69 791 PRO A N 1
ATOM 6203 C CA . PRO A 1 791 ? 29.981 2.591 -44.931 1.00 81.69 791 PRO A CA 1
ATOM 6204 C C . PRO A 1 791 ? 31.131 3.612 -44.913 1.00 81.69 791 PRO A C 1
ATOM 6206 O O . PRO A 1 791 ? 32.134 3.435 -44.221 1.00 81.69 791 PRO A O 1
ATOM 6209 N N . ASP A 1 792 ? 30.970 4.732 -45.625 1.00 70.62 792 ASP A N 1
ATOM 6210 C CA . ASP A 1 792 ? 31.970 5.818 -45.757 1.00 70.62 792 ASP A CA 1
ATOM 6211 C C . ASP A 1 792 ? 32.148 6.694 -44.500 1.00 70.62 792 ASP A C 1
ATOM 6213 O O . ASP A 1 792 ? 32.721 7.778 -44.553 1.00 70.62 792 ASP A O 1
ATOM 6217 N N . TYR A 1 793 ? 31.643 6.217 -43.366 1.00 65.19 793 TYR A N 1
ATOM 6218 C CA . TYR A 1 793 ? 31.385 6.906 -42.105 1.00 65.19 793 TYR A CA 1
ATOM 6219 C C . TYR A 1 793 ? 31.860 8.370 -41.976 1.00 65.19 793 TYR A C 1
ATOM 6221 O O . TYR A 1 793 ? 32.957 8.677 -41.493 1.00 65.19 793 TYR A O 1
ATOM 6229 N N . ALA A 1 794 ? 30.938 9.278 -42.302 1.00 53.25 794 ALA A N 1
ATOM 6230 C CA . ALA A 1 794 ? 30.904 10.650 -41.817 1.00 53.25 794 ALA A CA 1
ATOM 6231 C C . ALA A 1 794 ? 29.458 10.976 -41.426 1.00 53.25 794 ALA A C 1
ATOM 6233 O O . ALA A 1 794 ? 28.623 11.222 -42.292 1.00 53.25 794 ALA A O 1
ATOM 6234 N N . THR A 1 795 ? 29.124 10.972 -40.135 1.00 51.91 795 THR A N 1
ATOM 6235 C CA . THR A 1 795 ? 27.959 11.744 -39.675 1.00 51.91 795 THR A CA 1
ATOM 6236 C C . THR A 1 795 ? 28.092 12.155 -38.206 1.00 51.91 795 THR A C 1
ATOM 6238 O O . THR A 1 795 ? 27.881 11.348 -37.300 1.00 51.91 795 THR A O 1
ATOM 6241 N N . PRO A 1 796 ? 28.371 13.445 -37.956 1.00 50.53 796 PRO A N 1
ATOM 6242 C CA . PRO A 1 796 ? 28.229 14.102 -36.651 1.00 50.53 796 PRO A CA 1
ATOM 6243 C C . PRO A 1 796 ? 26.808 14.013 -36.045 1.00 50.53 796 PRO A C 1
ATOM 6245 O O . PRO A 1 796 ? 26.618 14.229 -34.852 1.00 50.53 796 PRO A O 1
ATOM 6248 N N . GLY A 1 797 ? 25.792 13.635 -36.835 1.00 63.62 797 GLY A N 1
ATOM 6249 C CA . GLY A 1 797 ? 24.385 13.602 -36.415 1.00 63.62 797 GLY A CA 1
ATOM 6250 C C . GLY A 1 797 ? 23.991 12.495 -35.426 1.00 63.62 797 GLY A C 1
ATOM 6251 O O . GLY A 1 797 ? 22.920 12.587 -34.830 1.00 63.62 797 GLY A O 1
ATOM 6252 N N . PHE A 1 798 ? 24.819 11.464 -35.214 1.00 71.62 798 PHE A N 1
ATOM 6253 C CA . PHE A 1 798 ? 24.496 10.351 -34.304 1.00 71.62 798 PHE A CA 1
ATOM 6254 C C . PHE A 1 798 ? 24.285 10.820 -32.856 1.00 71.62 798 PHE A C 1
ATOM 6256 O O . PHE A 1 798 ? 23.245 10.526 -32.270 1.00 71.62 798 PHE A O 1
ATOM 6263 N N . LEU A 1 799 ? 25.231 11.585 -32.297 1.00 72.75 799 LEU A N 1
ATOM 6264 C CA . LEU A 1 799 ? 25.135 12.087 -30.919 1.00 72.75 799 LEU A CA 1
ATOM 6265 C C . LEU A 1 799 ? 23.908 12.986 -30.754 1.00 72.75 799 LEU A C 1
ATOM 6267 O O . LEU A 1 799 ? 23.259 12.968 -29.712 1.00 72.75 799 LEU A O 1
ATOM 6271 N N . GLY A 1 800 ? 23.560 13.722 -31.812 1.00 79.31 800 GLY A N 1
ATOM 6272 C CA . GLY A 1 800 ? 22.359 14.539 -31.860 1.00 79.31 800 GLY A CA 1
ATOM 6273 C C . GLY A 1 800 ? 21.080 13.703 -31.840 1.00 79.31 800 GLY A C 1
ATOM 6274 O O . GLY A 1 800 ? 20.169 14.033 -31.090 1.00 79.31 800 GLY A O 1
ATOM 6275 N N . ASN A 1 801 ? 21.023 12.605 -32.600 1.00 78.88 801 ASN A N 1
ATOM 6276 C CA . ASN A 1 801 ? 19.876 11.687 -32.618 1.00 78.88 801 ASN A CA 1
ATOM 6277 C C . ASN A 1 801 ? 19.729 10.927 -31.296 1.00 78.88 801 ASN A C 1
ATOM 6279 O O . ASN A 1 801 ? 18.621 10.752 -30.791 1.00 78.88 801 ASN A O 1
ATOM 6283 N N . LEU A 1 802 ? 20.853 10.495 -30.717 1.00 78.31 802 LEU A N 1
ATOM 6284 C CA . LEU A 1 802 ? 20.876 9.852 -29.411 1.00 78.31 802 LEU A CA 1
ATOM 6285 C C . LEU A 1 802 ? 20.379 10.825 -28.336 1.00 78.31 802 LEU A C 1
ATOM 6287 O O . LEU A 1 802 ? 19.514 10.462 -27.542 1.00 78.31 802 LEU A O 1
ATOM 6291 N N . ALA A 1 803 ? 20.850 12.075 -28.361 1.00 81.38 803 ALA A N 1
ATOM 6292 C CA . ALA A 1 803 ? 20.368 13.122 -27.469 1.00 81.38 803 ALA A CA 1
ATOM 6293 C C . ALA A 1 803 ? 18.857 13.372 -27.637 1.00 81.38 803 ALA A C 1
ATOM 6295 O O . ALA A 1 803 ? 18.120 13.371 -26.652 1.00 81.38 803 ALA A O 1
ATOM 6296 N N . ASP A 1 804 ? 18.362 13.514 -28.867 1.00 84.62 804 ASP A N 1
ATOM 6297 C CA . ASP A 1 804 ? 16.933 13.720 -29.140 1.00 84.62 804 ASP A CA 1
ATOM 6298 C C . ASP A 1 804 ? 16.074 12.556 -28.608 1.00 84.62 804 ASP A C 1
ATOM 6300 O O . ASP A 1 804 ? 15.071 12.761 -27.909 1.00 84.62 804 ASP A O 1
ATOM 6304 N N . SER A 1 805 ? 16.492 11.317 -28.879 1.00 80.12 805 SER A N 1
ATOM 6305 C CA . SER A 1 805 ? 15.785 10.120 -28.422 1.00 80.12 805 SER A CA 1
ATOM 6306 C C . SER A 1 805 ? 15.808 9.968 -26.902 1.00 80.12 805 SER A C 1
ATOM 6308 O O . SER A 1 805 ? 14.789 9.663 -26.284 1.00 80.12 805 SER A O 1
ATOM 6310 N N . MET A 1 806 ? 16.947 10.217 -26.263 1.00 78.62 806 MET A N 1
ATOM 6311 C CA . MET A 1 806 ? 17.062 10.095 -24.813 1.00 78.62 806 MET A CA 1
ATOM 6312 C C . MET A 1 806 ? 16.323 11.201 -24.064 1.00 78.62 806 MET A C 1
ATOM 6314 O O . MET A 1 806 ? 15.744 10.940 -23.010 1.00 78.62 806 MET A O 1
ATOM 6318 N N . GLY A 1 807 ? 16.306 12.421 -24.603 1.00 81.94 807 GLY A N 1
ATOM 6319 C CA . GLY A 1 807 ? 15.572 13.544 -24.020 1.00 81.94 807 GLY A CA 1
ATOM 6320 C C . GLY A 1 807 ? 14.072 13.275 -24.006 1.00 81.94 807 GLY A C 1
ATOM 6321 O O . GLY A 1 807 ? 13.425 13.396 -22.965 1.00 81.94 807 GLY A O 1
ATOM 6322 N N . THR A 1 808 ? 13.529 12.815 -25.135 1.00 82.62 808 THR A N 1
ATOM 6323 C CA . THR A 1 808 ? 12.119 12.404 -25.227 1.00 82.62 808 THR A CA 1
ATOM 6324 C C . THR A 1 808 ? 11.808 11.194 -24.351 1.00 82.62 808 THR A C 1
ATOM 6326 O O . THR A 1 808 ? 10.749 11.158 -23.728 1.00 82.62 808 THR A O 1
ATOM 6329 N N . TYR A 1 809 ? 12.728 10.235 -24.230 1.00 77.06 809 TYR A N 1
ATOM 6330 C CA . TYR A 1 809 ? 12.561 9.081 -23.348 1.00 77.06 809 TYR A CA 1
ATOM 6331 C C . TYR A 1 809 ? 12.539 9.468 -21.861 1.00 77.06 809 TYR A C 1
ATOM 6333 O O . TYR A 1 809 ? 11.687 8.988 -21.115 1.00 77.06 809 TYR A O 1
ATOM 6341 N N . ALA A 1 810 ? 13.416 10.375 -21.419 1.00 79.19 810 ALA A N 1
ATOM 6342 C CA . ALA A 1 810 ? 13.423 10.876 -20.044 1.00 79.19 810 ALA A CA 1
ATOM 6343 C C . ALA A 1 810 ? 12.087 11.551 -19.679 1.00 79.19 810 ALA A C 1
ATOM 6345 O O . ALA A 1 810 ? 11.527 11.301 -18.608 1.00 79.19 810 ALA A O 1
ATOM 6346 N N . ILE A 1 811 ? 11.544 12.356 -20.601 1.00 83.38 811 ILE A N 1
ATOM 6347 C CA . ILE A 1 811 ? 10.222 12.988 -20.467 1.00 83.38 811 ILE A CA 1
ATOM 6348 C C . ILE A 1 811 ? 9.123 11.918 -20.418 1.00 83.38 811 ILE A C 1
ATOM 6350 O O . ILE A 1 811 ? 8.245 11.965 -19.560 1.00 83.38 811 ILE A O 1
ATOM 6354 N N . LEU A 1 812 ? 9.203 10.905 -21.278 1.00 75.81 812 LEU A N 1
ATOM 6355 C CA . LEU A 1 812 ? 8.216 9.832 -21.353 1.00 75.81 812 LEU A CA 1
ATOM 6356 C C . LEU A 1 812 ? 8.151 8.995 -20.067 1.00 75.81 812 LEU A C 1
ATOM 6358 O O . LEU A 1 812 ? 7.058 8.702 -19.571 1.00 75.81 812 LEU A O 1
ATOM 6362 N N . VAL A 1 813 ? 9.310 8.656 -19.493 1.00 74.19 813 VAL A N 1
ATOM 6363 C CA . VAL A 1 813 ? 9.409 7.988 -18.187 1.00 74.19 813 VAL A CA 1
ATOM 6364 C C . VAL A 1 813 ? 8.837 8.884 -17.088 1.00 74.19 813 VAL A C 1
ATOM 6366 O O . VAL A 1 813 ? 8.136 8.391 -16.201 1.00 74.19 813 VAL A O 1
ATOM 6369 N N . ARG A 1 814 ? 9.060 10.205 -17.162 1.00 79.69 814 ARG A N 1
ATOM 6370 C CA . ARG A 1 814 ? 8.476 11.166 -16.217 1.00 79.69 814 ARG A CA 1
ATOM 6371 C C . ARG A 1 814 ? 6.940 11.245 -16.310 1.00 79.69 814 ARG A C 1
ATOM 6373 O O . ARG A 1 814 ? 6.269 11.485 -15.304 1.00 79.69 814 ARG A O 1
ATOM 6380 N N . GLU A 1 815 ? 6.366 11.081 -17.492 1.00 76.00 815 GLU A N 1
ATOM 6381 C CA . GLU A 1 815 ? 4.914 11.163 -17.685 1.00 76.00 815 GLU A CA 1
ATOM 6382 C C . GLU A 1 815 ? 4.197 9.871 -17.266 1.00 76.00 815 GLU A C 1
ATOM 6384 O O . GLU A 1 815 ? 3.110 9.930 -16.693 1.00 76.00 815 GLU A O 1
ATOM 6389 N N . ASN A 1 816 ? 4.815 8.708 -17.500 1.00 68.94 816 ASN A N 1
ATOM 6390 C CA . ASN A 1 816 ? 4.139 7.405 -17.407 1.00 68.94 816 ASN A CA 1
ATOM 6391 C C . ASN A 1 816 ? 4.635 6.507 -16.258 1.00 68.94 816 ASN A C 1
ATOM 6393 O O . ASN A 1 816 ? 3.980 5.522 -15.907 1.00 68.94 816 ASN A O 1
ATOM 6397 N N . GLY A 1 817 ? 5.760 6.853 -15.630 1.00 67.06 817 GLY A N 1
ATOM 6398 C CA . GLY A 1 817 ? 6.325 6.139 -14.489 1.00 67.06 817 GLY A CA 1
ATOM 6399 C C . GLY A 1 817 ? 6.949 4.768 -14.813 1.00 67.06 817 GLY A C 1
ATOM 6400 O O . GLY A 1 817 ? 7.043 4.353 -15.969 1.00 67.06 817 GLY A O 1
ATOM 6401 N N . PRO A 1 818 ? 7.382 4.018 -13.780 1.00 57.75 818 PRO A N 1
ATOM 6402 C CA . PRO A 1 818 ? 8.181 2.795 -13.918 1.00 57.75 818 PRO A CA 1
ATOM 6403 C C . PRO A 1 818 ? 7.430 1.605 -14.534 1.00 57.75 818 PRO A C 1
ATOM 6405 O O . PRO A 1 818 ? 8.067 0.651 -14.977 1.00 57.75 818 PRO A O 1
ATOM 6408 N N . GLY A 1 819 ? 6.091 1.627 -14.558 1.00 54.69 819 GLY A N 1
ATOM 6409 C CA . GLY A 1 819 ? 5.271 0.548 -15.124 1.00 54.69 819 GLY A CA 1
ATOM 6410 C C . GLY A 1 819 ? 5.440 0.381 -16.638 1.00 54.69 819 GLY A C 1
ATOM 6411 O O . GLY A 1 819 ? 5.236 -0.714 -17.160 1.00 54.69 819 GLY A O 1
ATOM 6412 N N . MET A 1 820 ? 5.875 1.439 -17.329 1.00 54.88 820 MET A N 1
ATOM 6413 C CA . MET A 1 820 ? 6.176 1.414 -18.760 1.00 54.88 820 MET A CA 1
ATOM 6414 C C . MET A 1 820 ? 7.399 0.53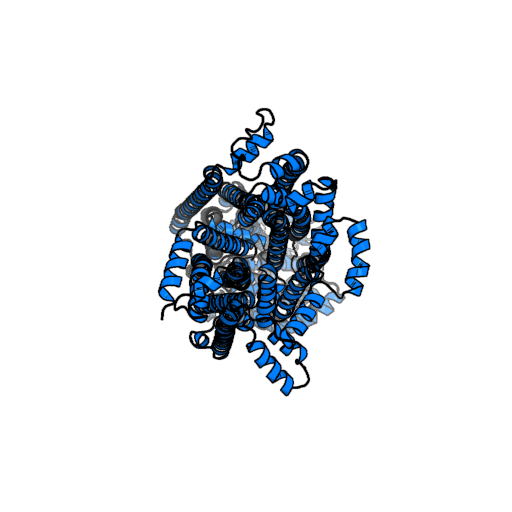8 -19.082 1.00 54.88 820 MET A C 1
ATOM 6416 O O . MET A 1 820 ? 7.390 -0.196 -20.067 1.00 54.88 820 MET A O 1
ATOM 6420 N N . LEU A 1 821 ? 8.411 0.525 -18.205 1.00 53.53 821 LEU A N 1
ATOM 6421 C CA . LEU A 1 821 ? 9.655 -0.234 -18.400 1.00 53.53 821 LEU A CA 1
ATOM 6422 C C . LEU A 1 821 ? 9.422 -1.752 -18.484 1.00 53.53 821 LEU A C 1
ATOM 6424 O O . LEU A 1 821 ? 10.199 -2.462 -19.112 1.00 53.53 821 LEU A O 1
ATOM 6428 N N . ARG A 1 822 ? 8.322 -2.256 -17.906 1.00 47.09 822 ARG A N 1
ATOM 6429 C CA . ARG A 1 822 ? 7.954 -3.682 -17.944 1.00 47.09 822 ARG A CA 1
ATOM 6430 C C . ARG A 1 822 ? 7.219 -4.115 -19.219 1.00 47.09 822 ARG A C 1
ATOM 6432 O O . ARG A 1 822 ? 7.056 -5.315 -19.410 1.00 47.09 822 ARG A O 1
ATOM 6439 N N . ARG A 1 823 ? 6.733 -3.186 -20.056 1.00 44.12 823 ARG A N 1
ATOM 6440 C CA . ARG A 1 823 ? 5.828 -3.491 -21.185 1.00 44.12 823 ARG A CA 1
ATOM 6441 C C . ARG A 1 823 ? 6.467 -3.495 -22.578 1.00 44.12 823 ARG A C 1
ATOM 6443 O O . ARG A 1 823 ? 5.753 -3.811 -23.516 1.00 44.12 823 ARG A O 1
ATOM 6450 N N . GLY A 1 824 ? 7.762 -3.208 -22.728 1.00 44.50 824 GLY A N 1
ATOM 6451 C CA . GLY A 1 824 ? 8.359 -3.208 -24.075 1.00 44.50 824 GLY A CA 1
ATOM 6452 C C . GLY A 1 824 ? 9.834 -2.824 -24.219 1.00 44.50 824 GLY A C 1
ATOM 6453 O O . GLY A 1 824 ? 10.315 -2.762 -25.344 1.00 44.50 824 GLY A O 1
ATOM 6454 N N . VAL A 1 825 ? 10.587 -2.583 -23.136 1.00 45.53 825 VAL A N 1
ATOM 6455 C CA . VAL A 1 825 ? 12.021 -2.236 -23.233 1.00 45.53 825 VAL A CA 1
ATOM 6456 C C . VAL A 1 825 ? 12.865 -3.289 -22.500 1.00 45.53 825 VAL A C 1
ATOM 6458 O O . VAL A 1 825 ? 13.047 -3.187 -21.290 1.00 45.53 825 VAL A O 1
ATOM 6461 N N . PRO A 1 826 ? 13.403 -4.306 -23.199 1.00 40.75 826 PRO A N 1
ATOM 6462 C CA . PRO A 1 826 ? 14.134 -5.424 -22.588 1.00 40.75 826 PRO A CA 1
ATOM 6463 C C . PRO A 1 826 ? 15.517 -5.062 -22.007 1.00 40.75 826 PRO A C 1
ATOM 6465 O O . PRO A 1 826 ? 16.198 -5.939 -21.486 1.00 40.75 826 PRO A O 1
ATOM 6468 N N . VAL A 1 827 ? 15.947 -3.797 -22.079 1.00 42.97 827 VAL A N 1
ATOM 6469 C CA . VAL A 1 827 ? 17.332 -3.380 -21.770 1.00 42.97 827 VAL A CA 1
ATOM 6470 C C . VAL A 1 827 ? 17.480 -2.730 -20.386 1.00 42.97 827 VAL A C 1
ATOM 6472 O O . VAL A 1 827 ? 18.590 -2.638 -19.867 1.00 42.97 827 VAL A O 1
ATOM 6475 N N . LEU A 1 828 ? 16.387 -2.310 -19.739 1.00 44.72 828 LEU A N 1
ATOM 6476 C CA . LEU A 1 828 ? 16.451 -1.708 -18.403 1.00 44.72 828 LEU A CA 1
ATOM 6477 C C . LEU A 1 828 ? 16.107 -2.753 -17.328 1.00 44.72 828 LEU A C 1
ATOM 6479 O O . LEU A 1 828 ? 15.128 -3.484 -17.498 1.00 44.72 828 LEU A O 1
ATOM 6483 N N . PRO A 1 829 ? 16.885 -2.849 -16.228 1.00 40.50 829 PRO A N 1
ATOM 6484 C CA . PRO A 1 829 ? 16.619 -3.810 -15.165 1.00 40.50 829 PRO A CA 1
ATOM 6485 C C . PRO A 1 829 ? 15.166 -3.705 -14.688 1.00 40.50 829 PRO A C 1
ATOM 6487 O O . PRO A 1 829 ? 14.640 -2.602 -14.518 1.00 40.50 829 PRO A O 1
ATOM 6490 N N . MET A 1 830 ? 14.514 -4.854 -14.468 1.00 44.06 830 MET A N 1
ATOM 6491 C CA . MET A 1 830 ? 13.155 -4.890 -13.929 1.00 44.06 830 MET A CA 1
ATOM 6492 C C . MET A 1 830 ? 13.075 -4.048 -12.653 1.00 44.06 830 MET A C 1
ATOM 6494 O O . MET A 1 830 ? 13.841 -4.251 -11.715 1.00 44.06 830 MET A O 1
ATOM 6498 N N . THR A 1 831 ? 12.122 -3.118 -12.624 1.00 49.53 831 THR A N 1
ATOM 6499 C CA . THR A 1 831 ? 11.938 -2.190 -11.506 1.00 49.53 831 THR A CA 1
ATOM 6500 C C . THR A 1 831 ? 11.661 -2.951 -10.213 1.00 49.53 831 THR A C 1
ATOM 6502 O O . THR A 1 831 ? 10.711 -3.742 -10.128 1.00 49.53 831 THR A O 1
ATOM 6505 N N . SER A 1 832 ? 12.506 -2.712 -9.210 1.00 50.97 832 SER A N 1
ATOM 6506 C CA . SER A 1 832 ? 12.317 -3.209 -7.848 1.00 50.97 832 SER A CA 1
ATOM 6507 C C . SER A 1 832 ? 11.175 -2.449 -7.153 1.00 50.97 832 SER A C 1
ATOM 6509 O O . SER A 1 832 ? 10.773 -1.365 -7.591 1.00 50.97 832 SER A O 1
ATOM 6511 N N . ASN A 1 833 ? 10.656 -2.969 -6.034 1.00 50.28 833 ASN A N 1
ATOM 6512 C CA . ASN A 1 833 ? 9.706 -2.221 -5.193 1.00 50.28 833 ASN A CA 1
ATOM 6513 C C . ASN A 1 833 ? 10.292 -0.869 -4.735 1.00 50.28 833 ASN A C 1
ATOM 6515 O O . ASN A 1 833 ? 9.558 0.107 -4.574 1.00 50.28 833 ASN A O 1
ATOM 6519 N N . ILE A 1 834 ? 11.619 -0.796 -4.587 1.00 52.34 834 ILE A N 1
ATOM 6520 C CA . ILE A 1 834 ? 12.364 0.410 -4.208 1.00 52.34 834 ILE A CA 1
ATOM 6521 C C . ILE A 1 834 ? 12.317 1.474 -5.314 1.00 52.34 834 ILE A C 1
ATOM 6523 O O . ILE A 1 834 ? 12.162 2.654 -5.004 1.00 52.34 834 ILE A O 1
ATOM 6527 N N . ASP A 1 835 ? 12.382 1.094 -6.592 1.00 55.62 835 ASP A N 1
ATOM 6528 C CA . ASP A 1 835 ? 12.320 2.049 -7.713 1.00 55.62 835 ASP A CA 1
ATOM 6529 C C . ASP A 1 835 ? 10.913 2.627 -7.889 1.00 55.62 835 ASP A C 1
ATOM 6531 O O . ASP A 1 835 ? 10.741 3.811 -8.183 1.00 55.62 835 ASP A O 1
ATOM 6535 N N . ALA A 1 836 ? 9.889 1.812 -7.632 1.00 54.41 836 ALA A N 1
ATOM 6536 C CA . ALA A 1 836 ? 8.501 2.259 -7.593 1.00 54.41 836 ALA A CA 1
ATOM 6537 C C . ALA A 1 836 ? 8.236 3.222 -6.416 1.00 54.41 836 ALA A C 1
ATOM 6539 O O . ALA A 1 836 ? 7.570 4.247 -6.578 1.00 54.41 836 ALA A O 1
ATOM 6540 N N . PHE A 1 837 ? 8.817 2.941 -5.244 1.00 56.50 837 PHE A N 1
ATOM 6541 C CA . PHE A 1 837 ? 8.798 3.847 -4.092 1.00 56.50 837 PHE A CA 1
ATOM 6542 C C . PHE A 1 837 ? 9.491 5.181 -4.401 1.00 56.50 837 PHE A C 1
ATOM 6544 O O . PHE A 1 837 ? 8.911 6.249 -4.184 1.00 56.50 837 PHE A O 1
ATOM 6551 N N . ARG A 1 838 ? 10.711 5.121 -4.950 1.00 61.09 838 ARG A N 1
ATOM 6552 C CA . ARG A 1 838 ? 11.484 6.291 -5.385 1.00 61.09 838 ARG A CA 1
ATOM 6553 C C . ARG A 1 838 ? 10.680 7.142 -6.363 1.00 61.09 838 ARG A C 1
ATOM 6555 O O . ARG A 1 838 ? 10.575 8.350 -6.175 1.00 61.09 838 ARG A O 1
ATOM 6562 N N . TRP A 1 839 ? 10.015 6.514 -7.325 1.00 66.44 839 TRP A N 1
ATOM 6563 C CA . TRP A 1 839 ? 9.134 7.210 -8.251 1.00 66.44 839 TRP A CA 1
ATOM 6564 C C . TRP A 1 839 ? 7.980 7.946 -7.556 1.00 66.44 839 TRP A C 1
ATOM 6566 O O . TRP A 1 839 ? 7.778 9.133 -7.801 1.00 66.44 839 TRP A O 1
ATOM 6576 N N . ASN A 1 840 ? 7.229 7.283 -6.669 1.00 61.72 840 ASN A N 1
ATOM 6577 C CA . ASN A 1 840 ? 6.071 7.903 -6.008 1.00 61.72 840 ASN A CA 1
ATOM 6578 C C . ASN A 1 840 ? 6.481 9.087 -5.136 1.00 61.72 840 ASN A C 1
ATOM 6580 O O . ASN A 1 840 ? 5.879 10.160 -5.211 1.00 61.72 840 ASN A O 1
ATOM 6584 N N . VAL A 1 841 ? 7.523 8.900 -4.324 1.00 61.72 841 VAL A N 1
ATOM 6585 C CA . VAL A 1 841 ? 8.055 9.964 -3.473 1.00 61.72 841 VAL A CA 1
ATOM 6586 C C . VAL A 1 841 ? 8.612 11.079 -4.348 1.00 61.72 841 VAL A C 1
ATOM 6588 O O . VAL A 1 841 ? 8.257 12.238 -4.152 1.00 61.72 841 VAL A O 1
ATOM 6591 N N . GLY A 1 842 ? 9.405 10.751 -5.367 1.00 68.00 842 GLY A N 1
ATOM 6592 C CA . GLY A 1 842 ? 9.945 11.721 -6.310 1.00 68.00 842 GLY A CA 1
ATOM 6593 C C . GLY A 1 842 ? 8.872 12.506 -7.064 1.00 68.00 842 GLY A C 1
ATOM 6594 O O . GLY A 1 842 ? 9.035 13.705 -7.289 1.00 68.00 842 GLY A O 1
ATOM 6595 N N . ASN A 1 843 ? 7.752 11.880 -7.416 1.00 71.88 843 ASN A N 1
ATOM 6596 C CA . ASN A 1 843 ? 6.631 12.542 -8.073 1.00 71.88 843 ASN A CA 1
ATOM 6597 C C . ASN A 1 843 ? 5.833 13.411 -7.099 1.00 71.88 843 ASN A C 1
ATOM 6599 O O . ASN A 1 843 ? 5.452 14.517 -7.465 1.00 71.88 843 ASN A O 1
ATOM 6603 N N . PHE A 1 844 ? 5.591 12.966 -5.860 1.00 65.25 844 PHE A N 1
ATOM 6604 C CA . PHE A 1 844 ? 4.883 13.763 -4.850 1.00 65.25 844 PHE A CA 1
ATOM 6605 C C . PHE A 1 844 ? 5.666 15.032 -4.479 1.00 65.25 844 PHE A C 1
ATOM 6607 O O . PHE A 1 844 ? 5.087 16.108 -4.337 1.00 65.25 844 PHE A O 1
ATOM 6614 N N . THR A 1 845 ? 6.987 14.904 -4.394 1.00 68.75 845 THR A N 1
ATOM 6615 C CA . THR A 1 845 ? 7.891 15.894 -3.791 1.00 68.75 845 THR A CA 1
ATOM 6616 C C . THR A 1 845 ? 8.627 16.784 -4.790 1.00 68.75 845 THR A C 1
ATOM 6618 O O . THR A 1 845 ? 9.246 17.767 -4.390 1.00 68.75 845 THR A O 1
ATOM 6621 N N . GLY A 1 846 ? 8.575 16.447 -6.081 1.00 75.88 846 GLY A N 1
ATOM 6622 C CA . GLY A 1 846 ? 9.308 17.136 -7.147 1.00 75.88 846 GLY A CA 1
ATOM 6623 C C . GLY A 1 846 ? 10.743 16.643 -7.368 1.00 75.88 846 GLY A C 1
ATOM 6624 O O . GLY A 1 846 ? 11.417 17.147 -8.256 1.00 75.88 846 GLY A O 1
ATOM 6625 N N . LEU A 1 847 ? 11.237 15.639 -6.632 1.00 78.44 847 LEU A N 1
ATOM 6626 C CA . LEU A 1 847 ? 12.582 15.083 -6.878 1.00 78.44 847 LEU A CA 1
ATOM 6627 C C . LEU A 1 847 ? 12.693 14.328 -8.213 1.00 78.44 847 LEU A C 1
ATOM 6629 O O . LEU A 1 847 ? 13.768 14.258 -8.796 1.00 78.44 847 LEU A O 1
ATOM 6633 N N . SER A 1 848 ? 11.581 13.814 -8.739 1.00 79.25 848 SER A N 1
ATOM 6634 C CA . SER A 1 848 ? 11.541 13.287 -10.112 1.00 79.25 848 SER A CA 1
ATOM 6635 C C . SER A 1 848 ? 11.689 14.395 -11.162 1.00 79.25 848 SER A C 1
ATOM 6637 O O . SER A 1 848 ? 12.313 14.169 -12.193 1.00 79.25 848 SER A O 1
ATOM 6639 N N . ASP A 1 849 ? 11.173 15.601 -10.885 1.00 84.69 849 ASP A N 1
ATOM 6640 C CA . ASP A 1 849 ? 11.345 16.788 -11.734 1.00 84.69 849 ASP A CA 1
ATOM 6641 C C . ASP A 1 849 ? 12.784 17.317 -11.661 1.00 84.69 849 ASP A C 1
ATOM 6643 O O . ASP A 1 849 ? 13.349 17.696 -12.684 1.00 84.69 849 ASP A O 1
ATOM 6647 N N . ARG A 1 850 ? 13.419 17.265 -10.480 1.00 84.62 850 ARG A N 1
ATOM 6648 C CA . ARG A 1 850 ? 14.862 17.511 -10.318 1.00 84.62 850 ARG A CA 1
ATOM 6649 C C . ARG A 1 850 ? 15.695 16.588 -11.196 1.00 84.62 850 ARG A C 1
ATOM 6651 O O . ARG A 1 850 ? 16.566 17.049 -11.929 1.00 84.62 850 ARG A O 1
ATOM 6658 N N . ASP A 1 851 ? 15.458 15.286 -11.085 1.00 81.31 851 ASP A N 1
ATOM 6659 C CA . ASP A 1 851 ? 16.251 14.295 -11.802 1.00 81.31 851 ASP A CA 1
ATOM 6660 C C . ASP A 1 851 ? 16.005 14.372 -13.305 1.00 81.31 851 ASP A C 1
ATOM 6662 O O . ASP A 1 851 ? 16.962 14.286 -14.072 1.00 81.31 851 ASP A O 1
ATOM 6666 N N . LEU A 1 852 ? 14.758 14.622 -13.726 1.00 84.69 852 LEU A N 1
ATOM 6667 C CA . LEU A 1 852 ? 14.457 14.941 -15.117 1.00 84.69 852 LEU A CA 1
ATOM 6668 C C . LEU A 1 852 ? 15.232 16.183 -15.564 1.00 84.69 852 LEU A C 1
ATOM 6670 O O . LEU A 1 852 ? 15.873 16.135 -16.605 1.00 84.69 852 LEU A O 1
ATOM 6674 N N . SER A 1 853 ? 15.221 17.266 -14.781 1.00 86.06 853 SER A N 1
ATOM 6675 C CA . SER A 1 853 ? 15.976 18.480 -15.099 1.00 86.06 853 SER A CA 1
ATOM 6676 C C . SER A 1 853 ? 17.463 18.167 -15.286 1.00 86.06 853 SER A C 1
ATOM 6678 O O . SER A 1 853 ? 18.030 18.505 -16.322 1.00 86.06 853 SER A O 1
ATOM 6680 N N . SER A 1 854 ? 18.083 17.431 -14.359 1.00 81.81 854 SER A N 1
ATOM 6681 C CA . SER A 1 854 ? 19.487 17.010 -14.473 1.00 81.81 854 SER A CA 1
ATOM 6682 C C . SER A 1 854 ? 19.751 16.153 -15.720 1.00 81.81 854 SER A C 1
ATOM 6684 O O . SER A 1 854 ? 20.729 16.390 -16.431 1.00 81.81 854 SER A O 1
ATOM 6686 N N . CYS A 1 855 ? 18.861 15.203 -16.032 1.00 80.50 855 CYS A N 1
ATOM 6687 C CA . CYS A 1 855 ? 18.953 14.390 -17.247 1.00 80.50 855 CYS A CA 1
ATOM 6688 C C . CYS A 1 855 ? 18.853 15.255 -18.510 1.00 80.50 855 CYS A C 1
ATOM 6690 O O . CYS A 1 855 ? 19.670 15.107 -19.417 1.00 80.50 855 CYS A O 1
ATOM 6692 N N . LEU A 1 856 ? 17.898 16.189 -18.561 1.00 85.50 856 LEU A N 1
ATOM 6693 C CA . LEU A 1 856 ? 17.712 17.078 -19.705 1.00 85.50 856 LEU A CA 1
ATOM 6694 C C . LEU A 1 856 ? 18.925 17.983 -19.916 1.00 85.50 856 LEU A C 1
ATOM 6696 O O . LEU A 1 856 ? 19.373 18.092 -21.048 1.00 85.50 856 LEU A O 1
ATOM 6700 N N . HIS A 1 857 ? 19.522 18.556 -18.867 1.00 84.69 857 HIS A N 1
ATOM 6701 C CA . HIS A 1 857 ? 20.751 19.351 -19.003 1.00 84.69 857 HIS A CA 1
ATOM 6702 C C . HIS A 1 857 ? 21.894 18.543 -19.635 1.00 84.69 857 HIS A C 1
ATOM 6704 O O . HIS A 1 857 ? 22.593 19.040 -20.518 1.00 84.69 857 HIS A O 1
ATOM 6710 N N . ARG A 1 858 ? 22.068 17.279 -19.226 1.00 79.38 858 ARG A N 1
ATOM 6711 C CA . ARG A 1 858 ? 23.094 16.385 -19.791 1.00 79.38 858 ARG A CA 1
ATOM 6712 C C . ARG A 1 858 ? 22.814 16.048 -21.252 1.00 79.38 858 ARG A C 1
ATOM 6714 O O . ARG A 1 858 ? 23.720 16.095 -22.077 1.00 79.38 858 ARG A O 1
ATOM 6721 N N . VAL A 1 859 ? 21.562 15.749 -21.578 1.00 81.44 859 VAL A N 1
ATOM 6722 C CA . VAL A 1 859 ? 21.134 15.422 -22.940 1.00 81.44 859 VAL A CA 1
ATOM 6723 C C . VAL A 1 859 ? 21.219 16.640 -23.872 1.00 81.44 859 VAL A C 1
ATOM 6725 O O . VAL A 1 859 ? 21.710 16.524 -24.990 1.00 81.44 859 VAL A O 1
ATOM 6728 N N . ILE A 1 860 ? 20.820 17.823 -23.404 1.00 85.94 860 ILE A N 1
ATOM 6729 C CA . ILE A 1 860 ? 20.998 19.101 -24.109 1.00 85.94 860 ILE A CA 1
ATOM 6730 C C . ILE A 1 860 ? 22.484 19.344 -24.363 1.00 85.94 860 ILE A C 1
ATOM 6732 O O . ILE A 1 860 ? 22.869 19.693 -25.475 1.00 85.94 860 ILE A O 1
ATOM 6736 N N . ARG A 1 861 ? 23.341 19.094 -23.366 1.00 81.62 861 ARG A N 1
ATOM 6737 C CA . ARG A 1 861 ? 24.787 19.217 -23.543 1.00 81.62 861 ARG A CA 1
ATOM 6738 C C . ARG A 1 861 ? 25.318 18.230 -24.581 1.00 81.62 861 ARG A C 1
ATOM 6740 O O . ARG A 1 861 ? 26.118 18.623 -25.419 1.00 81.62 861 ARG A O 1
ATOM 6747 N N . LEU A 1 862 ? 24.847 16.982 -24.584 1.00 78.31 862 LEU A N 1
ATOM 6748 C CA . LEU A 1 862 ? 25.189 15.998 -25.616 1.00 78.31 862 LEU A CA 1
ATOM 6749 C C . LEU A 1 862 ? 24.766 16.474 -27.018 1.00 78.31 862 LEU A C 1
ATOM 6751 O O . LEU A 1 862 ? 25.536 16.338 -27.969 1.00 78.31 862 LEU A O 1
ATOM 6755 N N . LYS A 1 863 ? 23.586 17.099 -27.139 1.00 85.25 863 LYS A N 1
ATOM 6756 C CA . LYS A 1 863 ? 23.116 17.726 -28.383 1.00 85.25 863 LYS A CA 1
ATOM 6757 C C . LYS A 1 863 ? 24.030 18.870 -28.821 1.00 85.25 863 LYS A C 1
ATOM 6759 O O . LYS A 1 863 ? 24.409 18.912 -29.985 1.00 85.25 863 LYS A O 1
ATOM 6764 N N . GLU A 1 864 ? 24.431 19.758 -27.914 1.00 85.00 864 GLU A N 1
ATOM 6765 C CA . GLU A 1 864 ? 25.386 20.838 -28.211 1.00 85.00 864 GLU A CA 1
ATOM 6766 C C . GLU A 1 864 ? 26.743 20.286 -28.680 1.00 85.00 864 GLU A C 1
ATOM 6768 O O . GLU A 1 864 ? 27.319 20.786 -29.640 1.00 85.00 864 GLU A O 1
ATOM 6773 N N . LEU A 1 865 ? 27.236 19.220 -28.043 1.00 78.50 865 LEU A N 1
ATOM 6774 C CA . LEU A 1 865 ? 28.504 18.579 -28.399 1.00 78.50 865 LEU A CA 1
ATOM 6775 C C . LEU A 1 865 ? 28.454 17.861 -29.749 1.00 78.50 865 LEU A C 1
ATOM 6777 O O . LEU A 1 865 ? 29.472 17.799 -30.429 1.00 78.50 865 LEU A O 1
ATOM 6781 N N . SER A 1 866 ? 27.281 17.372 -30.166 1.00 77.75 866 SER A N 1
ATOM 6782 C CA . SER A 1 866 ? 27.091 16.786 -31.501 1.00 77.75 866 SER A CA 1
ATOM 6783 C C . SER A 1 866 ? 27.326 17.773 -32.650 1.00 77.75 866 SER A C 1
ATOM 6785 O O . SER A 1 866 ? 27.515 17.356 -33.789 1.00 77.75 866 SER A O 1
ATOM 6787 N N . LEU A 1 867 ? 27.327 19.077 -32.352 1.00 80.75 867 LEU A N 1
ATOM 6788 C CA . LEU A 1 867 ? 27.592 20.146 -33.315 1.00 80.75 867 LEU A CA 1
ATOM 6789 C C . LEU A 1 867 ? 29.089 20.479 -33.437 1.00 80.75 867 LEU A C 1
ATOM 6791 O O . LEU A 1 867 ? 29.457 21.284 -34.288 1.00 80.75 867 LEU A O 1
ATOM 6795 N N . LEU A 1 868 ? 29.945 19.900 -32.587 1.00 78.62 868 LEU A N 1
ATOM 6796 C CA . LEU A 1 868 ? 31.392 20.113 -32.591 1.00 78.62 868 LEU A CA 1
ATOM 6797 C C . LEU A 1 868 ? 32.123 18.969 -33.307 1.00 78.62 868 LEU A C 1
ATOM 6799 O O . LEU A 1 868 ? 31.665 17.827 -33.326 1.00 78.62 868 LEU A O 1
ATOM 6803 N N . ASP A 1 869 ? 33.321 19.258 -33.812 1.00 74.50 869 ASP A N 1
ATOM 6804 C CA . ASP A 1 869 ? 34.249 18.226 -34.279 1.00 74.50 869 ASP A CA 1
ATOM 6805 C C . ASP A 1 869 ? 34.653 17.273 -33.138 1.00 74.50 869 ASP A C 1
ATOM 6807 O O . ASP A 1 869 ? 34.831 17.690 -31.991 1.00 74.50 869 ASP A O 1
ATOM 6811 N N . TRP A 1 870 ? 34.890 15.997 -33.467 1.00 71.38 870 TRP A N 1
ATOM 6812 C CA . TRP A 1 870 ? 35.206 14.924 -32.509 1.00 71.38 870 TRP A CA 1
ATOM 6813 C C . TRP A 1 870 ? 36.266 15.258 -31.441 1.00 71.38 870 TRP A C 1
ATOM 6815 O O . TRP A 1 870 ? 36.018 14.948 -30.271 1.00 71.38 870 TRP A O 1
ATOM 6825 N N . PRO A 1 871 ? 37.412 15.900 -31.759 1.00 73.12 871 PRO A N 1
ATOM 6826 C CA . PRO A 1 871 ? 38.410 16.246 -30.746 1.00 73.12 871 PRO A CA 1
ATOM 6827 C C . PRO A 1 871 ? 37.873 17.249 -29.713 1.00 73.12 871 PRO A C 1
ATOM 6829 O O . PRO A 1 871 ? 38.065 17.064 -28.511 1.00 73.12 871 PRO A O 1
ATOM 6832 N N . ALA A 1 872 ? 37.139 18.268 -30.172 1.00 75.75 872 ALA A N 1
ATOM 6833 C CA . ALA A 1 872 ? 36.547 19.297 -29.319 1.00 75.75 872 ALA A CA 1
ATOM 6834 C C . ALA A 1 872 ? 35.367 18.746 -28.504 1.00 75.75 872 ALA A C 1
ATOM 6836 O O . ALA A 1 872 ? 35.250 19.029 -27.310 1.00 75.75 872 ALA A O 1
ATOM 6837 N N . ALA A 1 873 ? 34.532 17.903 -29.123 1.00 72.62 873 ALA A N 1
ATOM 6838 C CA . ALA A 1 873 ? 33.446 17.205 -28.443 1.00 72.62 873 ALA A CA 1
ATOM 6839 C C . ALA A 1 873 ? 33.978 16.319 -27.306 1.00 72.62 873 ALA A C 1
ATOM 6841 O O . ALA A 1 873 ? 33.443 16.348 -26.201 1.00 72.62 873 ALA A O 1
ATOM 6842 N N . ARG A 1 874 ? 35.074 15.587 -27.545 1.00 72.50 874 ARG A N 1
ATOM 6843 C CA . ARG A 1 874 ? 35.724 14.733 -26.544 1.00 72.50 874 ARG A CA 1
ATOM 6844 C C . ARG A 1 874 ? 36.312 15.533 -25.386 1.00 72.50 874 ARG A C 1
ATOM 6846 O O . ARG A 1 874 ? 36.060 15.186 -24.236 1.00 72.50 874 ARG A O 1
ATOM 6853 N N . GLU A 1 875 ? 37.058 16.601 -25.659 1.00 72.44 875 GLU A N 1
ATOM 6854 C CA . GLU A 1 875 ? 37.658 17.425 -24.601 1.00 72.44 875 GLU A CA 1
ATOM 6855 C C . GLU A 1 875 ? 36.593 18.077 -23.705 1.00 72.44 875 GLU A C 1
ATOM 6857 O O . GLU A 1 875 ? 36.718 18.099 -22.479 1.00 72.44 875 GLU A O 1
ATOM 6862 N N . ALA A 1 876 ? 35.513 18.577 -24.307 1.00 72.25 876 ALA A N 1
ATOM 6863 C CA . ALA A 1 876 ? 34.403 19.170 -23.574 1.00 72.25 876 ALA A CA 1
ATOM 6864 C C . ALA A 1 876 ? 33.589 18.137 -22.776 1.00 72.25 876 ALA A C 1
ATOM 6866 O O . ALA A 1 876 ? 32.923 18.506 -21.808 1.00 72.25 876 ALA A O 1
ATOM 6867 N N . LEU A 1 877 ? 33.655 16.860 -23.161 1.00 65.62 877 LEU A N 1
ATOM 6868 C CA . LEU A 1 877 ? 32.903 15.781 -22.541 1.00 65.62 877 LEU A CA 1
ATOM 6869 C C . LEU A 1 877 ? 33.661 15.074 -21.407 1.00 65.62 877 LEU A C 1
ATOM 6871 O O . LEU A 1 877 ? 33.036 14.705 -20.423 1.00 65.62 877 LEU A O 1
ATOM 6875 N N . VAL A 1 878 ? 34.995 14.989 -21.463 1.00 64.38 878 VAL A N 1
ATOM 6876 C CA . VAL A 1 878 ? 35.835 14.549 -20.321 1.00 64.38 878 VAL A CA 1
ATOM 6877 C C . VAL A 1 878 ? 35.666 15.475 -19.105 1.00 64.38 878 VAL A C 1
ATOM 6879 O O . VAL A 1 878 ? 35.847 15.065 -17.963 1.00 64.38 878 VAL A O 1
ATOM 6882 N N . LYS A 1 879 ? 35.276 16.734 -19.338 1.00 65.81 879 LYS A N 1
ATOM 6883 C CA . LYS A 1 879 ? 34.994 17.724 -18.287 1.00 65.81 879 LYS A CA 1
ATOM 6884 C C . LYS A 1 879 ? 33.608 17.550 -17.634 1.00 65.81 879 LYS A C 1
ATOM 6886 O O . LYS A 1 879 ? 33.297 18.286 -16.702 1.00 65.81 879 LYS A O 1
ATOM 6891 N N . LEU A 1 880 ? 32.763 16.622 -18.105 1.00 62.59 880 LEU A N 1
ATOM 6892 C CA . LEU A 1 880 ? 31.464 16.318 -17.491 1.00 62.59 880 LEU A CA 1
ATOM 6893 C C . LEU A 1 880 ? 31.632 15.313 -16.348 1.00 62.59 880 LEU A C 1
ATOM 6895 O O . LEU A 1 880 ? 31.980 14.158 -16.571 1.00 62.59 880 LEU A O 1
ATOM 6899 N N . GLU A 1 881 ? 31.299 15.722 -15.125 1.00 57.59 881 GLU A N 1
ATOM 6900 C CA . GLU A 1 881 ? 31.276 14.803 -13.986 1.00 57.59 881 GLU A CA 1
ATOM 6901 C C . GLU A 1 881 ? 30.198 13.712 -14.161 1.00 57.59 881 GLU A C 1
ATOM 6903 O O . GLU A 1 881 ? 29.057 14.015 -14.566 1.00 57.59 881 GLU A O 1
ATOM 6908 N N . PRO A 1 882 ? 30.500 12.440 -13.825 1.00 55.22 882 PRO A N 1
ATOM 6909 C CA . PRO A 1 882 ? 29.507 11.374 -13.834 1.00 55.22 882 PRO A CA 1
ATOM 6910 C C . PRO A 1 882 ? 28.353 11.717 -12.889 1.00 55.22 882 PRO A C 1
ATOM 6912 O O . PRO A 1 882 ? 28.537 12.353 -11.848 1.00 55.22 882 PRO A O 1
ATOM 6915 N N . ALA A 1 883 ? 27.138 11.307 -13.253 1.00 53.59 883 ALA A N 1
ATOM 6916 C CA . ALA A 1 883 ? 25.996 11.431 -12.359 1.00 53.59 883 ALA A CA 1
ATOM 6917 C C . ALA A 1 883 ? 26.258 10.579 -11.106 1.00 53.59 883 ALA A C 1
ATOM 6919 O O . ALA A 1 883 ? 26.221 9.355 -11.157 1.00 53.59 883 ALA A O 1
ATOM 6920 N N . THR A 1 884 ? 26.584 11.227 -9.988 1.00 47.44 884 THR A N 1
ATOM 6921 C CA . THR A 1 884 ? 26.817 10.565 -8.704 1.00 47.44 884 THR A CA 1
ATOM 6922 C C . THR A 1 884 ? 25.660 10.895 -7.767 1.00 47.44 884 THR A C 1
ATOM 6924 O O . THR A 1 884 ? 25.504 12.021 -7.300 1.00 47.44 884 THR A O 1
ATOM 6927 N N . GLY A 1 885 ? 24.788 9.918 -7.511 1.00 54.34 885 GLY A N 1
ATOM 6928 C CA . GLY A 1 885 ? 23.688 10.085 -6.564 1.00 54.34 885 GLY A CA 1
ATOM 6929 C C . GLY A 1 885 ? 22.587 9.044 -6.709 1.00 54.34 885 GLY A C 1
ATOM 6930 O O . GLY A 1 885 ? 22.408 8.435 -7.751 1.00 54.34 885 GLY A O 1
ATOM 6931 N N . SER A 1 886 ? 21.814 8.840 -5.645 1.00 55.28 886 SER A N 1
ATOM 6932 C CA . SER A 1 886 ? 20.600 8.025 -5.698 1.00 55.28 886 SER A CA 1
ATOM 6933 C C . SER A 1 886 ? 19.533 8.722 -6.549 1.00 55.28 886 SER A C 1
ATOM 6935 O O . SER A 1 886 ? 19.065 9.802 -6.166 1.00 55.28 886 SER A O 1
ATOM 6937 N N . HIS A 1 887 ? 19.129 8.099 -7.654 1.00 69.19 887 HIS A N 1
ATOM 6938 C CA . HIS A 1 887 ? 18.109 8.637 -8.547 1.00 69.19 887 HIS A CA 1
ATOM 6939 C C . HIS A 1 887 ? 16.682 8.244 -8.128 1.00 69.19 887 HIS A C 1
ATOM 6941 O O . HIS A 1 887 ? 16.406 7.121 -7.709 1.00 69.19 887 HIS A O 1
ATOM 6947 N N . TRP A 1 888 ? 15.769 9.200 -8.243 1.00 69.44 888 TRP A N 1
ATOM 6948 C CA . TRP A 1 888 ? 14.330 9.127 -8.004 1.00 69.44 888 TRP A CA 1
ATOM 6949 C C . TRP A 1 888 ? 13.518 8.923 -9.284 1.00 69.44 888 TRP A C 1
ATOM 6951 O O . TRP A 1 888 ? 12.396 8.418 -9.221 1.00 69.44 888 TRP A O 1
ATOM 6961 N N . LEU A 1 889 ? 14.072 9.317 -10.434 1.00 71.25 889 LEU A N 1
ATOM 6962 C CA . LEU A 1 889 ? 13.548 8.981 -11.756 1.00 71.25 889 LEU A CA 1
ATOM 6963 C C . LEU A 1 889 ? 14.069 7.584 -12.166 1.00 71.25 889 LEU A C 1
ATOM 6965 O O . LEU A 1 889 ? 15.284 7.404 -12.278 1.00 71.25 889 LEU A O 1
ATOM 6969 N N . PRO A 1 890 ? 13.194 6.584 -12.382 1.00 65.00 890 PRO A N 1
ATOM 6970 C CA . PRO A 1 890 ? 13.602 5.250 -12.813 1.00 65.00 890 PRO A CA 1
ATOM 6971 C C . PRO A 1 890 ? 14.443 5.296 -14.092 1.00 65.00 890 PRO A C 1
ATOM 6973 O O . PRO A 1 890 ? 14.074 5.965 -15.053 1.00 65.00 890 PRO A O 1
ATOM 6976 N N . GLY A 1 891 ? 15.570 4.583 -14.113 1.00 60.78 891 GLY A N 1
ATOM 6977 C CA . GLY A 1 891 ? 16.473 4.570 -15.268 1.00 60.78 891 GLY A CA 1
ATOM 6978 C C . GLY A 1 891 ? 17.335 5.828 -15.429 1.00 60.78 891 GLY A C 1
ATOM 6979 O O . GLY A 1 891 ? 18.073 5.912 -16.405 1.00 60.78 891 GLY A O 1
ATOM 6980 N N . ALA A 1 892 ? 17.305 6.785 -14.494 1.00 62.75 892 ALA A N 1
ATOM 6981 C CA . ALA A 1 892 ? 18.187 7.952 -14.558 1.00 62.75 892 ALA A CA 1
ATOM 6982 C C . ALA A 1 892 ? 19.673 7.618 -14.335 1.00 62.75 892 ALA A C 1
ATOM 6984 O O . ALA A 1 892 ? 20.514 8.340 -14.857 1.00 62.75 892 ALA A O 1
ATOM 6985 N N . ASP A 1 893 ? 20.006 6.500 -13.676 1.00 59.47 893 ASP A N 1
ATOM 6986 C CA . ASP A 1 893 ? 21.369 5.941 -13.683 1.00 59.47 893 ASP A CA 1
ATOM 6987 C C . ASP A 1 893 ? 21.832 5.637 -15.117 1.00 59.47 893 ASP A C 1
ATOM 6989 O O . ASP A 1 893 ? 22.938 5.988 -15.525 1.00 59.47 893 ASP A O 1
ATOM 6993 N N . TYR A 1 894 ? 20.952 5.020 -15.912 1.00 59.47 894 TYR A N 1
ATOM 6994 C CA . TYR A 1 894 ? 21.220 4.695 -17.310 1.00 59.47 894 TYR A CA 1
ATOM 6995 C C . TYR A 1 894 ? 21.295 5.976 -18.145 1.00 59.47 894 TYR A C 1
ATOM 6997 O O . TYR A 1 894 ? 22.300 6.224 -18.795 1.00 59.47 894 TYR A O 1
ATOM 7005 N N . LEU A 1 895 ? 20.301 6.863 -18.041 1.00 59.47 895 LEU A N 1
ATOM 7006 C CA . LEU A 1 895 ? 20.285 8.146 -18.760 1.00 59.47 895 LEU A CA 1
ATOM 7007 C C . LEU A 1 895 ? 21.450 9.080 -18.372 1.00 59.47 895 LEU A C 1
ATOM 7009 O O . LEU A 1 895 ? 21.881 9.888 -19.192 1.00 59.47 895 LEU A O 1
ATOM 7013 N N . GLY A 1 896 ? 21.967 8.979 -17.143 1.00 55.53 896 GLY A N 1
ATOM 7014 C CA . GLY A 1 896 ? 23.035 9.823 -16.601 1.00 55.53 896 GLY A CA 1
ATOM 7015 C C . GLY A 1 896 ? 24.463 9.334 -16.865 1.00 55.53 896 GLY A C 1
ATOM 7016 O O . GLY A 1 896 ? 25.385 10.148 -16.821 1.00 55.53 896 GLY A O 1
ATOM 7017 N N . THR A 1 897 ? 24.661 8.046 -17.163 1.00 54.22 897 THR A N 1
ATOM 7018 C CA . THR A 1 897 ? 25.982 7.432 -17.433 1.00 54.22 897 THR A CA 1
ATOM 7019 C C . THR A 1 897 ? 26.415 7.513 -18.900 1.00 54.22 897 THR A C 1
ATOM 7021 O O . THR A 1 897 ? 27.549 7.180 -19.238 1.00 54.22 897 THR A O 1
ATOM 7024 N N . ILE A 1 898 ? 25.537 7.991 -19.780 1.00 56.38 898 ILE A N 1
ATOM 7025 C CA . ILE A 1 898 ? 25.682 7.857 -21.234 1.00 56.38 898 ILE A CA 1
ATOM 7026 C C . ILE A 1 898 ? 26.647 8.874 -21.878 1.00 56.38 898 ILE A C 1
ATOM 7028 O O . ILE A 1 898 ? 27.073 8.665 -23.010 1.00 56.38 898 ILE A O 1
ATOM 7032 N N . SER A 1 899 ? 27.091 9.930 -21.186 1.00 55.09 899 SER A N 1
ATOM 7033 C CA . SER A 1 899 ? 27.899 10.971 -21.842 1.00 55.09 899 SER A CA 1
ATOM 7034 C C . SER A 1 899 ? 29.280 10.483 -22.314 1.00 55.09 899 SER A C 1
ATOM 7036 O O . SER A 1 899 ? 29.606 10.674 -23.481 1.00 55.09 899 SER A O 1
ATOM 7038 N N . GLU A 1 900 ? 30.095 9.830 -21.476 1.00 55.41 900 GLU A N 1
ATOM 7039 C CA . GLU A 1 900 ? 31.480 9.472 -21.863 1.00 55.41 900 GLU A CA 1
ATOM 7040 C C . GLU A 1 900 ? 31.596 8.144 -22.601 1.00 55.41 900 GLU A C 1
ATOM 7042 O O . GLU A 1 900 ? 32.256 8.062 -23.639 1.00 55.41 900 GLU A O 1
ATOM 7047 N N . GLY A 1 901 ? 30.894 7.122 -22.111 1.00 61.22 901 GLY A N 1
ATOM 7048 C CA . GLY A 1 901 ? 30.938 5.791 -22.703 1.00 61.22 901 GLY A CA 1
ATOM 7049 C C . GLY A 1 901 ? 30.468 5.780 -24.156 1.00 61.22 901 GLY A C 1
ATOM 7050 O O . GLY A 1 901 ? 31.145 5.207 -25.004 1.00 61.22 901 GLY A O 1
ATOM 7051 N N . GLU A 1 902 ? 29.353 6.441 -24.478 1.00 66.25 902 GLU A N 1
ATOM 7052 C CA . GLU A 1 902 ? 28.786 6.353 -25.829 1.00 66.25 902 GLU A CA 1
ATOM 7053 C C . GLU A 1 902 ? 29.582 7.153 -26.866 1.00 66.25 902 GLU A C 1
ATOM 7055 O O . GLU A 1 902 ? 29.764 6.684 -27.989 1.00 66.25 902 GLU A O 1
ATOM 7060 N N . LEU A 1 903 ? 30.156 8.305 -26.498 1.00 65.56 903 LEU A N 1
ATOM 7061 C CA . LEU A 1 903 ? 31.056 9.041 -27.393 1.00 65.56 903 LEU A CA 1
ATOM 7062 C C . LEU A 1 903 ? 32.268 8.182 -27.785 1.00 65.56 903 LEU A C 1
ATOM 7064 O O . LEU A 1 903 ? 32.612 8.082 -28.966 1.00 65.56 903 LEU A O 1
ATOM 7068 N N . ILE A 1 904 ? 32.899 7.551 -26.791 1.00 67.75 904 ILE A N 1
ATOM 7069 C CA . ILE A 1 904 ? 34.073 6.700 -26.994 1.00 67.75 904 ILE A CA 1
ATOM 7070 C C . ILE A 1 904 ? 33.690 5.474 -27.822 1.00 67.75 904 ILE A C 1
ATOM 7072 O O . ILE A 1 904 ? 34.324 5.216 -28.839 1.00 67.75 904 ILE A O 1
ATOM 7076 N N . LEU A 1 905 ? 32.623 4.758 -27.453 1.00 70.81 905 LEU A N 1
ATOM 7077 C CA . LEU A 1 905 ? 32.194 3.537 -28.144 1.00 70.81 905 LEU A CA 1
ATOM 7078 C C . LEU A 1 905 ? 31.891 3.779 -29.629 1.00 70.81 905 LEU A C 1
ATOM 7080 O O . LEU A 1 905 ? 32.255 2.958 -30.475 1.00 70.81 905 LEU A O 1
ATOM 7084 N N . HIS A 1 906 ? 31.271 4.910 -29.965 1.00 71.56 906 HIS A N 1
ATOM 7085 C CA . HIS A 1 906 ? 30.952 5.247 -31.350 1.00 71.56 906 HIS A CA 1
ATOM 7086 C C . HIS A 1 906 ? 32.151 5.790 -32.135 1.00 71.56 906 HIS A C 1
ATOM 7088 O O . HIS A 1 906 ? 32.348 5.390 -33.284 1.00 71.56 906 HIS A O 1
ATOM 7094 N N . GLY A 1 907 ? 32.999 6.626 -31.529 1.00 73.56 907 GLY A N 1
ATOM 7095 C CA . GLY A 1 907 ? 34.255 7.041 -32.160 1.00 73.56 907 GLY A CA 1
ATOM 7096 C C . GLY A 1 907 ? 35.204 5.856 -32.395 1.00 73.56 907 GLY A C 1
ATOM 7097 O O . GLY A 1 907 ? 35.859 5.777 -33.433 1.00 73.56 907 GLY A O 1
ATOM 7098 N N . THR A 1 908 ? 35.202 4.868 -31.494 1.00 76.00 908 THR A N 1
ATOM 7099 C CA . THR A 1 908 ? 35.910 3.595 -31.671 1.00 76.00 908 THR A CA 1
ATOM 7100 C C . THR A 1 908 ? 35.354 2.800 -32.848 1.00 76.00 908 THR A C 1
ATOM 7102 O O . THR A 1 908 ? 36.143 2.309 -33.652 1.00 76.00 908 THR A O 1
ATOM 7105 N N . LEU A 1 909 ? 34.030 2.683 -33.000 1.00 78.44 909 LEU A N 1
ATOM 7106 C CA . LEU A 1 909 ? 33.438 2.006 -34.160 1.00 78.44 909 LEU A CA 1
ATOM 7107 C C . LEU A 1 909 ? 33.828 2.692 -35.477 1.00 78.44 909 LEU A C 1
ATOM 7109 O O . LEU A 1 909 ? 34.243 2.014 -36.414 1.00 78.44 909 LEU A O 1
ATOM 7113 N N . ALA A 1 910 ? 33.753 4.025 -35.526 1.00 79.44 910 ALA A N 1
ATOM 7114 C CA . ALA A 1 910 ? 34.178 4.814 -36.680 1.00 79.44 910 ALA A CA 1
ATOM 7115 C C . ALA A 1 910 ? 35.652 4.556 -37.031 1.00 79.44 910 ALA A C 1
ATOM 7117 O O . ALA A 1 910 ? 35.992 4.332 -38.192 1.00 79.44 910 ALA A O 1
ATOM 7118 N N . GLY A 1 911 ? 36.521 4.531 -36.017 1.00 80.88 911 GLY A N 1
ATOM 7119 C CA . GLY A 1 911 ? 37.928 4.188 -36.181 1.00 80.88 911 GLY A CA 1
ATOM 7120 C C . GLY A 1 911 ? 38.129 2.764 -36.699 1.00 80.88 911 GLY A C 1
ATOM 7121 O O . GLY A 1 911 ? 38.884 2.570 -37.645 1.00 80.88 911 GLY A O 1
ATOM 7122 N N . ARG A 1 912 ? 37.401 1.774 -36.164 1.00 83.81 912 ARG A N 1
ATOM 7123 C CA . ARG A 1 912 ? 37.484 0.379 -36.632 1.00 83.81 912 ARG A CA 1
ATOM 7124 C C . ARG A 1 912 ? 36.999 0.206 -38.072 1.00 83.81 912 ARG A C 1
ATOM 7126 O O . ARG A 1 912 ? 37.630 -0.533 -38.817 1.00 83.81 912 ARG A O 1
ATOM 7133 N N . LEU A 1 913 ? 35.942 0.905 -38.492 1.00 85.94 913 LEU A N 1
ATOM 7134 C CA . LEU A 1 913 ? 35.482 0.909 -39.889 1.00 85.94 913 LEU A CA 1
ATOM 7135 C C . LEU A 1 913 ? 36.560 1.464 -40.835 1.00 85.94 913 LEU A C 1
ATOM 7137 O O . LEU A 1 913 ? 36.812 0.885 -41.892 1.00 85.94 913 LEU A O 1
ATOM 7141 N N . ARG A 1 914 ? 37.248 2.544 -40.431 1.00 86.75 914 ARG A N 1
ATOM 7142 C CA . ARG A 1 914 ? 38.389 3.105 -41.175 1.00 86.75 914 ARG A CA 1
ATOM 7143 C C . ARG A 1 914 ? 39.574 2.136 -41.220 1.00 86.75 914 ARG A C 1
ATOM 7145 O O . ARG A 1 914 ? 40.103 1.886 -42.300 1.00 86.75 914 ARG A O 1
ATOM 7152 N N . CYS A 1 915 ? 39.937 1.527 -40.089 1.00 87.25 915 CYS A N 1
ATOM 7153 C CA . CYS A 1 915 ? 40.984 0.503 -40.030 1.00 87.25 915 CYS A CA 1
ATOM 7154 C C . CYS A 1 915 ? 40.661 -0.703 -40.925 1.00 87.25 915 CYS A C 1
ATOM 7156 O O . CYS A 1 915 ? 41.540 -1.172 -41.639 1.00 87.25 915 CYS A O 1
ATOM 7158 N N . ALA A 1 916 ? 39.411 -1.174 -40.940 1.00 89.19 916 ALA A N 1
ATOM 7159 C CA . ALA A 1 916 ? 38.971 -2.281 -41.788 1.00 89.19 916 ALA A CA 1
ATOM 7160 C C . ALA A 1 916 ? 39.029 -1.932 -43.279 1.00 89.19 916 ALA A C 1
ATOM 7162 O O . ALA A 1 916 ? 39.477 -2.746 -44.086 1.00 89.19 916 ALA A O 1
ATOM 7163 N N . ARG A 1 917 ? 38.642 -0.704 -43.652 1.00 90.06 917 ARG A N 1
ATOM 7164 C CA . ARG A 1 917 ? 38.776 -0.203 -45.027 1.00 90.06 917 ARG A CA 1
ATOM 7165 C C . ARG A 1 917 ? 40.238 -0.224 -45.476 1.00 90.06 917 ARG A C 1
ATOM 7167 O O . ARG A 1 917 ? 40.538 -0.788 -46.525 1.00 90.06 917 ARG A O 1
ATOM 7174 N N . VAL A 1 918 ? 41.140 0.320 -44.656 1.00 88.62 918 VAL A N 1
ATOM 7175 C CA . VAL A 1 918 ? 42.588 0.293 -44.918 1.00 88.62 918 VAL A CA 1
ATOM 7176 C C . VAL A 1 918 ? 43.124 -1.143 -44.934 1.00 88.62 918 VAL A C 1
ATOM 7178 O O . VAL A 1 918 ? 43.940 -1.479 -45.784 1.00 88.62 918 VAL A O 1
ATOM 7181 N N . GLY A 1 919 ? 42.626 -2.026 -44.067 1.00 89.00 919 GLY A N 1
ATOM 7182 C CA . GLY A 1 919 ? 42.991 -3.443 -44.059 1.00 89.00 919 GLY A CA 1
ATOM 7183 C C . GLY A 1 919 ? 42.634 -4.171 -45.358 1.00 89.00 919 GLY A C 1
ATOM 7184 O O . GLY A 1 919 ? 43.443 -4.941 -45.873 1.00 89.00 919 GLY A O 1
ATOM 7185 N N . LEU A 1 920 ? 41.466 -3.885 -45.941 1.00 89.75 920 LEU A N 1
ATOM 7186 C CA . LEU A 1 920 ? 41.098 -4.407 -47.262 1.00 89.75 920 LEU A CA 1
ATOM 7187 C C . LEU A 1 920 ? 41.999 -3.844 -48.373 1.00 89.75 920 LEU A C 1
ATOM 7189 O O . LEU A 1 920 ? 42.408 -4.595 -49.254 1.00 89.75 920 LEU A O 1
ATOM 7193 N N . GLU A 1 921 ? 42.359 -2.556 -48.318 1.00 88.94 921 GLU A N 1
ATOM 7194 C CA . GLU A 1 921 ? 43.303 -1.940 -49.269 1.00 88.94 921 GLU A CA 1
ATOM 7195 C C . GLU A 1 921 ? 44.703 -2.572 -49.189 1.00 88.94 921 GLU A C 1
ATOM 7197 O O . GLU A 1 921 ? 45.337 -2.808 -50.219 1.00 88.94 921 GLU A O 1
ATOM 7202 N N . ILE A 1 922 ? 45.173 -2.899 -47.980 1.00 89.56 922 ILE A N 1
ATOM 7203 C CA . ILE A 1 922 ? 46.436 -3.614 -47.752 1.00 89.56 922 ILE A CA 1
ATOM 7204 C C . ILE A 1 922 ? 46.383 -5.021 -48.359 1.00 89.56 922 ILE A C 1
ATOM 7206 O O . ILE A 1 922 ? 47.335 -5.441 -49.020 1.00 89.56 922 ILE A O 1
ATOM 7210 N N . GLU A 1 923 ? 45.278 -5.750 -48.182 1.00 88.38 923 GLU A N 1
ATOM 7211 C CA . GLU A 1 923 ? 45.108 -7.080 -48.778 1.00 88.38 923 GLU A CA 1
ATOM 7212 C C . GLU A 1 923 ? 45.030 -7.035 -50.310 1.00 88.38 923 GLU A C 1
ATOM 7214 O O . GLU A 1 923 ? 45.664 -7.856 -50.976 1.00 88.38 923 GLU A O 1
ATOM 7219 N N . GLU A 1 924 ? 44.341 -6.048 -50.888 1.00 88.25 924 GLU A N 1
ATOM 7220 C CA . GLU A 1 924 ? 44.343 -5.805 -52.337 1.00 88.25 924 GLU A CA 1
ATOM 7221 C C . GLU A 1 924 ? 45.759 -5.499 -52.853 1.00 88.25 924 GLU A C 1
ATOM 7223 O O . GLU A 1 924 ? 46.200 -6.066 -53.859 1.00 88.25 924 GLU A O 1
ATOM 7228 N N . PHE A 1 925 ? 46.508 -4.648 -52.143 1.00 88.25 925 PHE A N 1
ATOM 7229 C CA . PHE A 1 925 ? 47.897 -4.333 -52.473 1.00 88.25 925 PHE A CA 1
ATOM 7230 C C . PHE A 1 925 ? 48.781 -5.582 -52.430 1.00 88.25 925 PHE A C 1
ATOM 7232 O O . PHE A 1 925 ? 49.570 -5.806 -53.353 1.00 88.25 925 PHE A O 1
ATOM 7239 N N . ARG A 1 926 ? 48.618 -6.419 -51.399 1.00 87.44 926 ARG A N 1
ATOM 7240 C CA . ARG A 1 926 ? 49.358 -7.673 -51.226 1.00 87.44 926 ARG A CA 1
ATOM 7241 C C . ARG A 1 926 ? 49.052 -8.675 -52.334 1.00 87.44 926 ARG A C 1
ATOM 7243 O O . ARG A 1 926 ? 49.974 -9.327 -52.816 1.00 87.44 926 ARG A O 1
ATOM 7250 N N . LEU A 1 927 ? 47.793 -8.794 -52.760 1.00 86.62 927 LEU A N 1
ATOM 7251 C CA . LEU A 1 927 ? 47.416 -9.647 -53.893 1.00 86.62 927 LEU A CA 1
ATOM 7252 C C . LEU A 1 927 ? 48.037 -9.165 -55.207 1.00 86.62 927 LEU A C 1
ATOM 7254 O O . LEU A 1 927 ? 48.477 -9.988 -56.003 1.00 86.62 927 LEU A O 1
ATOM 7258 N N . LYS A 1 928 ? 48.101 -7.847 -55.422 1.00 87.19 928 LYS A N 1
ATOM 7259 C CA . LYS A 1 928 ? 48.649 -7.261 -56.652 1.00 87.19 928 LYS A CA 1
ATOM 7260 C C . LYS A 1 928 ? 50.181 -7.308 -56.722 1.00 87.19 928 LYS A C 1
ATOM 7262 O O . LYS A 1 928 ? 50.723 -7.501 -57.804 1.00 87.19 928 LYS A O 1
ATOM 7267 N N . HIS A 1 929 ? 50.876 -7.122 -55.598 1.00 86.50 929 HIS A N 1
ATOM 7268 C CA . HIS A 1 929 ? 52.339 -6.949 -55.566 1.00 86.50 929 HIS A CA 1
ATOM 7269 C C . HIS A 1 929 ? 53.095 -8.091 -54.867 1.00 86.50 929 HIS A C 1
ATOM 7271 O O . HIS A 1 929 ? 54.319 -8.040 -54.779 1.00 86.50 929 HIS A O 1
ATOM 7277 N N . GLY A 1 930 ? 52.398 -9.092 -54.321 1.00 84.31 930 GLY A N 1
ATOM 7278 C CA . GLY A 1 930 ? 52.996 -10.248 -53.639 1.00 84.31 930 GLY A CA 1
ATOM 7279 C C . GLY A 1 930 ? 53.611 -9.960 -52.261 1.00 84.31 930 GLY A C 1
ATOM 7280 O O . GLY A 1 930 ? 54.088 -10.885 -51.609 1.00 84.31 930 GLY A O 1
ATOM 7281 N N . ARG A 1 931 ? 53.584 -8.708 -51.787 1.00 86.31 931 ARG A N 1
ATOM 7282 C CA . ARG A 1 931 ? 54.162 -8.258 -50.506 1.00 86.31 931 ARG A CA 1
ATOM 7283 C C . ARG A 1 931 ? 53.262 -7.242 -49.802 1.00 86.31 931 ARG A C 1
ATOM 7285 O O . ARG A 1 931 ? 52.462 -6.578 -50.457 1.00 86.31 931 ARG A O 1
ATOM 7292 N N . LEU A 1 932 ? 53.410 -7.102 -48.484 1.00 86.44 932 LEU A N 1
ATOM 7293 C CA . LEU A 1 932 ? 52.757 -6.033 -47.719 1.00 86.44 932 LEU A CA 1
ATOM 7294 C C . LEU A 1 932 ? 53.378 -4.658 -48.058 1.00 86.44 932 LEU A C 1
ATOM 7296 O O . LEU A 1 932 ? 54.558 -4.601 -48.424 1.00 86.44 932 LEU A O 1
ATOM 7300 N N . PRO A 1 933 ? 52.611 -3.556 -47.965 1.00 86.88 933 PRO A N 1
ATOM 7301 C CA . PRO A 1 933 ? 53.150 -2.208 -48.130 1.00 86.88 933 PRO A CA 1
ATOM 7302 C C . PRO A 1 933 ? 54.117 -1.862 -46.987 1.00 86.88 933 PRO A C 1
ATOM 7304 O O . PRO A 1 933 ? 53.969 -2.355 -45.872 1.00 86.88 933 PRO A O 1
ATOM 7307 N N . THR A 1 934 ? 55.112 -1.012 -47.251 1.00 81.75 934 THR A N 1
ATOM 7308 C CA . THR A 1 934 ? 56.056 -0.525 -46.224 1.00 81.75 934 THR A CA 1
ATOM 7309 C C . THR A 1 934 ? 55.471 0.615 -45.392 1.00 81.75 934 THR A C 1
ATOM 7311 O O . THR A 1 934 ? 55.787 0.740 -44.214 1.00 81.75 934 THR A O 1
ATOM 7314 N N . THR A 1 935 ? 54.611 1.435 -45.999 1.00 85.12 935 THR A N 1
ATOM 7315 C CA . THR A 1 935 ? 53.865 2.532 -45.368 1.00 85.12 935 THR A CA 1
ATOM 7316 C C . THR A 1 935 ? 52.481 2.644 -46.010 1.00 85.12 935 THR A C 1
ATOM 7318 O O . THR A 1 935 ? 52.262 2.151 -47.120 1.00 85.12 935 THR A O 1
ATOM 7321 N N . LEU A 1 936 ? 51.539 3.314 -45.339 1.00 83.75 936 LEU A N 1
ATOM 7322 C CA . LEU A 1 936 ? 50.191 3.537 -45.881 1.00 83.75 936 LEU A CA 1
ATOM 7323 C C . LEU A 1 936 ? 50.171 4.437 -47.131 1.00 83.75 936 LEU A C 1
ATOM 7325 O O . LEU A 1 936 ? 49.212 4.381 -47.898 1.00 83.75 936 LEU A O 1
ATOM 7329 N N . ASP A 1 937 ? 51.232 5.206 -47.381 1.00 82.75 937 ASP A N 1
ATOM 7330 C CA . ASP A 1 937 ? 51.372 6.053 -48.577 1.00 82.75 937 ASP A CA 1
ATOM 7331 C C . ASP A 1 937 ? 51.569 5.240 -49.864 1.00 82.75 937 ASP A C 1
ATOM 7333 O O . ASP A 1 937 ? 51.323 5.736 -50.960 1.00 82.75 937 ASP A O 1
ATOM 7337 N N . ALA A 1 938 ? 51.977 3.970 -49.745 1.00 83.06 938 ALA A N 1
ATOM 7338 C CA . ALA A 1 938 ? 52.095 3.059 -50.882 1.00 83.06 938 ALA A CA 1
ATOM 7339 C C . ALA A 1 938 ? 50.728 2.597 -51.433 1.00 83.06 938 ALA A C 1
ATOM 7341 O O . ALA A 1 938 ? 50.667 1.981 -52.500 1.00 83.06 938 ALA A O 1
ATOM 7342 N N . LEU A 1 939 ? 49.634 2.861 -50.710 1.00 85.44 939 LEU A N 1
ATOM 7343 C CA . LEU A 1 939 ? 48.270 2.535 -51.124 1.00 85.44 939 LEU A CA 1
ATOM 7344 C C . LEU A 1 939 ? 47.670 3.663 -51.986 1.00 85.44 939 LEU A C 1
ATOM 7346 O O . LEU A 1 939 ? 47.963 4.834 -51.734 1.00 85.44 939 LEU A O 1
ATOM 7350 N N . PRO A 1 940 ? 46.757 3.359 -52.934 1.00 81.81 940 PRO A N 1
ATOM 7351 C CA . PRO A 1 940 ? 46.082 4.373 -53.753 1.00 81.81 940 PRO A CA 1
ATOM 7352 C C . PRO A 1 940 ? 45.448 5.475 -52.894 1.00 81.81 940 PRO A C 1
ATOM 7354 O O . PRO A 1 940 ? 44.925 5.149 -51.830 1.00 81.81 940 PRO A O 1
ATOM 7357 N N . PRO A 1 941 ? 45.454 6.754 -53.305 1.00 78.94 941 PRO A N 1
ATOM 7358 C CA . PRO A 1 941 ? 44.858 7.820 -52.504 1.00 78.94 941 PRO A CA 1
ATOM 7359 C C . PRO A 1 941 ? 43.367 7.530 -52.241 1.00 78.94 941 PRO A C 1
ATOM 7361 O O . PRO A 1 941 ? 42.655 7.126 -53.165 1.00 78.94 941 PRO A O 1
ATOM 7364 N N . PRO A 1 942 ? 42.880 7.702 -50.996 1.00 77.44 942 PRO A N 1
ATOM 7365 C CA . PRO A 1 942 ? 41.485 7.437 -50.672 1.00 77.44 942 PRO A CA 1
ATOM 7366 C C . PRO A 1 942 ? 40.576 8.468 -51.351 1.00 77.44 942 PRO A C 1
ATOM 7368 O O . PRO A 1 942 ? 40.974 9.610 -51.580 1.00 77.44 942 PRO A O 1
ATOM 7371 N N . SER A 1 943 ? 39.316 8.097 -51.597 1.00 73.31 943 SER A N 1
ATOM 7372 C CA . SER A 1 943 ? 38.290 9.013 -52.126 1.00 73.31 943 SER A CA 1
ATOM 7373 C C . SER A 1 943 ? 38.087 10.254 -51.247 1.00 73.31 943 SER A C 1
ATOM 7375 O O . SER A 1 943 ? 37.717 11.316 -51.742 1.00 73.31 943 SER A O 1
ATOM 7377 N N . ARG A 1 944 ? 38.347 10.124 -49.939 1.00 77.62 944 ARG A N 1
ATOM 7378 C CA . ARG A 1 944 ? 38.379 11.214 -48.959 1.00 77.62 944 ARG A CA 1
ATOM 7379 C C . ARG A 1 944 ? 39.603 11.058 -48.045 1.00 77.62 944 ARG A C 1
ATOM 7381 O O . ARG A 1 944 ? 39.741 9.996 -47.435 1.00 77.62 944 ARG A O 1
ATOM 7388 N N . PRO A 1 945 ? 40.447 12.094 -47.873 1.00 78.88 945 PRO A N 1
ATOM 7389 C CA . PRO A 1 945 ? 41.646 12.024 -47.025 1.00 78.88 945 PRO A CA 1
ATOM 7390 C C . PRO A 1 945 ? 41.354 11.634 -45.569 1.00 78.88 945 PRO A C 1
ATOM 7392 O O . PRO A 1 945 ? 42.119 10.907 -44.940 1.00 78.88 945 PRO A O 1
ATOM 7395 N N . GLU A 1 946 ? 40.202 12.057 -45.049 1.00 75.69 946 GLU A N 1
ATOM 7396 C CA . GLU A 1 946 ? 39.763 11.820 -43.669 1.00 75.69 946 GLU A CA 1
ATOM 7397 C C . GLU A 1 946 ? 39.581 10.335 -43.317 1.00 75.69 946 GLU A C 1
ATOM 7399 O O . GLU A 1 946 ? 39.634 9.970 -42.143 1.00 75.69 946 GLU A O 1
ATOM 7404 N N . LEU A 1 947 ? 39.389 9.463 -44.315 1.00 79.69 947 LEU A N 1
ATOM 7405 C CA . LEU A 1 947 ? 39.184 8.025 -44.109 1.00 79.69 947 LEU A CA 1
ATOM 7406 C C . LEU A 1 947 ? 40.448 7.300 -43.629 1.00 79.69 947 LEU A C 1
ATOM 7408 O O . LEU A 1 947 ? 40.340 6.195 -43.105 1.00 79.69 947 LEU A O 1
ATOM 7412 N N . ARG A 1 948 ? 41.627 7.922 -43.764 1.00 85.44 948 ARG A N 1
ATOM 7413 C CA . ARG A 1 948 ? 42.908 7.415 -43.244 1.00 85.44 948 ARG A CA 1
ATOM 7414 C C . ARG A 1 948 ? 43.363 8.103 -41.959 1.00 85.44 948 ARG A C 1
ATOM 7416 O O . ARG A 1 948 ? 44.502 7.906 -41.545 1.00 85.44 948 ARG A O 1
ATOM 7423 N N . LEU A 1 949 ? 42.497 8.898 -41.332 1.00 84.31 949 LEU A N 1
ATOM 7424 C CA . LEU A 1 949 ? 42.803 9.594 -40.085 1.00 84.31 949 LEU A CA 1
ATOM 7425 C C . LEU A 1 949 ? 42.061 8.971 -38.895 1.00 84.31 949 LEU A C 1
ATOM 7427 O O . LEU A 1 949 ? 40.912 8.535 -39.008 1.00 84.31 949 LEU A O 1
ATOM 7431 N N . ASP A 1 950 ? 42.701 8.997 -37.731 1.00 80.62 950 ASP A N 1
ATOM 7432 C CA . ASP A 1 950 ? 42.125 8.728 -36.421 1.00 80.62 950 ASP A CA 1
ATOM 7433 C C . ASP A 1 950 ? 41.000 9.744 -36.136 1.00 80.62 950 ASP A C 1
ATOM 7435 O O . ASP A 1 950 ? 41.250 10.957 -36.145 1.00 80.62 950 ASP A O 1
ATOM 7439 N N . PRO A 1 951 ? 39.758 9.293 -35.875 1.00 74.94 951 PRO A N 1
ATOM 7440 C CA . PRO A 1 951 ? 38.627 10.188 -35.643 1.00 74.94 951 PRO A CA 1
ATOM 7441 C C . PRO A 1 951 ? 38.778 11.063 -34.388 1.00 74.94 951 PRO A C 1
ATOM 7443 O O . PRO A 1 951 ? 38.165 12.125 -34.325 1.00 74.94 951 PRO A O 1
ATOM 7446 N N . PHE A 1 952 ? 39.591 10.668 -33.403 1.00 73.69 952 PHE A N 1
ATOM 7447 C CA . PHE A 1 952 ? 39.761 11.411 -32.152 1.00 73.69 952 PHE A CA 1
ATOM 7448 C C . PHE A 1 952 ? 40.885 12.442 -32.198 1.00 73.69 952 PHE A C 1
ATOM 7450 O O . PHE A 1 952 ? 40.794 13.464 -31.521 1.00 73.69 952 PHE A O 1
ATOM 7457 N N . GLN A 1 953 ? 41.956 12.159 -32.942 1.00 75.81 953 GLN A N 1
ATOM 7458 C CA . GLN A 1 953 ? 43.170 12.988 -32.960 1.00 75.81 953 GLN A CA 1
ATOM 7459 C C . GLN A 1 953 ? 43.435 13.659 -34.311 1.00 75.81 953 GLN A C 1
ATOM 7461 O O . GLN A 1 953 ? 44.287 14.538 -34.386 1.00 75.81 953 GLN A O 1
ATOM 7466 N N . LYS A 1 954 ? 42.718 13.263 -35.372 1.00 79.62 954 LYS A N 1
ATOM 7467 C CA . LYS A 1 954 ? 42.975 13.671 -36.765 1.00 79.62 954 LYS A CA 1
ATOM 7468 C C . LYS A 1 954 ? 44.409 13.361 -37.243 1.00 79.62 954 LYS A C 1
ATOM 7470 O O . LYS A 1 954 ? 44.885 13.976 -38.192 1.00 79.62 954 LYS A O 1
ATOM 7475 N N . LEU A 1 955 ? 45.085 12.401 -36.607 1.00 83.62 955 LEU A N 1
ATOM 7476 C CA . LEU A 1 955 ? 46.395 11.881 -37.020 1.00 83.62 955 LEU A CA 1
ATOM 7477 C C . LEU A 1 955 ? 46.229 10.698 -37.987 1.00 83.62 955 LEU A C 1
ATOM 7479 O O . LEU A 1 955 ? 45.193 10.043 -37.922 1.00 83.62 955 LEU A O 1
ATOM 7483 N N . PRO A 1 956 ? 47.196 10.392 -38.867 1.00 85.62 956 PRO A N 1
ATOM 7484 C CA . PRO A 1 956 ? 47.142 9.204 -39.723 1.00 85.62 956 PRO A CA 1
ATOM 7485 C C . PRO A 1 956 ? 46.949 7.902 -38.934 1.00 85.62 956 PRO A C 1
ATOM 7487 O O . PRO A 1 956 ? 47.413 7.781 -37.809 1.00 85.62 956 PRO A O 1
ATOM 7490 N N . LEU A 1 957 ? 46.269 6.910 -39.507 1.00 86.38 957 LEU A N 1
ATOM 7491 C CA . LEU A 1 957 ? 46.172 5.579 -38.898 1.00 86.38 957 LEU A CA 1
ATOM 7492 C C . LEU A 1 957 ? 47.550 4.906 -38.819 1.00 86.38 957 LEU A C 1
ATOM 7494 O O . LEU A 1 957 ? 48.390 5.087 -39.701 1.00 86.38 957 LEU A O 1
ATOM 7498 N N . ILE A 1 958 ? 47.765 4.086 -37.789 1.00 85.06 958 ILE A N 1
ATOM 7499 C CA . ILE A 1 958 ? 49.021 3.354 -37.613 1.00 85.06 958 ILE A CA 1
ATOM 7500 C C . ILE A 1 958 ? 48.908 1.999 -38.308 1.00 85.06 958 ILE A C 1
ATOM 7502 O O . ILE A 1 958 ? 47.936 1.272 -38.104 1.00 85.06 958 ILE A O 1
ATOM 7506 N N . PHE A 1 959 ? 49.919 1.662 -39.106 1.00 88.19 959 PHE A N 1
ATOM 7507 C CA . PHE A 1 959 ? 50.086 0.359 -39.741 1.00 88.19 959 PHE A CA 1
ATOM 7508 C C . PHE A 1 959 ? 51.322 -0.339 -39.179 1.00 88.19 959 PHE A C 1
ATOM 7510 O O . PHE A 1 959 ? 52.412 0.232 -39.180 1.00 88.19 959 PHE A O 1
ATOM 7517 N N . GLU A 1 960 ? 51.145 -1.578 -38.731 1.00 87.12 960 GLU A N 1
ATOM 7518 C CA . GLU A 1 960 ? 52.205 -2.416 -38.179 1.00 87.12 960 GLU A CA 1
ATOM 7519 C C . GLU A 1 960 ? 52.174 -3.806 -38.843 1.00 87.12 960 GLU A C 1
ATOM 7521 O O . GLU A 1 960 ? 51.177 -4.526 -38.718 1.00 87.12 960 GLU A O 1
ATOM 7526 N N . PRO A 1 961 ? 53.229 -4.213 -39.572 1.00 83.50 961 PRO A N 1
ATOM 7527 C CA . PRO A 1 961 ? 53.351 -5.583 -40.061 1.00 83.50 961 PRO A CA 1
ATOM 7528 C C . PRO A 1 961 ? 53.691 -6.538 -38.904 1.00 83.50 961 PRO A C 1
ATOM 7530 O O . PRO A 1 961 ? 54.543 -6.233 -38.071 1.00 83.50 961 PRO A O 1
ATOM 7533 N N . LEU A 1 962 ? 53.059 -7.714 -38.863 1.00 82.44 962 LEU A N 1
ATOM 7534 C CA . LEU A 1 962 ? 53.321 -8.724 -37.831 1.00 82.44 962 LEU A CA 1
ATOM 7535 C C . LEU A 1 962 ? 54.603 -9.522 -38.132 1.00 82.44 962 LEU A C 1
ATOM 7537 O O . LEU A 1 962 ? 55.034 -9.646 -39.284 1.00 82.44 962 LEU A O 1
ATOM 7541 N N . ALA A 1 963 ? 55.221 -10.076 -37.082 1.00 74.69 963 ALA A N 1
ATOM 7542 C CA . ALA A 1 963 ? 56.498 -10.785 -37.170 1.00 74.69 963 ALA A CA 1
ATOM 7543 C C . ALA A 1 963 ? 56.473 -11.906 -38.229 1.00 74.69 963 ALA A C 1
ATOM 7545 O O . ALA A 1 963 ? 55.495 -12.641 -38.358 1.00 74.69 963 ALA A O 1
ATOM 7546 N N . GLN A 1 964 ? 57.568 -12.036 -38.986 1.00 64.50 964 GLN A N 1
ATOM 7547 C CA . GLN A 1 964 ? 57.755 -13.062 -40.028 1.00 64.50 964 GLN A CA 1
ATOM 7548 C C . GLN A 1 964 ? 56.714 -13.043 -41.171 1.00 64.50 964 GLN A C 1
ATOM 7550 O O . GLN A 1 964 ? 56.573 -14.029 -41.888 1.00 64.50 964 GLN A O 1
ATOM 7555 N N . GLY A 1 965 ? 55.995 -11.932 -41.384 1.00 63.81 965 GLY A N 1
ATOM 7556 C CA . GLY A 1 965 ? 55.000 -11.831 -42.463 1.00 63.81 965 GLY A CA 1
ATOM 7557 C C . GLY A 1 965 ? 53.698 -12.592 -42.186 1.00 63.81 965 GLY A C 1
ATOM 7558 O O . GLY A 1 965 ? 52.915 -12.811 -43.110 1.00 63.81 965 GLY A O 1
ATOM 7559 N N . SER A 1 966 ? 53.456 -12.954 -40.922 1.00 72.81 966 SER A N 1
ATOM 7560 C CA . SER A 1 966 ? 52.246 -13.634 -40.430 1.00 72.81 966 SER A CA 1
ATOM 7561 C C . SER A 1 966 ? 50.974 -12.776 -40.491 1.00 72.81 966 SER A C 1
ATOM 7563 O O . SER A 1 966 ? 49.899 -13.241 -40.134 1.00 72.81 966 SER A O 1
ATOM 7565 N N . GLY A 1 967 ? 51.056 -11.531 -40.970 1.00 83.88 967 GLY A N 1
ATOM 7566 C CA . GLY A 1 967 ? 49.896 -10.665 -41.141 1.00 83.88 967 GLY A CA 1
ATOM 7567 C C . GLY A 1 967 ? 50.196 -9.193 -40.896 1.00 83.88 967 GLY A C 1
ATOM 7568 O O . GLY A 1 967 ? 51.336 -8.744 -41.039 1.00 83.88 967 GLY A O 1
ATOM 7569 N N . PHE A 1 968 ? 49.166 -8.431 -40.543 1.00 88.00 968 PHE A N 1
ATOM 7570 C CA . PHE A 1 968 ? 49.285 -7.004 -40.255 1.00 88.00 968 PHE A CA 1
ATOM 7571 C C . PHE A 1 968 ? 48.225 -6.534 -39.259 1.00 88.00 968 PHE A C 1
ATOM 7573 O O . PHE A 1 968 ? 47.185 -7.169 -39.065 1.00 88.00 968 PHE A O 1
ATOM 7580 N N . ARG A 1 969 ? 48.481 -5.366 -38.676 1.00 86.62 969 ARG A N 1
ATOM 7581 C CA . ARG A 1 969 ? 47.580 -4.666 -37.770 1.00 86.62 969 ARG A CA 1
ATOM 7582 C C . ARG A 1 969 ? 47.429 -3.211 -38.192 1.00 86.62 969 ARG A C 1
ATOM 7584 O O . ARG A 1 969 ? 48.416 -2.541 -38.490 1.00 86.62 969 ARG A O 1
ATOM 7591 N N . VAL A 1 970 ? 46.194 -2.714 -38.182 1.00 86.12 970 VAL A N 1
ATOM 7592 C CA . VAL A 1 970 ? 45.883 -1.286 -38.340 1.00 86.12 970 VAL A CA 1
ATOM 7593 C C . VAL A 1 970 ? 45.142 -0.803 -37.102 1.00 86.12 970 VAL A C 1
ATOM 7595 O O . VAL A 1 970 ? 44.144 -1.408 -36.710 1.00 86.12 970 VAL A O 1
ATOM 7598 N N . PHE A 1 971 ? 45.609 0.270 -36.466 1.00 84.50 971 PHE A N 1
ATOM 7599 C CA . PHE A 1 971 ? 45.040 0.743 -35.200 1.00 84.50 971 PHE A CA 1
ATOM 7600 C C . PHE A 1 971 ? 45.117 2.268 -35.028 1.00 84.50 971 PHE A C 1
ATOM 7602 O O . PHE A 1 971 ? 45.791 2.975 -35.778 1.00 84.50 971 PHE A O 1
ATOM 7609 N N . LEU A 1 972 ? 44.369 2.774 -34.042 1.00 79.94 972 LEU A N 1
ATOM 7610 C CA . LEU A 1 972 ? 44.301 4.197 -33.680 1.00 79.94 972 LEU A CA 1
ATOM 7611 C C . LEU A 1 972 ? 45.454 4.606 -32.744 1.00 79.94 972 LEU A C 1
ATOM 7613 O O . LEU A 1 972 ? 45.962 3.781 -31.990 1.00 79.94 972 LEU A O 1
ATOM 7617 N N . HIS A 1 973 ? 45.806 5.892 -32.679 1.00 71.88 973 HIS A N 1
ATOM 7618 C CA . HIS A 1 973 ? 46.943 6.387 -31.880 1.00 71.88 973 HIS A CA 1
ATOM 7619 C C . HIS A 1 973 ? 46.779 6.244 -30.347 1.00 71.88 973 HIS A C 1
ATOM 7621 O O . HIS A 1 973 ? 47.736 6.412 -29.593 1.00 71.88 973 HIS A O 1
ATOM 7627 N N . GLN A 1 974 ? 45.580 5.938 -29.841 1.00 62.12 974 GLN A N 1
ATOM 7628 C CA . GLN A 1 974 ? 45.253 5.961 -28.405 1.00 62.12 974 GLN A CA 1
ATOM 7629 C C . GLN A 1 974 ? 45.525 4.664 -27.614 1.00 62.12 974 GLN A C 1
ATOM 7631 O O . GLN A 1 974 ? 44.965 4.481 -26.533 1.00 62.12 974 GLN A O 1
ATOM 7636 N N . THR A 1 975 ? 46.366 3.749 -28.089 1.00 53.12 975 THR A N 1
ATOM 7637 C CA . THR A 1 975 ? 46.433 2.380 -27.536 1.00 53.12 975 THR A CA 1
ATOM 7638 C C . THR A 1 975 ? 47.264 2.177 -26.260 1.00 53.12 975 THR A C 1
ATOM 7640 O O . THR A 1 975 ? 47.288 1.055 -25.762 1.00 53.12 975 THR A O 1
ATOM 7643 N N . SER A 1 976 ? 47.911 3.188 -25.657 1.00 35.03 976 SER A N 1
ATOM 7644 C CA . SER A 1 976 ? 48.930 2.888 -24.623 1.00 35.03 976 SER A CA 1
ATOM 7645 C C . SER A 1 976 ? 48.524 2.921 -23.142 1.00 35.03 976 SER A C 1
ATOM 7647 O O . SER A 1 976 ? 49.326 2.461 -22.331 1.00 35.03 976 SER A O 1
ATOM 7649 N N . LYS A 1 977 ? 47.335 3.385 -22.713 1.00 32.19 977 LYS A N 1
ATOM 7650 C CA . LYS A 1 977 ? 46.998 3.375 -21.265 1.00 32.19 977 LYS A CA 1
ATOM 7651 C C . LYS A 1 977 ? 45.517 3.138 -20.945 1.00 32.19 977 LYS A C 1
ATOM 7653 O O . LYS A 1 977 ? 44.683 4.000 -21.188 1.00 32.19 977 LYS A O 1
ATOM 7658 N N . ASN A 1 978 ? 45.240 1.988 -20.320 1.00 34.25 978 ASN A N 1
ATOM 7659 C CA . ASN A 1 978 ? 44.183 1.742 -19.325 1.00 34.25 978 ASN A CA 1
ATOM 7660 C C . ASN A 1 978 ? 42.907 2.597 -19.434 1.00 34.25 978 ASN A C 1
ATOM 7662 O O . ASN A 1 978 ? 42.668 3.473 -18.607 1.00 34.25 978 ASN A O 1
ATOM 7666 N N . THR A 1 979 ? 42.007 2.264 -20.355 1.00 35.47 979 THR A N 1
ATOM 7667 C CA . THR A 1 979 ? 40.582 2.580 -20.166 1.00 35.47 979 THR A CA 1
ATOM 7668 C C . THR A 1 979 ? 39.850 1.323 -19.717 1.00 35.47 979 THR A C 1
ATOM 7670 O O . THR A 1 979 ? 38.994 0.772 -20.399 1.00 35.47 979 THR A O 1
ATOM 7673 N N . SER A 1 980 ? 40.182 0.870 -18.506 1.00 32.50 980 SER A N 1
ATOM 7674 C CA . SER A 1 980 ? 39.281 0.052 -17.698 1.00 32.50 980 SER A CA 1
ATOM 7675 C C . SER A 1 980 ? 38.094 0.916 -17.253 1.00 32.50 980 SER A C 1
ATOM 7677 O O . SER A 1 980 ? 37.964 1.258 -16.080 1.00 32.50 980 SER A O 1
ATOM 7679 N N . LEU A 1 981 ? 37.228 1.302 -18.189 1.00 34.91 981 LEU A N 1
ATOM 7680 C CA . LEU A 1 981 ? 35.868 1.715 -17.861 1.00 34.91 981 LEU A CA 1
ATOM 7681 C C . LEU A 1 981 ? 35.087 0.428 -17.596 1.00 34.91 981 LEU A C 1
ATOM 7683 O O . LEU A 1 981 ? 34.485 -0.167 -18.489 1.00 34.91 981 LEU A O 1
ATOM 7687 N N . SER A 1 982 ? 35.166 -0.048 -16.354 1.00 30.70 982 SER A N 1
ATOM 7688 C CA . SER A 1 982 ? 34.287 -1.087 -15.833 1.00 30.70 982 SER A CA 1
ATOM 7689 C C . SER A 1 982 ? 32.854 -0.546 -15.813 1.00 30.70 982 SER A C 1
ATOM 7691 O O . SER A 1 982 ? 32.374 0.008 -14.828 1.00 30.70 982 SER A O 1
ATOM 7693 N N . THR A 1 983 ? 32.127 -0.700 -16.919 1.00 32.41 983 THR A N 1
ATOM 7694 C CA . THR A 1 983 ? 30.678 -0.480 -16.952 1.00 32.41 983 THR A CA 1
ATOM 7695 C C . THR A 1 983 ? 29.991 -1.622 -16.205 1.00 32.41 983 THR A C 1
ATOM 7697 O O . THR A 1 983 ? 29.406 -2.519 -16.804 1.00 32.41 983 THR A O 1
ATOM 7700 N N . ASN A 1 984 ? 30.069 -1.612 -14.874 1.00 29.03 984 ASN A N 1
ATOM 7701 C CA . ASN A 1 984 ? 29.414 -2.600 -14.015 1.00 29.03 984 ASN A CA 1
ATOM 7702 C C . ASN A 1 984 ? 27.879 -2.453 -13.980 1.00 29.03 984 ASN A C 1
ATOM 7704 O O . ASN A 1 984 ? 27.229 -3.235 -13.291 1.00 29.03 984 ASN A O 1
ATOM 7708 N N . HIS A 1 985 ? 27.271 -1.463 -14.651 1.00 31.02 985 HIS A N 1
ATOM 7709 C CA . HIS A 1 985 ? 25.840 -1.129 -14.492 1.00 31.02 985 HIS A CA 1
ATOM 7710 C C . HIS A 1 985 ? 25.015 -1.075 -15.794 1.00 31.02 985 HIS A C 1
ATOM 7712 O O . HIS A 1 985 ? 23.849 -0.693 -15.752 1.00 31.02 985 HIS A O 1
ATOM 7718 N N . ALA A 1 986 ? 25.549 -1.530 -16.932 1.00 28.77 986 ALA A N 1
ATOM 7719 C CA . ALA A 1 986 ? 24.735 -1.808 -18.119 1.00 28.77 986 ALA A CA 1
ATOM 7720 C C . ALA A 1 986 ? 24.617 -3.331 -18.301 1.00 28.77 986 ALA A C 1
ATOM 7722 O O . ALA A 1 986 ? 25.653 -4.004 -18.349 1.00 28.77 986 ALA A O 1
ATOM 7723 N N . PRO A 1 987 ? 23.408 -3.918 -18.402 1.00 27.33 987 PRO A N 1
ATOM 7724 C CA . PRO A 1 987 ? 23.267 -5.315 -18.780 1.00 27.33 987 PRO A CA 1
ATOM 7725 C C . PRO A 1 987 ? 23.740 -5.487 -20.231 1.00 27.33 987 PRO A C 1
ATOM 7727 O O . PRO A 1 987 ? 23.022 -5.244 -21.190 1.00 27.33 987 PRO A O 1
ATOM 7730 N N . THR A 1 988 ? 25.018 -5.839 -20.351 1.00 37.81 988 THR A N 1
ATOM 7731 C CA . THR A 1 988 ? 25.683 -6.593 -21.422 1.00 37.81 988 THR A CA 1
ATOM 7732 C C . THR A 1 988 ? 24.838 -6.970 -22.650 1.00 37.81 988 THR A C 1
ATOM 7734 O O . THR A 1 988 ? 24.234 -8.035 -22.722 1.00 37.81 988 THR A O 1
ATOM 7737 N N . LEU A 1 989 ? 24.969 -6.161 -23.702 1.00 31.98 989 LEU A N 1
ATOM 7738 C CA . LEU A 1 989 ? 24.995 -6.622 -25.092 1.00 31.98 989 LEU A CA 1
ATOM 7739 C C . LEU A 1 989 ? 26.262 -6.034 -25.739 1.00 31.98 989 LEU A C 1
ATOM 7741 O O . LEU A 1 989 ? 26.270 -4.925 -26.264 1.00 31.98 989 LEU A O 1
ATOM 7745 N N . GLY A 1 990 ? 27.376 -6.766 -25.618 1.00 33.62 990 GLY A N 1
ATOM 7746 C CA . GLY A 1 990 ? 28.574 -6.556 -26.444 1.00 33.62 990 GLY A CA 1
ATOM 7747 C C . GLY A 1 990 ? 29.720 -5.698 -25.888 1.00 33.62 990 GLY A C 1
ATOM 7748 O O . GLY A 1 990 ? 30.613 -5.358 -26.655 1.00 33.62 990 GLY A O 1
ATOM 7749 N N . SER A 1 991 ? 29.760 -5.349 -24.596 1.00 33.75 991 SER A N 1
ATOM 7750 C CA . SER A 1 991 ? 30.897 -4.613 -24.008 1.00 33.75 991 SER A CA 1
ATOM 7751 C C . SER A 1 991 ? 31.881 -5.540 -23.280 1.00 33.75 991 SER A C 1
ATOM 7753 O O . SER A 1 991 ? 31.971 -5.549 -22.051 1.00 33.75 991 SER A O 1
ATOM 7755 N N . ARG A 1 992 ? 32.651 -6.325 -24.032 1.00 37.75 992 ARG A N 1
ATOM 7756 C CA . ARG A 1 992 ? 33.932 -6.857 -23.550 1.00 37.75 992 ARG A CA 1
ATOM 7757 C C . ARG A 1 992 ? 34.984 -6.613 -24.613 1.00 37.75 992 ARG A C 1
ATOM 7759 O O . ARG A 1 992 ? 34.818 -7.098 -25.721 1.00 37.75 992 ARG A O 1
ATOM 7766 N N . HIS A 1 993 ? 36.000 -5.829 -24.241 1.00 41.94 993 HIS A N 1
ATOM 7767 C CA . HIS A 1 993 ? 37.306 -5.686 -24.891 1.00 41.94 993 HIS A CA 1
ATOM 7768 C C . HIS A 1 993 ? 37.272 -5.999 -26.395 1.00 41.94 993 HIS A C 1
ATOM 7770 O O . HIS A 1 993 ? 37.795 -7.017 -26.829 1.00 41.94 993 HIS A O 1
ATOM 7776 N N . ASN A 1 994 ? 36.642 -5.128 -27.187 1.00 42.59 994 ASN A N 1
ATOM 7777 C CA . ASN A 1 994 ? 36.988 -5.035 -28.600 1.00 42.59 994 ASN A CA 1
ATOM 7778 C C . ASN A 1 994 ? 38.269 -4.202 -28.636 1.00 42.59 994 ASN A C 1
ATOM 7780 O O . ASN A 1 994 ? 38.176 -2.991 -28.409 1.00 42.59 994 ASN A O 1
ATOM 7784 N N . PRO A 1 995 ? 39.461 -4.784 -28.828 1.00 49.88 995 PRO A N 1
ATOM 7785 C CA . PRO A 1 995 ? 40.631 -3.956 -29.034 1.00 49.88 995 PRO A CA 1
ATOM 7786 C C . PRO A 1 995 ? 40.424 -3.102 -30.293 1.00 49.88 995 PRO A C 1
ATOM 7788 O O . PRO A 1 995 ? 39.689 -3.445 -31.224 1.00 49.88 995 PRO A O 1
ATOM 7791 N N . ILE A 1 996 ? 40.976 -1.894 -30.217 1.00 59.06 996 ILE A N 1
ATOM 7792 C CA . ILE A 1 996 ? 40.744 -0.776 -31.138 1.00 59.06 996 ILE A CA 1
ATOM 7793 C C . ILE A 1 996 ? 41.686 -0.934 -32.341 1.00 59.06 996 ILE A C 1
ATOM 7795 O O . ILE A 1 996 ? 42.468 -0.055 -32.694 1.00 59.06 996 ILE A O 1
ATOM 7799 N N . ASP A 1 997 ? 41.662 -2.130 -32.909 1.00 68.12 997 ASP A N 1
ATOM 7800 C CA . ASP A 1 997 ? 42.505 -2.589 -33.992 1.00 68.12 997 ASP A CA 1
ATOM 7801 C C . ASP A 1 997 ? 41.664 -3.344 -35.022 1.00 68.12 997 ASP A C 1
ATOM 7803 O O . ASP A 1 997 ? 40.557 -3.811 -34.737 1.00 68.12 997 ASP A O 1
ATOM 7807 N N . PHE A 1 998 ? 42.197 -3.411 -36.235 1.00 77.31 998 PHE A N 1
ATOM 7808 C CA . PHE A 1 998 ? 41.810 -4.371 -37.251 1.00 77.31 998 PHE A CA 1
ATOM 7809 C C . PHE A 1 998 ? 43.043 -5.217 -37.548 1.00 77.31 998 PHE A C 1
ATOM 7811 O O . PHE A 1 998 ? 44.051 -4.700 -38.044 1.00 77.31 998 PHE A O 1
ATOM 7818 N N . THR A 1 999 ? 42.977 -6.493 -37.186 1.00 79.62 999 THR A N 1
ATOM 7819 C CA . THR A 1 999 ? 44.130 -7.397 -37.209 1.00 79.62 999 THR A CA 1
ATOM 7820 C C . THR A 1 999 ? 43.825 -8.578 -38.109 1.00 79.62 999 THR A C 1
ATOM 7822 O O . THR A 1 999 ? 42.780 -9.215 -37.977 1.00 79.62 999 THR A O 1
ATOM 7825 N N . VAL A 1 1000 ? 44.754 -8.867 -39.012 1.00 80.25 1000 VAL A N 1
ATOM 7826 C CA . VAL A 1 1000 ? 44.736 -10.062 -39.851 1.00 80.25 1000 VAL A CA 1
ATOM 7827 C C . VAL A 1 1000 ? 45.938 -10.903 -39.448 1.00 80.25 1000 VAL A C 1
ATOM 7829 O O . VAL A 1 1000 ? 47.066 -10.467 -39.660 1.00 80.25 1000 VAL A O 1
ATOM 7832 N N . GLU A 1 1001 ? 45.694 -12.076 -38.863 1.00 77.94 1001 GLU A N 1
ATOM 7833 C CA . GLU A 1 1001 ? 46.718 -13.050 -38.443 1.00 77.94 1001 GLU A CA 1
ATOM 7834 C C . GLU A 1 1001 ? 46.559 -14.328 -39.272 1.00 77.94 1001 GLU A C 1
ATOM 7836 O O . GLU A 1 1001 ? 45.444 -14.829 -39.401 1.00 77.94 1001 GLU A O 1
ATOM 7841 N N . ARG A 1 1002 ? 47.640 -14.839 -39.861 1.00 69.94 1002 ARG A N 1
ATOM 7842 C CA . ARG A 1 1002 ? 47.621 -15.966 -40.803 1.00 69.94 1002 ARG A CA 1
ATOM 7843 C C . ARG A 1 1002 ? 48.487 -17.131 -40.379 1.00 69.94 1002 ARG A C 1
ATOM 7845 O O . ARG A 1 1002 ? 49.612 -16.876 -39.893 1.00 69.94 1002 ARG A O 1
#